Protein AF-0000000083412381 (afdb_homodimer)

Structure (mmCIF, N/CA/C/O backbone):
data_AF-0000000083412381-model_v1
#
loop_
_entity.id
_entity.type
_entity.pdbx_description
1 polymer 'DUF6377 domain-containing protein'
#
loop_
_atom_site.group_PDB
_atom_site.id
_atom_site.type_symbol
_atom_site.label_atom_id
_atom_site.label_alt_id
_atom_site.label_comp_id
_atom_site.label_asym_id
_atom_site.label_entity_id
_atom_site.label_seq_id
_atom_site.pdbx_PDB_ins_code
_atom_site.Cartn_x
_atom_site.Cartn_y
_atom_site.Cartn_z
_atom_site.occupancy
_atom_site.B_iso_or_equiv
_atom_site.auth_seq_id
_atom_site.auth_comp_id
_atom_site.auth_asym_id
_atom_site.auth_atom_id
_atom_site.pdbx_PDB_model_num
ATOM 1 N N . MET A 1 1 ? 49.406 -49.562 9.945 1 28.36 1 MET A N 1
ATOM 2 C CA . MET A 1 1 ? 48.719 -48.625 10.828 1 28.36 1 MET A CA 1
ATOM 3 C C . MET A 1 1 ? 48.75 -47.219 10.273 1 28.36 1 MET A C 1
ATOM 5 O O . MET A 1 1 ? 48.5 -46.25 10.992 1 28.36 1 MET A O 1
ATOM 9 N N . ASN A 1 2 ? 49 -47 9 1 31.75 2 ASN A N 1
ATOM 10 C CA . ASN A 1 2 ? 49.344 -45.75 8.352 1 31.75 2 ASN A CA 1
ATOM 11 C C . ASN A 1 2 ? 48.188 -44.75 8.438 1 31.75 2 ASN A C 1
ATOM 13 O O . ASN A 1 2 ? 47.062 -45.031 7.957 1 31.75 2 ASN A O 1
ATOM 17 N N . ARG A 1 3 ? 48.25 -43.812 9.492 1 34.69 3 ARG A N 1
ATOM 18 C CA . ARG A 1 3 ? 47.438 -42.75 10.078 1 34.69 3 ARG A CA 1
ATOM 19 C C . ARG A 1 3 ? 47.125 -41.688 9.047 1 34.69 3 ARG A C 1
ATOM 21 O O . ARG A 1 3 ? 48 -40.969 8.578 1 34.69 3 ARG A O 1
ATOM 28 N N . ILE A 1 4 ? 46.281 -42 8.07 1 34.78 4 ILE A N 1
ATOM 29 C CA . ILE A 1 4 ? 45.781 -41.094 7.039 1 34.78 4 ILE A CA 1
ATOM 30 C C . ILE A 1 4 ? 45.25 -39.844 7.688 1 34.78 4 ILE A C 1
ATOM 32 O O . ILE A 1 4 ? 44.25 -39.875 8.422 1 34.78 4 ILE A O 1
ATOM 36 N N . VAL A 1 5 ? 46.125 -38.906 8.031 1 31.48 5 VAL A N 1
ATOM 37 C CA . VAL A 1 5 ? 45.938 -37.562 8.523 1 31.48 5 VAL A CA 1
ATOM 38 C C . VAL A 1 5 ? 44.938 -36.812 7.609 1 31.48 5 VAL A C 1
ATOM 40 O O . VAL A 1 5 ? 45.25 -36.594 6.434 1 31.48 5 VAL A O 1
ATOM 43 N N . VAL A 1 6 ? 43.656 -37.094 7.66 1 31.28 6 VAL A N 1
ATOM 44 C CA . VAL A 1 6 ? 42.562 -36.438 6.992 1 31.28 6 VAL A CA 1
ATOM 45 C C . VAL A 1 6 ? 42.625 -34.938 7.273 1 31.28 6 VAL A C 1
ATOM 47 O O . VAL A 1 6 ? 42.469 -34.5 8.422 1 31.28 6 VAL A O 1
ATOM 50 N N . SER A 1 7 ? 43.594 -34.219 6.664 1 30.08 7 SER A N 1
ATOM 51 C CA . SER A 1 7 ? 43.688 -32.781 6.719 1 30.08 7 SER A CA 1
ATOM 52 C C . SER A 1 7 ? 42.344 -32.125 6.445 1 30.08 7 SER A C 1
ATOM 54 O O . SER A 1 7 ? 41.75 -32.312 5.383 1 30.08 7 SER A O 1
ATOM 56 N N . LEU A 1 8 ? 41.562 -31.938 7.488 1 30.59 8 LEU A N 1
ATOM 57 C CA . LEU A 1 8 ? 40.344 -31.156 7.648 1 30.59 8 LEU A CA 1
ATOM 58 C C . LEU A 1 8 ? 40.5 -29.75 7.094 1 30.59 8 LEU A C 1
ATOM 60 O O . LEU A 1 8 ? 41.219 -28.938 7.684 1 30.59 8 LEU A O 1
ATOM 64 N N . LEU A 1 9 ? 40.781 -29.625 5.773 1 29.75 9 LEU A N 1
ATOM 65 C CA . LEU A 1 9 ? 40.781 -28.312 5.145 1 29.75 9 LEU A CA 1
ATOM 66 C C . LEU A 1 9 ? 39.531 -27.531 5.496 1 29.75 9 LEU A C 1
ATOM 68 O O . LEU A 1 9 ? 38.438 -27.891 5.074 1 29.75 9 LEU A O 1
ATOM 72 N N . LEU A 1 10 ? 39.5 -26.984 6.652 1 30.19 10 LEU A N 1
ATOM 73 C CA . LEU A 1 10 ? 38.5 -26 7.098 1 30.19 10 LEU A CA 1
ATOM 74 C C . LEU A 1 10 ? 38.344 -24.875 6.086 1 30.19 10 LEU A C 1
ATOM 76 O O . LEU A 1 10 ? 39.344 -24.203 5.746 1 30.19 10 LEU A O 1
ATOM 80 N N . PRO A 1 11 ? 37.375 -24.922 5.176 1 33.38 11 PRO A N 1
ATOM 81 C CA . PRO A 1 11 ? 37.188 -23.766 4.285 1 33.38 11 PRO A CA 1
ATOM 82 C C . PRO A 1 11 ? 37.219 -22.438 5.031 1 33.38 11 PRO A C 1
ATOM 84 O O . PRO A 1 11 ? 36.562 -22.297 6.082 1 33.38 11 PRO A O 1
ATOM 87 N N . LEU A 1 12 ? 38.375 -21.781 5 1 30.34 12 LEU A N 1
ATOM 88 C CA . LEU A 1 12 ? 38.531 -20.375 5.367 1 30.34 12 LEU A CA 1
ATOM 89 C C . LEU A 1 12 ? 37.344 -19.562 4.879 1 30.34 12 LEU A C 1
ATOM 91 O O . LEU A 1 12 ? 37.094 -19.453 3.672 1 30.34 12 LEU A O 1
ATOM 95 N N . VAL A 1 13 ? 36.312 -19.562 5.613 1 30.08 13 VAL A N 1
ATOM 96 C CA . VAL A 1 13 ? 35.25 -18.594 5.48 1 30.08 13 VAL A CA 1
ATOM 97 C C . VAL A 1 13 ? 35.844 -17.188 5.336 1 30.08 13 VAL A C 1
ATOM 99 O O . VAL A 1 13 ? 36.406 -16.656 6.281 1 30.08 13 VAL A O 1
ATOM 102 N N . PHE A 1 14 ? 36.562 -16.953 4.258 1 29.94 14 PHE A N 1
ATOM 103 C CA . PHE A 1 14 ? 36.844 -15.555 3.928 1 29.94 14 PHE A CA 1
ATOM 104 C C . PHE A 1 14 ? 35.656 -14.672 4.242 1 29.94 14 PHE A C 1
ATOM 106 O O . PHE A 1 14 ? 34.625 -14.719 3.547 1 29.94 14 PHE A O 1
ATOM 113 N N . CYS A 1 15 ? 35.406 -14.523 5.469 1 29.33 15 CYS A N 1
ATOM 114 C CA . CYS A 1 15 ? 34.625 -13.359 5.852 1 29.33 15 CYS A CA 1
ATOM 115 C C . CYS A 1 15 ? 35.094 -12.109 5.125 1 29.33 15 CYS A C 1
ATOM 117 O O . CYS A 1 15 ? 36.188 -11.586 5.43 1 29.33 15 CYS A O 1
ATOM 119 N N . ALA A 1 16 ? 35 -12.062 3.859 1 32 16 ALA A N 1
ATOM 120 C CA . ALA A 1 16 ? 35.188 -10.742 3.25 1 32 16 ALA A CA 1
ATOM 121 C C . ALA A 1 16 ? 34.656 -9.641 4.168 1 32 16 ALA A C 1
ATOM 123 O O . ALA A 1 16 ? 33.469 -9.547 4.41 1 32 16 ALA A O 1
ATOM 124 N N . VAL A 1 17 ? 35.375 -9.352 5.141 1 32.97 17 VAL A N 1
ATOM 125 C CA . VAL A 1 17 ? 35.125 -8.008 5.664 1 32.97 17 VAL A CA 1
ATOM 126 C C . VAL A 1 17 ? 34.906 -7.035 4.508 1 32.97 17 VAL A C 1
ATOM 128 O O . VAL A 1 17 ? 35.844 -6.773 3.727 1 32.97 17 VAL A O 1
ATOM 131 N N . CYS A 1 18 ? 33.812 -7.113 3.848 1 34.34 18 CYS A N 1
ATOM 132 C CA . CYS A 1 18 ? 33.438 -5.98 3.014 1 34.34 18 CYS A CA 1
ATOM 133 C C . CYS A 1 18 ? 34.031 -4.688 3.545 1 34.34 18 CYS A C 1
ATOM 135 O O . CYS A 1 18 ? 33.75 -4.277 4.672 1 34.34 18 CYS A O 1
ATOM 137 N N . ARG A 1 19 ? 35.219 -4.465 3.33 1 36.38 19 ARG A N 1
ATOM 138 C CA . ARG A 1 19 ? 35.719 -3.109 3.572 1 36.38 19 ARG A CA 1
ATOM 139 C C . ARG A 1 19 ? 34.594 -2.09 3.441 1 36.38 19 ARG A C 1
ATOM 141 O O . ARG A 1 19 ? 33.906 -2.027 2.41 1 36.38 19 ARG A O 1
ATOM 148 N N . ALA A 1 20 ? 34.125 -1.639 4.336 1 38.75 20 ALA A N 1
ATOM 149 C CA . ALA A 1 20 ? 33.094 -0.642 4.645 1 38.75 20 ALA A CA 1
ATOM 150 C C . ALA A 1 20 ? 32.969 0.391 3.525 1 38.75 20 ALA A C 1
ATOM 152 O O . ALA A 1 20 ? 31.891 0.678 3.047 1 38.75 20 ALA A O 1
ATOM 153 N N . ASP A 1 21 ? 33.844 1.689 3.469 1 50.38 21 ASP A N 1
ATOM 154 C CA . ASP A 1 21 ? 33.531 3.115 3.484 1 50.38 21 ASP A CA 1
ATOM 155 C C . ASP A 1 21 ? 33.188 3.619 2.084 1 50.38 21 ASP A C 1
ATOM 157 O O . ASP A 1 21 ? 33.125 4.828 1.855 1 50.38 21 ASP A O 1
ATOM 161 N N . ASP A 1 22 ? 33.719 2.916 1.042 1 70.44 22 ASP A N 1
ATOM 162 C CA . ASP A 1 22 ? 33.594 3.709 -0.18 1 70.44 22 ASP A CA 1
ATOM 163 C C . ASP A 1 22 ? 32.156 3.766 -0.672 1 70.44 22 ASP A C 1
ATOM 165 O O . ASP A 1 22 ? 31.438 2.766 -0.62 1 70.44 22 ASP A O 1
ATOM 169 N N . LEU A 1 23 ? 31.812 4.934 -0.818 1 81.19 23 LEU A N 1
ATOM 170 C CA . LEU A 1 23 ? 30.516 5.168 -1.438 1 81.19 23 LEU A CA 1
ATOM 171 C C . LEU A 1 23 ? 30.391 4.391 -2.744 1 81.19 23 LEU A C 1
ATOM 173 O O . LEU A 1 23 ? 31.375 4.242 -3.48 1 81.19 23 LEU A O 1
ATOM 177 N N . PRO A 1 24 ? 29.25 3.723 -2.967 1 86.12 24 PRO A N 1
ATOM 178 C CA . PRO A 1 24 ? 29.047 3.078 -4.266 1 86.12 24 PRO A CA 1
ATOM 179 C C . PRO A 1 24 ? 29.312 4.023 -5.441 1 86.12 24 PRO A C 1
ATOM 181 O O . PRO A 1 24 ? 29 5.215 -5.355 1 86.12 24 PRO A O 1
ATOM 184 N N . ALA A 1 25 ? 29.75 3.471 -6.508 1 84.88 25 ALA A N 1
ATOM 185 C CA . ALA A 1 25 ? 30.172 4.289 -7.637 1 84.88 25 ALA A CA 1
ATOM 186 C C . ALA A 1 25 ? 28.984 4.672 -8.516 1 84.88 25 ALA A C 1
ATOM 188 O O . ALA A 1 25 ? 28.938 5.781 -9.055 1 84.88 25 ALA A O 1
ATOM 189 N N . THR A 1 26 ? 28.094 3.727 -8.625 1 91.75 26 THR A N 1
ATOM 190 C CA . THR A 1 26 ? 26.969 3.961 -9.523 1 91.75 26 THR A CA 1
ATOM 191 C C . THR A 1 26 ? 25.641 3.695 -8.812 1 91.75 26 THR A C 1
ATOM 193 O O . THR A 1 26 ? 25.625 3.145 -7.715 1 91.75 26 THR A O 1
ATOM 196 N N . LEU A 1 27 ? 24.578 4.129 -9.469 1 94.56 27 LEU A N 1
ATOM 197 C CA . LEU A 1 27 ? 23.25 3.893 -8.945 1 94.56 27 LEU A CA 1
ATOM 198 C C . LEU A 1 27 ? 22.969 2.398 -8.812 1 94.56 27 LEU A C 1
ATOM 200 O O . LEU A 1 27 ? 22.406 1.949 -7.809 1 94.56 27 LEU A O 1
ATOM 204 N N . ASP A 1 28 ? 23.391 1.657 -9.797 1 93.25 28 ASP A N 1
ATOM 205 C CA . ASP A 1 28 ? 23.141 0.217 -9.789 1 93.25 28 ASP A CA 1
ATOM 206 C C . ASP A 1 28 ? 23.875 -0.448 -8.617 1 93.25 28 ASP A C 1
ATOM 208 O O . ASP A 1 28 ? 23.328 -1.354 -7.98 1 93.25 28 ASP A O 1
ATOM 212 N N . ASP A 1 29 ? 24.984 0.047 -8.336 1 93.94 29 ASP A N 1
ATOM 213 C CA . ASP A 1 29 ? 25.75 -0.476 -7.203 1 93.94 29 ASP A CA 1
ATOM 214 C C . ASP A 1 29 ? 25.078 -0.114 -5.883 1 93.94 29 ASP A C 1
ATOM 216 O O . ASP A 1 29 ? 25.062 -0.917 -4.945 1 93.94 29 ASP A O 1
ATOM 220 N N . ALA A 1 30 ? 24.641 1.109 -5.863 1 95.62 30 ALA A N 1
ATOM 221 C CA . ALA A 1 30 ? 23.953 1.556 -4.652 1 95.62 30 ALA A CA 1
ATOM 222 C C . ALA A 1 30 ? 22.703 0.728 -4.398 1 95.62 30 ALA A C 1
ATOM 224 O O . ALA A 1 30 ? 22.422 0.357 -3.258 1 95.62 30 ALA A O 1
ATOM 225 N N . ILE A 1 31 ? 22.016 0.409 -5.445 1 95.94 31 ILE A N 1
ATOM 226 C CA . ILE A 1 31 ? 20.781 -0.367 -5.348 1 95.94 31 ILE A CA 1
ATOM 227 C C . ILE A 1 31 ? 21.109 -1.79 -4.898 1 95.94 31 ILE A C 1
ATOM 229 O O . ILE A 1 31 ? 20.406 -2.355 -4.055 1 95.94 31 ILE A O 1
ATOM 233 N N . LYS A 1 32 ? 22.141 -2.365 -5.402 1 94.94 32 LYS A N 1
ATOM 234 C CA . LYS A 1 32 ? 22.562 -3.707 -5.004 1 94.94 32 LYS A CA 1
ATOM 235 C C . LYS A 1 32 ? 22.922 -3.754 -3.523 1 94.94 32 LYS A C 1
ATOM 237 O O . LYS A 1 32 ? 22.547 -4.691 -2.816 1 94.94 32 LYS A O 1
ATOM 242 N N . ARG A 1 33 ? 23.625 -2.777 -3.162 1 94.94 33 ARG A N 1
ATOM 243 C CA . ARG A 1 33 ? 24.016 -2.701 -1.754 1 94.94 33 ARG A CA 1
ATOM 244 C C . ARG A 1 33 ? 22.781 -2.498 -0.869 1 94.94 33 ARG A C 1
ATOM 246 O O . ARG A 1 33 ? 22.703 -3.053 0.228 1 94.94 33 ARG A O 1
ATOM 253 N N . LEU A 1 34 ? 21.875 -1.688 -1.338 1 96 34 LEU A N 1
ATOM 254 C CA . LEU A 1 34 ? 20.656 -1.42 -0.6 1 96 34 LEU A CA 1
ATOM 255 C C . LEU A 1 34 ? 19.812 -2.684 -0.464 1 96 34 LEU A C 1
ATOM 257 O O . LEU A 1 34 ? 19.25 -2.949 0.6 1 96 34 LEU A O 1
ATOM 261 N N . ASP A 1 35 ? 19.781 -3.473 -1.455 1 94.19 35 ASP A N 1
ATOM 262 C CA . ASP A 1 35 ? 19 -4.711 -1.45 1 94.19 35 ASP A CA 1
ATOM 263 C C . ASP A 1 35 ? 19.562 -5.699 -0.422 1 94.19 35 ASP A C 1
ATOM 265 O O . ASP A 1 35 ? 18.797 -6.461 0.182 1 94.19 35 ASP A O 1
ATOM 269 N N . LYS A 1 36 ? 20.797 -5.645 -0.238 1 93.12 36 LYS A N 1
ATOM 270 C CA . LYS A 1 36 ? 21.422 -6.527 0.736 1 93.12 36 LYS A CA 1
ATOM 271 C C . LYS A 1 36 ? 21.25 -6.004 2.156 1 93.12 36 LYS A C 1
ATOM 273 O O . LYS A 1 36 ? 21.109 -6.785 3.102 1 93.12 36 LYS A O 1
ATOM 278 N N . ALA A 1 37 ? 21.219 -4.727 2.24 1 93.94 37 ALA A N 1
ATOM 279 C CA . ALA A 1 37 ? 21.172 -4.094 3.555 1 93.94 37 ALA A CA 1
ATOM 280 C C . ALA A 1 37 ? 19.734 -4.074 4.094 1 93.94 37 ALA A C 1
ATOM 282 O O . ALA A 1 37 ? 19.516 -4.141 5.305 1 93.94 37 ALA A O 1
ATOM 283 N N . LEU A 1 38 ? 18.766 -3.992 3.301 1 94.12 38 LEU A N 1
ATOM 284 C CA . LEU A 1 38 ? 17.375 -3.756 3.652 1 94.12 38 LEU A CA 1
ATOM 285 C C . LEU A 1 38 ? 16.859 -4.84 4.594 1 94.12 38 LEU A C 1
ATOM 287 O O . LEU A 1 38 ? 16.203 -4.539 5.598 1 94.12 38 LEU A O 1
ATOM 291 N N . PRO A 1 39 ? 17.172 -6.078 4.371 1 89.75 39 PRO A N 1
ATOM 292 C CA . PRO A 1 39 ? 16.688 -7.105 5.293 1 89.75 39 PRO A CA 1
ATOM 293 C C . PRO A 1 39 ? 17.344 -7.023 6.668 1 89.75 39 PRO A C 1
ATOM 295 O O . PRO A 1 39 ? 16.781 -7.5 7.656 1 89.75 39 PRO A O 1
ATOM 298 N N . LEU A 1 40 ? 18.469 -6.395 6.789 1 91.06 40 LEU A N 1
ATOM 299 C CA . LEU A 1 40 ? 19.219 -6.324 8.031 1 91.06 40 LEU A CA 1
ATOM 300 C C . LEU A 1 40 ? 18.844 -5.082 8.828 1 91.06 40 LEU A C 1
ATOM 302 O O . LEU A 1 40 ? 19.344 -4.875 9.945 1 91.06 40 LEU A O 1
ATOM 306 N N . ARG A 1 41 ? 17.953 -4.348 8.312 1 91.5 41 ARG A N 1
ATOM 307 C CA . ARG A 1 41 ? 17.641 -3.061 8.914 1 91.5 41 ARG A CA 1
ATOM 308 C C . ARG A 1 41 ? 17.047 -3.248 10.312 1 91.5 41 ARG A C 1
ATOM 310 O O . ARG A 1 41 ? 17.328 -2.465 11.219 1 91.5 41 ARG A O 1
ATOM 317 N N . TYR A 1 42 ? 16.344 -4.348 10.586 1 90.44 42 TYR A N 1
ATOM 318 C CA . TYR A 1 42 ? 15.703 -4.531 11.875 1 90.44 42 TYR A CA 1
ATOM 319 C C . TYR A 1 42 ? 16.719 -4.945 12.945 1 90.44 42 TYR A C 1
ATOM 321 O O . TYR A 1 42 ? 16.531 -4.641 14.125 1 90.44 42 TYR A O 1
ATOM 329 N N . GLU A 1 43 ? 17.719 -5.602 12.492 1 93.25 43 GLU A N 1
ATOM 330 C CA . GLU A 1 43 ? 18.797 -5.922 13.43 1 93.25 43 GLU A CA 1
ATOM 331 C C . GLU A 1 43 ? 19.516 -4.66 13.906 1 93.25 43 GLU A C 1
ATOM 333 O O . GLU A 1 43 ? 19.828 -4.527 15.086 1 93.25 43 GLU A O 1
ATOM 338 N N . LYS A 1 44 ? 19.766 -3.785 12.945 1 92.62 44 LYS A N 1
ATOM 339 C CA . LYS A 1 44 ? 20.422 -2.525 13.297 1 92.62 44 LYS A CA 1
ATOM 340 C C . LYS A 1 44 ? 19.516 -1.663 14.172 1 92.62 44 LYS A C 1
ATOM 342 O O . LYS A 1 44 ? 20 -0.996 15.094 1 92.62 44 LYS A O 1
ATOM 347 N N . VAL A 1 45 ? 18.281 -1.606 13.938 1 94.88 45 VAL A N 1
ATOM 348 C CA . VAL A 1 45 ? 17.297 -0.866 14.727 1 94.88 45 VAL A CA 1
ATOM 349 C C . VAL A 1 45 ? 17.234 -1.438 16.141 1 94.88 45 VAL A C 1
ATOM 351 O O . VAL A 1 45 ? 17.156 -0.688 17.125 1 94.88 45 VAL A O 1
ATOM 354 N N . ALA A 1 46 ? 17.281 -2.742 16.266 1 94.5 46 ALA A N 1
ATOM 355 C CA . ALA A 1 46 ? 17.234 -3.396 17.562 1 94.5 46 ALA A CA 1
ATOM 356 C C . ALA A 1 46 ? 18.453 -3.002 18.406 1 94.5 46 ALA A C 1
ATOM 358 O O . ALA A 1 46 ? 18.328 -2.84 19.625 1 94.5 46 ALA A O 1
ATOM 359 N N . ARG A 1 47 ? 19.531 -2.863 17.75 1 93.88 47 ARG A N 1
ATOM 360 C CA . ARG A 1 47 ? 20.734 -2.436 18.453 1 93.88 47 ARG A CA 1
ATOM 361 C C . ARG A 1 47 ? 20.562 -1.024 19.016 1 93.88 47 ARG A C 1
ATOM 363 O O . ARG A 1 47 ? 21.047 -0.727 20.109 1 93.88 47 ARG A O 1
ATOM 370 N N . ARG A 1 48 ? 19.984 -0.183 18.281 1 93.5 48 ARG A N 1
ATOM 371 C CA . ARG A 1 48 ? 19.75 1.182 18.734 1 93.5 48 ARG A CA 1
ATOM 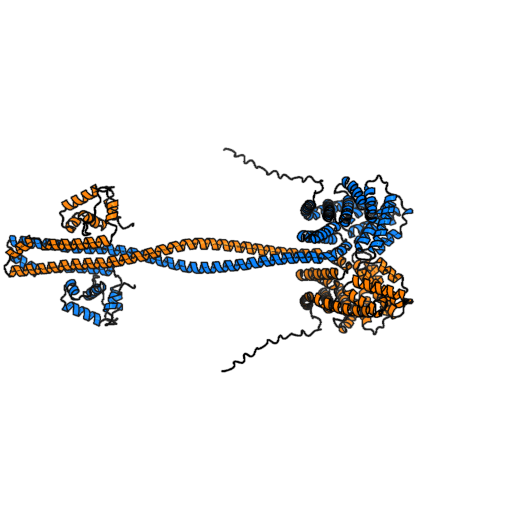372 C C . ARG A 1 48 ? 18.75 1.205 19.906 1 93.5 48 ARG A C 1
ATOM 374 O O . ARG A 1 48 ? 18.922 1.97 20.859 1 93.5 48 ARG A O 1
ATOM 381 N N . PHE A 1 49 ? 17.75 0.373 19.859 1 94.75 49 PHE A N 1
ATOM 382 C CA . PHE A 1 49 ? 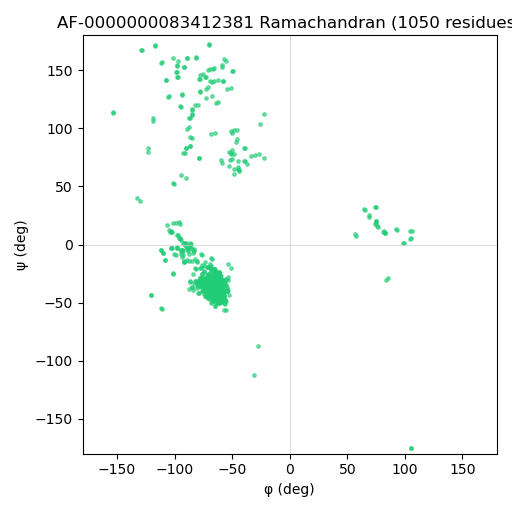16.797 0.292 20.969 1 94.75 49 PHE A CA 1
ATOM 383 C C . PHE A 1 49 ? 17.484 -0.222 22.234 1 94.75 49 PHE A C 1
ATOM 385 O O . PHE A 1 49 ? 17.156 0.219 23.328 1 94.75 49 PHE A O 1
ATOM 392 N N . ALA A 1 50 ? 18.391 -1.148 22.016 1 94.81 50 ALA A N 1
ATOM 393 C CA . ALA A 1 50 ? 19.141 -1.656 23.172 1 94.81 50 ALA A CA 1
ATOM 394 C C . ALA A 1 50 ? 19.953 -0.546 23.828 1 94.81 50 ALA A C 1
ATOM 396 O O . ALA A 1 50 ? 20.062 -0.49 25.047 1 94.81 50 ALA A O 1
ATOM 397 N N . ARG A 1 51 ? 20.516 0.274 23 1 94.31 51 ARG A N 1
ATOM 398 C CA . ARG A 1 51 ? 21.266 1.416 23.516 1 94.31 51 ARG A CA 1
ATOM 399 C C . ARG A 1 51 ? 20.344 2.371 24.281 1 94.31 51 ARG A C 1
ATOM 401 O O . ARG A 1 51 ? 20.703 2.873 25.344 1 94.31 51 ARG A O 1
ATOM 408 N N . ILE A 1 52 ? 19.156 2.654 23.75 1 95.88 52 ILE A N 1
ATOM 409 C CA . ILE A 1 52 ? 18.188 3.533 24.391 1 95.88 52 ILE A CA 1
ATOM 410 C C . ILE A 1 52 ? 17.75 2.932 25.734 1 95.88 52 ILE A C 1
ATOM 412 O O . ILE A 1 52 ? 17.578 3.65 26.719 1 95.88 52 ILE A O 1
ATOM 416 N N . ASP A 1 53 ? 17.625 1.635 25.75 1 94.88 53 ASP A N 1
ATOM 417 C CA . ASP A 1 53 ? 17.234 0.953 26.984 1 94.88 53 ASP A CA 1
ATOM 418 C C . ASP A 1 53 ? 18.297 1.116 28.062 1 94.88 53 ASP A C 1
ATOM 420 O O . ASP A 1 53 ? 17.969 1.329 29.234 1 94.88 53 ASP A O 1
ATOM 424 N N . SER A 1 54 ? 19.484 1 27.594 1 96 54 SER A N 1
ATOM 425 C CA . SER A 1 54 ? 20.578 1.205 28.531 1 96 54 SER A CA 1
ATOM 426 C C . SER A 1 54 ? 20.578 2.629 29.078 1 96 54 SER A C 1
ATOM 428 O O . SER A 1 54 ? 20.844 2.844 30.266 1 96 54 SER A O 1
ATOM 430 N N . MET A 1 55 ? 20.328 3.598 28.234 1 96.31 55 MET A N 1
ATOM 431 C CA . MET A 1 55 ? 20.25 4.992 28.656 1 96.31 55 MET A CA 1
ATOM 432 C C . MET A 1 55 ? 19.094 5.215 29.609 1 96.31 55 MET A C 1
ATOM 434 O O . MET A 1 55 ? 19.219 5.953 30.594 1 96.31 55 MET A O 1
ATOM 438 N N . ARG A 1 56 ? 18 4.617 29.344 1 95.56 56 ARG A N 1
ATOM 439 C CA . ARG A 1 56 ? 16.828 4.738 30.203 1 95.56 56 ARG A CA 1
ATOM 440 C C . ARG A 1 56 ? 17.078 4.137 31.578 1 95.56 56 ARG A C 1
ATOM 442 O O . ARG A 1 56 ? 16.578 4.637 32.594 1 95.56 56 ARG A O 1
ATOM 449 N N . ASP A 1 57 ? 17.875 3.045 31.594 1 94.88 57 ASP A N 1
ATOM 450 C CA . ASP A 1 57 ? 18.25 2.414 32.844 1 94.88 57 ASP A CA 1
ATOM 451 C C . ASP A 1 57 ? 19.016 3.381 33.75 1 94.88 57 ASP A C 1
ATOM 453 O O . ASP A 1 57 ? 18.844 3.377 34.969 1 94.88 57 ASP A O 1
ATOM 457 N N . VAL A 1 58 ? 19.828 4.145 33.125 1 95 58 VAL A N 1
ATOM 458 C CA . VAL A 1 58 ? 20.609 5.133 33.875 1 95 58 VAL A CA 1
ATOM 459 C C . VAL A 1 58 ? 19.656 6.172 34.5 1 95 58 VAL A C 1
ATOM 461 O O . VAL A 1 58 ? 19.844 6.574 35.656 1 95 58 VAL A O 1
ATOM 464 N N . VAL A 1 59 ? 18.672 6.602 33.812 1 95.88 59 VAL A N 1
ATOM 465 C CA . VAL A 1 59 ? 17.719 7.586 34.281 1 95.88 59 VAL A CA 1
ATOM 466 C C . VAL A 1 59 ? 16.891 6.988 35.438 1 95.88 59 VAL A C 1
ATOM 468 O O . VAL A 1 59 ? 16.625 7.66 36.406 1 95.88 59 VAL A O 1
ATOM 471 N N . GLU A 1 60 ? 16.547 5.754 35.312 1 93.56 60 GLU A N 1
ATOM 472 C CA . GLU A 1 60 ? 15.758 5.078 36.312 1 93.56 60 GLU A CA 1
ATOM 473 C C . GLU A 1 60 ? 16.578 4.859 37.594 1 93.56 60 GLU A C 1
ATOM 475 O O . GLU A 1 60 ? 16.031 4.895 38.688 1 93.56 60 GLU A O 1
ATOM 480 N N . SER A 1 61 ? 17.844 4.648 37.406 1 94.25 61 SER A N 1
ATOM 481 C CA . SER A 1 61 ? 18.719 4.391 38.562 1 94.25 61 SER A CA 1
ATOM 482 C C . SER A 1 61 ? 18.828 5.617 39.469 1 94.25 61 SER A C 1
ATOM 484 O O . SER A 1 61 ? 19.078 5.488 40.656 1 94.25 61 SER A O 1
ATOM 486 N N . VAL A 1 62 ? 18.641 6.793 38.906 1 94.56 62 VAL A N 1
ATOM 487 C CA . VAL A 1 62 ? 18.75 8.008 39.688 1 94.56 62 VAL A CA 1
ATOM 488 C C . VAL A 1 62 ? 17.375 8.445 40.188 1 94.56 62 VAL A C 1
ATOM 490 O O . VAL A 1 62 ? 17.219 9.539 40.719 1 94.56 62 VAL A O 1
ATOM 493 N N . GLY A 1 63 ? 16.344 7.691 39.938 1 91.81 63 GLY A N 1
ATOM 494 C CA . GLY A 1 63 ? 15.016 7.98 40.438 1 91.81 63 GLY A CA 1
ATOM 495 C C . GLY A 1 63 ? 14.07 8.539 39.406 1 91.81 63 GLY A C 1
ATOM 496 O O . GLY A 1 63 ? 13.109 9.234 39.719 1 91.81 63 GLY A O 1
ATOM 497 N N . GLY A 1 64 ? 14.469 8.477 38.156 1 92.75 64 GLY A N 1
ATOM 498 C CA . GLY A 1 64 ? 13.57 8.883 37.094 1 92.75 64 GLY A CA 1
ATOM 499 C C . GLY A 1 64 ? 13.93 10.227 36.5 1 92.75 64 GLY A C 1
ATOM 500 O O . GLY A 1 64 ? 14.93 10.836 36.875 1 92.75 64 GLY A O 1
ATOM 501 N N . VAL A 1 65 ? 13.086 10.664 35.625 1 94.25 65 VAL A N 1
ATOM 502 C CA . VAL A 1 65 ? 13.328 11.875 34.812 1 94.25 65 VAL A CA 1
ATOM 503 C C . VAL A 1 65 ? 13.391 13.086 35.75 1 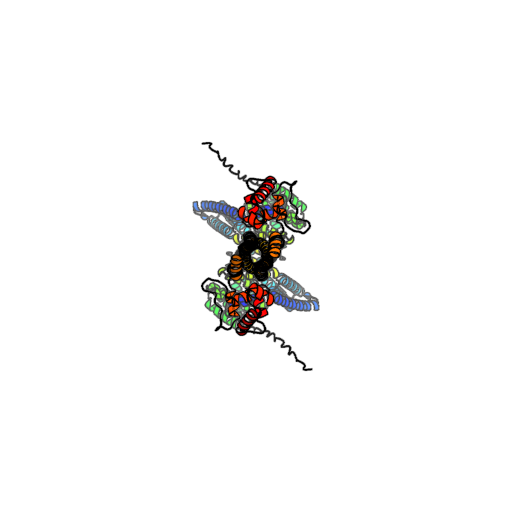94.25 65 VAL A C 1
ATOM 505 O O . VAL A 1 65 ? 14.148 14.031 35.5 1 94.25 65 VAL A O 1
ATOM 508 N N . LYS A 1 66 ? 12.695 13.07 36.812 1 92.62 66 LYS A N 1
ATOM 509 C CA . LYS A 1 66 ? 12.625 14.188 37.75 1 92.62 66 LYS A CA 1
ATOM 510 C C . LYS A 1 66 ? 13.992 14.484 38.344 1 92.62 66 LYS A C 1
ATOM 512 O O . LYS A 1 66 ? 14.32 15.641 38.625 1 92.62 66 LYS A O 1
ATOM 517 N N . ASN A 1 67 ? 14.789 13.445 38.469 1 92.56 67 ASN A N 1
ATOM 518 C CA . ASN A 1 67 ? 16.078 13.602 39.125 1 92.56 67 ASN A CA 1
ATOM 519 C C . ASN A 1 67 ? 17.234 13.484 38.156 1 92.56 67 ASN A C 1
ATOM 521 O O . ASN A 1 67 ? 18.375 13.789 38.5 1 92.56 67 ASN A O 1
ATOM 525 N N . ALA A 1 68 ? 16.906 13.141 37 1 94.06 68 ALA A N 1
ATOM 526 C CA . ALA A 1 68 ? 17.969 12.891 36.031 1 94.06 68 ALA A CA 1
ATOM 527 C C . ALA A 1 68 ? 18.484 14.188 35.406 1 94.06 68 ALA A C 1
ATOM 529 O O . ALA A 1 68 ? 17.844 15.234 35.531 1 94.06 68 ALA A O 1
ATOM 530 N N . ASP A 1 69 ? 19.672 14.039 34.875 1 94.81 69 ASP A N 1
ATOM 531 C CA . ASP A 1 69 ? 20.203 15.141 34.062 1 94.81 69 ASP A CA 1
ATOM 532 C C . ASP A 1 69 ? 19.328 15.383 32.844 1 94.81 69 ASP A C 1
ATOM 534 O O . ASP A 1 69 ? 19.172 14.492 32 1 94.81 69 ASP A O 1
ATOM 538 N N . LEU A 1 70 ? 18.859 16.578 32.75 1 96.25 70 LEU A N 1
ATOM 539 C CA . LEU A 1 70 ? 17.891 16.891 31.703 1 96.25 70 LEU A CA 1
ATOM 540 C C . LEU A 1 70 ? 18.547 16.844 30.328 1 96.25 70 LEU A C 1
ATOM 542 O O . LEU A 1 70 ? 17.891 16.547 29.328 1 96.25 70 LEU A O 1
ATOM 546 N N . SER A 1 71 ? 19.797 17.141 30.266 1 94.62 71 SER A N 1
ATOM 547 C CA . SER A 1 71 ? 20.5 17.016 28.984 1 94.62 71 SER A CA 1
ATOM 548 C C . SER A 1 71 ? 20.547 15.555 28.531 1 94.62 71 SER A C 1
ATOM 550 O O . SER A 1 71 ? 20.484 15.273 27.328 1 94.62 71 SER A O 1
ATOM 552 N N . PHE A 1 72 ? 20.656 14.734 29.516 1 95.44 72 PHE A N 1
ATOM 553 C CA . PHE A 1 72 ? 20.672 13.305 29.219 1 95.44 72 PHE A CA 1
ATOM 554 C C . PHE A 1 72 ? 19.297 12.836 28.734 1 95.44 72 PHE A C 1
ATOM 556 O O . PHE A 1 72 ? 19.203 12.062 27.781 1 95.44 72 PHE A O 1
ATOM 563 N N . VAL A 1 73 ? 18.281 13.297 29.359 1 97.19 73 VAL A N 1
ATOM 564 C CA . VAL A 1 73 ? 16.906 12.977 28.969 1 97.19 73 VAL A CA 1
ATOM 565 C C . VAL A 1 73 ? 16.641 13.5 27.547 1 97.19 73 VAL A C 1
ATOM 567 O O . VAL A 1 73 ? 16 12.82 26.734 1 97.19 73 VAL A O 1
ATOM 570 N N . GLU A 1 74 ? 17.078 14.656 27.25 1 97.06 74 GLU A N 1
ATOM 571 C CA . GLU A 1 74 ? 16.953 15.234 25.922 1 97.06 74 GLU A CA 1
ATOM 572 C C . GLU A 1 74 ? 17.594 14.344 24.859 1 97.06 74 GLU A C 1
ATOM 574 O O . GLU A 1 74 ? 17.016 14.133 23.781 1 97.06 74 GLU A O 1
ATOM 579 N N . ASN A 1 75 ? 18.75 13.781 25.219 1 95.94 75 ASN A N 1
ATOM 580 C CA . ASN A 1 75 ? 19.453 12.914 24.281 1 95.94 75 ASN A CA 1
ATOM 581 C C . ASN A 1 75 ? 18.672 11.633 24 1 95.94 75 ASN A C 1
ATOM 583 O O . ASN A 1 75 ? 18.688 11.117 22.891 1 95.94 75 ASN A O 1
ATOM 587 N N . ILE A 1 76 ? 18.047 11.117 25 1 97.31 76 ILE A N 1
ATOM 588 C CA . ILE A 1 76 ? 17.219 9.938 24.812 1 97.31 76 ILE A CA 1
ATOM 589 C C . ILE A 1 76 ? 16.078 10.25 23.844 1 97.31 76 ILE A C 1
ATOM 591 O O . ILE A 1 76 ? 15.781 9.461 22.938 1 97.31 76 ILE A O 1
ATOM 595 N N . GLY A 1 77 ? 15.461 11.383 24 1 97.5 77 GLY A N 1
ATOM 596 C CA . GLY A 1 77 ? 14.398 11.797 23.094 1 97.5 77 GLY A CA 1
ATOM 597 C C . GLY A 1 77 ? 14.875 11.945 21.656 1 97.5 77 GLY A C 1
ATOM 598 O O . GLY A 1 77 ? 14.164 11.562 20.734 1 97.5 77 GLY A O 1
ATOM 599 N N . VAL A 1 78 ? 16.047 12.453 21.5 1 95.62 78 VAL A N 1
ATOM 600 C CA . VAL A 1 78 ? 16.594 12.656 20.172 1 95.62 78 VAL A CA 1
ATOM 601 C C . VAL A 1 78 ? 16.844 11.305 19.5 1 95.62 78 VAL A C 1
ATOM 603 O O . VAL A 1 78 ? 16.578 11.133 18.312 1 95.62 78 VAL A O 1
ATOM 606 N N . GLU A 1 79 ? 17.281 10.352 20.266 1 94.12 79 GLU A N 1
ATOM 607 C CA . GLU A 1 79 ? 17.484 9.016 19.734 1 94.12 79 GLU A CA 1
ATOM 608 C C . GLU A 1 79 ? 16.172 8.375 19.297 1 94.12 79 GLU A C 1
ATOM 610 O O . GLU A 1 79 ? 16.109 7.723 18.25 1 94.12 79 GLU A O 1
ATOM 615 N N . TYR A 1 80 ? 15.156 8.602 20.047 1 95.69 80 TYR A N 1
ATOM 616 C CA . TYR A 1 80 ? 13.844 8.047 19.734 1 95.69 80 TYR A CA 1
ATOM 617 C C . TYR A 1 80 ? 13.258 8.719 18.5 1 95.69 80 TYR A C 1
ATOM 619 O O . TYR A 1 80 ? 12.469 8.117 17.766 1 95.69 80 TYR A O 1
ATOM 627 N N . SER A 1 81 ? 13.617 9.945 18.203 1 94.44 81 SER A N 1
ATOM 628 C CA . SER A 1 81 ? 13 10.742 17.156 1 94.44 81 SER A CA 1
ATOM 629 C C . SER A 1 81 ? 13.172 10.094 15.781 1 94.44 81 SER A C 1
ATOM 631 O O . SER A 1 81 ? 12.352 10.297 14.883 1 94.44 81 SER A O 1
ATOM 633 N N . SER A 1 82 ? 14.195 9.266 15.625 1 90.25 82 SER A N 1
ATOM 634 C CA . SER A 1 82 ? 14.438 8.609 14.344 1 90.25 82 SER A CA 1
ATOM 635 C C . SER A 1 82 ? 13.867 7.191 14.336 1 90.25 82 SER A C 1
ATOM 637 O O . SER A 1 82 ? 13.906 6.512 13.312 1 90.25 82 SER A O 1
ATOM 639 N N . LEU A 1 83 ? 13.297 6.781 15.516 1 94.44 83 LEU A N 1
ATOM 640 C CA . LEU A 1 83 ? 12.867 5.395 15.648 1 94.44 83 LEU A CA 1
ATOM 641 C C . LEU A 1 83 ? 11.375 5.316 15.945 1 94.44 83 LEU A C 1
ATOM 643 O O . LEU A 1 83 ? 10.672 4.48 15.375 1 94.44 83 LEU A O 1
ATOM 647 N N . ASN A 1 84 ? 10.969 6.141 16.797 1 95.31 84 ASN A N 1
ATOM 648 C CA . ASN A 1 84 ? 9.578 6.168 17.234 1 95.31 84 ASN A CA 1
ATOM 649 C C . ASN A 1 84 ? 9.172 7.555 17.719 1 95.31 84 ASN A C 1
ATOM 651 O O . ASN A 1 84 ? 9.555 7.973 18.812 1 95.31 84 ASN A O 1
ATOM 655 N N . ILE A 1 85 ? 8.32 8.125 17.016 1 95.94 85 ILE A N 1
ATOM 656 C CA . ILE A 1 85 ? 7.961 9.516 17.266 1 95.94 85 ILE A CA 1
ATOM 657 C C . ILE A 1 85 ? 7.141 9.609 18.562 1 95.94 85 ILE A C 1
ATOM 659 O O . ILE A 1 85 ? 7.309 10.555 19.328 1 95.94 85 ILE A O 1
ATOM 663 N N . ASP A 1 86 ? 6.289 8.664 18.844 1 94.81 86 ASP A N 1
ATOM 664 C CA . ASP A 1 86 ? 5.473 8.68 20.047 1 94.81 86 ASP A CA 1
ATOM 665 C C . ASP A 1 86 ? 6.348 8.602 21.297 1 94.81 86 ASP A C 1
ATOM 667 O O . ASP A 1 86 ? 6.137 9.352 22.266 1 94.81 86 ASP A O 1
ATOM 671 N N . SER A 1 87 ? 7.297 7.703 21.266 1 96 87 SER A N 1
ATOM 672 C CA . SER A 1 87 ? 8.211 7.57 22.391 1 96 87 SER A CA 1
ATOM 673 C C . SER A 1 87 ? 9.055 8.828 22.562 1 96 87 SER A C 1
ATOM 675 O O . SER A 1 87 ? 9.297 9.258 23.703 1 96 87 SER A O 1
ATOM 677 N N . ALA A 1 88 ? 9.477 9.383 21.453 1 97.56 88 ALA A N 1
ATOM 678 C CA . ALA A 1 88 ? 10.25 10.625 21.516 1 97.56 88 ALA A CA 1
ATOM 679 C C . ALA A 1 88 ? 9.445 11.734 22.188 1 97.56 88 ALA A C 1
ATOM 681 O O . ALA A 1 88 ? 9.938 12.414 23.094 1 97.56 88 ALA A O 1
ATOM 682 N N . LEU A 1 89 ? 8.203 11.898 21.766 1 97.25 89 LEU A N 1
ATOM 683 C CA . LEU A 1 89 ? 7.348 12.953 22.297 1 97.25 89 LEU A CA 1
ATOM 684 C C . LEU A 1 89 ? 7.055 12.719 23.781 1 97.25 89 LEU A C 1
ATOM 686 O O . LEU A 1 89 ? 6.984 13.672 24.562 1 97.25 89 LEU A O 1
ATOM 690 N N . SER A 1 90 ? 6.902 11.477 24.156 1 96.38 90 SER A N 1
ATOM 691 C CA . SER A 1 90 ? 6.672 11.148 25.562 1 96.38 90 SER A CA 1
ATOM 692 C C . SER A 1 90 ? 7.867 11.539 26.422 1 96.38 90 SER A C 1
ATOM 694 O O . SER A 1 90 ? 7.703 12.109 27.5 1 96.38 90 SER A O 1
ATOM 696 N N . VAL A 1 91 ? 9.07 11.258 25.938 1 97.44 91 VAL A N 1
ATOM 697 C CA . VAL A 1 91 ? 10.289 11.578 26.672 1 97.44 91 VAL A CA 1
ATOM 698 C C . VAL A 1 91 ? 10.453 13.094 26.766 1 97.44 91 VAL A C 1
ATOM 700 O O . VAL A 1 91 ? 10.773 13.625 27.828 1 97.44 91 VAL A O 1
ATOM 703 N N . PHE A 1 92 ? 10.219 13.797 25.656 1 97.81 92 PHE A N 1
ATOM 704 C CA . PHE A 1 92 ? 10.352 15.25 25.656 1 97.81 92 PHE A CA 1
ATOM 705 C C . PHE A 1 92 ? 9.328 15.883 26.594 1 97.81 92 PHE A C 1
ATOM 707 O O . PHE A 1 92 ? 9.648 16.844 27.297 1 97.81 92 PHE A O 1
ATOM 714 N N . ASP A 1 93 ? 8.156 15.383 26.594 1 96.62 93 ASP A N 1
ATOM 715 C CA . ASP A 1 93 ? 7.109 15.906 27.453 1 96.62 93 ASP A CA 1
ATOM 716 C C . ASP A 1 93 ? 7.465 15.711 28.922 1 96.62 93 ASP A C 1
ATOM 718 O O . ASP A 1 93 ? 7.262 16.609 29.75 1 96.62 93 ASP A O 1
ATOM 722 N N . SER A 1 94 ? 7.988 14.523 29.25 1 96.81 94 SER A N 1
ATOM 723 C CA . SER A 1 94 ? 8.422 14.25 30.625 1 96.81 94 SER A CA 1
ATOM 724 C C . SER A 1 94 ? 9.562 15.18 31.031 1 96.81 94 SER A C 1
ATOM 726 O O . SER A 1 94 ? 9.594 15.672 32.156 1 96.81 94 SER A O 1
ATOM 728 N N . GLY A 1 95 ? 10.492 15.336 30.109 1 97.81 95 GLY A N 1
ATOM 729 C CA . GLY A 1 95 ? 11.578 16.266 30.375 1 97.81 95 GLY A CA 1
ATOM 730 C C . GLY A 1 95 ? 11.102 17.703 30.562 1 97.81 95 GLY A C 1
ATOM 731 O O . GLY A 1 95 ? 11.617 18.422 31.422 1 97.81 95 GLY A O 1
ATOM 732 N N . TYR A 1 96 ? 10.164 18.109 29.797 1 97.38 96 TYR A N 1
ATOM 733 C CA . TYR A 1 96 ? 9.586 19.453 29.891 1 97.38 96 TYR A CA 1
ATOM 734 C C . TYR A 1 96 ? 8.945 19.672 31.25 1 97.38 96 TYR A C 1
ATOM 736 O O . TYR A 1 96 ? 9.195 20.688 31.906 1 97.38 96 TYR A O 1
ATOM 744 N N . LYS A 1 97 ? 8.156 18.75 31.672 1 96.88 97 LYS A N 1
ATOM 745 C CA . LYS A 1 97 ? 7.488 18.844 32.969 1 96.88 97 LYS A CA 1
ATOM 746 C C . LYS A 1 97 ? 8.5 18.891 34.125 1 96.88 97 LYS A C 1
ATOM 748 O O . LYS A 1 97 ? 8.352 19.656 35.062 1 96.88 97 LYS A O 1
ATOM 753 N N . ALA A 1 98 ? 9.508 18.062 34.031 1 97.5 98 ALA A N 1
ATOM 754 C CA . ALA A 1 98 ? 10.562 18.047 35.031 1 97.5 98 ALA A CA 1
ATOM 755 C C . ALA A 1 98 ? 11.289 19.391 35.062 1 97.5 98 ALA A C 1
ATOM 757 O O . ALA A 1 98 ? 11.633 19.891 36.156 1 97.5 98 ALA A O 1
ATOM 758 N N . ALA A 1 99 ? 11.547 19.953 33.906 1 97.75 99 ALA A N 1
ATOM 759 C CA . ALA A 1 99 ? 12.219 21.25 33.844 1 97.75 99 ALA A CA 1
ATOM 760 C C . ALA A 1 99 ? 11.375 22.344 34.5 1 97.75 99 ALA A C 1
ATOM 762 O O . ALA A 1 99 ? 11.906 23.188 35.219 1 97.75 99 ALA A O 1
ATOM 763 N N . LEU A 1 100 ? 10.133 22.344 34.281 1 96.69 100 LEU A N 1
ATOM 764 C CA . LEU A 1 100 ? 9.234 23.328 34.875 1 96.69 100 LEU A CA 1
ATOM 765 C C . LEU A 1 100 ? 9.211 23.172 36.406 1 96.69 100 LEU A C 1
ATOM 767 O O . LEU A 1 100 ? 9.234 24.172 37.125 1 96.69 100 LEU A O 1
ATOM 771 N N . GLU A 1 101 ? 9.18 22 36.875 1 95.94 101 GLU A N 1
ATOM 772 C CA . GLU A 1 101 ? 9.148 21.75 38.312 1 95.94 101 GLU A CA 1
ATOM 773 C C . GLU A 1 101 ? 10.43 22.234 38.969 1 95.94 101 GLU A C 1
ATOM 775 O O . GLU A 1 101 ? 10.391 22.688 40.125 1 95.94 101 GLU A O 1
ATOM 780 N N . ARG A 1 102 ? 11.492 22.125 38.219 1 96.06 102 ARG A N 1
ATOM 781 C CA . ARG A 1 102 ? 12.781 22.531 38.781 1 96.06 102 ARG A CA 1
ATOM 782 C C . ARG A 1 102 ? 13.031 24.016 38.531 1 96.06 102 ARG A C 1
ATOM 784 O O . ARG A 1 102 ? 14.023 24.562 39.031 1 96.06 102 ARG A O 1
ATOM 791 N N . GLY A 1 103 ? 12.188 24.641 37.812 1 94.88 103 GLY A N 1
ATOM 792 C CA . GLY A 1 103 ? 12.344 26.047 37.5 1 94.88 103 GLY A CA 1
ATOM 793 C C . GLY A 1 103 ? 13.43 26.312 36.469 1 94.88 103 GLY A C 1
ATOM 794 O O . GLY A 1 103 ? 13.977 27.422 36.406 1 94.88 103 GLY A O 1
ATOM 795 N N . ASP A 1 104 ? 13.844 25.344 35.75 1 94.81 104 ASP A N 1
ATOM 796 C CA . ASP A 1 104 ? 14.844 25.469 34.688 1 94.81 104 ASP A CA 1
ATOM 797 C C . ASP A 1 104 ? 14.203 25.891 33.375 1 94.81 104 ASP A C 1
ATOM 799 O O . ASP A 1 104 ? 13.891 25.047 32.531 1 94.81 104 ASP A O 1
ATOM 803 N N . SER A 1 105 ? 14.125 27.156 33.094 1 93.94 105 SER A N 1
ATOM 804 C CA . SER A 1 105 ? 13.438 27.703 31.953 1 93.94 105 SER A CA 1
ATOM 805 C C . SER A 1 105 ? 14.188 27.406 30.656 1 93.94 105 SER A C 1
ATOM 807 O O . SER A 1 105 ? 13.578 27.234 29.594 1 93.94 105 SER A O 1
ATOM 809 N N . VAL A 1 106 ? 15.492 27.312 30.766 1 94.62 106 VAL A N 1
ATOM 810 C CA . VAL A 1 106 ? 16.312 27.031 29.578 1 94.62 106 VAL A CA 1
ATOM 811 C C . VAL A 1 106 ? 16.031 25.625 29.062 1 94.62 106 VAL A C 1
ATOM 813 O O . VAL A 1 106 ? 15.781 25.422 27.875 1 94.62 106 VAL A O 1
ATOM 816 N N . ALA A 1 107 ? 16 24.703 29.984 1 95.75 107 ALA A N 1
ATOM 817 C CA . ALA A 1 107 ? 15.719 23.328 29.609 1 95.75 107 ALA A CA 1
ATOM 818 C C . ALA A 1 107 ? 14.281 23.188 29.094 1 95.75 107 ALA A C 1
ATOM 820 O O . ALA A 1 107 ? 14.023 22.422 28.156 1 95.75 107 ALA A O 1
ATOM 821 N N . ALA A 1 108 ? 13.383 23.859 29.688 1 96.81 108 ALA A N 1
ATOM 822 C CA . ALA A 1 108 ? 11.977 23.812 29.281 1 96.81 108 ALA A CA 1
ATOM 823 C C . ALA A 1 108 ? 11.812 24.25 27.828 1 96.81 108 ALA A C 1
ATOM 825 O O . ALA A 1 108 ? 11.094 23.625 27.047 1 96.81 108 ALA A O 1
ATOM 826 N N . VAL A 1 109 ? 12.484 25.328 27.516 1 96.69 109 VAL A N 1
ATOM 827 C CA . VAL A 1 109 ? 12.406 25.844 26.156 1 96.69 109 VAL A CA 1
ATOM 828 C C . VAL A 1 109 ? 13.031 24.844 25.188 1 96.69 109 VAL A C 1
ATOM 830 O O . VAL A 1 109 ? 12.523 24.625 24.094 1 96.69 109 VAL A O 1
ATOM 833 N N . ARG A 1 110 ? 14.078 24.188 25.531 1 96.75 110 ARG A N 1
ATOM 834 C CA . ARG A 1 110 ? 14.75 23.219 24.672 1 96.75 110 ARG A CA 1
ATOM 835 C C . ARG A 1 110 ? 13.836 22.031 24.375 1 96.75 110 ARG A C 1
ATOM 837 O O . ARG A 1 110 ? 13.727 21.609 23.219 1 96.75 110 ARG A O 1
ATOM 844 N N . PHE A 1 111 ? 13.195 21.547 25.422 1 97.88 111 PHE A N 1
ATOM 845 C CA . PHE A 1 111 ? 12.281 20.422 25.234 1 97.88 111 PHE A CA 1
ATOM 846 C C . PHE A 1 111 ? 11.117 20.828 24.344 1 97.88 111 PHE A C 1
ATOM 848 O O . PHE A 1 111 ? 10.656 20.031 23.5 1 97.88 111 PHE A O 1
ATOM 855 N N . ARG A 1 112 ? 10.648 21.984 24.453 1 97.19 112 ARG A N 1
ATOM 856 C CA . ARG A 1 112 ? 9.562 22.469 23.609 1 97.19 112 ARG A CA 1
ATOM 857 C C . ARG A 1 112 ? 10 22.547 22.141 1 97.19 112 ARG A C 1
ATOM 859 O O . ARG A 1 112 ? 9.242 22.203 21.25 1 97.19 112 ARG A O 1
ATOM 866 N N . LEU A 1 113 ? 11.188 23.031 21.984 1 97.81 113 LEU A N 1
ATOM 867 C CA . LEU A 1 113 ? 11.719 23.125 20.641 1 97.81 113 LEU A CA 1
ATOM 868 C C . LEU A 1 113 ? 11.922 21.75 20.016 1 97.81 113 LEU A C 1
ATOM 870 O O . LEU A 1 113 ? 11.672 21.547 18.828 1 97.81 113 LEU A O 1
ATOM 874 N N . ARG A 1 114 ? 12.328 20.812 20.844 1 97.88 114 ARG A N 1
ATOM 875 C CA . ARG A 1 114 ? 12.508 19.453 20.375 1 97.88 114 ARG A CA 1
ATOM 876 C C . ARG A 1 114 ? 11.172 18.828 19.969 1 97.88 114 ARG A C 1
ATOM 878 O O . ARG A 1 114 ? 11.094 18.125 18.953 1 97.88 114 ARG A O 1
ATOM 885 N N . MET A 1 115 ? 10.156 19.109 20.703 1 97.75 115 MET A N 1
ATOM 886 C CA . MET A 1 115 ? 8.82 18.641 20.359 1 97.75 115 MET A CA 1
ATOM 887 C C . MET A 1 115 ? 8.32 19.281 19.078 1 97.75 115 MET A C 1
ATOM 889 O O . MET A 1 115 ? 7.836 18.578 18.172 1 97.75 115 MET A O 1
ATOM 893 N N . ALA A 1 116 ? 8.508 20.547 19 1 97.56 116 ALA A N 1
ATOM 894 C CA . ALA A 1 116 ? 8.055 21.281 17.812 1 97.56 116 ALA A CA 1
ATOM 895 C C . ALA A 1 116 ? 8.742 20.781 16.547 1 97.56 116 ALA A C 1
ATOM 897 O O . ALA A 1 116 ? 8.148 20.781 15.469 1 97.56 116 ALA A O 1
ATOM 898 N N . ARG A 1 117 ? 9.945 20.312 16.656 1 97.12 117 ARG A N 1
ATOM 899 C CA . ARG A 1 117 ? 10.734 19.844 15.523 1 97.12 117 ARG A CA 1
ATOM 900 C C . ARG A 1 117 ? 10.094 18.609 14.891 1 97.12 117 ARG A C 1
ATOM 902 O O . ARG A 1 117 ? 10.109 18.453 13.664 1 97.12 117 ARG A O 1
ATOM 909 N N . ILE A 1 118 ? 9.453 17.75 15.719 1 96.25 118 ILE A N 1
ATOM 910 C CA . ILE A 1 118 ? 9 16.469 15.172 1 96.25 118 ILE A CA 1
ATOM 911 C C . ILE A 1 118 ? 7.473 16.453 15.125 1 96.25 118 ILE A C 1
ATOM 913 O O . ILE A 1 118 ? 6.879 15.539 14.531 1 96.25 118 ILE A O 1
ATOM 917 N N . TYR A 1 119 ? 6.754 17.469 15.633 1 96.81 119 TYR A N 1
ATOM 918 C CA . TYR A 1 119 ? 5.301 17.562 15.602 1 96.81 119 TYR A CA 1
ATOM 919 C C . TYR A 1 119 ? 4.777 17.422 14.172 1 96.81 119 TYR A C 1
ATOM 921 O O . TYR A 1 119 ? 3.801 16.719 13.93 1 96.81 119 TYR A O 1
ATOM 929 N N . PRO A 1 120 ? 5.469 18.031 13.203 1 96.06 120 PRO A N 1
ATOM 930 C CA . PRO A 1 120 ? 4.941 17.953 11.844 1 96.06 120 PRO A CA 1
ATOM 931 C C . PRO A 1 120 ? 4.941 16.516 11.305 1 96.06 120 PRO A C 1
ATOM 933 O O . PRO A 1 120 ? 4.133 16.188 10.438 1 96.06 120 PRO A O 1
ATOM 936 N N . LEU A 1 121 ? 5.773 15.664 11.82 1 94.75 121 LEU A N 1
ATOM 937 C CA . LEU A 1 121 ? 5.805 14.281 11.375 1 94.75 121 LEU A CA 1
ATOM 938 C C . LEU A 1 121 ? 4.508 13.562 11.742 1 94.75 121 LEU A C 1
ATOM 940 O O . LEU A 1 121 ? 4.156 12.555 11.133 1 94.75 121 LEU A O 1
ATOM 944 N N . LYS A 1 122 ? 3.793 14.086 12.719 1 93.75 122 LYS A N 1
ATOM 945 C CA . LYS A 1 122 ? 2.475 13.586 13.094 1 93.75 122 LYS A CA 1
ATOM 946 C C . LYS A 1 122 ? 1.369 14.484 12.555 1 93.75 122 LYS A C 1
ATOM 948 O O . LYS A 1 122 ? 0.23 14.43 13.023 1 93.75 122 LYS A O 1
ATOM 953 N N . SER A 1 123 ? 1.738 15.43 11.656 1 93.06 123 SER A N 1
ATOM 954 C CA . SER A 1 123 ? 0.836 16.328 10.945 1 93.06 123 SER A CA 1
ATOM 955 C C . SER A 1 123 ? 0.318 17.438 11.859 1 93.06 123 SER A C 1
ATOM 957 O O . SER A 1 123 ? -0.76 17.984 11.625 1 93.06 123 SER A O 1
ATOM 959 N N . ILE A 1 124 ? 1.035 17.672 12.953 1 95.5 124 ILE A N 1
ATOM 960 C CA . ILE A 1 124 ? 0.662 18.75 13.867 1 95.5 124 ILE A CA 1
ATOM 961 C C . ILE A 1 124 ? 1.246 20.062 13.375 1 95.5 124 ILE A C 1
ATOM 963 O O . ILE A 1 124 ? 2.447 20.312 13.508 1 95.5 124 ILE A O 1
ATOM 967 N N . VAL A 1 125 ? 0.372 20.969 12.945 1 95.88 125 VAL A N 1
ATOM 968 C CA . VAL A 1 125 ? 0.887 22.156 12.281 1 95.88 125 VAL A CA 1
ATOM 969 C C . VAL A 1 125 ? 0.639 23.391 13.156 1 95.88 125 VAL A C 1
ATOM 971 O O . VAL A 1 125 ? 1.582 24.078 13.547 1 95.88 125 VAL A O 1
ATOM 974 N N . LYS A 1 126 ? -0.58 23.609 13.539 1 95.44 126 LYS A N 1
ATOM 975 C CA . LYS A 1 126 ? -0.94 24.812 14.289 1 95.44 126 LYS A CA 1
ATOM 976 C C . LYS A 1 126 ? -0.162 24.906 15.594 1 95.44 126 LYS A C 1
ATOM 978 O O . LYS A 1 126 ? 0.4 25.953 15.922 1 95.44 126 LYS A O 1
ATOM 983 N N . GLU A 1 127 ? -0.098 23.812 16.297 1 95.81 127 GLU A N 1
ATOM 984 C CA . GLU A 1 127 ? 0.593 23.781 17.578 1 95.81 127 GLU A CA 1
ATOM 985 C C . GLU A 1 127 ? 2.094 23.984 17.406 1 95.81 127 GLU A C 1
ATOM 987 O O . GLU A 1 127 ? 2.742 24.609 18.25 1 95.81 127 GLU A O 1
ATOM 992 N N . THR A 1 128 ? 2.65 23.453 16.328 1 97.31 128 THR A N 1
ATOM 993 C CA . THR A 1 128 ? 4.059 23.656 16.016 1 97.31 128 THR A CA 1
ATOM 994 C C . THR A 1 128 ? 4.355 25.141 15.805 1 97.31 128 THR A C 1
ATOM 996 O O . THR A 1 128 ? 5.297 25.688 16.391 1 97.31 128 THR A O 1
ATOM 999 N N . ILE A 1 129 ? 3.547 25.828 15.039 1 96.94 129 ILE A N 1
ATOM 1000 C CA . ILE A 1 129 ? 3.734 27.234 14.727 1 96.94 129 ILE A CA 1
ATOM 1001 C C . ILE A 1 129 ? 3.572 28.062 16 1 96.94 129 ILE A C 1
ATOM 1003 O O . ILE A 1 129 ? 4.34 29 16.234 1 96.94 129 ILE A O 1
ATOM 1007 N N . ASN A 1 130 ? 2.602 27.703 16.812 1 95.94 130 ASN A N 1
ATOM 1008 C CA . ASN A 1 130 ? 2.373 28.406 18.062 1 95.94 130 ASN A CA 1
ATOM 1009 C C . ASN A 1 130 ? 3.607 28.375 18.969 1 95.94 130 ASN A C 1
ATOM 1011 O O . ASN A 1 130 ? 3.906 29.344 19.656 1 95.94 130 ASN A O 1
ATOM 1015 N N . ILE A 1 131 ? 4.266 27.234 18.953 1 96.88 131 ILE A N 1
ATOM 1016 C CA . ILE A 1 131 ? 5.461 27.094 19.781 1 96.88 131 ILE A CA 1
ATOM 1017 C C . ILE A 1 131 ? 6.535 28.062 19.297 1 96.88 131 ILE A C 1
ATOM 1019 O O . ILE A 1 131 ? 7.117 28.812 20.094 1 96.88 131 ILE A O 1
ATOM 1023 N N . TYR A 1 132 ? 6.793 28.141 18.047 1 96.62 132 TYR A N 1
ATOM 1024 C CA . TYR A 1 132 ? 7.832 29.016 17.516 1 96.62 132 TYR A CA 1
ATOM 1025 C C . TYR A 1 132 ? 7.457 30.484 17.703 1 96.62 132 TYR A C 1
ATOM 1027 O O . TYR A 1 132 ? 8.328 31.328 17.953 1 96.62 132 TYR A O 1
ATOM 1035 N N . GLU A 1 133 ? 6.184 30.812 17.609 1 94.88 133 GLU A N 1
ATOM 1036 C CA . GLU A 1 133 ? 5.73 32.188 17.75 1 94.88 133 GLU A CA 1
ATOM 1037 C C . GLU A 1 133 ? 5.738 32.625 19.219 1 94.88 133 GLU A C 1
ATOM 1039 O O . GLU A 1 133 ? 5.84 33.844 19.5 1 94.88 133 GLU A O 1
ATOM 1044 N N . SER A 1 134 ? 5.625 31.719 20.094 1 95.19 134 SER A N 1
ATOM 1045 C CA . SER A 1 134 ? 5.562 32.031 21.516 1 95.19 134 SER A CA 1
ATOM 1046 C C . SER A 1 134 ? 6.953 32.281 22.094 1 95.19 134 SER A C 1
ATOM 1048 O O . SER A 1 134 ? 7.094 32.812 23.203 1 95.19 134 SER A O 1
ATOM 1050 N N . ILE A 1 135 ? 7.953 31.906 21.375 1 95.94 135 ILE A N 1
ATOM 1051 C CA . ILE A 1 135 ? 9.32 32.031 21.875 1 95.94 135 ILE A CA 1
ATOM 1052 C C . ILE A 1 135 ? 10.016 33.188 21.188 1 95.94 135 ILE A C 1
ATOM 1054 O O . ILE A 1 135 ? 10.016 33.281 19.953 1 95.94 135 ILE A O 1
ATOM 1058 N N . ASP A 1 136 ? 10.578 34.094 21.953 1 93.94 136 ASP A N 1
ATOM 1059 C CA . ASP A 1 136 ? 11.398 35.156 21.406 1 93.94 136 ASP A CA 1
ATOM 1060 C C . ASP A 1 136 ? 12.852 34.719 21.25 1 93.94 136 ASP A C 1
ATOM 1062 O O . ASP A 1 136 ? 13.586 34.594 22.234 1 93.94 136 ASP A O 1
ATOM 1066 N N . ALA A 1 137 ? 13.289 34.531 20.078 1 92.88 137 ALA A N 1
ATOM 1067 C CA . ALA A 1 137 ? 14.609 34 19.766 1 92.88 137 ALA A CA 1
ATOM 1068 C C . ALA A 1 137 ? 15.719 34.906 20.297 1 92.88 137 ALA A C 1
ATOM 1070 O O . ALA A 1 137 ? 16.797 34.438 20.656 1 92.88 137 ALA A O 1
ATOM 1071 N N . LEU A 1 138 ? 15.461 36.219 20.422 1 90.38 138 LEU A N 1
ATOM 1072 C CA . LEU A 1 138 ? 16.484 37.156 20.828 1 90.38 138 LEU A CA 1
ATOM 1073 C C . LEU A 1 138 ? 16.75 37.062 22.328 1 90.38 138 LEU A C 1
ATOM 1075 O O . LEU A 1 138 ? 17.812 37.5 22.797 1 90.38 138 LEU A O 1
ATOM 1079 N N . GLU A 1 139 ? 15.852 36.469 23.062 1 92 139 GLU A N 1
ATOM 1080 C CA . GLU A 1 139 ? 16.016 36.312 24.5 1 92 139 GLU A CA 1
ATOM 1081 C C . GLU A 1 139 ? 16.75 35.031 24.844 1 92 139 GLU A C 1
ATOM 1083 O O . GLU A 1 139 ? 17.141 34.812 26 1 92 139 GLU A O 1
ATOM 1088 N N . LEU A 1 140 ? 17.047 34.25 23.844 1 94.19 140 LEU A N 1
ATOM 1089 C CA . LEU A 1 140 ? 17.703 32.938 24.078 1 94.19 140 LEU A CA 1
ATOM 1090 C C . LEU A 1 140 ? 19.219 33.094 24 1 94.19 140 LEU A C 1
ATOM 1092 O O . LEU A 1 140 ? 19.734 34 23.328 1 94.19 140 LEU A O 1
ATOM 1096 N N . ASP A 1 141 ? 19.859 32.188 24.719 1 92.62 141 ASP A N 1
ATOM 1097 C CA . ASP A 1 141 ? 21.312 32.094 24.609 1 92.62 141 ASP A CA 1
ATOM 1098 C C . ASP A 1 141 ? 21.719 31.531 23.25 1 92.62 141 ASP A C 1
ATOM 1100 O O . ASP A 1 141 ? 20.891 30.984 22.516 1 92.62 141 ASP A O 1
ATOM 1104 N N . SER A 1 142 ? 22.969 31.531 22.953 1 91.12 142 SER A N 1
ATOM 1105 C CA . SER A 1 142 ? 23.484 31.188 21.641 1 91.12 142 SER A CA 1
ATOM 1106 C C . SER A 1 142 ? 23.125 29.75 21.281 1 91.12 142 SER A C 1
ATOM 1108 O O . SER A 1 142 ? 22.672 29.469 20.156 1 91.12 142 SER A O 1
ATOM 1110 N N . ALA A 1 143 ? 23.281 28.844 22.219 1 91.19 143 ALA A N 1
ATOM 1111 C CA . ALA A 1 143 ? 23.016 27.438 21.953 1 91.19 143 ALA A CA 1
ATOM 1112 C C . ALA A 1 143 ? 21.531 27.203 21.703 1 91.19 143 ALA A C 1
ATOM 1114 O O . ALA A 1 143 ? 21.172 26.453 20.797 1 91.19 143 ALA A O 1
ATOM 1115 N N . GLU A 1 144 ? 20.719 27.844 22.562 1 95.38 144 GLU A N 1
ATOM 1116 C CA . GLU A 1 144 ? 19.281 27.703 22.422 1 95.38 144 GLU A CA 1
ATOM 1117 C C . GLU A 1 144 ? 18.781 28.422 21.172 1 95.38 144 GLU A C 1
ATOM 1119 O O . GLU A 1 144 ? 17.828 27.969 20.531 1 95.38 144 GLU A O 1
ATOM 1124 N N . ARG A 1 145 ? 19.406 29.5 20.844 1 96.19 145 ARG A N 1
ATOM 1125 C CA . ARG A 1 145 ? 19.047 30.219 19.641 1 96.19 145 ARG A CA 1
ATOM 1126 C C . ARG A 1 145 ? 19.344 29.391 18.391 1 96.19 145 ARG A C 1
ATOM 1128 O O . ARG A 1 145 ? 18.547 29.375 17.453 1 96.19 145 ARG A O 1
ATOM 1135 N N . ARG A 1 146 ? 20.438 28.719 18.391 1 93.81 146 ARG A N 1
ATOM 1136 C CA . ARG A 1 146 ? 20.797 27.812 17.297 1 93.81 146 ARG A CA 1
ATOM 1137 C C . ARG A 1 146 ? 19.766 26.688 17.188 1 93.81 146 ARG A C 1
ATOM 1139 O O . ARG A 1 146 ? 19.344 26.359 16.078 1 93.81 146 ARG A O 1
ATOM 1146 N N . LEU A 1 147 ? 19.422 26.172 18.328 1 95.94 147 LEU A N 1
ATOM 1147 C CA . LEU A 1 147 ? 18.438 25.109 18.344 1 95.94 147 LEU A CA 1
ATOM 1148 C C . LEU A 1 147 ? 17.094 25.609 17.797 1 95.94 147 LEU A C 1
ATOM 1150 O O . LEU A 1 147 ? 16.406 24.891 17.062 1 95.94 147 LEU A O 1
ATOM 1154 N N . TYR A 1 148 ? 16.75 26.844 18.203 1 97.44 148 TYR A N 1
ATOM 1155 C CA . TYR A 1 148 ? 15.5 27.453 17.75 1 97.44 148 TYR A CA 1
ATOM 1156 C C . TYR A 1 148 ? 15.453 27.547 16.234 1 97.44 148 TYR A C 1
ATOM 1158 O O . TYR A 1 148 ? 14.492 27.094 15.609 1 97.44 148 TYR A O 1
ATOM 1166 N N . TYR A 1 149 ? 16.453 28.047 15.641 1 97 149 TYR A N 1
ATOM 1167 C CA . TYR A 1 149 ? 16.469 28.281 14.203 1 97 149 TYR A CA 1
ATOM 1168 C C . TYR A 1 149 ? 16.625 26.953 13.445 1 97 149 TYR A C 1
ATOM 1170 O O . TYR A 1 149 ? 16.016 26.766 12.391 1 97 149 TYR A O 1
ATOM 1178 N N . ASP A 1 150 ? 17.391 26.047 13.922 1 95.06 150 ASP A N 1
ATOM 1179 C CA . ASP A 1 150 ? 17.562 24.75 13.281 1 95.06 150 ASP A CA 1
ATOM 1180 C C . ASP A 1 150 ? 16.266 23.953 13.305 1 95.06 150 ASP A C 1
ATOM 1182 O O . ASP A 1 150 ? 15.875 23.359 12.297 1 95.06 150 ASP A O 1
ATOM 1186 N N . SER A 1 151 ? 15.672 23.906 14.492 1 97.12 151 SER A N 1
ATOM 1187 C CA . SER A 1 151 ? 14.398 23.188 14.625 1 97.12 151 SER A CA 1
ATOM 1188 C C . SER A 1 151 ? 13.312 23.828 13.766 1 97.12 151 SER A C 1
ATOM 1190 O O . SER A 1 151 ? 12.523 23.125 13.133 1 97.12 151 SER A O 1
ATOM 1192 N N . GLY A 1 152 ? 13.328 25.156 13.773 1 97.38 152 GLY A N 1
ATOM 1193 C CA . GLY A 1 152 ? 12.367 25.844 12.938 1 97.38 152 GLY A CA 1
ATOM 1194 C C . GLY A 1 152 ? 12.539 25.578 11.453 1 97.38 152 GLY A C 1
ATOM 1195 O O . GLY A 1 152 ? 11.562 25.328 10.742 1 97.38 152 GLY A O 1
ATOM 1196 N N . ARG A 1 153 ? 13.742 25.609 11.016 1 96 153 ARG A N 1
ATOM 1197 C CA . ARG A 1 153 ? 14.055 25.297 9.625 1 96 153 ARG A CA 1
ATOM 1198 C C . ARG A 1 153 ? 13.523 23.922 9.242 1 96 153 ARG A C 1
ATOM 1200 O O . ARG A 1 153 ? 12.836 23.766 8.227 1 96 153 ARG A O 1
ATOM 1207 N N . PHE A 1 154 ? 13.797 22.984 10.047 1 94.25 154 PHE A N 1
ATOM 1208 C CA . PHE A 1 154 ? 13.422 21.609 9.773 1 94.25 154 PHE A CA 1
ATOM 1209 C C . PHE A 1 154 ? 11.906 21.438 9.781 1 94.25 154 PHE A C 1
ATOM 1211 O O . PHE A 1 154 ? 11.336 20.812 8.891 1 94.25 154 PHE A O 1
ATOM 1218 N N . SER A 1 155 ? 11.258 21.984 10.773 1 97.5 155 SER A N 1
ATOM 1219 C CA . SER A 1 155 ? 9.805 21.875 10.914 1 97.5 155 SER A CA 1
ATOM 1220 C C . SER A 1 155 ? 9.078 22.484 9.719 1 97.5 155 SER A C 1
ATOM 1222 O O . SER A 1 155 ? 8.133 21.906 9.195 1 97.5 155 SER A O 1
ATOM 1224 N N . TYR A 1 156 ? 9.547 23.609 9.312 1 96.81 156 TYR A N 1
ATOM 1225 C CA . TYR A 1 156 ? 8.867 24.297 8.219 1 96.81 156 TYR A CA 1
ATOM 1226 C C . TYR A 1 156 ? 9.125 23.594 6.887 1 96.81 156 TYR A C 1
ATOM 1228 O O . TYR A 1 156 ? 8.273 23.609 5.996 1 96.81 156 TYR A O 1
ATOM 1236 N N . VAL A 1 157 ? 10.281 22.984 6.766 1 93.56 157 VAL A N 1
ATOM 1237 C CA . VAL A 1 157 ? 10.523 22.188 5.574 1 93.56 157 VAL A CA 1
ATOM 1238 C C . VAL A 1 157 ? 9.555 21 5.543 1 93.56 157 VAL A C 1
ATOM 1240 O O . VAL A 1 157 ? 9.008 20.672 4.488 1 93.56 157 VAL A O 1
ATOM 1243 N N . LEU A 1 158 ? 9.375 20.391 6.672 1 94.69 158 LEU A N 1
ATOM 1244 C CA . LEU A 1 158 ? 8.438 19.281 6.762 1 94.69 158 LEU A CA 1
ATOM 1245 C C . LEU A 1 158 ? 7.023 19.734 6.418 1 94.69 158 LEU A C 1
ATOM 1247 O O . LEU A 1 158 ? 6.32 19.047 5.66 1 94.69 158 LEU A O 1
ATOM 1251 N N . MET A 1 159 ? 6.648 20.844 6.957 1 96.06 159 MET A N 1
ATOM 1252 C CA . MET A 1 159 ? 5.305 21.344 6.699 1 96.06 159 MET A CA 1
ATOM 1253 C C . MET A 1 159 ? 5.145 21.75 5.238 1 96.06 159 MET A C 1
ATOM 1255 O O . MET A 1 159 ? 4.09 21.547 4.645 1 96.06 159 MET A O 1
ATOM 1259 N N . ALA A 1 160 ? 6.18 22.297 4.676 1 94.19 160 ALA A N 1
ATOM 1260 C CA . ALA A 1 160 ? 6.148 22.625 3.254 1 94.19 160 ALA A CA 1
ATOM 1261 C C . ALA A 1 160 ? 5.984 21.359 2.404 1 94.19 160 ALA A C 1
ATOM 1263 O O . ALA A 1 160 ? 5.266 21.375 1.402 1 94.19 160 ALA A O 1
ATOM 1264 N N . SER A 1 161 ? 6.66 20.359 2.803 1 91.25 161 SER A N 1
ATOM 1265 C CA . SER A 1 161 ? 6.555 19.078 2.098 1 91.25 161 SER A CA 1
ATOM 1266 C C . SER A 1 161 ? 5.145 18.516 2.205 1 91.25 161 SER A C 1
ATOM 1268 O O . SER A 1 161 ? 4.625 17.953 1.24 1 91.25 161 SER A O 1
ATOM 1270 N N . MET A 1 162 ? 4.598 18.625 3.352 1 92.12 162 MET A N 1
ATOM 1271 C CA . MET A 1 162 ? 3.236 18.156 3.596 1 92.12 162 MET A CA 1
ATOM 1272 C C . MET A 1 162 ? 2.238 18.875 2.705 1 92.12 162 MET A C 1
ATOM 1274 O O . MET A 1 162 ? 1.287 18.281 2.205 1 92.12 162 MET A O 1
ATOM 1278 N N . TYR A 1 163 ? 2.523 20.141 2.469 1 92 163 TYR A N 1
ATOM 1279 C CA . TYR A 1 163 ? 1.621 20.984 1.697 1 92 163 TYR A CA 1
ATOM 1280 C C . TYR A 1 163 ? 2.039 21.047 0.233 1 92 163 TYR A C 1
ATOM 1282 O O . TYR A 1 163 ? 1.605 21.922 -0.513 1 92 163 TYR A O 1
ATOM 1290 N N . SER A 1 164 ? 2.82 20.125 -0.218 1 86.88 164 SER A N 1
ATOM 1291 C CA . SER A 1 164 ? 3.451 20.188 -1.532 1 86.88 164 SER A CA 1
ATOM 1292 C C . SER A 1 164 ? 2.41 20.25 -2.645 1 86.88 164 SER A C 1
ATOM 1294 O O . SER A 1 164 ? 2.648 20.859 -3.691 1 86.88 164 SER A O 1
ATOM 1296 N N . SER A 1 165 ? 1.258 19.75 -2.438 1 83.62 165 SER A N 1
ATOM 1297 C CA . SER A 1 165 ? 0.231 19.719 -3.473 1 83.62 165 SER A CA 1
ATOM 1298 C C . SER A 1 165 ? -0.746 20.875 -3.318 1 83.62 165 SER A C 1
ATOM 1300 O O . SER A 1 165 ? -1.778 20.922 -3.992 1 83.62 165 SER A O 1
ATOM 1302 N N . THR A 1 166 ? -0.437 21.766 -2.439 1 90.12 166 THR A N 1
ATOM 1303 C CA . THR A 1 166 ? -1.335 22.875 -2.168 1 90.12 166 THR A CA 1
ATOM 1304 C C . THR A 1 166 ? -0.667 24.203 -2.52 1 90.12 166 THR A C 1
ATOM 1306 O O . THR A 1 166 ? 0.53 24.25 -2.809 1 90.12 166 THR A O 1
ATOM 1309 N N . GLU A 1 167 ? -1.443 25.266 -2.48 1 89.81 167 GLU A N 1
ATOM 1310 C CA . GLU A 1 167 ? -0.936 26.594 -2.801 1 89.81 167 GLU A CA 1
ATOM 1311 C C . GLU A 1 167 ? -0.119 27.172 -1.645 1 89.81 167 GLU A C 1
ATOM 1313 O O . GLU A 1 167 ? 0.631 28.125 -1.823 1 89.81 167 GLU A O 1
ATOM 1318 N N . PHE A 1 168 ? -0.125 26.516 -0.528 1 93.31 168 PHE A N 1
ATOM 1319 C CA . PHE A 1 168 ? 0.498 27.078 0.666 1 93.31 168 PHE A CA 1
ATOM 1320 C C . PHE A 1 168 ? 1.939 26.609 0.798 1 93.31 168 PHE A C 1
ATOM 1322 O O . PHE A 1 168 ? 2.695 27.109 1.626 1 93.31 168 PHE A O 1
ATOM 1329 N N . ALA A 1 169 ? 2.377 25.656 0.021 1 92.44 169 ALA A N 1
ATOM 1330 C CA . ALA A 1 169 ? 3.711 25.078 0.112 1 92.44 169 ALA A CA 1
ATOM 1331 C C . ALA A 1 169 ? 4.793 26.141 0.027 1 92.44 169 ALA A C 1
ATOM 1333 O O . ALA A 1 169 ? 5.777 26.109 0.767 1 92.44 169 ALA A O 1
ATOM 1334 N N . GLY A 1 170 ? 4.613 27.109 -0.829 1 91 170 GLY A N 1
ATOM 1335 C CA . GLY A 1 170 ? 5.594 28.172 -1.027 1 91 170 GLY A CA 1
ATOM 1336 C C . GLY A 1 170 ? 5.797 29.031 0.203 1 91 170 GLY A C 1
ATOM 1337 O O . GLY A 1 170 ? 6.93 29.375 0.551 1 91 170 GLY A O 1
ATOM 1338 N N . GLU A 1 171 ? 4.73 29.375 0.825 1 94.25 171 GLU A N 1
ATOM 1339 C CA . GLU A 1 171 ? 4.797 30.219 2.02 1 94.25 171 GLU A CA 1
ATOM 1340 C C . GLU A 1 171 ? 5.57 29.516 3.137 1 94.25 171 GLU A C 1
ATOM 1342 O O . GLU A 1 171 ? 6.402 30.141 3.801 1 94.25 171 GLU A O 1
ATOM 1347 N N . TYR A 1 172 ? 5.289 28.312 3.381 1 95.56 172 TYR A N 1
ATOM 1348 C CA . TYR A 1 172 ? 5.957 27.562 4.438 1 95.56 172 TYR A CA 1
ATOM 1349 C C . TYR A 1 172 ? 7.43 27.344 4.105 1 95.56 172 TYR A C 1
ATOM 1351 O O . TYR A 1 172 ? 8.289 27.375 4.992 1 95.56 172 TYR A O 1
ATOM 1359 N N . PHE A 1 173 ? 7.711 27.125 2.875 1 92.5 173 PHE A N 1
ATOM 1360 C CA . PHE A 1 173 ? 9.102 26.969 2.463 1 92.5 173 PHE A CA 1
ATOM 1361 C C . PHE A 1 173 ? 9.867 28.281 2.633 1 92.5 173 PHE A C 1
ATOM 1363 O O . PHE A 1 173 ? 11.039 28.266 3.023 1 92.5 173 PHE A O 1
ATOM 1370 N N . GLU A 1 174 ? 9.234 29.375 2.309 1 93.38 174 GLU A N 1
ATOM 1371 C CA . GLU A 1 174 ? 9.859 30.672 2.514 1 93.38 174 GLU A CA 1
ATOM 1372 C C . GLU A 1 174 ? 10.203 30.906 3.984 1 93.38 174 GLU A C 1
ATOM 1374 O O . GLU A 1 174 ? 11.25 31.453 4.305 1 93.38 174 GLU A O 1
ATOM 1379 N N . ARG A 1 175 ? 9.289 30.469 4.844 1 95.38 175 ARG A N 1
ATOM 1380 C CA . ARG A 1 175 ? 9.57 30.578 6.27 1 95.38 175 ARG A CA 1
ATOM 1381 C C . ARG A 1 175 ? 10.758 29.719 6.668 1 95.38 175 ARG A C 1
ATOM 1383 O O . ARG A 1 175 ? 11.57 30.125 7.504 1 95.38 175 ARG A O 1
ATOM 1390 N N . ALA A 1 176 ? 10.844 28.547 6.09 1 95.56 176 ALA A N 1
ATOM 1391 C CA . ALA A 1 176 ? 12 27.672 6.34 1 95.56 176 ALA A CA 1
ATOM 1392 C C . ALA A 1 176 ? 13.297 28.359 5.922 1 95.56 176 ALA A C 1
ATOM 1394 O O . ALA A 1 176 ? 14.312 28.25 6.617 1 95.56 176 ALA A O 1
ATOM 1395 N N . CYS A 1 177 ? 13.234 29.078 4.828 1 93.75 177 CYS A N 1
ATOM 1396 C CA . CYS A 1 177 ? 14.406 29.781 4.32 1 93.75 177 CYS A CA 1
ATOM 1397 C C . CYS A 1 177 ? 14.805 30.906 5.254 1 93.75 177 CYS A C 1
ATOM 1399 O O . CYS A 1 177 ? 15.992 31.188 5.441 1 93.75 177 CYS A O 1
ATOM 1401 N N . LEU A 1 178 ? 13.828 31.578 5.824 1 95.31 178 LEU A N 1
ATOM 1402 C CA . LEU A 1 178 ? 14.117 32.656 6.777 1 95.31 178 LEU A CA 1
ATOM 1403 C C . LEU A 1 178 ? 14.836 32.094 8.008 1 95.31 178 LEU A C 1
ATOM 1405 O O . LEU A 1 178 ? 15.773 32.719 8.508 1 95.31 178 LEU A O 1
ATOM 1409 N N . PHE A 1 179 ? 14.414 30.969 8.453 1 96.31 179 PHE A N 1
ATOM 1410 C CA . PHE A 1 179 ? 15.086 30.328 9.57 1 96.31 179 PHE A CA 1
ATOM 1411 C C . PHE A 1 179 ? 16.5 29.922 9.188 1 96.31 179 PHE A C 1
ATOM 1413 O O . PHE A 1 179 ? 17.422 30.031 10 1 96.31 179 PHE A O 1
ATOM 1420 N N . ASN A 1 180 ? 16.641 29.406 7.98 1 95.44 180 ASN A N 1
ATOM 1421 C CA . ASN A 1 180 ? 17.969 29.031 7.473 1 95.44 180 ASN A CA 1
ATOM 1422 C C . ASN A 1 180 ? 18.906 30.219 7.438 1 95.44 180 ASN A C 1
ATOM 1424 O O . ASN A 1 180 ? 20.078 30.109 7.82 1 95.44 180 ASN A O 1
ATOM 1428 N N . ASP A 1 181 ? 18.453 31.391 7.016 1 94.12 181 ASP A N 1
ATOM 1429 C CA . ASP A 1 181 ? 19.25 32.625 6.953 1 94.12 181 ASP A CA 1
ATOM 1430 C C . ASP A 1 181 ? 19.703 33.031 8.344 1 94.12 181 ASP A C 1
ATOM 1432 O O . ASP A 1 181 ? 20.875 33.406 8.539 1 94.12 181 ASP A O 1
ATOM 1436 N N . SER A 1 182 ? 18.75 33 9.219 1 94.62 182 SER A N 1
ATOM 1437 C CA . SER A 1 182 ? 19.078 33.375 10.594 1 94.62 182 SER A CA 1
ATOM 1438 C C . SER A 1 182 ? 20.109 32.406 11.18 1 94.62 182 SER A C 1
ATOM 1440 O O . SER A 1 182 ? 21 32.812 11.93 1 94.62 182 SER A O 1
ATOM 1442 N N . LEU A 1 183 ? 19.984 31.156 10.844 1 94.19 183 LEU A N 1
ATOM 1443 C CA . LEU A 1 183 ? 20.922 30.156 11.32 1 94.19 183 LEU A CA 1
ATOM 1444 C C . LEU A 1 183 ? 22.312 30.406 10.758 1 94.19 183 LEU A C 1
ATOM 1446 O O . LEU A 1 183 ? 23.312 30.266 11.477 1 94.19 183 LEU A O 1
ATOM 1450 N N . MET A 1 184 ? 22.422 30.75 9.523 1 93.56 184 MET A N 1
ATOM 1451 C CA . MET A 1 184 ? 23.703 31.016 8.867 1 93.56 184 MET A CA 1
ATOM 1452 C C . MET A 1 184 ? 24.406 32.219 9.508 1 93.56 184 MET A C 1
ATOM 1454 O O . MET A 1 184 ? 25.625 32.25 9.602 1 93.56 184 MET A O 1
ATOM 1458 N N . THR A 1 185 ? 23.672 33.188 10.008 1 91.5 185 THR A N 1
ATOM 1459 C CA . THR A 1 185 ? 24.25 34.344 10.648 1 91.5 185 THR A CA 1
ATOM 1460 C C . THR A 1 185 ? 24.859 34 12 1 91.5 185 THR A C 1
ATOM 1462 O O . THR A 1 185 ? 25.781 34.656 12.469 1 91.5 185 THR A O 1
ATOM 1465 N N . LEU A 1 186 ? 24.359 32.969 12.586 1 92.12 186 LEU A N 1
ATOM 1466 C CA . LEU A 1 186 ? 24.812 32.562 13.906 1 92.12 186 LEU A CA 1
ATOM 1467 C C . LEU A 1 186 ? 26.031 31.641 13.805 1 92.12 186 LEU A C 1
ATOM 1469 O O . LEU A 1 186 ? 26.828 31.531 14.75 1 92.12 186 LEU A O 1
ATOM 1473 N N . ILE A 1 187 ? 26.016 30.906 12.727 1 90.75 187 ILE A N 1
ATOM 1474 C CA . ILE A 1 187 ? 27.078 29.906 12.555 1 90.75 187 ILE A CA 1
ATOM 1475 C C . ILE A 1 187 ? 28.219 30.516 11.742 1 90.75 187 ILE A C 1
ATOM 1477 O O . ILE A 1 187 ? 28 31.172 10.734 1 90.75 187 ILE A O 1
ATOM 1481 N N . GLY A 1 188 ? 29.391 30.422 12.203 1 85.44 188 GLY A N 1
ATOM 1482 C CA . GLY A 1 188 ? 30.547 30.938 11.5 1 85.44 188 GLY A CA 1
ATOM 1483 C C . GLY A 1 188 ? 30.844 30.203 10.203 1 85.44 188 GLY A C 1
ATOM 1484 O O . GLY A 1 188 ? 30.578 29 10.094 1 85.44 188 GLY A O 1
ATOM 1485 N N . GLU A 1 189 ? 31.406 30.797 9.242 1 86.69 189 GLU A N 1
ATOM 1486 C CA . GLU A 1 189 ? 31.688 30.25 7.918 1 86.69 189 GLU A CA 1
ATOM 1487 C C . GLU A 1 189 ? 32.75 29.141 7.992 1 86.69 189 GLU A C 1
ATOM 1489 O O . GLU A 1 189 ? 32.875 28.328 7.074 1 86.69 189 GLU A O 1
ATOM 1494 N N . ASN A 1 190 ? 33.344 29.078 9.062 1 85.31 190 ASN A N 1
ATOM 1495 C CA . ASN A 1 190 ? 34.406 28.109 9.203 1 85.31 190 ASN A CA 1
ATOM 1496 C C . ASN A 1 190 ? 33.875 26.75 9.656 1 85.31 190 ASN A C 1
ATOM 1498 O O . ASN A 1 190 ? 34.594 25.75 9.57 1 85.31 190 ASN A O 1
ATOM 1502 N N . ASP A 1 191 ? 32.688 26.75 10.094 1 87.12 191 ASP A N 1
ATOM 1503 C CA . ASP A 1 191 ? 32.062 25.484 10.5 1 87.12 191 ASP A CA 1
ATOM 1504 C C . ASP A 1 191 ? 31.594 24.688 9.289 1 87.12 191 ASP A C 1
ATOM 1506 O O . ASP A 1 191 ? 30.969 25.234 8.383 1 87.12 191 ASP A O 1
ATOM 1510 N N . SER A 1 192 ? 31.938 23.453 9.266 1 86.56 192 SER A N 1
ATOM 1511 C CA . SER A 1 192 ? 31.609 22.609 8.133 1 86.56 192 SER A CA 1
ATOM 1512 C C . SER A 1 192 ? 30.109 22.562 7.887 1 86.56 192 SER A C 1
ATOM 1514 O O . SER A 1 192 ? 29.656 22.469 6.742 1 86.56 192 SER A O 1
ATOM 1516 N N . ILE A 1 193 ? 29.344 22.703 8.945 1 90.94 193 ILE A N 1
ATOM 1517 C CA . ILE A 1 193 ? 27.891 22.594 8.82 1 90.94 193 ILE A CA 1
ATOM 1518 C C . ILE A 1 193 ? 27.359 23.828 8.102 1 90.94 193 ILE A C 1
ATOM 1520 O O . ILE A 1 193 ? 26.25 23.797 7.562 1 90.94 193 ILE A O 1
ATOM 1524 N N . TYR A 1 194 ? 28.172 24.906 8.094 1 93.38 194 TYR A N 1
ATOM 1525 C CA . TYR A 1 194 ? 27.781 26.125 7.383 1 93.38 194 TYR A CA 1
ATOM 1526 C C . TYR A 1 194 ? 27.516 25.828 5.91 1 93.38 194 TYR A C 1
ATOM 1528 O O . TYR A 1 194 ? 26.625 26.422 5.305 1 93.38 194 TYR A O 1
ATOM 1536 N N . LYS A 1 195 ? 28.25 24.891 5.348 1 94.56 195 LYS A N 1
ATOM 1537 C CA . LYS A 1 195 ? 28.125 24.531 3.939 1 94.56 195 LYS A CA 1
ATOM 1538 C C . LYS A 1 195 ? 26.766 23.906 3.658 1 94.56 195 LYS A C 1
ATOM 1540 O O . LYS A 1 195 ? 26.234 24.031 2.555 1 94.56 195 LYS A O 1
ATOM 1545 N N . LEU A 1 196 ? 26.234 23.25 4.621 1 94.56 196 LEU A N 1
ATOM 1546 C CA . LEU A 1 196 ? 24.906 22.688 4.48 1 94.56 196 LEU A CA 1
ATOM 1547 C C . LEU A 1 196 ? 23.859 23.781 4.297 1 94.56 196 LEU A C 1
ATOM 1549 O O . LEU A 1 196 ? 23.031 23.719 3.389 1 94.56 196 LEU A O 1
ATOM 1553 N N . TYR A 1 197 ? 23.953 24.797 5.133 1 94.69 197 TYR A N 1
ATOM 1554 C CA . TYR A 1 197 ? 22.984 25.891 5.102 1 94.69 197 TYR A CA 1
ATOM 1555 C C . TYR A 1 197 ? 23.188 26.766 3.881 1 94.69 197 TYR A C 1
ATOM 1557 O O . TYR A 1 197 ? 22.234 27.266 3.293 1 94.69 197 TYR A O 1
ATOM 1565 N N . LEU A 1 198 ? 24.438 26.891 3.525 1 94.88 198 LEU A N 1
ATOM 1566 C CA . LEU A 1 198 ? 24.766 27.625 2.312 1 94.88 198 LEU A CA 1
ATOM 1567 C C . LEU A 1 198 ? 24.203 26.938 1.08 1 94.88 198 LEU A C 1
ATOM 1569 O O . LEU A 1 198 ? 23.656 27.578 0.187 1 94.88 198 LEU A O 1
ATOM 1573 N N . GLY A 1 199 ? 24.406 25.641 1.032 1 94.38 199 GLY A N 1
ATOM 1574 C CA . GLY A 1 199 ? 23.828 24.859 -0.054 1 94.38 199 GLY A CA 1
ATOM 1575 C C . GLY A 1 199 ? 22.328 24.984 -0.138 1 94.38 199 GLY A C 1
ATOM 1576 O O . GLY A 1 199 ? 21.766 25.047 -1.233 1 94.38 199 GLY A O 1
ATOM 1577 N N . THR A 1 200 ? 21.672 25.016 1.014 1 92.81 200 THR A N 1
ATOM 1578 C CA . THR A 1 200 ? 20.219 25.188 1.076 1 92.81 200 THR A CA 1
ATOM 1579 C C . THR A 1 200 ? 19.797 26.547 0.537 1 92.81 200 THR A C 1
ATOM 1581 O O . THR A 1 200 ? 18.828 26.656 -0.201 1 92.81 200 THR A O 1
ATOM 1584 N N . ASP A 1 201 ? 20.547 27.531 0.927 1 93.19 201 ASP A N 1
ATOM 1585 C CA . ASP A 1 201 ? 20.281 28.891 0.471 1 93.19 201 ASP A CA 1
ATOM 1586 C C . ASP A 1 201 ? 20.422 29 -1.047 1 93.19 201 ASP A C 1
ATOM 1588 O O . ASP A 1 201 ? 19.562 29.578 -1.711 1 93.19 201 ASP A O 1
ATOM 1592 N N . TYR A 1 202 ? 21.453 28.422 -1.557 1 94.88 202 TYR A N 1
ATOM 1593 C CA . TYR A 1 202 ? 21.672 28.422 -2.998 1 94.88 202 TYR A CA 1
ATOM 1594 C C . TYR A 1 202 ? 20.547 27.688 -3.725 1 94.88 202 TYR A C 1
ATOM 1596 O O . TYR A 1 202 ? 20.094 28.125 -4.781 1 94.88 202 TYR A O 1
ATOM 1604 N N . LEU A 1 203 ? 20.141 26.578 -3.219 1 92 203 LEU A N 1
ATOM 1605 C CA . LEU A 1 203 ? 19.062 25.812 -3.818 1 92 203 LEU A CA 1
ATOM 1606 C C . LEU A 1 203 ? 17.781 26.641 -3.891 1 92 203 LEU A C 1
ATOM 1608 O O . LEU A 1 203 ? 17.094 26.641 -4.914 1 92 203 LEU A O 1
ATOM 1612 N N . ASN A 1 204 ? 17.531 27.344 -2.816 1 89.12 204 ASN A N 1
ATOM 1613 C CA . ASN A 1 204 ? 16.328 28.188 -2.756 1 89.12 204 ASN A CA 1
ATOM 1614 C C . ASN A 1 204 ? 16.391 29.312 -3.789 1 89.12 204 ASN A C 1
ATOM 1616 O O . ASN A 1 204 ? 15.352 29.719 -4.324 1 89.12 204 ASN A O 1
ATOM 1620 N N . LYS A 1 205 ? 17.516 29.781 -4 1 92.75 205 LYS A N 1
ATOM 1621 C CA . LYS A 1 205 ? 17.719 30.859 -4.965 1 92.75 205 LYS A CA 1
ATOM 1622 C C . LYS A 1 205 ? 17.891 30.312 -6.379 1 92.75 205 LYS A C 1
ATOM 1624 O O . LYS A 1 205 ? 18.234 31.047 -7.301 1 92.75 205 LYS A O 1
ATOM 1629 N N . LYS A 1 206 ? 17.828 28.984 -6.57 1 93.56 206 LYS A N 1
ATOM 1630 C CA . LYS A 1 206 ? 17.906 28.266 -7.84 1 93.56 206 LYS A CA 1
ATOM 1631 C C . LYS A 1 206 ? 19.312 28.375 -8.438 1 93.56 206 LYS A C 1
ATOM 1633 O O . LYS A 1 206 ? 19.469 28.469 -9.656 1 93.56 206 LYS A O 1
ATOM 1638 N N . GLN A 1 207 ? 20.203 28.578 -7.574 1 96.19 207 GLN A N 1
ATOM 1639 C CA . GLN A 1 207 ? 21.609 28.516 -7.957 1 96.19 207 GLN A CA 1
ATOM 1640 C C . GLN A 1 207 ? 22.172 27.109 -7.734 1 96.19 207 GLN A C 1
ATOM 1642 O O . GLN A 1 207 ? 23.016 26.922 -6.863 1 96.19 207 GLN A O 1
ATOM 1647 N N . TYR A 1 208 ? 21.906 26.234 -8.578 1 96.31 208 TYR A N 1
ATOM 1648 C CA . TYR A 1 208 ? 22.094 24.797 -8.391 1 96.31 208 TYR A CA 1
ATOM 1649 C C . TYR A 1 208 ? 23.578 24.438 -8.422 1 96.31 208 TYR A C 1
ATOM 1651 O O . TYR A 1 208 ? 24.047 23.625 -7.625 1 96.31 208 TYR A O 1
ATOM 1659 N N . SER A 1 209 ? 24.328 25.047 -9.312 1 96.38 209 SER A N 1
ATOM 1660 C CA . SER A 1 209 ? 25.75 24.719 -9.438 1 96.38 209 SER A CA 1
ATOM 1661 C C . SER A 1 209 ? 26.516 25.078 -8.164 1 96.38 209 SER A C 1
ATOM 1663 O O . SER A 1 209 ? 27.344 24.312 -7.695 1 96.38 209 SER A O 1
ATOM 1665 N N . LEU A 1 210 ? 26.203 26.219 -7.645 1 97 210 LEU A N 1
ATOM 1666 C CA . LEU A 1 210 ? 26.828 26.656 -6.41 1 97 210 LEU A CA 1
ATOM 1667 C C . LEU A 1 210 ? 26.406 25.766 -5.238 1 97 210 LEU A C 1
ATOM 1669 O O . LEU A 1 210 ? 27.234 25.453 -4.371 1 97 210 LEU A O 1
ATOM 1673 N N . SER A 1 211 ? 25.125 25.422 -5.172 1 97.19 211 SER A N 1
ATOM 1674 C CA . SER A 1 211 ? 24.625 24.531 -4.133 1 97.19 211 SER A CA 1
ATOM 1675 C C . SER A 1 211 ? 25.328 23.188 -4.164 1 97.19 211 SER A C 1
ATOM 1677 O O . SER A 1 211 ? 25.797 22.688 -3.131 1 97.19 211 SER A O 1
ATOM 1679 N N . ILE A 1 212 ? 25.422 22.609 -5.395 1 97.38 212 ILE A N 1
ATOM 1680 C CA . ILE A 1 212 ? 26.047 21.312 -5.57 1 97.38 212 ILE A CA 1
ATOM 1681 C C . ILE A 1 212 ? 27.516 21.375 -5.137 1 97.38 212 ILE A C 1
ATOM 1683 O O . ILE A 1 212 ? 28 20.469 -4.457 1 97.38 212 ILE A O 1
ATOM 1687 N N . ALA A 1 213 ? 28.188 22.438 -5.492 1 96.62 213 ALA A N 1
ATOM 1688 C CA . ALA A 1 213 ? 29.594 22.594 -5.137 1 96.62 213 ALA A CA 1
ATOM 1689 C C . ALA A 1 213 ? 29.766 22.656 -3.621 1 96.62 213 ALA A C 1
ATOM 1691 O O . ALA A 1 213 ? 30.641 21.984 -3.062 1 96.62 213 ALA A O 1
ATOM 1692 N N . ALA A 1 214 ? 28.969 23.453 -2.979 1 95.94 214 ALA A N 1
ATOM 1693 C CA . ALA A 1 214 ? 29.062 23.609 -1.528 1 95.94 214 ALA A CA 1
ATOM 1694 C C . ALA A 1 214 ? 28.766 22.297 -0.815 1 95.94 214 ALA A C 1
ATOM 1696 O O . ALA A 1 214 ? 29.453 21.922 0.137 1 95.94 214 ALA A O 1
ATOM 1697 N N . LEU A 1 215 ? 27.766 21.594 -1.244 1 97.25 215 LEU A N 1
ATOM 1698 C CA . LEU A 1 215 ? 27.312 20.344 -0.612 1 97.25 215 LEU A CA 1
ATOM 1699 C C . LEU A 1 215 ? 28.312 19.219 -0.877 1 97.25 215 LEU A C 1
ATOM 1701 O O . LEU A 1 215 ? 28.516 18.359 -0.023 1 97.25 215 LEU A O 1
ATOM 1705 N N . ASN A 1 216 ? 28.891 19.234 -2.096 1 95.81 216 ASN A N 1
ATOM 1706 C CA . ASN A 1 216 ? 29.922 18.234 -2.387 1 95.81 216 ASN A CA 1
ATOM 1707 C C . ASN A 1 216 ? 31.141 18.422 -1.498 1 95.81 216 ASN A C 1
ATOM 1709 O O . ASN A 1 216 ? 31.734 17.438 -1.044 1 95.81 216 ASN A O 1
ATOM 1713 N N . ASP A 1 217 ? 31.484 19.656 -1.323 1 94.5 217 ASP A N 1
ATOM 1714 C CA . ASP A 1 217 ? 32.594 19.953 -0.428 1 94.5 217 ASP A CA 1
ATOM 1715 C C . ASP A 1 217 ? 32.344 19.406 0.976 1 94.5 217 ASP A C 1
ATOM 1717 O O . ASP A 1 217 ? 33.219 18.875 1.62 1 94.5 217 ASP A O 1
ATOM 1721 N N . LEU A 1 218 ? 31.141 19.562 1.406 1 95.5 218 LEU A N 1
ATOM 1722 C CA . LEU A 1 218 ? 30.75 19.078 2.729 1 95.5 218 LEU A CA 1
ATOM 1723 C C . LEU A 1 218 ? 30.719 17.547 2.758 1 95.5 218 LEU A C 1
ATOM 1725 O O . LEU A 1 218 ? 31.219 16.922 3.691 1 95.5 218 LEU A O 1
ATOM 1729 N N . LEU A 1 219 ? 30.141 16.938 1.762 1 94.62 219 LEU A N 1
ATOM 1730 C CA . LEU A 1 219 ? 29.938 15.492 1.714 1 94.62 219 LEU A CA 1
ATOM 1731 C C . LEU A 1 219 ? 31.281 14.75 1.748 1 94.62 219 LEU A C 1
ATOM 1733 O O . LEU A 1 219 ? 31.375 13.664 2.32 1 94.62 219 LEU A O 1
ATOM 1737 N N . GLU A 1 220 ? 32.281 15.312 1.16 1 90.69 220 GLU A N 1
ATOM 1738 C CA . GLU A 1 220 ? 33.594 14.703 1.113 1 90.69 220 GLU A CA 1
ATOM 1739 C C . GLU A 1 220 ? 34.219 14.609 2.508 1 90.69 220 GLU A C 1
ATOM 1741 O O . GLU A 1 220 ? 35.062 13.75 2.76 1 90.69 220 GLU A O 1
ATOM 1746 N N . THR A 1 221 ? 33.719 15.445 3.375 1 91.5 221 THR A N 1
ATOM 1747 C CA . THR A 1 221 ? 34.281 15.461 4.723 1 91.5 221 THR A CA 1
ATOM 1748 C C . THR A 1 221 ? 33.469 14.562 5.656 1 91.5 221 THR A C 1
ATOM 1750 O O . THR A 1 221 ? 33.875 14.352 6.805 1 91.5 221 THR A O 1
ATOM 1753 N N . LEU A 1 222 ? 32.375 14.016 5.172 1 91.75 222 LEU A N 1
ATOM 1754 C CA . LEU A 1 222 ? 31.438 13.281 6.039 1 91.75 222 LEU A CA 1
ATOM 1755 C C . LEU A 1 222 ? 31.531 11.781 5.77 1 91.75 222 LEU A C 1
ATOM 1757 O O . LEU A 1 222 ? 31.703 11.359 4.625 1 91.75 222 LEU A O 1
ATOM 1761 N N . GLU A 1 223 ? 31.438 11.109 6.844 1 89.5 223 GLU A N 1
ATOM 1762 C CA . GLU A 1 223 ? 31.25 9.664 6.73 1 89.5 223 GLU A CA 1
ATOM 1763 C C . GLU A 1 223 ? 29.766 9.312 6.66 1 89.5 223 GLU A C 1
ATOM 1765 O O . GLU A 1 223 ? 28.922 10.102 7.074 1 89.5 223 GLU A O 1
ATOM 1770 N N . MET A 1 224 ? 29.469 8.188 6.195 1 87 224 MET A N 1
ATOM 1771 C CA . MET A 1 224 ? 28.094 7.777 5.961 1 87 224 MET A CA 1
ATOM 1772 C C . MET A 1 224 ? 27.328 7.676 7.277 1 87 224 MET A C 1
ATOM 1774 O O . MET A 1 224 ? 26.109 7.812 7.297 1 87 224 MET A O 1
ATOM 1778 N N . ASP A 1 225 ? 28 7.48 8.336 1 85.81 225 ASP A N 1
ATOM 1779 C CA . ASP A 1 225 ? 27.328 7.312 9.625 1 85.81 225 ASP A CA 1
ATOM 1780 C C . ASP A 1 225 ? 27.172 8.648 10.336 1 85.81 225 ASP A C 1
ATOM 1782 O O . ASP A 1 225 ? 26.594 8.719 11.43 1 85.81 225 ASP A O 1
ATOM 1786 N N . ASN A 1 226 ? 27.641 9.695 9.664 1 88.69 226 ASN A N 1
ATOM 1787 C CA . ASN A 1 226 ? 27.469 11.031 10.227 1 88.69 226 ASN A CA 1
ATOM 1788 C C . ASN A 1 226 ? 26.031 11.508 10.133 1 88.69 226 ASN A C 1
ATOM 1790 O O . ASN A 1 226 ? 25.359 11.273 9.133 1 88.69 226 ASN A O 1
ATOM 1794 N N . ILE A 1 227 ? 25.609 12.211 11.117 1 84.75 227 ILE A N 1
ATOM 1795 C CA . ILE A 1 227 ? 24.219 12.633 11.266 1 84.75 227 ILE A CA 1
ATOM 1796 C C . ILE A 1 227 ? 23.875 13.648 10.18 1 84.75 227 ILE A C 1
ATOM 1798 O O . ILE A 1 227 ? 22.703 13.781 9.797 1 84.75 227 ILE A O 1
ATOM 1802 N N . VAL A 1 228 ? 24.859 14.312 9.625 1 90.81 228 VAL A N 1
ATOM 1803 C CA . VAL A 1 228 ? 24.641 15.383 8.656 1 90.81 228 VAL A CA 1
ATOM 1804 C C . VAL A 1 228 ? 24.656 14.812 7.242 1 90.81 228 VAL A C 1
ATOM 1806 O O . VAL A 1 228 ? 24.172 15.453 6.305 1 90.81 228 VAL A O 1
ATOM 1809 N N . PHE A 1 229 ? 25.141 13.602 7.113 1 93.5 229 PHE A N 1
ATOM 1810 C CA . PHE A 1 229 ? 25.344 12.984 5.809 1 93.5 229 PHE A CA 1
ATOM 1811 C C . PHE A 1 229 ? 24.016 12.852 5.066 1 93.5 229 PHE A C 1
ATOM 1813 O O . PHE A 1 229 ? 23.891 13.281 3.916 1 93.5 229 PHE A O 1
ATOM 1820 N N . PRO A 1 230 ? 22.953 12.352 5.711 1 93.56 230 PRO A N 1
ATOM 1821 C CA . PRO A 1 230 ? 21.703 12.148 4.977 1 93.56 230 PRO A CA 1
ATOM 1822 C C . PRO A 1 230 ? 21.109 13.461 4.457 1 93.56 230 PRO A C 1
ATOM 1824 O O . PRO A 1 230 ? 20.656 13.523 3.314 1 93.56 230 PRO A O 1
ATOM 1827 N N . GLU A 1 231 ? 21.094 14.398 5.281 1 92.12 231 GLU A N 1
ATOM 1828 C CA . GLU A 1 231 ? 20.531 15.68 4.859 1 92.12 231 GLU A CA 1
ATOM 1829 C C . GLU A 1 231 ? 21.328 16.281 3.697 1 92.12 231 GLU A C 1
ATOM 1831 O O . GLU A 1 231 ? 20.75 16.828 2.766 1 92.12 231 GLU A O 1
ATOM 1836 N N . THR A 1 232 ? 22.656 16.203 3.795 1 95.19 232 THR A N 1
ATOM 1837 C CA . THR A 1 232 ? 23.516 16.703 2.723 1 95.19 232 THR A CA 1
ATOM 1838 C C . THR A 1 232 ? 23.234 15.961 1.419 1 95.19 232 THR A C 1
ATOM 1840 O O . THR A 1 232 ? 23.078 16.578 0.368 1 95.19 232 THR A O 1
ATOM 1843 N N . ALA A 1 233 ? 23.188 14.695 1.511 1 95.69 233 ALA A N 1
ATOM 1844 C CA . ALA A 1 233 ? 22.938 13.875 0.331 1 95.69 233 ALA A CA 1
ATOM 1845 C C . ALA A 1 233 ? 21.547 14.133 -0.236 1 95.69 233 ALA A C 1
ATOM 1847 O O . ALA A 1 233 ? 21.344 14.109 -1.453 1 95.69 233 ALA A O 1
ATOM 1848 N N . LEU A 1 234 ? 20.609 14.375 0.601 1 94.31 234 LEU A N 1
ATOM 1849 C CA . LEU A 1 234 ? 19.25 14.656 0.155 1 94.31 234 LEU A CA 1
ATOM 1850 C C . LEU A 1 234 ? 19.172 15.984 -0.592 1 94.31 234 LEU A C 1
ATOM 1852 O O . LEU A 1 234 ? 18.453 16.109 -1.583 1 94.31 234 LEU A O 1
ATOM 1856 N N . LEU A 1 235 ? 19.891 16.922 -0.092 1 94.69 235 LEU A N 1
ATOM 1857 C CA . LEU A 1 235 ? 19.938 18.203 -0.764 1 94.69 235 LEU A CA 1
ATOM 1858 C C . LEU A 1 235 ? 20.609 18.094 -2.125 1 94.69 235 LEU A C 1
ATOM 1860 O O . LEU A 1 235 ? 20.203 18.734 -3.088 1 94.69 235 LEU A O 1
ATOM 1864 N N . LEU A 1 236 ? 21.625 17.281 -2.166 1 96.5 236 LEU A N 1
ATOM 1865 C CA . LEU A 1 236 ? 22.266 17.016 -3.451 1 96.5 236 LEU A CA 1
ATOM 1866 C C . LEU A 1 236 ? 21.281 16.359 -4.418 1 96.5 236 LEU A C 1
ATOM 1868 O O . LEU A 1 236 ? 21.219 16.734 -5.594 1 96.5 236 LEU A O 1
ATOM 1872 N N . SER A 1 237 ? 20.578 15.438 -3.885 1 96.56 237 SER A N 1
ATOM 1873 C CA . SER A 1 237 ? 19.562 14.781 -4.699 1 96.56 237 SER A CA 1
ATOM 1874 C C . SER A 1 237 ? 18.562 15.797 -5.25 1 96.56 237 SER A C 1
ATOM 1876 O O . SER A 1 237 ? 18.219 15.75 -6.43 1 96.56 237 SER A O 1
ATOM 1878 N N . ALA A 1 238 ? 18.125 16.688 -4.449 1 93.69 238 ALA A N 1
ATOM 1879 C CA . ALA A 1 238 ? 17.141 17.703 -4.855 1 93.69 238 ALA A CA 1
ATOM 1880 C C . ALA A 1 238 ? 17.719 18.609 -5.938 1 93.69 238 ALA A C 1
ATOM 1882 O O . ALA A 1 238 ? 17.031 18.969 -6.891 1 93.69 238 ALA A O 1
ATOM 1883 N N . ASN A 1 239 ? 18.984 18.969 -5.754 1 95.69 239 ASN A N 1
ATOM 1884 C CA . ASN A 1 239 ? 19.641 19.812 -6.746 1 95.69 239 ASN A CA 1
ATOM 1885 C C . ASN A 1 239 ? 19.719 19.125 -8.109 1 95.69 239 ASN A C 1
ATOM 1887 O O . ASN A 1 239 ? 19.422 19.734 -9.133 1 95.69 239 ASN A O 1
ATOM 1891 N N . TYR A 1 240 ? 20.078 17.922 -8.109 1 96.06 240 TYR A N 1
ATOM 1892 C CA . TYR A 1 240 ? 20.203 17.172 -9.359 1 96.06 240 TYR A CA 1
ATOM 1893 C C . TYR A 1 240 ? 18.844 16.938 -9.992 1 96.06 240 TYR A C 1
ATOM 1895 O O . TYR A 1 240 ? 18.703 16.938 -11.211 1 96.06 240 TYR A O 1
ATOM 1903 N N . ALA A 1 241 ? 17.922 16.703 -9.211 1 93.69 241 ALA A N 1
ATOM 1904 C CA . ALA A 1 241 ? 16.562 16.531 -9.727 1 93.69 241 ALA A CA 1
ATOM 1905 C C . ALA A 1 241 ? 16.094 17.797 -10.445 1 93.69 241 ALA A C 1
ATOM 1907 O O . ALA A 1 241 ? 15.484 17.719 -11.516 1 93.69 241 ALA A O 1
ATOM 1908 N N . GLU A 1 242 ? 16.344 18.922 -9.836 1 92.31 242 GLU A N 1
ATOM 1909 C CA . GLU A 1 242 ? 15.938 20.203 -10.414 1 92.31 242 GLU A CA 1
ATOM 1910 C C . GLU A 1 242 ? 16.656 20.469 -11.727 1 92.31 242 GLU A C 1
ATOM 1912 O O . GLU A 1 242 ? 16.125 21.125 -12.617 1 92.31 242 GLU A O 1
ATOM 1917 N N . ARG A 1 243 ? 17.781 19.875 -11.852 1 94.69 243 ARG A N 1
ATOM 1918 C CA . ARG A 1 243 ? 18.562 20.031 -13.07 1 94.69 243 ARG A CA 1
ATOM 1919 C C . ARG A 1 243 ? 18.203 18.969 -14.102 1 94.69 243 ARG A C 1
ATOM 1921 O O . ARG A 1 243 ? 18.828 18.891 -15.164 1 94.69 243 ARG A O 1
ATOM 1928 N N . GLY A 1 244 ? 17.344 18.078 -13.828 1 92.38 244 GLY A N 1
ATOM 1929 C CA . GLY A 1 244 ? 16.891 17.031 -14.742 1 92.38 244 GLY A CA 1
ATOM 1930 C C . GLY A 1 244 ? 17.812 15.836 -14.789 1 92.38 244 GLY A C 1
ATOM 1931 O O . GLY A 1 244 ? 17.688 14.984 -15.664 1 92.38 244 GLY A O 1
ATOM 1932 N N . ARG A 1 245 ? 18.734 15.812 -13.906 1 95 245 ARG A N 1
ATOM 1933 C CA . ARG A 1 245 ? 19.641 14.664 -13.828 1 95 245 ARG A CA 1
ATOM 1934 C C . ARG A 1 245 ? 19.094 13.602 -12.883 1 95 245 ARG A C 1
ATOM 1936 O O . ARG A 1 245 ? 19.609 13.43 -11.773 1 95 245 ARG A O 1
ATOM 1943 N N . THR A 1 246 ? 18.281 12.828 -13.312 1 94.62 246 THR A N 1
ATOM 1944 C CA . THR A 1 246 ? 17.484 11.906 -12.508 1 94.62 246 THR A CA 1
ATOM 1945 C C . THR A 1 246 ? 18.344 10.781 -11.953 1 94.62 246 THR A C 1
ATOM 1947 O O . THR A 1 246 ? 18.156 10.344 -10.82 1 94.62 246 THR A O 1
ATOM 1950 N N . GLU A 1 247 ? 19.281 10.336 -12.703 1 94.94 247 GLU A N 1
ATOM 1951 C CA . GLU A 1 247 ? 20.125 9.234 -12.25 1 94.94 247 GLU A CA 1
ATOM 1952 C C . GLU A 1 247 ? 20.969 9.641 -11.047 1 94.94 247 GLU A C 1
ATOM 1954 O O . GLU A 1 247 ? 21.078 8.875 -10.078 1 94.94 247 GLU A O 1
ATOM 1959 N N . GLN A 1 248 ? 21.516 10.773 -11.148 1 95.69 248 GLN A N 1
ATOM 1960 C CA . GLN A 1 248 ? 22.312 11.281 -10.031 1 95.69 248 GLN A CA 1
ATOM 1961 C C . GLN A 1 248 ? 21.438 11.555 -8.812 1 95.69 248 GLN A C 1
ATOM 1963 O O . GLN A 1 248 ? 21.844 11.312 -7.676 1 95.69 248 GLN A O 1
ATOM 1968 N N . ALA A 1 249 ? 20.297 12.07 -9.047 1 96.88 249 ALA A N 1
ATOM 1969 C CA . ALA A 1 249 ? 19.359 12.32 -7.953 1 96.88 249 ALA A CA 1
ATOM 1970 C C . ALA A 1 249 ? 19.016 11.023 -7.223 1 96.88 249 ALA A C 1
ATOM 1972 O O . ALA A 1 249 ? 19.031 10.977 -5.988 1 96.88 249 ALA A O 1
ATOM 1973 N N . LEU A 1 250 ? 18.766 10.016 -8 1 97.44 250 LEU A N 1
ATOM 1974 C CA . LEU A 1 250 ? 18.422 8.719 -7.418 1 97.44 250 LEU A CA 1
ATOM 1975 C C . LEU A 1 250 ? 19.625 8.109 -6.707 1 97.44 250 LEU A C 1
ATOM 1977 O O . LEU A 1 250 ? 19.484 7.422 -5.695 1 97.44 250 LEU A O 1
ATOM 1981 N N . TYR A 1 251 ? 20.766 8.328 -7.297 1 97.12 251 TYR A N 1
ATOM 1982 C CA . TYR A 1 251 ? 22 7.84 -6.676 1 97.12 251 TYR A CA 1
ATOM 1983 C C . TYR A 1 251 ? 22.141 8.391 -5.258 1 97.12 251 TYR A C 1
ATOM 1985 O O . TYR A 1 251 ? 22.344 7.625 -4.312 1 97.12 251 TYR A O 1
ATOM 1993 N N . TYR A 1 252 ? 22.016 9.688 -5.051 1 97 252 TYR A N 1
ATOM 1994 C CA . TYR A 1 252 ? 22.172 10.297 -3.734 1 97 252 TYR A CA 1
ATOM 1995 C C . TYR A 1 252 ? 21.031 9.898 -2.807 1 97 252 TYR A C 1
ATOM 1997 O O . TYR A 1 252 ? 21.234 9.758 -1.598 1 97 252 TYR A O 1
ATOM 2005 N N . THR A 1 253 ? 19.859 9.75 -3.334 1 97.44 253 THR A N 1
ATOM 2006 C CA . THR A 1 253 ? 18.75 9.25 -2.537 1 97.44 253 THR A CA 1
ATOM 2007 C C . THR A 1 253 ? 19.047 7.852 -2.004 1 97.44 253 THR A C 1
ATOM 2009 O O . THR A 1 253 ? 18.75 7.543 -0.849 1 97.44 253 THR A O 1
ATOM 2012 N N . ALA A 1 254 ? 19.609 7.047 -2.889 1 97.38 254 ALA A N 1
ATOM 2013 C CA . ALA A 1 254 ? 20 5.699 -2.471 1 97.38 254 ALA A CA 1
ATOM 2014 C C . ALA A 1 254 ? 21.047 5.742 -1.363 1 97.38 254 ALA A C 1
ATOM 2016 O O . ALA A 1 254 ? 21.016 4.918 -0.447 1 97.38 254 ALA A O 1
ATOM 2017 N N . LEU A 1 255 ? 21.922 6.672 -1.47 1 96.19 255 LEU A N 1
ATOM 2018 C CA . LEU A 1 255 ? 22.953 6.832 -0.437 1 96.19 255 LEU A CA 1
ATOM 2019 C C . LEU A 1 255 ? 22.312 7.191 0.901 1 96.19 255 LEU A C 1
ATOM 2021 O O . LEU A 1 255 ? 22.75 6.723 1.951 1 96.19 255 LEU A O 1
ATOM 2025 N N . VAL A 1 256 ? 21.312 8.07 0.853 1 96.81 256 VAL A N 1
ATOM 2026 C CA . VAL A 1 256 ? 20.609 8.445 2.068 1 96.81 256 VAL A CA 1
ATOM 2027 C C . VAL A 1 256 ? 19.953 7.215 2.689 1 96.81 256 VAL A C 1
ATOM 2029 O O . VAL A 1 256 ? 20.047 6.996 3.9 1 96.81 256 VAL A O 1
ATOM 2032 N N . ALA A 1 257 ? 19.328 6.418 1.84 1 96.5 257 ALA A N 1
ATOM 2033 C CA . ALA A 1 257 ? 18.672 5.207 2.322 1 96.5 257 ALA A CA 1
ATOM 2034 C C . ALA A 1 257 ? 19.672 4.25 2.963 1 96.5 257 ALA A C 1
ATOM 2036 O O . ALA A 1 257 ? 19.391 3.652 4.004 1 96.5 257 ALA A O 1
ATOM 2037 N N . LEU A 1 258 ? 20.781 4.105 2.32 1 95.12 258 LEU A N 1
ATOM 2038 C CA . LEU A 1 258 ? 21.828 3.248 2.848 1 95.12 258 LEU A CA 1
ATOM 2039 C C . LEU A 1 258 ? 22.328 3.764 4.191 1 95.12 258 LEU A C 1
ATOM 2041 O O . LEU A 1 258 ? 22.531 2.984 5.125 1 95.12 258 LEU A O 1
ATOM 2045 N N . SER A 1 259 ? 22.547 5.043 4.227 1 94.5 259 SER A N 1
ATOM 2046 C CA . SER A 1 259 ? 23 5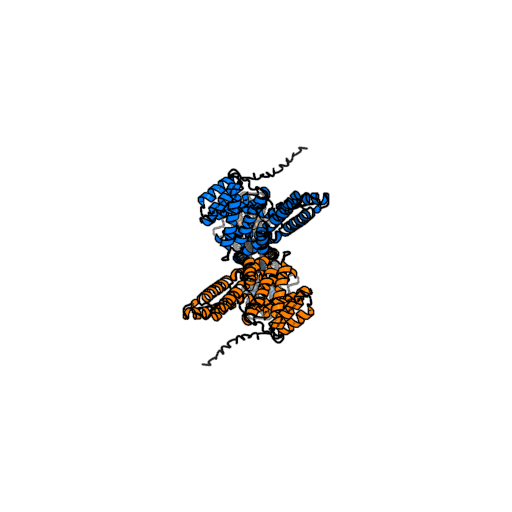.656 5.469 1 94.5 259 SER A CA 1
ATOM 2047 C C . SER A 1 259 ? 22 5.457 6.594 1 94.5 259 SER A C 1
ATOM 2049 O O . SER A 1 259 ? 22.375 5.145 7.723 1 94.5 259 SER A O 1
ATOM 2051 N N . ASP A 1 260 ? 20.719 5.641 6.332 1 94.38 260 ASP A N 1
ATOM 2052 C CA . ASP A 1 260 ? 19.672 5.438 7.32 1 94.38 260 ASP A CA 1
ATOM 2053 C C . ASP A 1 260 ? 19.703 4.016 7.879 1 94.38 260 ASP A C 1
ATOM 2055 O O . ASP A 1 260 ? 19.609 3.814 9.086 1 94.38 260 ASP A O 1
ATOM 2059 N N . ILE A 1 261 ? 19.875 3.1 7.016 1 93.5 261 ILE A N 1
ATOM 2060 C CA . ILE A 1 261 ? 19.859 1.697 7.414 1 93.5 261 ILE A CA 1
ATOM 2061 C C . ILE A 1 261 ? 21.109 1.392 8.242 1 93.5 261 ILE A C 1
ATOM 2063 O O . ILE A 1 261 ? 21.031 0.736 9.289 1 93.5 261 ILE A O 1
ATOM 2067 N N . GLU A 1 262 ? 22.203 1.876 7.785 1 89.75 262 GLU A N 1
ATOM 2068 C CA . GLU A 1 262 ? 23.469 1.62 8.484 1 89.75 262 GLU A CA 1
ATOM 2069 C C . GLU A 1 262 ? 23.453 2.23 9.883 1 89.75 262 GLU A C 1
ATOM 2071 O O . GLU A 1 262 ? 24.047 1.674 10.812 1 89.75 262 GLU A O 1
ATOM 2076 N N . CYS A 1 263 ? 22.812 3.348 9.961 1 91.62 263 CYS A N 1
ATOM 2077 C CA . CYS A 1 263 ? 22.75 4.035 11.25 1 91.62 263 CYS A CA 1
ATOM 2078 C C . CYS A 1 263 ? 21.594 3.523 12.094 1 91.62 263 CYS A C 1
ATOM 2080 O O . CYS A 1 263 ? 21.422 3.943 13.234 1 91.62 263 CYS A O 1
ATOM 2082 N N . GLY A 1 264 ? 20.797 2.645 11.609 1 92.19 264 GLY A N 1
ATOM 2083 C CA . GLY A 1 264 ? 19.672 2.072 12.336 1 92.19 264 GLY A CA 1
ATOM 2084 C C . GLY A 1 264 ? 18.5 3.027 12.461 1 92.19 264 GLY A C 1
ATOM 2085 O O . GLY A 1 264 ? 17.812 3.039 13.484 1 92.19 264 GLY A O 1
ATOM 2086 N N . TYR A 1 265 ? 18.328 3.875 11.453 1 92.06 265 TYR A N 1
ATOM 2087 C CA . TYR A 1 265 ? 17.203 4.797 11.43 1 92.06 265 TYR A CA 1
ATOM 2088 C C . TYR A 1 265 ? 16.062 4.246 10.586 1 92.06 265 TYR A C 1
ATOM 2090 O O . TYR A 1 265 ? 16.297 3.529 9.609 1 92.06 265 TYR A O 1
ATOM 2098 N N . LEU A 1 266 ? 14.828 4.52 11.039 1 92.06 266 LEU A N 1
ATOM 2099 C CA . LEU A 1 266 ? 13.656 4.082 10.297 1 92.06 266 LEU A CA 1
ATOM 2100 C C . LEU A 1 266 ? 13.062 5.234 9.484 1 92.06 266 LEU A C 1
ATOM 2102 O O . LEU A 1 266 ? 11.867 5.516 9.578 1 92.06 266 LEU A O 1
ATOM 2106 N N . SER A 1 267 ? 13.961 5.832 8.727 1 89.44 267 SER A N 1
ATOM 2107 C CA . SER A 1 267 ? 13.461 6.891 7.848 1 89.44 267 SER A CA 1
ATOM 2108 C C . SER A 1 267 ? 12.781 6.309 6.617 1 89.44 267 SER A C 1
ATOM 2110 O O . SER A 1 267 ? 13.203 5.281 6.09 1 89.44 267 SER A O 1
ATOM 2112 N N . SER A 1 268 ? 11.734 6.965 6.223 1 90.31 268 SER A N 1
ATOM 2113 C CA . SER A 1 268 ? 10.938 6.457 5.109 1 90.31 268 SER A CA 1
ATOM 2114 C C . SER A 1 268 ? 11.117 7.316 3.863 1 90.31 268 SER A C 1
ATOM 2116 O O . SER A 1 268 ? 10.789 6.891 2.754 1 90.31 268 SER A O 1
ATOM 2118 N N . GLU A 1 269 ? 11.664 8.438 3.992 1 91.44 269 GLU A N 1
ATOM 2119 C CA . GLU A 1 269 ? 11.672 9.43 2.922 1 91.44 269 GLU A CA 1
ATOM 2120 C C . GLU A 1 269 ? 12.531 8.961 1.745 1 91.44 269 GLU A C 1
ATOM 2122 O O . GLU A 1 269 ? 12.086 9.008 0.595 1 91.44 269 GLU A O 1
ATOM 2127 N N . ALA A 1 270 ? 13.719 8.539 2.051 1 94.81 270 ALA A N 1
ATOM 2128 C CA . ALA A 1 270 ? 14.633 8.133 0.986 1 94.81 270 ALA A CA 1
ATOM 2129 C C . ALA A 1 270 ? 14.094 6.93 0.226 1 94.81 270 ALA A C 1
ATOM 2131 O O . ALA A 1 270 ? 14.148 6.887 -1.006 1 94.81 270 ALA A O 1
ATOM 2132 N N . LEU A 1 271 ? 13.555 5.988 0.934 1 94.88 271 LEU A N 1
ATOM 2133 C CA . LEU A 1 271 ? 12.992 4.793 0.307 1 94.88 271 LEU A CA 1
ATOM 2134 C C . LEU A 1 271 ? 11.789 5.145 -0.553 1 94.88 271 LEU A C 1
ATOM 2136 O O . LEU A 1 271 ? 11.609 4.582 -1.638 1 94.88 271 LEU A O 1
ATOM 2140 N N . ARG A 1 272 ? 11.023 5.996 -0.04 1 92.31 272 ARG A N 1
ATOM 2141 C CA . ARG A 1 272 ? 9.859 6.441 -0.8 1 92.31 272 ARG A CA 1
ATOM 2142 C C . ARG A 1 272 ? 10.281 7.105 -2.107 1 92.31 272 ARG A C 1
ATOM 2144 O O . ARG A 1 272 ? 9.75 6.781 -3.172 1 92.31 272 ARG A O 1
ATOM 2151 N N . ARG A 1 273 ? 11.18 8.023 -2.051 1 93.38 273 ARG A N 1
ATOM 2152 C CA . ARG A 1 273 ? 11.648 8.75 -3.227 1 93.38 273 ARG A CA 1
ATOM 2153 C C . ARG A 1 273 ? 12.305 7.805 -4.227 1 93.38 273 ARG A C 1
ATOM 2155 O O . ARG A 1 273 ? 12.125 7.945 -5.438 1 93.38 273 ARG A O 1
ATOM 2162 N N . LEU A 1 274 ? 13.062 6.914 -3.703 1 95.12 274 LEU A N 1
ATOM 2163 C CA . LEU A 1 274 ? 13.719 5.938 -4.562 1 95.12 274 LEU A CA 1
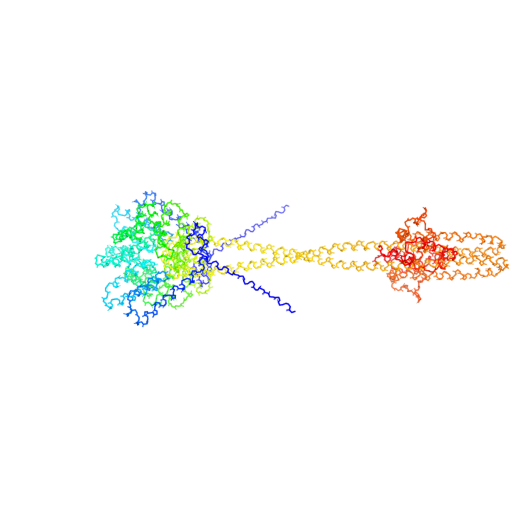ATOM 2164 C C . LEU A 1 274 ? 12.688 5.059 -5.27 1 95.12 274 LEU A C 1
ATOM 2166 O O . LEU A 1 274 ? 12.812 4.789 -6.465 1 95.12 274 LEU A O 1
ATOM 2170 N N . GLY A 1 275 ? 11.719 4.578 -4.5 1 93.31 275 GLY A N 1
ATOM 2171 C CA . GLY A 1 275 ? 10.672 3.768 -5.09 1 93.31 275 GLY A CA 1
ATOM 2172 C C . GLY A 1 275 ? 9.93 4.469 -6.211 1 93.31 275 GLY A C 1
ATOM 2173 O O . GLY A 1 275 ? 9.758 3.91 -7.297 1 93.31 275 GLY A O 1
ATOM 2174 N N . THR A 1 276 ? 9.555 5.68 -5.996 1 91.06 276 THR A N 1
ATOM 2175 C CA . THR A 1 276 ? 8.82 6.445 -6.992 1 91.06 276 THR A CA 1
ATOM 2176 C C . THR A 1 276 ? 9.695 6.734 -8.211 1 91.06 276 THR A C 1
ATOM 2178 O O . THR A 1 276 ? 9.219 6.672 -9.344 1 91.06 276 THR A O 1
ATOM 2181 N N . GLY A 1 277 ? 10.922 7.082 -7.949 1 92.94 277 GLY A N 1
ATOM 2182 C CA . GLY A 1 277 ? 11.844 7.355 -9.047 1 92.94 277 GLY A CA 1
ATOM 2183 C C . GLY A 1 277 ? 12.117 6.145 -9.914 1 92.94 277 GLY A C 1
ATOM 2184 O O . GLY A 1 277 ? 12.172 6.254 -11.141 1 92.94 277 GLY A O 1
ATOM 2185 N N . LEU A 1 278 ? 12.297 5.043 -9.328 1 94.31 278 LEU A N 1
ATOM 2186 C CA . LEU A 1 278 ? 12.57 3.814 -10.07 1 94.31 278 LEU A CA 1
ATOM 2187 C C . LEU A 1 278 ? 11.344 3.365 -10.852 1 94.31 278 LEU A C 1
ATOM 2189 O O . LEU A 1 278 ? 11.469 2.801 -11.938 1 94.31 278 LEU A O 1
ATOM 2193 N N . TYR A 1 279 ? 10.211 3.58 -10.312 1 91.19 279 TYR A N 1
ATOM 2194 C CA . TYR A 1 279 ? 8.977 3.275 -11.031 1 91.19 279 TYR A CA 1
ATOM 2195 C C . TYR A 1 279 ? 8.906 4.055 -12.336 1 91.19 279 TYR A C 1
ATOM 2197 O O . TYR A 1 279 ? 8.531 3.502 -13.375 1 91.19 279 TYR A O 1
ATOM 2205 N N . SER A 1 280 ? 9.227 5.289 -12.234 1 90.19 280 SER A N 1
ATOM 2206 C CA . SER A 1 280 ? 9.203 6.141 -13.422 1 90.19 280 SER A CA 1
ATOM 2207 C C . SER A 1 280 ? 10.188 5.648 -14.477 1 90.19 280 SER A C 1
ATOM 2209 O O . SER A 1 280 ? 10.023 5.938 -15.664 1 90.19 280 SER A O 1
ATOM 2211 N N . ARG A 1 281 ? 11.18 4.934 -14.039 1 91.31 281 ARG A N 1
ATOM 2212 C CA . ARG A 1 281 ? 12.195 4.398 -14.953 1 91.31 281 ARG A CA 1
ATOM 2213 C C . ARG A 1 281 ? 11.828 2.988 -15.406 1 91.31 281 ARG A C 1
ATOM 2215 O O . ARG A 1 281 ? 12.578 2.359 -16.156 1 91.31 281 ARG A O 1
ATOM 2222 N N . GLY A 1 282 ? 10.781 2.432 -14.859 1 89.5 282 GLY A N 1
ATOM 2223 C CA . GLY A 1 282 ? 10.289 1.142 -15.32 1 89.5 282 GLY A CA 1
ATOM 2224 C C . GLY A 1 282 ? 10.734 -0.011 -14.438 1 89.5 282 GLY A C 1
ATOM 2225 O O . GLY A 1 282 ? 10.43 -1.17 -14.719 1 89.5 282 GLY A O 1
ATOM 2226 N N . ASP A 1 283 ? 11.461 0.302 -13.391 1 91 283 ASP A N 1
ATOM 2227 C CA . ASP A 1 283 ? 11.875 -0.742 -12.453 1 91 283 ASP A CA 1
ATOM 2228 C C . ASP A 1 283 ? 10.805 -0.98 -11.391 1 91 283 ASP A C 1
ATOM 2230 O O . ASP A 1 283 ? 10.961 -0.565 -10.242 1 91 283 ASP A O 1
ATOM 2234 N N . ASN A 1 284 ? 9.859 -1.784 -11.688 1 88.94 284 ASN A N 1
ATOM 2235 C CA . ASN A 1 284 ? 8.68 -1.973 -10.859 1 88.94 284 ASN A CA 1
ATOM 2236 C C . ASN A 1 284 ? 8.984 -2.852 -9.648 1 88.94 284 ASN A C 1
ATOM 2238 O O . ASN A 1 284 ? 8.406 -2.658 -8.57 1 88.94 284 ASN A O 1
ATOM 2242 N N . LYS A 1 285 ? 9.82 -3.723 -9.836 1 87.75 285 LYS A N 1
ATOM 2243 C CA . LYS A 1 285 ? 10.133 -4.648 -8.75 1 87.75 285 LYS A CA 1
ATOM 2244 C C . LYS A 1 285 ? 10.773 -3.922 -7.574 1 87.75 285 LYS A C 1
ATOM 2246 O O . LYS A 1 285 ? 10.32 -4.051 -6.438 1 87.75 285 LYS A O 1
ATOM 2251 N N . HIS A 1 286 ? 11.805 -3.195 -7.918 1 92.44 286 HIS A N 1
ATOM 2252 C CA . HIS A 1 286 ? 12.477 -2.447 -6.859 1 92.44 286 HIS A CA 1
ATOM 2253 C C . HIS A 1 286 ? 11.578 -1.338 -6.32 1 92.44 286 HIS A C 1
ATOM 2255 O O . HIS A 1 286 ? 11.586 -1.056 -5.121 1 92.44 286 HIS A O 1
ATOM 2261 N N . ALA A 1 287 ? 10.859 -0.746 -7.223 1 92.69 287 ALA A N 1
ATOM 2262 C CA . ALA A 1 287 ? 9.93 0.298 -6.805 1 92.69 287 ALA A CA 1
ATOM 2263 C C . ALA A 1 287 ? 8.945 -0.228 -5.762 1 92.69 287 ALA A C 1
ATOM 2265 O O . ALA A 1 287 ? 8.742 0.402 -4.723 1 92.69 287 ALA A O 1
ATOM 2266 N N . HIS A 1 288 ? 8.398 -1.363 -6.051 1 88.69 288 HIS A N 1
ATOM 2267 C CA . HIS A 1 288 ? 7.438 -1.998 -5.152 1 88.69 288 HIS A CA 1
ATOM 2268 C C . HIS A 1 288 ? 8.086 -2.357 -3.82 1 88.69 288 HIS A C 1
ATOM 2270 O O . HIS A 1 288 ? 7.52 -2.098 -2.756 1 88.69 288 HIS A O 1
ATOM 2276 N N . ARG A 1 289 ? 9.211 -2.93 -3.855 1 90.06 289 ARG A N 1
ATOM 2277 C CA . ARG A 1 289 ? 9.914 -3.367 -2.658 1 90.06 289 ARG A CA 1
ATOM 2278 C C . ARG A 1 289 ? 10.25 -2.184 -1.757 1 90.06 289 ARG A C 1
ATOM 2280 O O . ARG A 1 289 ? 10.016 -2.232 -0.547 1 90.06 289 ARG A O 1
ATOM 2287 N N . TYR A 1 290 ? 10.805 -1.138 -2.301 1 93.81 290 TYR A N 1
ATOM 2288 C CA . TYR A 1 290 ? 11.234 0.015 -1.518 1 93.81 290 TYR A CA 1
ATOM 2289 C C . TYR A 1 290 ? 10.039 0.793 -0.989 1 93.81 290 TYR A C 1
ATOM 2291 O O . TYR A 1 290 ? 10.07 1.309 0.131 1 93.81 290 TYR A O 1
ATOM 2299 N N . LEU A 1 291 ? 9.062 0.879 -1.752 1 90.44 291 LEU A N 1
ATOM 2300 C CA . LEU A 1 291 ? 7.863 1.58 -1.297 1 90.44 291 LEU A CA 1
ATOM 2301 C C . LEU A 1 291 ? 7.211 0.842 -0.134 1 90.44 291 LEU A C 1
ATOM 2303 O O . LEU A 1 291 ? 6.73 1.469 0.813 1 90.44 291 LEU A O 1
ATOM 2307 N N . LEU A 1 292 ? 7.113 -0.417 -0.186 1 88.5 292 LEU A N 1
ATOM 2308 C CA . LEU A 1 292 ? 6.543 -1.189 0.912 1 88.5 292 LEU A CA 1
ATOM 2309 C C . LEU A 1 292 ? 7.414 -1.087 2.16 1 88.5 292 LEU A C 1
ATOM 2311 O O . LEU A 1 292 ? 6.898 -1.024 3.277 1 88.5 292 LEU A O 1
ATOM 2315 N N . ALA A 1 293 ? 8.734 -1.132 1.919 1 91.44 293 ALA A N 1
ATOM 2316 C CA . ALA A 1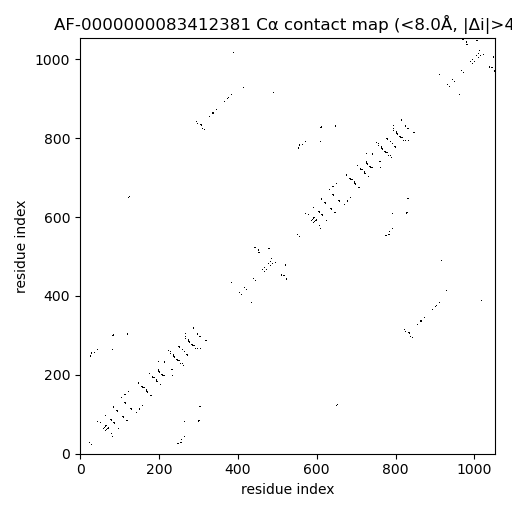 293 ? 9.641 -0.948 3.047 1 91.44 293 ALA A CA 1
ATOM 2317 C C . ALA 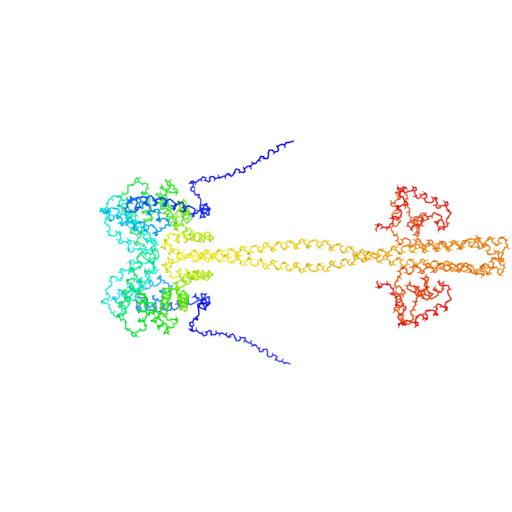A 1 293 ? 9.453 0.424 3.686 1 91.44 293 ALA A C 1
ATOM 2319 O O . ALA A 1 293 ? 9.523 0.56 4.91 1 91.44 293 ALA A O 1
ATOM 2320 N N . SER A 1 294 ? 9.258 1.413 2.834 1 93.06 294 SER A N 1
ATOM 2321 C CA . SER A 1 294 ? 8.977 2.758 3.326 1 93.06 294 SER A CA 1
ATOM 2322 C C . SER A 1 294 ? 7.707 2.789 4.168 1 93.06 294 SER A C 1
ATOM 2324 O O . SER A 1 294 ? 7.684 3.398 5.242 1 93.06 294 SER A O 1
ATOM 2326 N N . GLN A 1 295 ? 6.719 2.162 3.734 1 90.62 295 GLN A N 1
ATOM 2327 C CA . GLN A 1 295 ? 5.453 2.115 4.461 1 90.62 295 GLN A CA 1
ATOM 2328 C C . GLN A 1 295 ? 5.613 1.398 5.797 1 90.62 295 GLN A C 1
ATOM 2330 O O . GLN A 1 295 ? 4.988 1.779 6.793 1 90.62 295 GLN A O 1
ATOM 2335 N N . GLU A 1 296 ? 6.316 0.383 5.812 1 90.88 296 GLU A N 1
ATOM 2336 C CA . GLU A 1 296 ? 6.586 -0.33 7.055 1 90.88 296 GLU A CA 1
ATOM 2337 C C . GLU A 1 296 ? 7.289 0.571 8.062 1 90.88 296 GLU A C 1
ATOM 2339 O O . GLU A 1 296 ? 6.973 0.542 9.258 1 90.88 296 GLU A O 1
ATOM 2344 N N . ASN A 1 297 ? 8.305 1.278 7.531 1 93.88 297 ASN A N 1
ATOM 2345 C CA . ASN A 1 297 ? 8.992 2.223 8.406 1 93.88 297 ASN A CA 1
ATOM 2346 C C . ASN A 1 297 ? 8.031 3.27 8.961 1 93.88 297 ASN A C 1
ATOM 2348 O O . ASN A 1 297 ? 8.133 3.643 10.133 1 93.88 297 ASN A O 1
ATOM 2352 N N . ILE A 1 298 ? 7.191 3.771 8.133 1 93.19 298 ILE A N 1
ATOM 2353 C CA . ILE A 1 298 ? 6.207 4.758 8.562 1 93.19 298 ILE A CA 1
ATOM 2354 C C . ILE A 1 298 ? 5.332 4.168 9.664 1 93.19 298 ILE A C 1
ATOM 2356 O O . ILE A 1 298 ? 5.074 4.82 10.68 1 93.19 298 ILE A O 1
ATOM 2360 N N . ALA A 1 299 ? 4.891 2.986 9.477 1 90.56 299 ALA A N 1
ATOM 2361 C CA . ALA A 1 299 ? 4.035 2.316 10.453 1 90.56 299 ALA A CA 1
ATOM 2362 C C . ALA A 1 299 ? 4.754 2.15 11.789 1 90.56 299 ALA A C 1
ATOM 2364 O O . ALA A 1 299 ? 4.145 2.309 12.852 1 90.56 299 ALA A O 1
ATOM 2365 N N . LYS A 1 300 ? 5.98 1.872 11.781 1 91.12 300 LYS A N 1
ATOM 2366 C CA . LYS A 1 300 ? 6.746 1.616 13 1 91.12 300 LYS A CA 1
ATOM 2367 C C . LYS A 1 300 ? 7.121 2.92 13.695 1 91.12 300 LYS A C 1
ATOM 2369 O O . LYS A 1 300 ? 7.105 3.002 14.93 1 91.12 300 LYS A O 1
ATOM 2374 N N . THR A 1 301 ? 7.52 3.889 12.883 1 93.31 301 THR A N 1
ATOM 2375 C CA . THR A 1 301 ? 7.969 5.148 13.461 1 93.31 301 THR A CA 1
ATOM 2376 C C . THR A 1 301 ? 6.781 6 13.898 1 93.31 301 THR A C 1
ATOM 2378 O O . THR A 1 301 ? 6.895 6.801 14.828 1 93.31 301 THR A O 1
ATOM 2381 N N . GLY A 1 302 ? 5.723 5.941 13.172 1 91.12 302 GLY A N 1
ATOM 2382 C CA . GLY A 1 302 ? 4.551 6.754 13.461 1 91.12 302 GLY A CA 1
ATOM 2383 C C . GLY A 1 302 ? 4.551 8.078 12.719 1 91.12 302 GLY A C 1
ATOM 2384 O O . GLY A 1 302 ? 3.779 8.984 13.055 1 91.12 302 GLY A O 1
ATOM 2385 N N . ALA A 1 303 ? 5.438 8.211 11.727 1 91.94 303 ALA A N 1
ATOM 2386 C CA . ALA A 1 303 ? 5.477 9.422 10.922 1 91.94 303 ALA A CA 1
ATOM 2387 C C . ALA A 1 303 ? 4.371 9.414 9.867 1 91.94 303 ALA A C 1
ATOM 2389 O O . ALA A 1 303 ? 4.648 9.352 8.664 1 91.94 303 ALA A O 1
ATOM 2390 N N . VAL A 1 304 ? 3.188 9.625 10.289 1 89.25 304 VAL A N 1
ATOM 2391 C CA . VAL A 1 304 ? 1.998 9.391 9.469 1 89.25 304 VAL A CA 1
ATOM 2392 C C . VAL A 1 304 ? 1.93 10.422 8.352 1 89.25 304 VAL A C 1
ATOM 2394 O O . VAL A 1 304 ? 1.36 10.156 7.289 1 89.25 304 VAL A O 1
ATOM 2397 N N . MET A 1 305 ? 2.549 11.586 8.562 1 90.94 305 MET A N 1
ATOM 2398 C CA . MET A 1 305 ? 2.549 12.641 7.551 1 90.94 305 MET A CA 1
ATOM 2399 C C . MET A 1 305 ? 3.156 12.141 6.242 1 90.94 305 MET A C 1
ATOM 2401 O O . MET A 1 305 ? 2.727 12.539 5.16 1 90.94 305 MET A O 1
ATOM 2405 N N . ARG A 1 306 ? 4.074 11.273 6.297 1 89.25 306 ARG A N 1
ATOM 2406 C CA . ARG A 1 306 ? 4.812 10.797 5.133 1 89.25 306 ARG A CA 1
ATOM 2407 C C . ARG A 1 306 ? 3.953 9.859 4.289 1 89.25 306 ARG A C 1
ATOM 2409 O O . ARG A 1 306 ? 4.184 9.711 3.086 1 89.25 306 ARG A O 1
ATOM 2416 N N . SER A 1 307 ? 2.988 9.297 4.938 1 88.62 307 SER A N 1
ATOM 2417 C CA . SER A 1 307 ? 2.07 8.445 4.184 1 88.62 307 SER A CA 1
ATOM 2418 C C . SER A 1 307 ? 1.271 9.266 3.174 1 88.62 307 SER A C 1
ATOM 2420 O O . SER A 1 307 ? 0.911 8.766 2.105 1 88.62 307 SER A O 1
ATOM 2422 N N . GLY A 1 308 ? 1.027 10.445 3.533 1 87.69 308 GLY A N 1
ATOM 2423 C CA . GLY A 1 308 ? 0.314 11.32 2.611 1 87.69 308 GLY A CA 1
ATOM 2424 C C . GLY A 1 308 ? 1.105 11.633 1.356 1 87.69 308 GLY A C 1
ATOM 2425 O O . GLY A 1 308 ? 0.526 11.859 0.291 1 87.69 308 GLY A O 1
ATOM 2426 N N . LEU A 1 309 ? 2.34 11.516 1.435 1 86.25 309 LEU A N 1
ATOM 2427 C CA . LEU A 1 309 ? 3.213 11.867 0.32 1 86.25 309 LEU A CA 1
ATOM 2428 C C . LEU A 1 309 ? 3.271 10.742 -0.706 1 86.25 309 LEU A C 1
ATOM 2430 O O . LEU A 1 309 ? 3.588 10.977 -1.874 1 86.25 309 LEU A O 1
ATOM 2434 N N . VAL A 1 310 ? 2.936 9.555 -0.299 1 82.75 310 VAL A N 1
ATOM 2435 C CA . VAL A 1 310 ? 3.006 8.422 -1.218 1 82.75 310 VAL A CA 1
ATOM 2436 C C . VAL A 1 310 ? 1.602 8.055 -1.693 1 82.75 310 VAL A C 1
ATOM 2438 O O . VAL A 1 310 ? 1.438 7.18 -2.547 1 82.75 310 VAL A O 1
ATOM 2441 N N . ALA A 1 311 ? 0.674 8.695 -1.215 1 79.88 311 ALA A N 1
ATOM 2442 C CA . ALA A 1 311 ? -0.726 8.344 -1.442 1 79.88 311 ALA A CA 1
ATOM 2443 C C . ALA A 1 311 ? -1.039 8.281 -2.934 1 79.88 311 ALA A C 1
ATOM 2445 O O . ALA A 1 311 ? -1.783 7.402 -3.381 1 79.88 311 ALA A O 1
ATOM 2446 N N . LYS A 1 312 ? -0.455 9.102 -3.715 1 80.31 312 LYS A N 1
ATOM 2447 C CA . LYS A 1 312 ? -0.783 9.18 -5.137 1 80.31 312 LYS A CA 1
ATOM 2448 C C . LYS A 1 312 ? -0.106 8.055 -5.918 1 80.31 312 LYS A C 1
ATOM 2450 O O . LYS A 1 312 ? -0.674 7.531 -6.879 1 80.31 312 LYS A O 1
ATOM 2455 N N . SER A 1 313 ? 1.013 7.648 -5.488 1 83.25 313 SER A N 1
ATOM 2456 C CA . SER A 1 313 ? 1.806 6.734 -6.301 1 83.25 313 SER A CA 1
ATOM 2457 C C . SER A 1 313 ? 1.68 5.297 -5.805 1 83.25 313 SER A C 1
ATOM 2459 O O . SER A 1 313 ? 1.83 4.352 -6.578 1 83.25 313 SER A O 1
ATOM 2461 N N . LEU A 1 314 ? 1.374 5.121 -4.59 1 84.94 314 LEU A N 1
ATOM 2462 C CA . LEU A 1 314 ? 1.437 3.809 -3.959 1 84.94 314 LEU A CA 1
ATOM 2463 C C . LEU A 1 314 ? 0.489 2.83 -4.648 1 84.94 314 LEU A C 1
ATOM 2465 O O . LEU A 1 314 ? 0.895 1.731 -5.031 1 84.94 314 LEU A O 1
ATOM 2469 N N . PRO A 1 315 ? -0.746 3.213 -4.848 1 80.81 315 PRO A N 1
ATOM 2470 C CA . PRO A 1 315 ? -1.649 2.236 -5.457 1 80.81 315 PRO A CA 1
ATOM 2471 C C . PRO A 1 315 ? -1.252 1.876 -6.887 1 80.81 315 PRO A C 1
ATOM 2473 O O . PRO A 1 315 ? -1.428 0.731 -7.309 1 80.81 315 PRO A O 1
ATOM 2476 N N . MET A 1 316 ? -0.688 2.807 -7.609 1 82.06 316 MET A N 1
ATOM 2477 C CA . MET A 1 316 ? -0.25 2.547 -8.977 1 82.06 316 MET A CA 1
ATOM 2478 C C . MET A 1 316 ? 0.907 1.553 -9 1 82.06 316 MET A C 1
ATOM 2480 O O . MET A 1 316 ? 0.907 0.611 -9.797 1 82.06 316 MET A O 1
ATOM 2484 N N . ILE A 1 317 ? 1.768 1.691 -8.164 1 84.38 317 ILE A N 1
ATOM 2485 C CA . ILE A 1 317 ? 2.959 0.851 -8.125 1 84.38 317 ILE A CA 1
ATOM 2486 C C . ILE A 1 317 ? 2.588 -0.544 -7.625 1 84.38 317 ILE A C 1
ATOM 2488 O O . ILE A 1 317 ? 2.996 -1.549 -8.219 1 84.38 317 ILE A O 1
ATOM 2492 N N . VAL A 1 318 ? 1.787 -0.59 -6.586 1 80.25 318 VAL A N 1
ATOM 2493 C CA . VAL A 1 318 ? 1.354 -1.868 -6.031 1 80.25 318 VAL A CA 1
ATOM 2494 C C . VAL A 1 318 ? 0.47 -2.596 -7.043 1 80.25 318 VAL A C 1
ATOM 2496 O O . VAL A 1 318 ? 0.575 -3.814 -7.203 1 80.25 318 VAL A O 1
ATOM 2499 N N . GLY A 1 319 ? -0.31 -1.844 -7.68 1 79.88 319 GLY A N 1
ATOM 2500 C CA . GLY A 1 319 ? -1.179 -2.428 -8.688 1 79.88 319 GLY A CA 1
ATOM 2501 C C . GLY A 1 319 ? -0.417 -3.025 -9.859 1 79.88 319 GLY A C 1
ATOM 2502 O O . GLY A 1 319 ? -0.739 -4.121 -10.32 1 79.88 319 GLY A O 1
ATOM 2503 N N . THR A 1 320 ? 0.528 -2.312 -10.32 1 78.88 320 THR A N 1
ATOM 2504 C CA . THR A 1 320 ? 1.336 -2.801 -11.438 1 78.88 320 THR A CA 1
ATOM 2505 C C . THR A 1 320 ? 2.09 -4.066 -11.039 1 78.88 320 THR A C 1
ATOM 2507 O O . THR A 1 320 ? 2.189 -5.008 -11.828 1 78.88 320 THR A O 1
ATOM 2510 N N . HIS A 1 321 ? 2.607 -4.051 -9.938 1 78.25 321 HIS A N 1
ATOM 2511 C CA . HIS A 1 321 ? 3.326 -5.227 -9.461 1 78.25 321 HIS A CA 1
ATOM 2512 C C . HIS A 1 321 ? 2.391 -6.426 -9.312 1 78.25 321 HIS A C 1
ATOM 2514 O O . HIS A 1 321 ? 2.75 -7.547 -9.68 1 78.25 321 HIS A O 1
ATOM 2520 N N . ARG A 1 322 ? 1.27 -6.18 -8.75 1 78.12 322 ARG A N 1
ATOM 2521 C CA . ARG A 1 322 ? 0.266 -7.227 -8.586 1 78.12 322 ARG A CA 1
ATOM 2522 C C . ARG A 1 322 ? -0.144 -7.809 -9.938 1 78.12 322 ARG A C 1
ATOM 2524 O O . ARG A 1 322 ? -0.304 -9.023 -10.07 1 78.12 322 ARG A O 1
ATOM 2531 N N . ASP A 1 323 ? -0.263 -7.035 -10.875 1 77.56 323 ASP A N 1
ATOM 2532 C CA . ASP A 1 323 ? -0.631 -7.492 -12.211 1 77.56 323 ASP A CA 1
ATOM 2533 C C . ASP A 1 323 ? 0.458 -8.383 -12.805 1 77.56 323 ASP A C 1
ATOM 2535 O O . ASP A 1 323 ? 0.16 -9.383 -13.461 1 77.56 323 ASP A O 1
ATOM 2539 N N . GLU A 1 324 ? 1.594 -7.984 -12.602 1 78.75 324 GLU A N 1
ATOM 2540 C CA . GLU A 1 324 ? 2.715 -8.797 -13.07 1 78.75 324 GLU A CA 1
ATOM 2541 C C . GLU A 1 324 ? 2.74 -10.156 -12.367 1 78.75 324 GLU A C 1
ATOM 2543 O O . GLU A 1 324 ? 2.992 -11.18 -13 1 78.75 324 GLU A O 1
ATOM 2548 N N . GLU A 1 325 ? 2.494 -10.141 -11.125 1 80.62 325 GLU A N 1
ATOM 2549 C CA . GLU A 1 325 ? 2.467 -11.375 -10.352 1 80.62 325 GLU A CA 1
ATOM 2550 C C . GLU A 1 325 ? 1.309 -12.273 -10.789 1 80.62 325 GLU A C 1
ATOM 2552 O O . GLU A 1 325 ? 1.444 -13.492 -10.836 1 80.62 325 GLU A O 1
ATOM 2557 N N . ARG A 1 326 ? 0.257 -11.695 -11 1 80 326 ARG A N 1
ATOM 2558 C CA . ARG A 1 326 ? -0.905 -12.453 -11.453 1 80 326 ARG A CA 1
ATOM 2559 C C . ARG A 1 326 ? -0.653 -13.078 -12.82 1 80 326 ARG A C 1
ATOM 2561 O O . ARG A 1 326 ? -1.07 -14.203 -13.078 1 80 326 ARG A O 1
ATOM 2568 N N . ARG A 1 327 ? -0.038 -12.414 -13.656 1 80.5 327 ARG A N 1
ATOM 2569 C CA . ARG A 1 327 ? 0.321 -12.961 -14.961 1 80.5 327 ARG A CA 1
ATOM 2570 C C . ARG A 1 327 ? 1.267 -14.148 -14.82 1 80.5 327 ARG A C 1
ATOM 2572 O O . ARG A 1 327 ? 1.109 -15.156 -15.516 1 80.5 327 ARG A O 1
ATOM 2579 N N . PHE A 1 328 ? 2.139 -14.047 -13.945 1 84.38 328 PHE A N 1
ATOM 2580 C CA . PHE A 1 328 ? 3.082 -15.125 -13.68 1 84.38 328 PHE A CA 1
ATOM 2581 C C . PHE A 1 328 ? 2.357 -16.359 -13.148 1 84.38 328 PHE A C 1
ATOM 2583 O O . PHE A 1 328 ? 2.6 -17.469 -13.609 1 84.38 328 PHE A O 1
ATOM 2590 N N . THR A 1 329 ? 1.522 -16.062 -12.25 1 84.62 329 THR A N 1
ATOM 2591 C CA . THR A 1 329 ? 0.764 -17.172 -11.664 1 84.62 329 THR A CA 1
ATOM 2592 C C . THR A 1 329 ? -0.13 -17.828 -12.711 1 84.62 329 THR A C 1
ATOM 2594 O O . THR A 1 329 ? -0.253 -19.047 -12.742 1 84.62 329 THR A O 1
ATOM 2597 N N . ARG A 1 330 ? -0.72 -17.016 -13.484 1 82.81 330 ARG A N 1
ATOM 2598 C CA . ARG A 1 330 ? -1.543 -17.562 -14.562 1 82.81 330 ARG A CA 1
ATOM 2599 C C . ARG A 1 330 ? -0.711 -18.406 -15.516 1 82.81 330 ARG A C 1
ATOM 2601 O O . ARG A 1 330 ? -1.17 -19.453 -15.984 1 82.81 330 ARG A O 1
ATOM 2608 N N . MET A 1 331 ? 0.41 -17.969 -15.805 1 85.44 331 MET A N 1
ATOM 2609 C CA . MET A 1 331 ? 1.322 -18.734 -16.656 1 85.44 331 MET A CA 1
ATOM 2610 C C . MET A 1 331 ? 1.676 -20.062 -16.016 1 85.44 331 MET A C 1
ATOM 2612 O O . MET A 1 331 ? 1.711 -21.094 -16.688 1 85.44 331 MET A O 1
ATOM 2616 N N . LEU A 1 332 ? 1.924 -20.031 -14.742 1 88.44 332 LEU A N 1
ATOM 2617 C CA . LEU A 1 332 ? 2.232 -21.266 -14.023 1 88.44 332 LEU A CA 1
ATOM 2618 C C . LEU A 1 332 ? 1.059 -22.25 -14.086 1 88.44 332 LEU A C 1
ATOM 2620 O O . LEU A 1 332 ? 1.252 -23.438 -14.289 1 88.44 332 LEU A O 1
ATOM 2624 N N . ILE A 1 333 ? -0.066 -21.75 -13.969 1 88.38 333 ILE A N 1
ATOM 2625 C CA . ILE A 1 333 ? -1.264 -22.578 -14.016 1 88.38 333 ILE A CA 1
ATOM 2626 C C . ILE A 1 333 ? -1.415 -23.188 -15.406 1 88.38 333 ILE A C 1
ATOM 2628 O O . ILE A 1 333 ? -1.73 -24.375 -15.547 1 88.38 333 ILE A O 1
ATOM 2632 N N . ILE A 1 334 ? -1.13 -22.422 -16.375 1 85.81 334 ILE A N 1
ATOM 2633 C CA . ILE A 1 334 ? -1.203 -22.906 -17.75 1 85.81 334 ILE A CA 1
ATOM 2634 C C . ILE A 1 334 ? -0.183 -24.016 -17.953 1 85.81 334 ILE A C 1
ATOM 2636 O O . ILE A 1 334 ? -0.493 -25.047 -18.562 1 85.81 334 ILE A O 1
ATOM 2640 N N . ILE A 1 335 ? 0.954 -23.828 -17.406 1 88.31 335 ILE A N 1
ATOM 2641 C CA . ILE A 1 335 ? 2.006 -24.828 -17.516 1 88.31 335 ILE A CA 1
ATOM 2642 C C . ILE A 1 335 ? 1.561 -26.125 -16.828 1 88.31 335 ILE A C 1
ATOM 2644 O O . ILE A 1 335 ? 1.751 -27.219 -17.359 1 88.31 335 ILE A O 1
ATOM 2648 N N . ILE A 1 336 ? 0.939 -26.031 -15.766 1 89 336 ILE A N 1
ATOM 2649 C CA . ILE A 1 336 ? 0.457 -27.188 -15.016 1 89 336 ILE A CA 1
ATOM 2650 C C . ILE A 1 336 ? -0.618 -27.906 -15.82 1 89 336 ILE A C 1
ATOM 2652 O O . ILE A 1 336 ? -0.59 -29.141 -15.938 1 89 336 ILE A O 1
ATOM 2656 N N . VAL A 1 337 ? -1.51 -27.141 -16.391 1 86.12 337 VAL A N 1
ATOM 2657 C CA . VAL A 1 337 ? -2.578 -27.734 -17.203 1 86.12 337 VAL A CA 1
ATOM 2658 C C . VAL A 1 337 ? -1.979 -28.469 -18.391 1 86.12 337 VAL A C 1
ATOM 2660 O O . VAL A 1 337 ? -2.389 -29.594 -18.703 1 86.12 337 VAL A O 1
ATOM 2663 N N . CYS A 1 338 ? -0.966 -27.859 -18.953 1 86.31 338 CYS A N 1
ATOM 2664 C CA . CYS A 1 338 ? -0.289 -28.484 -20.078 1 86.31 338 CYS A CA 1
ATOM 2665 C C . CYS A 1 338 ? 0.4 -29.781 -19.656 1 86.31 338 CYS A C 1
ATOM 2667 O O . CYS A 1 338 ? 0.298 -30.797 -20.359 1 86.31 338 CYS A O 1
ATOM 2669 N N . LEU A 1 339 ? 0.989 -29.781 -18.562 1 89 339 LEU A N 1
ATOM 2670 C CA . LEU A 1 339 ? 1.706 -30.953 -18.062 1 89 339 LEU A CA 1
ATOM 2671 C C . LEU A 1 339 ? 0.736 -32.062 -17.719 1 89 339 LEU A C 1
ATOM 2673 O O . LEU A 1 339 ? 1.016 -33.25 -17.984 1 89 339 LEU A O 1
ATOM 2677 N N . VAL A 1 340 ? -0.387 -31.75 -17.234 1 87.5 340 VAL A N 1
ATOM 2678 C CA . VAL A 1 340 ? -1.402 -32.75 -16.891 1 87.5 340 VAL A CA 1
ATOM 2679 C C . VAL A 1 340 ? -1.963 -33.375 -18.172 1 87.5 340 VAL A C 1
ATOM 2681 O O . VAL A 1 340 ? -2.197 -34.562 -18.219 1 87.5 340 VAL A O 1
ATOM 2684 N N . LEU A 1 341 ? -2.055 -32.531 -19.156 1 85.56 341 LEU A N 1
ATOM 2685 C CA . LEU A 1 341 ? -2.525 -33.062 -20.438 1 85.56 341 LEU A CA 1
ATOM 2686 C C . LEU A 1 341 ? -1.506 -34 -21.047 1 85.56 341 LEU A C 1
ATOM 2688 O O . LEU A 1 341 ? -1.869 -35.062 -21.547 1 85.56 341 LEU A O 1
ATOM 2692 N N . ILE A 1 342 ? -0.291 -33.625 -20.953 1 86.12 342 ILE A N 1
ATOM 2693 C CA . ILE A 1 342 ? 0.784 -34.438 -21.484 1 86.12 342 ILE A CA 1
ATOM 2694 C C . ILE A 1 342 ? 0.843 -35.75 -20.703 1 86.12 342 ILE A C 1
ATOM 2696 O O . ILE A 1 342 ? 0.977 -36.844 -21.281 1 86.12 342 ILE A O 1
ATOM 2700 N N . LEU A 1 343 ? 0.694 -35.75 -19.406 1 85.88 343 LEU A N 1
ATOM 2701 C CA . LEU A 1 343 ? 0.695 -36.938 -18.562 1 85.88 343 LEU A CA 1
ATOM 2702 C C . LEU A 1 343 ? -0.469 -37.875 -18.906 1 85.88 343 LEU A C 1
ATOM 2704 O O . LEU A 1 343 ? -0.306 -39.094 -18.969 1 85.88 343 LEU A O 1
ATOM 2708 N N . SER A 1 344 ? -1.623 -37.281 -19.203 1 83.44 344 SER A N 1
ATOM 2709 C CA . SER A 1 344 ? -2.799 -38.031 -19.578 1 83.44 344 SER A CA 1
ATOM 2710 C C . SER A 1 344 ? -2.584 -38.75 -20.906 1 83.44 344 SER A C 1
ATOM 2712 O O . SER A 1 344 ? -2.977 -39.906 -21.078 1 83.44 344 SER A O 1
ATOM 2714 N N . LEU A 1 345 ? -1.908 -38.094 -21.797 1 82.44 345 LEU A N 1
ATOM 2715 C CA . LEU A 1 345 ? -1.604 -38.656 -23.109 1 82.44 345 LEU A CA 1
ATOM 2716 C C . LEU A 1 345 ? -0.639 -39.812 -22.984 1 82.44 345 LEU A C 1
ATOM 2718 O O . LEU A 1 345 ? -0.85 -40.875 -23.594 1 82.44 345 LEU A O 1
ATOM 2722 N N . ILE A 1 346 ? 0.33 -39.625 -22.156 1 82.62 346 ILE A N 1
ATOM 2723 C CA . ILE A 1 346 ? 1.318 -40.688 -21.938 1 82.62 346 ILE A CA 1
ATOM 2724 C C . ILE A 1 346 ? 0.653 -41.875 -21.266 1 82.62 346 ILE A C 1
ATOM 2726 O O . ILE A 1 346 ? 0.951 -43.031 -21.609 1 82.62 346 ILE A O 1
ATOM 2730 N N . PHE A 1 347 ? -0.289 -41.625 -20.422 1 82.12 347 PHE A N 1
ATOM 2731 C CA . PHE A 1 347 ? -1.023 -42.688 -19.75 1 82.12 347 PHE A CA 1
ATOM 2732 C C . PHE A 1 347 ? -1.837 -43.5 -20.734 1 82.12 347 PHE A C 1
ATOM 2734 O O . PHE A 1 347 ? -1.856 -44.75 -20.656 1 82.12 347 PHE A O 1
ATOM 2741 N N . VAL A 1 348 ? -2.436 -42.906 -21.688 1 80.75 348 VAL A N 1
ATOM 2742 C CA . VAL A 1 348 ? -3.236 -43.594 -22.703 1 80.75 348 VAL A CA 1
ATOM 2743 C C . VAL A 1 348 ? -2.332 -44.438 -23.578 1 80.75 348 VAL A C 1
ATOM 2745 O O . VAL A 1 348 ? -2.662 -45.594 -23.891 1 80.75 348 VAL A O 1
ATOM 2748 N N . ILE A 1 349 ? -1.118 -43.906 -23.891 1 79.19 349 ILE A N 1
ATOM 2749 C CA . ILE A 1 349 ? -0.17 -44.625 -24.734 1 79.19 349 ILE A CA 1
ATOM 2750 C C . ILE A 1 349 ? 0.336 -45.844 -23.984 1 79.19 349 ILE A C 1
ATOM 2752 O O . ILE A 1 349 ? 0.4 -46.938 -24.562 1 79.19 349 ILE A O 1
ATOM 2756 N N . MET A 1 350 ? 0.548 -45.719 -22.719 1 79.62 350 MET A N 1
ATOM 2757 C CA . MET A 1 350 ? 1.052 -46.812 -21.891 1 79.62 350 MET A CA 1
ATOM 2758 C C . MET A 1 350 ? -0.009 -47.906 -21.703 1 79.62 350 MET A C 1
ATOM 2760 O O . MET A 1 350 ? 0.304 -49.094 -21.734 1 79.62 350 MET A O 1
ATOM 2764 N N . TYR A 1 351 ? -1.18 -47.438 -21.562 1 78.19 351 TYR A N 1
ATOM 2765 C CA . TYR A 1 351 ? -2.283 -48.375 -21.422 1 78.19 351 TYR A CA 1
ATOM 2766 C C . TYR A 1 351 ? -2.443 -49.219 -22.672 1 78.19 351 TYR A C 1
ATOM 2768 O O . TYR A 1 351 ? -2.615 -50.438 -22.594 1 78.19 351 TYR A O 1
ATOM 2776 N N . ASN A 1 352 ? -2.238 -48.594 -23.828 1 75.38 352 ASN A N 1
ATOM 2777 C CA . ASN A 1 352 ? -2.328 -49.312 -25.109 1 75.38 352 ASN A CA 1
ATOM 2778 C C . ASN A 1 352 ? -1.145 -50.281 -25.297 1 75.38 352 ASN A C 1
ATOM 2780 O O . ASN A 1 352 ? -1.31 -51.375 -25.812 1 75.38 352 ASN A O 1
ATOM 2784 N N . HIS A 1 353 ? -0.043 -49.781 -24.781 1 73.31 353 HIS A N 1
ATOM 2785 C CA . HIS A 1 353 ? 1.156 -50.594 -24.891 1 73.31 353 HIS A CA 1
ATOM 2786 C C . HIS A 1 353 ? 1.072 -51.844 -23.984 1 73.31 353 HIS A C 1
ATOM 2788 O O . HIS A 1 353 ? 1.5 -52.906 -24.375 1 73.31 353 HIS A O 1
ATOM 2794 N N . TYR A 1 354 ? 0.51 -51.656 -22.875 1 73 354 TYR A N 1
ATOM 2795 C CA . TYR A 1 354 ? 0.33 -52.781 -21.938 1 73 354 TYR A CA 1
ATOM 2796 C C . TYR A 1 354 ? -0.571 -53.844 -22.547 1 73 354 TYR A C 1
ATOM 2798 O O . TYR A 1 354 ? -0.297 -55.062 -22.422 1 73 354 TYR A O 1
ATOM 2806 N N . ARG A 1 355 ? -1.481 -53.594 -23.297 1 70.62 355 ARG A N 1
ATOM 2807 C CA . ARG A 1 355 ? -2.381 -54.531 -23.984 1 70.62 355 ARG A CA 1
ATOM 2808 C C . ARG A 1 355 ? -1.652 -55.281 -25.094 1 70.62 355 ARG A C 1
ATOM 2810 O O . ARG A 1 355 ? -1.881 -56.469 -25.297 1 70.62 355 ARG A O 1
ATOM 2817 N N . SER A 1 356 ? -0.618 -54.656 -25.688 1 69.69 356 SER A N 1
ATOM 2818 C CA . SER A 1 356 ? 0.156 -55.25 -26.766 1 69.69 356 SER A CA 1
ATOM 2819 C C . SER A 1 356 ? 1.156 -56.281 -26.219 1 69.69 356 SER A C 1
ATOM 2821 O O . SER A 1 356 ? 1.393 -57.312 -26.844 1 69.69 356 SER A O 1
ATOM 2823 N N . LEU A 1 357 ? 1.681 -56 -25.031 1 69.38 357 LEU A N 1
ATOM 2824 C CA . LEU A 1 357 ? 2.633 -56.906 -24.406 1 69.38 357 LEU A CA 1
ATOM 2825 C C . LEU A 1 357 ? 1.956 -58.219 -24 1 69.38 357 LEU A C 1
ATOM 2827 O O . LEU A 1 357 ? 2.561 -59.281 -24.094 1 69.38 357 LEU A O 1
ATOM 2831 N N . LYS A 1 358 ? 0.76 -58.188 -23.625 1 68.38 358 LYS A N 1
ATOM 2832 C CA . LYS A 1 358 ? 0.005 -59.406 -23.312 1 68.38 358 LYS A CA 1
ATOM 2833 C C . LYS A 1 358 ? -0.159 -60.281 -24.562 1 68.38 358 LYS A C 1
ATOM 2835 O O . LYS A 1 358 ? -0.037 -61.5 -24.484 1 68.38 358 LYS A O 1
ATOM 2840 N N . ARG A 1 359 ? -0.163 -59.719 -25.719 1 68.06 359 ARG A N 1
ATOM 2841 C CA . ARG A 1 359 ? -0.278 -60.438 -26.984 1 68.06 359 ARG A CA 1
ATOM 2842 C C . ARG A 1 359 ? 1.047 -61.094 -27.375 1 68.06 359 ARG A C 1
ATOM 2844 O O . ARG A 1 359 ? 1.07 -62.219 -27.891 1 68.06 359 ARG A O 1
ATOM 2851 N N . LEU A 1 360 ? 2.117 -60.5 -26.984 1 67.19 360 LEU A N 1
ATOM 2852 C CA . LEU A 1 360 ? 3.455 -61 -27.297 1 67.19 360 LEU A CA 1
ATOM 2853 C C . LEU A 1 360 ? 3.746 -62.281 -26.516 1 67.19 360 LEU A C 1
ATOM 2855 O O . LEU A 1 360 ? 4.348 -63.188 -27.047 1 67.19 360 LEU A O 1
ATOM 2859 N N . ARG A 1 361 ? 3.344 -62.281 -25.328 1 66.25 361 ARG A N 1
ATOM 2860 C CA . ARG A 1 361 ? 3.559 -63.469 -24.5 1 66.25 361 ARG A CA 1
ATOM 2861 C C . ARG A 1 361 ? 2.816 -64.688 -25.078 1 66.25 361 ARG A C 1
ATOM 2863 O O . ARG A 1 361 ? 3.348 -65.75 -25.094 1 66.25 361 ARG A O 1
ATOM 2870 N N . ARG A 1 362 ? 1.728 -64.562 -25.688 1 70.19 362 ARG A N 1
ATOM 2871 C CA . ARG A 1 362 ? 0.94 -65.625 -26.281 1 70.19 362 ARG A CA 1
ATOM 2872 C C . ARG A 1 362 ? 1.604 -66.188 -27.547 1 70.19 362 ARG A C 1
ATOM 2874 O O . ARG A 1 362 ? 1.616 -67.375 -27.797 1 70.19 362 ARG A O 1
ATOM 2881 N N . MET A 1 363 ? 2.316 -65.25 -28.188 1 68.06 363 MET A N 1
ATOM 2882 C CA . MET A 1 363 ? 2.977 -65.688 -29.438 1 68.06 363 MET A CA 1
ATOM 2883 C C . MET A 1 363 ? 4.23 -66.5 -29.141 1 68.06 363 MET A C 1
ATOM 2885 O O . MET A 1 363 ? 4.531 -67.438 -29.875 1 68.06 363 MET A O 1
ATOM 2889 N N . LYS A 1 364 ? 4.91 -66.25 -28.156 1 68.12 364 LYS A N 1
ATOM 2890 C CA . LYS A 1 364 ? 6.098 -67 -27.766 1 68.12 364 LYS A CA 1
ATOM 2891 C C . LYS A 1 364 ? 5.742 -68.438 -27.375 1 68.12 364 LYS A C 1
ATOM 2893 O O . LYS A 1 364 ? 6.453 -69.375 -27.75 1 68.12 364 LYS A O 1
ATOM 2898 N N . ASP A 1 365 ? 4.676 -68.5 -26.672 1 68 365 ASP A N 1
ATOM 2899 C CA . ASP A 1 365 ? 4.199 -69.812 -26.281 1 68 365 ASP A CA 1
ATOM 2900 C C . ASP A 1 365 ? 3.838 -70.625 -27.516 1 68 365 ASP A C 1
ATOM 2902 O O . ASP A 1 365 ? 4.152 -71.812 -27.578 1 68 365 ASP A O 1
ATOM 2906 N N . ASN A 1 366 ? 3.328 -69.938 -28.516 1 66.12 366 ASN A N 1
ATOM 2907 C CA . ASN A 1 366 ? 2.943 -70.625 -29.734 1 66.12 366 ASN A CA 1
ATOM 2908 C C . ASN A 1 366 ? 4.168 -71.062 -30.547 1 66.12 366 ASN A C 1
ATOM 2910 O O . ASN A 1 366 ? 4.172 -72.188 -31.141 1 66.12 366 ASN A O 1
ATOM 2914 N N . LEU A 1 367 ? 5.199 -70.375 -30.484 1 66.69 367 LEU A N 1
ATOM 2915 C CA . LEU A 1 367 ? 6.43 -70.688 -31.203 1 66.69 367 LEU A CA 1
ATOM 2916 C C . LEU A 1 367 ? 7.129 -71.938 -30.578 1 66.69 367 LEU A C 1
ATOM 2918 O O . LEU A 1 367 ? 7.656 -72.75 -31.297 1 66.69 367 LEU A O 1
ATOM 2922 N N . GLU A 1 368 ? 7.141 -71.938 -29.328 1 67.19 368 GLU A N 1
ATOM 2923 C CA . GLU A 1 368 ? 7.742 -73.062 -28.625 1 67.19 368 GLU A CA 1
ATOM 2924 C C . GLU A 1 368 ? 7.008 -74.375 -28.922 1 67.19 368 GLU A C 1
ATOM 2926 O O . GLU A 1 368 ? 7.641 -75.438 -29.109 1 67.19 368 GLU A O 1
ATOM 2931 N N . GLN A 1 369 ? 5.77 -74.312 -29.047 1 63.06 369 GLN A N 1
ATOM 2932 C CA . GLN A 1 369 ? 4.973 -75.5 -29.375 1 63.06 369 GLN A CA 1
ATOM 2933 C C . GLN A 1 369 ? 5.227 -76 -30.812 1 63.06 369 GLN A C 1
ATOM 2935 O O . GLN A 1 369 ? 5.348 -77.188 -31.078 1 63.06 369 GLN A O 1
ATOM 2940 N N . ALA A 1 370 ? 5.414 -75 -31.625 1 62.41 370 ALA A N 1
ATOM 2941 C CA . ALA A 1 370 ? 5.676 -75.312 -33.031 1 62.41 370 ALA A CA 1
ATOM 2942 C C . ALA A 1 370 ? 7.016 -76 -33.188 1 62.41 370 ALA A C 1
ATOM 2944 O O . ALA A 1 370 ? 7.145 -76.938 -34 1 62.41 370 ALA A O 1
ATOM 2945 N N . ASN A 1 371 ? 7.969 -75.688 -32.344 1 61.91 371 ASN A N 1
ATOM 2946 C CA . ASN A 1 371 ? 9.289 -76.25 -32.375 1 61.91 371 ASN A CA 1
ATOM 2947 C C . ASN A 1 371 ? 9.258 -77.688 -31.859 1 61.91 371 ASN A C 1
ATOM 2949 O O . ASN A 1 371 ? 9.961 -78.562 -32.375 1 61.91 371 ASN A O 1
ATOM 2953 N N . GLN A 1 372 ? 8.508 -77.938 -30.938 1 61.56 372 GLN A N 1
ATOM 2954 C CA . GLN A 1 372 ? 8.359 -79.312 -30.406 1 61.56 372 GLN A CA 1
ATOM 2955 C C . GLN A 1 372 ? 7.711 -80.25 -31.438 1 61.56 372 GLN A C 1
ATOM 2957 O O . GLN A 1 372 ? 8.125 -81.375 -31.594 1 61.56 372 GLN A O 1
ATOM 2962 N N . ILE A 1 373 ? 6.797 -79.688 -32.125 1 59.16 373 ILE A N 1
ATOM 2963 C CA . ILE A 1 373 ? 6.102 -80.438 -33.156 1 59.16 373 ILE A CA 1
ATOM 2964 C C . ILE A 1 373 ? 7.078 -80.812 -34.281 1 59.16 373 ILE A C 1
ATOM 2966 O O . ILE A 1 373 ? 7.062 -81.938 -34.781 1 59.16 373 ILE A O 1
ATOM 2970 N N . LYS A 1 374 ? 7.965 -79.938 -34.5 1 60.09 374 LYS A N 1
ATOM 2971 C CA . LYS A 1 374 ? 9 -80.188 -35.5 1 60.09 374 LYS A CA 1
ATOM 2972 C C . LYS A 1 374 ? 9.867 -81.375 -35.125 1 60.09 374 LYS A C 1
ATOM 2974 O O . LYS A 1 374 ? 10.148 -82.25 -35.969 1 60.09 374 LYS A O 1
ATOM 2979 N N . GLU A 1 375 ? 10.281 -81.438 -33.969 1 60.44 375 GLU A N 1
ATOM 2980 C CA . GLU A 1 375 ? 11.164 -82.5 -33.5 1 60.44 375 GLU A CA 1
ATOM 2981 C C . GLU A 1 375 ? 10.469 -83.875 -33.531 1 60.44 375 GLU A C 1
ATOM 2983 O O . GLU A 1 375 ? 11.078 -84.875 -33.938 1 60.44 375 GLU A O 1
ATOM 2988 N N . VAL A 1 376 ? 9.273 -83.812 -33.219 1 59.62 376 VAL A N 1
ATOM 2989 C CA . VAL A 1 376 ? 8.516 -85.062 -33.219 1 59.62 376 VAL A CA 1
ATOM 2990 C C . VAL A 1 376 ? 8.328 -85.562 -34.656 1 59.62 376 VAL A C 1
ATOM 2992 O O . VAL A 1 376 ? 8.469 -86.75 -34.906 1 59.62 376 VAL A O 1
ATOM 2995 N N . TYR A 1 377 ? 8.18 -84.625 -35.531 1 57.09 377 TYR A N 1
ATOM 2996 C CA . TYR A 1 377 ? 7.98 -85 -36.938 1 57.09 377 TYR A CA 1
ATOM 2997 C C . TYR A 1 377 ? 9.25 -85.625 -37.531 1 57.09 377 TYR A C 1
ATOM 2999 O O . TYR A 1 377 ? 9.203 -86.562 -38.25 1 57.09 377 TYR A O 1
ATOM 3007 N N . ILE A 1 378 ? 10.344 -85.062 -37.156 1 59.09 378 ILE A N 1
ATOM 3008 C CA . ILE A 1 378 ? 11.633 -85.5 -37.625 1 59.09 378 ILE A CA 1
ATOM 3009 C C . ILE A 1 378 ? 11.875 -86.938 -37.094 1 59.09 378 ILE A C 1
ATOM 3011 O O . ILE A 1 378 ? 12.328 -87.812 -37.844 1 59.09 378 ILE A O 1
ATOM 3015 N N . GLY A 1 379 ? 11.578 -87.125 -35.906 1 60.19 379 GLY A N 1
ATOM 3016 C CA . GLY A 1 379 ? 11.758 -88.438 -35.312 1 60.19 379 GLY A CA 1
ATOM 3017 C C . GLY A 1 379 ? 10.93 -89.562 -36 1 60.19 379 GLY A C 1
ATOM 3018 O O . GLY A 1 379 ? 11.422 -90.625 -36.25 1 60.19 379 GLY A O 1
ATOM 3019 N N . ARG A 1 380 ? 9.836 -89.312 -36.375 1 56.53 380 ARG A N 1
ATOM 3020 C CA . ARG A 1 380 ? 8.922 -90.312 -36.938 1 56.53 380 ARG A CA 1
ATOM 3021 C C . ARG A 1 380 ? 9.266 -90.562 -38.406 1 56.53 380 ARG A C 1
ATOM 3023 O O . ARG A 1 380 ? 9.141 -91.688 -38.875 1 56.53 380 ARG A O 1
ATOM 3030 N N . PHE A 1 381 ? 9.656 -89.5 -39 1 60.56 381 PHE A N 1
ATOM 3031 C CA . PHE A 1 381 ? 10.203 -89.688 -40.344 1 60.56 381 PHE A CA 1
ATOM 3032 C C . PHE A 1 381 ? 11.32 -90.75 -40.344 1 60.56 381 PHE A C 1
ATOM 3034 O O . PHE A 1 381 ? 11.359 -91.625 -41.188 1 60.56 381 PHE A O 1
ATOM 3041 N N . LEU A 1 382 ? 12.078 -90.625 -39.406 1 59.97 382 LEU A N 1
ATOM 3042 C CA . LEU A 1 382 ? 13.219 -91.562 -39.281 1 59.97 382 LEU A CA 1
ATOM 3043 C C . LEU A 1 382 ? 12.758 -93 -39.062 1 59.97 382 LEU A C 1
ATOM 3045 O O . LEU A 1 382 ? 13.344 -93.938 -39.594 1 59.97 382 LEU A O 1
ATOM 3049 N N . SER A 1 383 ? 11.719 -93 -38.344 1 61.91 383 SER A N 1
ATOM 3050 C CA . SER A 1 383 ? 11.188 -94.312 -38.031 1 61.91 383 SER A CA 1
ATOM 3051 C C . SER A 1 383 ? 10.586 -95 -39.281 1 61.91 383 SER A C 1
ATOM 3053 O O . SER A 1 383 ? 10.758 -96.188 -39.5 1 61.91 383 SER A O 1
ATOM 3055 N N . LEU A 1 384 ? 10.008 -94.188 -40.062 1 61.75 384 LEU A N 1
ATOM 3056 C CA . LEU A 1 384 ? 9.414 -94.688 -41.281 1 61.75 384 LEU A CA 1
ATOM 3057 C C . LEU A 1 384 ? 10.5 -95.125 -42.281 1 61.75 384 LEU A C 1
ATOM 3059 O O . LEU A 1 384 ? 10.359 -96.125 -42.938 1 61.75 384 LEU A O 1
ATOM 3063 N N . CYS A 1 385 ? 11.469 -94.312 -42.344 1 61.16 385 CYS A N 1
ATOM 3064 C CA . CYS A 1 385 ? 12.602 -94.688 -43.188 1 61.16 385 CYS A CA 1
ATOM 3065 C C . CYS A 1 385 ? 13.203 -96 -42.781 1 61.16 385 CYS A C 1
ATOM 3067 O O . CYS A 1 385 ? 13.539 -96.812 -43.656 1 61.16 385 CYS A O 1
ATOM 3069 N N . SER A 1 386 ? 13.18 -96.25 -41.562 1 63 386 SER A N 1
ATOM 3070 C CA . SER A 1 386 ? 13.742 -97.5 -41.031 1 63 386 SER A CA 1
ATOM 3071 C C . SER A 1 386 ? 12.898 -98.688 -41.438 1 63 386 SER A C 1
ATOM 3073 O O . SER A 1 386 ? 13.438 -99.688 -41.844 1 63 386 SER A O 1
ATOM 3075 N N . ILE A 1 387 ? 11.695 -98.5 -41.469 1 62.12 387 ILE A N 1
ATOM 3076 C CA . ILE A 1 387 ? 10.781 -99.625 -41.812 1 62.12 387 ILE A CA 1
ATOM 3077 C C . ILE A 1 387 ? 10.875 -99.938 -43.312 1 62.12 387 ILE A C 1
ATOM 3079 O O . ILE A 1 387 ? 10.898 -101.062 -43.719 1 62.12 387 ILE A O 1
ATOM 3083 N N . CYS A 1 388 ? 10.867 -98.875 -44.031 1 61.5 388 CYS A N 1
ATOM 3084 C CA . CYS A 1 388 ? 11.008 -99.062 -45.469 1 61.5 388 CYS A CA 1
ATOM 3085 C C . CYS A 1 388 ? 12.297 -99.812 -45.812 1 61.5 388 CYS A C 1
ATOM 3087 O O . CYS A 1 388 ? 12.297 -100.688 -46.656 1 61.5 388 CYS A O 1
ATOM 3089 N N . MET A 1 389 ? 13.266 -99.562 -45.062 1 62.69 389 MET A N 1
ATOM 3090 C CA . MET A 1 389 ? 14.555 -100.188 -45.25 1 62.69 389 MET A CA 1
ATOM 3091 C C . MET A 1 389 ? 14.469 -101.688 -44.875 1 62.69 389 MET A C 1
ATOM 3093 O O . MET A 1 389 ? 15.039 -102.5 -45.562 1 62.69 389 MET A O 1
ATOM 3097 N N . ASP A 1 390 ? 13.758 -101.875 -43.906 1 66.75 390 ASP A N 1
ATOM 3098 C CA . ASP A 1 390 ? 13.57 -103.25 -43.5 1 66.75 390 ASP A CA 1
ATOM 3099 C C . ASP A 1 390 ? 12.82 -104.062 -44.531 1 66.75 390 ASP A C 1
ATOM 3101 O O . ASP A 1 390 ? 13.141 -105.188 -44.781 1 66.75 390 ASP A O 1
ATOM 3105 N N . CYS A 1 391 ? 11.953 -103.438 -45.156 1 64.12 391 CYS A N 1
ATOM 3106 C CA . CYS A 1 391 ? 11.18 -104.125 -46.219 1 64.12 391 CYS A CA 1
ATOM 3107 C C . CYS A 1 391 ? 12.07 -104.375 -47.438 1 64.12 391 CYS A C 1
ATOM 3109 O O . CYS A 1 391 ? 11.977 -105.5 -48 1 64.12 391 CYS A O 1
ATOM 3111 N N . MET A 1 392 ? 12.93 -103.562 -47.75 1 65.5 392 MET A N 1
ATOM 3112 C CA . MET A 1 392 ? 13.836 -103.75 -48.875 1 65.5 392 MET A CA 1
ATOM 3113 C C . MET A 1 392 ? 14.82 -104.875 -48.625 1 65.5 392 MET A C 1
ATOM 3115 O O . MET A 1 392 ? 15.109 -105.688 -49.5 1 65.5 392 MET A O 1
ATOM 3119 N N . ASP A 1 393 ? 15.258 -104.875 -47.406 1 69.44 393 ASP A N 1
ATOM 3120 C CA . ASP A 1 393 ? 16.188 -105.938 -47.031 1 69.44 393 ASP A CA 1
ATOM 3121 C C . ASP A 1 393 ? 15.539 -107.312 -47.125 1 69.44 393 ASP A C 1
ATOM 3123 O O . ASP A 1 393 ? 16.172 -108.25 -47.562 1 69.44 393 ASP A O 1
ATOM 3127 N N . LYS A 1 394 ? 14.461 -107.312 -46.812 1 70.38 394 LYS A N 1
ATOM 3128 C CA . LYS A 1 394 ? 13.766 -108.625 -46.812 1 70.38 394 LYS A CA 1
ATOM 3129 C C . LYS A 1 394 ? 13.43 -109.062 -48.25 1 70.38 394 LYS A C 1
ATOM 3131 O O . LYS A 1 394 ? 13.438 -110.25 -48.562 1 70.38 394 LYS A O 1
ATOM 3136 N N . LEU A 1 395 ? 13.188 -108.062 -49.031 1 69.19 395 LEU A N 1
ATOM 3137 C CA . LEU A 1 395 ? 13.016 -108.375 -50.469 1 69.19 395 LEU A CA 1
ATOM 3138 C C . LEU A 1 395 ? 14.289 -109 -51.031 1 69.19 395 LEU A C 1
ATOM 3140 O O . LEU A 1 395 ? 14.234 -109.938 -51.781 1 69.19 395 LEU A O 1
ATOM 3144 N N . ASP A 1 396 ? 15.328 -108.438 -50.625 1 70.88 396 ASP A N 1
ATOM 3145 C CA . ASP A 1 396 ? 16.625 -108.938 -51.062 1 70.88 396 ASP A CA 1
ATOM 3146 C C . ASP A 1 396 ? 16.875 -110.312 -50.531 1 70.88 396 ASP A C 1
ATOM 3148 O O . ASP A 1 396 ? 17.375 -111.188 -51.25 1 70.88 396 ASP A O 1
ATOM 3152 N N . ASP A 1 397 ? 16.422 -110.438 -49.312 1 74.31 397 ASP A N 1
ATOM 3153 C CA . ASP A 1 397 ? 16.562 -111.75 -48.719 1 74.31 397 ASP A CA 1
ATOM 3154 C C . ASP A 1 397 ? 15.695 -112.75 -49.406 1 74.31 397 ASP A C 1
ATOM 3156 O O . ASP A 1 397 ? 16.125 -113.938 -49.625 1 74.31 397 ASP A O 1
ATOM 3160 N N . PHE A 1 398 ? 14.594 -112.375 -49.719 1 74.44 398 PHE A N 1
ATOM 3161 C CA . PHE A 1 398 ? 13.672 -113.25 -50.438 1 74.44 398 PHE A CA 1
ATOM 3162 C C . PHE A 1 398 ? 14.242 -113.625 -51.781 1 74.44 398 PHE A C 1
ATOM 3164 O O . PHE A 1 398 ? 14.164 -114.75 -52.188 1 74.44 398 PHE A O 1
ATOM 3171 N N . ASN A 1 399 ? 14.75 -112.688 -52.406 1 73.62 399 ASN A N 1
ATOM 3172 C CA . ASN A 1 399 ? 15.406 -112.938 -53.688 1 73.62 399 ASN A CA 1
ATOM 3173 C C . ASN A 1 399 ? 16.531 -113.938 -53.562 1 73.62 399 ASN A C 1
ATOM 3175 O O . ASN A 1 399 ? 16.672 -114.812 -54.375 1 73.62 399 ASN A O 1
ATOM 3179 N N . ARG A 1 400 ? 17.141 -113.938 -52.531 1 79.12 400 ARG A N 1
ATOM 3180 C CA . ARG A 1 400 ? 18.25 -114.875 -52.281 1 79.12 400 ARG A CA 1
ATOM 3181 C C . ARG A 1 400 ? 17.75 -116.25 -51.969 1 79.12 400 ARG A C 1
ATOM 3183 O O . ARG A 1 400 ? 18.297 -117.25 -52.438 1 79.12 400 ARG A O 1
ATOM 3190 N N . ILE A 1 401 ? 16.766 -116.188 -51.25 1 79.12 401 ILE A N 1
ATOM 3191 C CA . ILE A 1 401 ? 16.188 -117.5 -50.844 1 79.12 401 ILE A CA 1
ATOM 3192 C C . ILE A 1 401 ? 15.586 -118.188 -52.062 1 79.12 401 ILE A C 1
ATOM 3194 O O . ILE A 1 401 ? 15.773 -119.375 -52.25 1 79.12 401 ILE A O 1
ATOM 3198 N N . VAL A 1 402 ? 14.961 -117.438 -52.875 1 80.62 402 VAL A N 1
ATOM 3199 C CA . VAL A 1 402 ? 14.367 -118 -54.094 1 80.62 402 VAL A CA 1
ATOM 3200 C C . VAL A 1 402 ? 15.453 -118.562 -55 1 80.62 402 VAL A C 1
ATOM 3202 O O . VAL A 1 402 ? 15.336 -119.688 -55.5 1 80.62 402 VAL A O 1
ATOM 3205 N N . GLY A 1 403 ? 16.484 -117.812 -55.094 1 79.5 403 GLY A N 1
ATOM 3206 C CA . GLY A 1 403 ? 17.594 -118.25 -55.906 1 79.5 403 GLY A CA 1
ATOM 3207 C C . GLY A 1 403 ? 18.266 -119.5 -55.375 1 79.5 403 GLY A C 1
ATOM 3208 O O . GLY A 1 403 ? 18.531 -120.438 -56.125 1 79.5 403 GLY A O 1
ATOM 3209 N N . ARG A 1 404 ? 18.406 -119.5 -54.125 1 81.81 404 ARG A N 1
ATOM 3210 C CA . ARG A 1 404 ? 19.078 -120.625 -53.469 1 81.81 404 ARG A CA 1
ATOM 3211 C C . ARG A 1 404 ? 18.219 -121.875 -53.562 1 81.81 404 ARG A C 1
ATOM 3213 O O . ARG A 1 404 ? 18.734 -123 -53.812 1 81.81 404 ARG A O 1
ATOM 3220 N N . LYS A 1 405 ? 17.016 -121.75 -53.406 1 83.31 405 LYS A N 1
ATOM 3221 C CA . LYS A 1 405 ? 16.125 -122.938 -53.406 1 83.31 405 LYS A CA 1
ATOM 3222 C C . LYS A 1 405 ? 15.922 -123.5 -54.812 1 83.31 405 LYS A C 1
ATOM 3224 O O . LYS A 1 405 ? 15.82 -124.688 -54.969 1 83.31 405 LYS A O 1
ATOM 3229 N N . ILE A 1 406 ? 15.992 -122.688 -55.719 1 82.75 406 ILE A N 1
ATOM 3230 C CA . ILE A 1 406 ? 15.891 -123.188 -57.125 1 82.75 406 ILE A CA 1
ATOM 3231 C C . ILE A 1 406 ? 17.141 -124 -57.5 1 82.75 406 ILE A C 1
ATOM 3233 O O . ILE A 1 406 ? 17.031 -125.062 -58.062 1 82.75 406 ILE A O 1
ATOM 3237 N N . VAL A 1 407 ? 18.203 -123.438 -57.062 1 82.5 407 VAL A N 1
ATOM 3238 C CA . VAL A 1 407 ? 19.484 -124.062 -57.375 1 82.5 407 VAL A CA 1
ATOM 3239 C C . VAL A 1 407 ? 19.578 -125.438 -56.625 1 82.5 407 VAL A C 1
ATOM 3241 O O . VAL A 1 407 ? 20.109 -126.375 -57.156 1 82.5 407 VAL A O 1
ATOM 3244 N N . ALA A 1 408 ? 18.984 -125.438 -55.469 1 84.5 408 ALA A N 1
ATOM 3245 C CA . ALA A 1 408 ? 19.031 -126.625 -54.625 1 84.5 408 ALA A CA 1
ATOM 3246 C C . ALA A 1 408 ? 17.953 -127.625 -55.031 1 84.5 408 ALA A C 1
ATOM 3248 O O . ALA A 1 408 ? 17.891 -128.75 -54.5 1 84.5 408 ALA A O 1
ATOM 3249 N N . GLY A 1 409 ? 17.094 -127.312 -55.938 1 81 409 GLY A N 1
ATOM 3250 C CA . GLY A 1 409 ? 16.047 -128.125 -56.438 1 81 409 GLY A CA 1
ATOM 3251 C C . GLY A 1 409 ? 14.844 -128.25 -55.531 1 81 409 GLY A C 1
ATOM 3252 O O . GLY A 1 409 ? 14.078 -129.25 -55.594 1 81 409 GLY A O 1
ATOM 3253 N N . GLN A 1 410 ? 14.68 -127.5 -54.625 1 85.38 410 GLN A N 1
ATOM 3254 C CA . GLN A 1 410 ? 13.586 -127.562 -53.656 1 85.38 410 GLN A CA 1
ATOM 3255 C C . GLN A 1 410 ? 12.438 -126.625 -54.125 1 85.38 410 GLN A C 1
ATOM 3257 O O . GLN A 1 410 ? 12.031 -125.75 -53.406 1 85.38 410 GLN A O 1
ATOM 3262 N N . VAL A 1 411 ? 11.898 -126.75 -55.125 1 81.81 411 VAL A N 1
ATOM 3263 C CA . VAL A 1 411 ? 10.891 -125.875 -55.781 1 81.81 411 VAL A CA 1
ATOM 3264 C C . VAL A 1 411 ? 9.547 -126.062 -55.094 1 81.81 411 VAL A C 1
ATOM 3266 O O . VAL A 1 411 ? 8.766 -125.125 -54.969 1 81.81 411 VAL A O 1
ATOM 3269 N N . ASP A 1 412 ? 9.328 -127.25 -54.531 1 80.19 412 ASP A N 1
ATOM 3270 C CA . ASP A 1 412 ? 8.055 -127.562 -53.875 1 80.19 412 ASP A CA 1
ATOM 3271 C C . ASP A 1 412 ? 7.949 -126.75 -52.562 1 80.19 412 ASP A C 1
ATOM 3273 O O . ASP A 1 412 ? 6.887 -126.25 -52.219 1 80.19 412 ASP A O 1
ATOM 3277 N N . GLU A 1 413 ? 8.961 -126.688 -51.875 1 81.69 413 GLU A N 1
ATOM 3278 C CA . GLU A 1 413 ? 8.984 -125.938 -50.625 1 81.69 413 GLU A CA 1
ATOM 3279 C C . GLU A 1 413 ? 8.844 -124.438 -50.875 1 81.69 413 GLU A C 1
ATOM 3281 O O . GLU A 1 413 ? 8.195 -123.688 -50.125 1 81.69 413 GLU A O 1
ATOM 3286 N N . LEU A 1 414 ? 9.438 -124.062 -51.906 1 81.56 414 LEU A N 1
ATOM 3287 C CA . LEU A 1 414 ? 9.328 -122.625 -52.312 1 81.56 414 LEU A CA 1
ATOM 3288 C C . LEU A 1 414 ? 7.887 -122.312 -52.688 1 81.56 414 LEU A C 1
ATOM 3290 O O . LEU A 1 414 ? 7.391 -121.25 -52.312 1 81.56 414 LEU A O 1
ATOM 3294 N N . LEU A 1 415 ? 7.32 -123.188 -53.344 1 80.5 415 LEU A N 1
ATOM 3295 C CA . LEU A 1 415 ? 5.93 -122.938 -53.719 1 80.5 415 LEU A CA 1
ATOM 3296 C C . LEU A 1 415 ? 5.031 -122.938 -52.5 1 80.5 415 LEU A C 1
ATOM 3298 O O . LEU A 1 415 ? 4.113 -122.062 -52.406 1 80.5 415 LEU A O 1
ATOM 3302 N N . SER A 1 416 ? 5.262 -123.688 -51.531 1 81.44 416 SER A N 1
ATOM 3303 C CA . SER A 1 416 ? 4.484 -123.688 -50.281 1 81.44 416 SER A CA 1
ATOM 3304 C C . SER A 1 416 ? 4.711 -122.375 -49.5 1 81.44 416 SER A C 1
ATOM 3306 O O . SER A 1 416 ? 3.775 -121.812 -48.906 1 81.44 416 SER A O 1
ATOM 3308 N N . MET A 1 417 ? 5.84 -121.812 -49.594 1 77.25 417 MET A N 1
ATOM 3309 C CA . MET A 1 417 ? 6.191 -120.562 -48.906 1 77.25 417 MET A CA 1
ATOM 3310 C C . MET A 1 417 ? 5.508 -119.375 -49.562 1 77.25 417 MET A C 1
ATOM 3312 O O . MET A 1 417 ? 5.047 -118.5 -48.875 1 77.25 417 MET A O 1
ATOM 3316 N N . VAL A 1 418 ? 5.559 -119.375 -50.812 1 75.88 418 VAL A N 1
ATOM 3317 C CA . VAL A 1 418 ? 4.98 -118.312 -51.594 1 75.88 418 VAL A CA 1
ATOM 3318 C C . VAL A 1 418 ? 3.457 -118.312 -51.469 1 75.88 418 VAL A C 1
ATOM 3320 O O . VAL A 1 418 ? 2.811 -117.312 -51.375 1 75.88 418 VAL A O 1
ATOM 3323 N N . LYS A 1 419 ? 3.02 -119.562 -51.438 1 73.75 419 LYS A N 1
ATOM 3324 C CA . LYS A 1 419 ? 1.57 -119.75 -51.375 1 73.75 419 LYS A CA 1
ATOM 3325 C C . LYS A 1 419 ? 1.06 -119.375 -49.969 1 73.75 419 LYS A C 1
ATOM 3327 O O . LYS A 1 419 ? -0.087 -118.938 -49.812 1 73.75 419 LYS A O 1
ATOM 3332 N N . SER A 1 420 ? 1.854 -119.562 -48.906 1 71.94 420 SER A N 1
ATOM 3333 C CA . SER A 1 420 ? 1.412 -119.25 -47.562 1 71.94 420 SER A CA 1
ATOM 3334 C C . SER A 1 420 ? 1.258 -117.75 -47.344 1 71.94 420 SER A C 1
ATOM 3336 O O . SER A 1 420 ? 0.507 -117.312 -46.469 1 71.94 420 SER A O 1
ATOM 3338 N N . GLY A 1 421 ? 1.793 -116.938 -48.156 1 64.5 421 GLY A N 1
ATOM 3339 C CA . GLY A 1 421 ? 1.635 -115.5 -48.062 1 64.5 421 GLY A CA 1
ATOM 3340 C C . GLY A 1 421 ? 2.076 -114.875 -46.75 1 64.5 421 GLY A C 1
ATOM 3341 O O . GLY A 1 421 ? 1.833 -113.688 -46.469 1 64.5 421 GLY A O 1
ATOM 3342 N N . LYS A 1 422 ? 2.676 -115.625 -45.906 1 65.94 422 LYS A N 1
ATOM 3343 C CA . LYS A 1 422 ? 3.012 -115.188 -44.531 1 65.94 422 LYS A CA 1
ATOM 3344 C C . LYS A 1 422 ? 4.027 -114.062 -44.5 1 65.94 422 LYS A C 1
ATOM 3346 O O . LYS A 1 422 ? 3.961 -113.188 -43.656 1 65.94 422 LYS A O 1
ATOM 3351 N N . MET A 1 423 ? 4.84 -114.125 -45.438 1 62.78 423 MET A N 1
ATOM 3352 C CA . MET A 1 423 ? 5.895 -113.062 -45.469 1 62.78 423 MET A CA 1
ATOM 3353 C C . MET A 1 423 ? 5.328 -111.75 -45.812 1 62.78 423 MET A C 1
ATOM 3355 O O . MET A 1 423 ? 5.715 -110.688 -45.219 1 62.78 423 MET A O 1
ATOM 3359 N N . SER A 1 424 ? 4.395 -111.688 -46.656 1 66.94 424 SER A N 1
ATOM 3360 C CA . SER A 1 424 ? 3.768 -110.438 -47.062 1 66.94 424 SER A CA 1
ATOM 3361 C C . SER A 1 424 ? 2.861 -109.938 -45.969 1 66.94 424 SER A C 1
ATOM 3363 O O . SER A 1 424 ? 2.832 -108.688 -45.719 1 66.94 424 SER A O 1
ATOM 3365 N N . ASP A 1 425 ? 2.281 -110.75 -45.281 1 70 425 ASP A N 1
ATOM 3366 C CA . ASP A 1 425 ? 1.344 -110.375 -44.25 1 70 425 ASP A CA 1
ATOM 3367 C C . ASP A 1 425 ? 2.08 -109.812 -43.031 1 70 425 ASP A C 1
ATOM 3369 O O . ASP A 1 425 ? 1.617 -108.875 -42.406 1 70 425 ASP A O 1
ATOM 3373 N N . GLU A 1 426 ? 3.162 -110.312 -42.75 1 69.69 426 GLU A N 1
ATOM 3374 C CA . GLU A 1 426 ? 3.928 -109.875 -41.594 1 69.69 426 GLU A CA 1
ATOM 3375 C C . GLU A 1 426 ? 4.461 -108.438 -41.812 1 69.69 426 GLU A C 1
ATOM 3377 O O . GLU A 1 426 ? 4.438 -107.625 -40.906 1 69.69 426 GLU A O 1
ATOM 3382 N N . TYR A 1 427 ? 4.672 -108.188 -42.938 1 65.88 427 TYR A N 1
ATOM 3383 C CA . TYR A 1 427 ? 5.242 -106.875 -43.25 1 65.88 427 TYR A CA 1
ATOM 3384 C C . TYR A 1 427 ? 4.148 -105.812 -43.344 1 65.88 427 TYR A C 1
ATOM 3386 O O . TYR A 1 427 ? 4.332 -104.688 -42.906 1 65.88 427 TYR A O 1
ATOM 3394 N N . SER A 1 428 ? 3.186 -106.312 -43.906 1 71.5 428 SER A N 1
ATOM 3395 C CA . SER A 1 428 ? 2.062 -105.375 -43.969 1 71.5 428 SER A CA 1
ATOM 3396 C C . SER A 1 428 ? 1.61 -105 -42.562 1 71.5 428 SER A C 1
ATOM 3398 O O . SER A 1 428 ? 1.314 -103.812 -42.344 1 71.5 428 SER A O 1
ATOM 3400 N N . HIS A 1 429 ? 1.745 -105.938 -41.75 1 74.94 429 HIS A N 1
ATOM 3401 C CA . HIS A 1 429 ? 1.325 -105.688 -40.375 1 74.94 429 HIS A CA 1
ATOM 3402 C C . HIS A 1 429 ? 2.299 -104.75 -39.688 1 74.94 429 HIS A C 1
ATOM 3404 O O . HIS A 1 429 ? 1.881 -103.812 -39 1 74.94 429 HIS A O 1
ATOM 3410 N N . GLN A 1 430 ? 3.498 -104.938 -39.906 1 71 430 GLN A N 1
ATOM 3411 C CA . GLN A 1 430 ? 4.504 -104.062 -39.312 1 71 430 GLN A CA 1
ATOM 3412 C C . GLN A 1 430 ? 4.426 -102.625 -39.875 1 71 430 GLN A C 1
ATOM 3414 O O . GLN A 1 430 ? 4.578 -101.625 -39.156 1 71 430 GLN A O 1
ATOM 3419 N N . PHE A 1 431 ? 4.148 -102.5 -41.094 1 71.94 431 PHE A N 1
ATOM 3420 C CA . PHE A 1 431 ? 3.996 -101.25 -41.75 1 71.94 431 PHE A CA 1
ATOM 3421 C C . PHE A 1 431 ? 2.814 -100.438 -41.188 1 71.94 431 PHE A C 1
ATOM 3423 O O . PHE A 1 431 ? 2.932 -99.25 -40.875 1 71.94 431 PHE A O 1
ATOM 3430 N N . TYR A 1 432 ? 1.754 -101.188 -41.031 1 75.62 432 TYR A N 1
ATOM 3431 C CA . TYR A 1 432 ? 0.55 -100.562 -40.531 1 75.62 432 TYR A CA 1
ATOM 3432 C C . TYR A 1 432 ? 0.724 -100.062 -39.094 1 75.62 432 TYR A C 1
ATOM 3434 O O . TYR A 1 432 ? 0.23 -99 -38.719 1 75.62 432 TYR A O 1
ATOM 3442 N N . GLU A 1 433 ? 1.451 -100.812 -38.375 1 74.94 433 GLU A N 1
ATOM 3443 C CA . GLU A 1 433 ? 1.698 -100.438 -37 1 74.94 433 GLU A CA 1
ATOM 3444 C C . GLU A 1 433 ? 2.521 -99.125 -36.938 1 74.94 433 GLU A C 1
ATOM 3446 O O . GLU A 1 433 ? 2.211 -98.25 -36.156 1 74.94 433 GLU A O 1
ATOM 3451 N N . VAL A 1 434 ? 3.441 -99.062 -37.719 1 69.44 434 VAL A N 1
ATOM 3452 C CA . VAL A 1 434 ? 4.309 -97.875 -37.75 1 69.44 434 VAL A CA 1
ATOM 3453 C C . VAL A 1 434 ? 3.539 -96.688 -38.281 1 69.44 434 VAL A C 1
ATOM 3455 O O . VAL A 1 434 ? 3.676 -95.562 -37.781 1 69.44 434 VAL A O 1
ATOM 3458 N N . PHE A 1 435 ? 2.76 -96.938 -39.25 1 73.44 435 PHE A N 1
ATOM 3459 C CA . PHE A 1 435 ? 1.938 -95.875 -39.844 1 73.44 435 PHE A CA 1
ATOM 3460 C C . PHE A 1 435 ? 0.965 -95.312 -38.812 1 73.44 435 PHE A C 1
ATOM 3462 O O . PHE A 1 435 ? 0.859 -94.125 -38.656 1 73.44 435 PHE A O 1
ATOM 3469 N N . ASP A 1 436 ? 0.309 -96.312 -38.188 1 75.75 436 ASP A N 1
ATOM 3470 C CA . ASP A 1 436 ? -0.681 -95.875 -37.188 1 75.75 436 ASP A CA 1
ATOM 3471 C C . ASP A 1 436 ? -0.034 -95.062 -36.062 1 75.75 436 ASP A C 1
ATOM 3473 O O . ASP A 1 436 ? -0.545 -94 -35.688 1 75.75 436 ASP A O 1
ATOM 3477 N N . ASP A 1 437 ? 1.063 -95.5 -35.656 1 72.31 437 ASP A N 1
ATOM 3478 C CA . ASP A 1 437 ? 1.759 -94.812 -34.562 1 72.31 437 ASP A CA 1
ATOM 3479 C C . ASP A 1 437 ? 2.256 -93.438 -34.969 1 72.31 437 ASP A C 1
ATOM 3481 O O . ASP A 1 437 ? 2.131 -92.5 -34.25 1 72.31 437 ASP A O 1
ATOM 3485 N N . ALA A 1 438 ? 2.764 -93.375 -36.125 1 68.5 438 ALA A N 1
ATOM 3486 C CA . ALA A 1 438 ? 3.262 -92.062 -36.656 1 68.5 438 ALA A CA 1
ATOM 3487 C C . ALA A 1 438 ? 2.125 -91.062 -36.844 1 68.5 438 ALA A C 1
ATOM 3489 O O . ALA A 1 438 ? 2.258 -89.938 -36.5 1 68.5 438 ALA A O 1
ATOM 3490 N N . PHE A 1 439 ? 1.043 -91.625 -37.312 1 74 439 PHE A N 1
ATOM 3491 C CA . PHE A 1 439 ? -0.081 -90.75 -37.625 1 74 439 PHE A CA 1
ATOM 3492 C C . PHE A 1 439 ? -0.721 -90.188 -36.344 1 74 439 PHE A C 1
ATOM 3494 O O . PHE A 1 439 ? -1.009 -89 -36.25 1 74 439 PHE A O 1
ATOM 3501 N N . VAL A 1 440 ? -0.926 -91.062 -35.469 1 77.44 440 VAL A N 1
ATOM 3502 C CA . VAL A 1 440 ? -1.572 -90.688 -34.219 1 77.44 440 VAL A CA 1
ATOM 3503 C C . VAL A 1 440 ? -0.677 -89.688 -33.438 1 77.44 440 VAL A C 1
ATOM 3505 O O . VAL A 1 440 ? -1.17 -88.812 -32.781 1 77.44 440 VAL A O 1
ATOM 3508 N N . ASN A 1 441 ? 0.513 -89.75 -33.656 1 70 441 ASN A N 1
ATOM 3509 C CA . ASN A 1 441 ? 1.445 -88.875 -32.969 1 70 441 ASN A CA 1
ATOM 3510 C C . ASN A 1 441 ? 1.504 -87.5 -33.688 1 70 441 ASN A C 1
ATOM 3512 O O . ASN A 1 441 ? 1.661 -86.5 -33 1 70 441 ASN A O 1
ATOM 3516 N N . ILE A 1 442 ? 1.351 -87.5 -34.969 1 67.75 442 ILE A N 1
ATOM 3517 C CA . ILE A 1 442 ? 1.34 -86.25 -35.75 1 67.75 442 ILE A CA 1
ATOM 3518 C C . ILE A 1 442 ? 0.021 -85.562 -35.531 1 67.75 442 ILE A C 1
ATOM 3520 O O . ILE A 1 442 ? -0.001 -84.312 -35.438 1 67.75 442 ILE A O 1
ATOM 3524 N N . TYR A 1 443 ? -1.026 -86.375 -35.469 1 71.81 443 TYR A N 1
ATOM 3525 C CA . TYR A 1 443 ? -2.361 -85.812 -35.25 1 71.81 443 TYR A CA 1
ATOM 3526 C C . TYR A 1 443 ? -3.008 -86.438 -34 1 71.81 443 TYR A C 1
ATOM 3528 O O . TYR A 1 443 ? -3.846 -87.312 -34.094 1 71.81 443 TYR A O 1
ATOM 3536 N N . PRO A 1 444 ? -2.635 -85.875 -32.844 1 74.44 444 PRO A N 1
ATOM 3537 C CA . PRO A 1 444 ? -3.121 -86.5 -31.609 1 74.44 444 PRO A CA 1
ATOM 3538 C C . PRO A 1 444 ? -4.633 -86.375 -31.438 1 74.44 444 PRO A C 1
ATOM 3540 O O . PRO A 1 444 ? -5.258 -87.188 -30.766 1 74.44 444 PRO A O 1
ATOM 3543 N N . THR A 1 445 ? -5.211 -85.375 -31.984 1 79.06 445 THR A N 1
ATOM 3544 C CA . THR A 1 445 ? -6.648 -85.188 -31.828 1 79.06 445 THR A CA 1
ATOM 3545 C C . THR A 1 445 ? -7.406 -85.688 -33.031 1 79.06 445 THR A C 1
ATOM 3547 O O . THR A 1 445 ? -8.57 -85.375 -33.25 1 79.06 445 THR A O 1
ATOM 3550 N N . PHE A 1 446 ? -6.75 -86.5 -33.781 1 80.94 446 PHE A N 1
ATOM 3551 C CA . PHE A 1 446 ? -7.34 -86.938 -35.031 1 80.94 446 PHE A CA 1
ATOM 3552 C C . PHE A 1 446 ? -8.617 -87.75 -34.781 1 80.94 446 PHE A C 1
ATOM 3554 O O . PHE A 1 446 ? -9.656 -87.438 -35.406 1 80.94 446 PHE A O 1
ATOM 3561 N N . VAL A 1 447 ? -8.539 -88.688 -33.938 1 85.25 447 VAL A N 1
ATOM 3562 C CA . VAL A 1 447 ? -9.672 -89.562 -33.688 1 85.25 447 VAL A CA 1
ATOM 3563 C C . VAL A 1 447 ? -10.836 -88.75 -33.125 1 85.25 447 VAL A C 1
ATOM 3565 O O . VAL A 1 447 ? -11.984 -88.938 -33.562 1 85.25 447 VAL A O 1
ATOM 3568 N N . ASP A 1 448 ? -10.508 -87.875 -32.281 1 85.56 448 ASP A N 1
ATOM 3569 C CA . ASP A 1 448 ? -11.531 -87 -31.688 1 85.56 448 ASP A CA 1
ATOM 3570 C C . ASP A 1 448 ? -12.141 -86.062 -32.75 1 85.56 448 ASP A C 1
ATOM 3572 O O . ASP A 1 448 ? -13.352 -85.875 -32.75 1 85.56 448 ASP A O 1
ATOM 3576 N N . ASP A 1 449 ? -11.383 -85.562 -33.656 1 85.81 449 ASP A N 1
ATOM 3577 C CA . ASP A 1 449 ? -11.844 -84.625 -34.688 1 85.81 449 ASP A CA 1
ATOM 3578 C C . ASP A 1 449 ? -12.734 -85.375 -35.688 1 85.81 449 ASP A C 1
ATOM 3580 O O . ASP A 1 449 ? -13.719 -84.812 -36.188 1 85.81 449 ASP A O 1
ATOM 3584 N N . VAL A 1 450 ? -12.344 -86.5 -35.938 1 87.31 450 VAL A N 1
ATOM 3585 C CA . VAL A 1 450 ? -13.148 -87.312 -36.844 1 87.31 450 VAL A CA 1
ATOM 3586 C C . VAL A 1 450 ? -14.508 -87.625 -36.219 1 87.31 450 VAL A C 1
ATOM 3588 O O . VAL A 1 450 ? -15.539 -87.5 -36.875 1 87.31 450 VAL A O 1
ATOM 3591 N N . ASN A 1 451 ? -14.453 -88 -34.969 1 87.81 451 ASN A N 1
ATOM 3592 C CA . ASN A 1 451 ? -15.688 -88.312 -34.281 1 87.81 451 ASN A CA 1
ATOM 3593 C C . ASN A 1 451 ? -16.609 -87.125 -34.156 1 87.81 451 ASN A C 1
ATOM 3595 O O . ASN A 1 451 ? -17.828 -87.25 -34.062 1 87.81 451 ASN A O 1
ATOM 3599 N N . LYS A 1 452 ? -16.031 -85.938 -34.219 1 86.75 452 LYS A N 1
ATOM 3600 C CA . LYS A 1 452 ? -16.859 -84.75 -34.219 1 86.75 452 LYS A CA 1
ATOM 3601 C C . LYS A 1 452 ? -17.609 -84.625 -35.531 1 86.75 452 LYS A C 1
ATOM 3603 O O . LYS A 1 452 ? -18.672 -83.938 -35.594 1 86.75 452 LYS A O 1
ATOM 3608 N N . LEU A 1 453 ? -17.094 -85.125 -36.562 1 88.31 453 LEU A N 1
ATOM 3609 C CA . LEU A 1 453 ? -17.719 -85.062 -37.875 1 88.31 453 LEU A CA 1
ATOM 3610 C C . LEU A 1 453 ? -18.734 -86.125 -38.062 1 88.31 453 LEU A C 1
ATOM 3612 O O . LEU A 1 453 ? -19.531 -86.125 -39 1 88.31 453 LEU A O 1
ATOM 3616 N N . LEU A 1 454 ? -18.719 -87.062 -37.156 1 88.5 454 LEU A N 1
ATOM 3617 C CA . LEU A 1 454 ? -19.609 -88.25 -37.25 1 88.5 454 LEU A CA 1
ATOM 3618 C C . LEU A 1 454 ? -20.797 -88.062 -36.312 1 88.5 454 LEU A C 1
ATOM 3620 O O . LEU A 1 454 ? -20.781 -87.25 -35.406 1 88.5 454 LEU A O 1
ATOM 3624 N N . GLU A 1 455 ? -21.859 -88.875 -36.625 1 87 455 GLU A N 1
ATOM 3625 C CA . GLU A 1 455 ? -23.031 -88.875 -35.75 1 87 455 GLU A CA 1
ATOM 3626 C C . GLU A 1 455 ? -22.672 -89.438 -34.375 1 87 455 GLU A C 1
ATOM 3628 O O . GLU A 1 455 ? -21.859 -90.312 -34.25 1 87 455 GLU A O 1
ATOM 3633 N N . PRO A 1 456 ? -23.188 -88.875 -33.25 1 80.94 456 PRO A N 1
ATOM 3634 C CA . PRO A 1 456 ? -22.828 -89.25 -31.875 1 80.94 456 PRO A CA 1
ATOM 3635 C C . PRO A 1 456 ? -22.969 -90.688 -31.578 1 80.94 456 PRO A C 1
ATOM 3637 O O . PRO A 1 456 ? -22.219 -91.25 -30.781 1 80.94 456 PRO A O 1
ATOM 3640 N N . ASP A 1 457 ? -23.828 -91.375 -32.156 1 78 457 ASP A N 1
ATOM 3641 C CA . ASP A 1 457 ? -24.078 -92.812 -31.859 1 78 457 ASP A CA 1
ATOM 3642 C C . ASP A 1 457 ? -23.156 -93.75 -32.656 1 78 457 ASP A C 1
ATOM 3644 O O . ASP A 1 457 ? -23.109 -94.938 -32.406 1 78 457 ASP A O 1
ATOM 3648 N N . LYS A 1 458 ? -22.281 -93.188 -33.5 1 80 458 LYS A N 1
ATOM 3649 C CA . LYS A 1 458 ? -21.469 -94 -34.375 1 80 458 LYS A CA 1
ATOM 3650 C C . LYS A 1 458 ? -20 -93.625 -34.312 1 80 458 LYS A C 1
ATOM 3652 O O . LYS A 1 458 ? -19.312 -93.625 -35.344 1 80 458 LYS A O 1
ATOM 3657 N N . ALA A 1 459 ? -19.547 -93.312 -33.219 1 82.69 459 ALA A N 1
ATOM 3658 C CA . ALA A 1 459 ? -18.156 -92.938 -33.062 1 82.69 459 ALA A CA 1
ATOM 3659 C C . ALA A 1 459 ? -17.219 -94.125 -33.25 1 82.69 459 ALA A C 1
ATOM 3661 O O . ALA A 1 459 ? -17.562 -95.25 -32.969 1 82.69 459 ALA A O 1
ATOM 3662 N N . ILE A 1 460 ? -16.078 -93.875 -33.906 1 81.62 460 ILE A N 1
ATOM 3663 C CA . ILE A 1 460 ? -15.07 -94.875 -34.125 1 81.62 460 ILE A CA 1
ATOM 3664 C C . ILE A 1 460 ? -13.992 -94.812 -33.031 1 81.62 460 ILE A C 1
ATOM 3666 O O . ILE A 1 460 ? -13.523 -93.688 -32.719 1 81.62 460 ILE A O 1
ATOM 3670 N N . SER A 1 461 ? -13.82 -95.812 -32.281 1 78.62 461 SER A N 1
ATOM 3671 C CA . SER A 1 461 ? -12.812 -95.812 -31.219 1 78.62 461 SER A CA 1
ATOM 3672 C C . SER A 1 461 ? -11.539 -96.5 -31.672 1 78.62 461 SER A C 1
ATOM 3674 O O . SER A 1 461 ? -11.555 -97.312 -32.625 1 78.62 461 SER A O 1
ATOM 3676 N N . LEU A 1 462 ? -10.336 -96.125 -31.219 1 74.12 462 LEU A N 1
ATOM 3677 C CA . LEU A 1 462 ? -9.055 -96.75 -31.453 1 74.12 462 LEU A CA 1
ATOM 3678 C C . LEU A 1 462 ? -9.086 -98.188 -30.969 1 74.12 462 LEU A C 1
ATOM 3680 O O . LEU A 1 462 ? -9.812 -98.562 -30.031 1 74.12 462 LEU A O 1
ATOM 3684 N N . SER A 1 463 ? -8.469 -99.062 -31.703 1 72.5 463 SER A N 1
ATOM 3685 C CA . SER A 1 463 ? -8.352 -100.438 -31.219 1 72.5 463 SER A CA 1
ATOM 3686 C C . SER A 1 463 ? -7.625 -100.5 -29.875 1 72.5 463 SER A C 1
ATOM 3688 O O . SER A 1 463 ? -6.961 -99.5 -29.484 1 72.5 463 SER A O 1
ATOM 3690 N N . GLU A 1 464 ? -7.852 -101.5 -29.062 1 66.12 464 GLU A N 1
ATOM 3691 C CA . GLU A 1 464 ? -7.293 -101.625 -27.719 1 66.12 464 GLU A CA 1
ATOM 3692 C C . GLU A 1 464 ? -5.777 -101.5 -27.734 1 66.12 464 GLU A C 1
ATOM 3694 O O . GLU A 1 464 ? -5.195 -101 -26.734 1 66.12 464 GLU A O 1
ATOM 3699 N N . ASP A 1 465 ? -5.086 -101.625 -28.859 1 66.56 465 ASP A N 1
ATOM 3700 C CA . ASP A 1 465 ? -3.629 -101.625 -28.938 1 66.56 465 ASP A CA 1
ATOM 3701 C C . ASP A 1 465 ? -3.154 -100.25 -29.484 1 66.56 465 ASP A C 1
ATOM 3703 O O . ASP A 1 465 ? -1.969 -100.062 -29.766 1 66.56 465 ASP A O 1
ATOM 3707 N N . GLY A 1 466 ? -4.066 -99.312 -29.562 1 70.06 466 GLY A N 1
ATOM 3708 C CA . GLY A 1 466 ? -3.73 -98 -29.969 1 70.06 466 GLY A CA 1
ATOM 3709 C C . GLY A 1 466 ? -3.604 -97.812 -31.469 1 70.06 466 GLY A C 1
ATOM 3710 O O . GLY A 1 466 ? -3.23 -96.75 -31.969 1 70.06 466 GLY A O 1
ATOM 3711 N N . HIS A 1 467 ? -4.051 -98.875 -32.219 1 79.56 467 HIS A N 1
ATOM 3712 C CA . HIS A 1 467 ? -3.9 -98.875 -33.656 1 79.56 467 HIS A CA 1
ATOM 3713 C C . HIS A 1 467 ? -5.188 -98.438 -34.344 1 79.56 467 HIS A C 1
ATOM 3715 O O . HIS A 1 467 ? -6.277 -98.562 -33.781 1 79.56 467 HIS A O 1
ATOM 3721 N N . LEU A 1 468 ? -5.035 -97.875 -35.594 1 85.75 468 LEU A N 1
ATOM 3722 C CA . LEU A 1 468 ? -6.18 -97.375 -36.344 1 85.75 468 LEU A CA 1
ATOM 3723 C C . LEU A 1 468 ? -6.887 -98.5 -37.062 1 85.75 468 LEU A C 1
ATOM 3725 O O . LEU A 1 468 ? -6.242 -99.375 -37.719 1 85.75 468 LEU A O 1
ATOM 3729 N N . PRO A 1 469 ? -8.18 -98.688 -36.719 1 84.94 469 PRO A N 1
ATOM 3730 C CA . PRO A 1 469 ? -8.938 -99.625 -37.531 1 84.94 469 PRO A CA 1
ATOM 3731 C C . PRO A 1 469 ? -8.906 -99.25 -39.031 1 84.94 469 PRO A C 1
ATOM 3733 O O . PRO A 1 469 ? -8.609 -98.125 -39.375 1 84.94 469 PRO A O 1
ATOM 3736 N N . PRO A 1 470 ? -9.148 -100.188 -39.875 1 81.69 470 PRO A N 1
ATOM 3737 C CA . PRO A 1 470 ? -9.039 -99.938 -41.312 1 81.69 470 PRO A CA 1
ATOM 3738 C C . PRO A 1 470 ? -9.867 -98.75 -41.75 1 81.69 470 PRO A C 1
ATOM 3740 O O . PRO A 1 470 ? -9.438 -97.938 -42.625 1 81.69 470 PRO A O 1
ATOM 3743 N N . GLU A 1 471 ? -10.953 -98.375 -41.125 1 86.56 471 GLU A N 1
ATOM 3744 C CA . GLU A 1 471 ? -11.789 -97.25 -41.469 1 86.56 471 GLU A CA 1
ATOM 3745 C C . GLU A 1 471 ? -11.078 -95.938 -41.156 1 86.56 471 GLU A C 1
ATOM 3747 O O . GLU A 1 471 ? -11.094 -95 -41.969 1 86.56 471 GLU A O 1
ATOM 3752 N N . LEU A 1 472 ? -10.5 -95.938 -40.031 1 87.88 472 LEU A N 1
ATOM 3753 C CA . LEU A 1 472 ? -9.773 -94.75 -39.625 1 87.88 472 LEU A CA 1
ATOM 3754 C C . LEU A 1 472 ? -8.508 -94.562 -40.469 1 87.88 472 LEU A C 1
ATOM 3756 O O . LEU A 1 472 ? -8.094 -93.438 -40.75 1 87.88 472 LEU A O 1
ATOM 3760 N N . ARG A 1 473 ? -7.988 -95.688 -40.906 1 82.75 473 ARG A N 1
ATOM 3761 C CA . ARG A 1 473 ? -6.805 -95.625 -41.75 1 82.75 473 ARG A CA 1
ATOM 3762 C C . ARG A 1 473 ? -7.137 -95 -43.125 1 82.75 473 ARG A C 1
ATOM 3764 O O . ARG A 1 473 ? -6.348 -94.25 -43.656 1 82.75 473 ARG A O 1
ATOM 3771 N N . ILE A 1 474 ? -8.219 -95.375 -43.594 1 84.5 474 ILE A N 1
ATOM 3772 C CA . ILE A 1 474 ? -8.664 -94.812 -44.844 1 84.5 474 ILE A CA 1
ATOM 3773 C C . ILE A 1 474 ? -8.844 -93.312 -44.719 1 84.5 474 ILE A C 1
ATOM 3775 O O . ILE A 1 474 ? -8.398 -92.5 -45.594 1 84.5 474 ILE A O 1
ATOM 3779 N N . ILE A 1 475 ? -9.391 -92.875 -43.625 1 86 475 ILE A N 1
ATOM 3780 C CA . ILE A 1 475 ? -9.609 -91.438 -43.375 1 86 475 ILE A CA 1
ATOM 3781 C C . ILE A 1 475 ? -8.258 -90.75 -43.188 1 86 475 ILE A C 1
ATOM 3783 O O . ILE A 1 475 ? -8.078 -89.625 -43.656 1 86 475 ILE A O 1
ATOM 3787 N N . ALA A 1 476 ? -7.422 -91.438 -42.531 1 82.25 476 ALA A N 1
ATOM 3788 C CA . ALA A 1 476 ? -6.082 -90.875 -42.312 1 82.25 476 ALA A CA 1
ATOM 3789 C C . ALA A 1 476 ? -5.371 -90.625 -43.656 1 82.25 476 ALA A C 1
ATOM 3791 O O . ALA A 1 476 ? -4.711 -89.625 -43.844 1 82.25 476 ALA A O 1
ATOM 3792 N N . LEU A 1 477 ? -5.617 -91.562 -44.562 1 77.31 477 LEU A N 1
ATOM 3793 C CA . LEU A 1 477 ? -5.008 -91.438 -45.875 1 77.31 477 LEU A CA 1
ATOM 3794 C C . LEU A 1 477 ? -5.652 -90.312 -46.688 1 77.31 477 LEU A C 1
ATOM 3796 O O . LEU A 1 477 ? -4.965 -89.625 -47.406 1 77.31 477 LEU A O 1
ATOM 3800 N N . MET A 1 478 ? -6.855 -90.125 -46.5 1 79 478 MET A N 1
ATOM 3801 C CA . MET A 1 478 ? -7.562 -89 -47.125 1 79 478 MET A CA 1
ATOM 3802 C C . MET A 1 478 ? -7.066 -87.688 -46.594 1 79 478 MET A C 1
ATOM 3804 O O . MET A 1 478 ? -6.891 -86.75 -47.375 1 79 478 MET A O 1
ATOM 3808 N N . ARG A 1 479 ? -6.879 -87.625 -45.312 1 78 479 ARG A N 1
ATOM 3809 C CA . ARG A 1 479 ? -6.379 -86.438 -44.688 1 78 479 ARG A CA 1
ATOM 3810 C C . ARG A 1 479 ? -5 -86.062 -45.219 1 78 479 ARG A C 1
ATOM 3812 O O . ARG A 1 479 ? -4.672 -84.875 -45.312 1 78 479 ARG A O 1
ATOM 3819 N N . LEU A 1 480 ? -4.367 -87 -45.562 1 70.19 480 LEU A N 1
ATOM 3820 C CA . LEU A 1 480 ? -3.006 -86.812 -46.031 1 70.19 480 LEU A CA 1
ATOM 3821 C C . LEU A 1 480 ? -3.006 -86.438 -47.531 1 70.19 480 LEU A C 1
ATOM 3823 O O . LEU A 1 480 ? -1.951 -86.188 -48.094 1 70.19 480 LEU A O 1
ATOM 3827 N N . GLY A 1 481 ? -4.121 -86.438 -48.125 1 68.75 481 GLY A N 1
ATOM 3828 C CA . GLY A 1 481 ? -4.246 -85.938 -49.5 1 68.75 481 GLY A CA 1
ATOM 3829 C C . GLY A 1 481 ? -4.402 -87.062 -50.5 1 68.75 481 GLY A C 1
ATOM 3830 O O . GLY A 1 481 ? -4.379 -86.812 -51.719 1 68.75 481 GLY A O 1
ATOM 3831 N N . LEU A 1 482 ? -4.52 -88.25 -49.969 1 69.31 482 LEU A N 1
ATOM 3832 C CA . LEU A 1 482 ? -4.711 -89.312 -50.875 1 69.31 482 LEU A CA 1
ATOM 3833 C C . LEU A 1 482 ? -6.191 -89.562 -51.188 1 69.31 482 LEU A C 1
ATOM 3835 O O . LEU A 1 482 ? -6.945 -90 -50.344 1 69.31 482 LEU A O 1
ATOM 3839 N N . ASP A 1 483 ? -6.605 -89.062 -52.281 1 68.38 483 ASP A N 1
ATOM 3840 C CA . ASP A 1 483 ? -8.023 -89.125 -52.594 1 68.38 483 ASP A CA 1
ATOM 3841 C C . ASP A 1 483 ? -8.305 -90.312 -53.562 1 68.38 483 ASP A C 1
ATOM 3843 O O . ASP A 1 483 ? -9.461 -90.625 -53.781 1 68.38 483 ASP A O 1
ATOM 3847 N N . ASP A 1 484 ? -7.348 -90.875 -54.031 1 73.5 484 ASP A N 1
ATOM 3848 C CA . ASP A 1 484 ? -7.562 -91.938 -55 1 73.5 484 ASP A CA 1
ATOM 3849 C C . ASP A 1 484 ? -7.816 -93.312 -54.312 1 73.5 484 ASP A C 1
ATOM 3851 O O . ASP A 1 484 ? -6.941 -93.812 -53.625 1 73.5 484 ASP A O 1
ATOM 3855 N N . SER A 1 485 ? -9 -93.875 -54.5 1 77.38 485 SER A N 1
ATOM 3856 C CA . SER A 1 485 ? -9.422 -95.125 -53.844 1 77.38 485 SER A CA 1
ATOM 3857 C C . SER A 1 485 ? -8.555 -96.312 -54.281 1 77.38 485 SER A C 1
ATOM 3859 O O . SER A 1 485 ? -8.297 -97.25 -53.5 1 77.38 485 SER A O 1
ATOM 3861 N N . ALA A 1 486 ? -8.156 -96.25 -55.438 1 74.69 486 ALA A N 1
ATOM 3862 C CA . ALA A 1 486 ? -7.305 -97.312 -55.938 1 74.69 486 ALA A CA 1
ATOM 3863 C C . ALA A 1 486 ? -5.965 -97.375 -55.219 1 74.69 486 ALA A C 1
ATOM 3865 O O . ALA A 1 486 ? -5.461 -98.438 -54.844 1 74.69 486 ALA A O 1
ATOM 3866 N N . GLN A 1 487 ? -5.562 -96.188 -54.906 1 72.5 487 GLN A N 1
ATOM 3867 C CA . GLN A 1 487 ? -4.301 -96.062 -54.188 1 72.5 487 GLN A CA 1
ATOM 3868 C C . GLN A 1 487 ? -4.461 -96.5 -52.75 1 72.5 487 GLN A C 1
ATOM 3870 O O . GLN A 1 487 ? -3.588 -97.188 -52.188 1 72.5 487 GLN A O 1
ATOM 3875 N N . MET A 1 488 ? -5.512 -96.125 -52.219 1 78.19 488 MET A N 1
ATOM 3876 C CA . MET A 1 488 ? -5.793 -96.562 -50.844 1 78.19 488 MET A CA 1
ATOM 3877 C C . MET A 1 488 ? -5.91 -98.062 -50.688 1 78.19 488 MET A C 1
ATOM 3879 O O . MET A 1 488 ? -5.414 -98.625 -49.719 1 78.19 488 MET A O 1
ATOM 3883 N N . ALA A 1 489 ? -6.523 -98.562 -51.688 1 79.44 489 ALA A N 1
ATOM 3884 C CA . ALA A 1 489 ? -6.695 -100 -51.688 1 79.44 489 ALA A CA 1
ATOM 3885 C C . ALA A 1 489 ? -5.348 -100.688 -51.719 1 79.44 489 ALA A C 1
ATOM 3887 O O . ALA A 1 489 ? -5.125 -101.688 -51 1 79.44 489 ALA A O 1
ATOM 3888 N N . ARG A 1 490 ? -4.621 -100.188 -52.438 1 69.62 490 ARG A N 1
ATOM 3889 C CA . ARG A 1 490 ? -3.275 -100.75 -52.562 1 69.62 490 ARG A CA 1
ATOM 3890 C C . ARG A 1 490 ? -2.498 -100.562 -51.25 1 69.62 490 ARG A C 1
ATOM 3892 O O . ARG A 1 490 ? -1.803 -101.5 -50.812 1 69.62 490 ARG A O 1
ATOM 3899 N N . PHE A 1 491 ? -2.832 -99.438 -50.688 1 70.44 491 PHE A N 1
ATOM 3900 C CA . PHE A 1 491 ? -2.143 -99.062 -49.469 1 70.44 491 PHE A CA 1
ATOM 3901 C C . PHE A 1 491 ? -2.555 -99.938 -48.312 1 70.44 491 PHE A C 1
ATOM 3903 O O . PHE A 1 491 ? -1.723 -100.375 -47.5 1 70.44 491 PHE A O 1
ATOM 3910 N N . LEU A 1 492 ? -3.662 -100.312 -48.281 1 75.44 492 LEU A N 1
ATOM 3911 C CA . LEU A 1 492 ? -4.219 -101 -47.156 1 75.44 492 LEU A CA 1
ATOM 3912 C C . LEU A 1 492 ? -4.293 -102.5 -47.438 1 75.44 492 LEU A C 1
ATOM 3914 O O . LEU A 1 492 ? -4.668 -103.312 -46.562 1 75.44 492 LEU A O 1
ATOM 3918 N N . GLY A 1 493 ? -3.906 -102.875 -48.625 1 71.94 493 GLY A N 1
ATOM 3919 C CA . GLY A 1 493 ? -3.998 -104.25 -49 1 71.94 493 GLY A CA 1
ATOM 3920 C C . GLY A 1 493 ? -5.426 -104.75 -49.062 1 71.94 493 GLY A C 1
ATOM 3921 O O . GLY A 1 493 ? -5.703 -105.875 -48.688 1 71.94 493 GLY A O 1
ATOM 3922 N N . LEU A 1 494 ? -6.207 -103.875 -49.375 1 75.69 494 LEU A N 1
ATOM 3923 C CA . LEU A 1 494 ? -7.621 -104.188 -49.469 1 75.69 494 LEU A CA 1
ATOM 3924 C C . LEU A 1 494 ? -8.094 -104.125 -50.938 1 75.69 494 LEU A C 1
ATOM 3926 O O . LEU A 1 494 ? -7.402 -103.562 -51.781 1 75.69 494 LEU A O 1
ATOM 3930 N N . SER A 1 495 ? -9.141 -104.812 -51.188 1 78.62 495 SER A N 1
ATOM 3931 C CA . SER A 1 495 ? -9.742 -104.75 -52.531 1 78.62 495 SER A CA 1
ATOM 3932 C C . SER A 1 495 ? -10.406 -103.375 -52.719 1 78.62 495 SER A C 1
ATOM 3934 O O . SER A 1 495 ? -10.781 -102.688 -51.75 1 78.62 495 SER A O 1
ATOM 3936 N N . LEU A 1 496 ? -10.438 -102.938 -53.938 1 82.5 496 LEU A N 1
ATOM 3937 C CA . LEU A 1 496 ? -11.055 -101.625 -54.281 1 82.5 496 LEU A CA 1
ATOM 3938 C C . LEU A 1 496 ? -12.492 -101.562 -53.75 1 82.5 496 LEU A C 1
ATOM 3940 O O . LEU A 1 496 ? -12.93 -100.562 -53.25 1 82.5 496 LEU A O 1
ATOM 3944 N N . ASN A 1 497 ? -13.117 -102.688 -53.875 1 82.38 497 ASN A N 1
ATOM 3945 C CA . ASN A 1 497 ? -14.508 -102.75 -53.438 1 82.38 497 ASN A CA 1
ATOM 3946 C C . ASN A 1 497 ? -14.609 -102.625 -51.906 1 82.38 497 ASN A C 1
ATOM 3948 O O . ASN A 1 497 ? -15.531 -101.938 -51.406 1 82.38 497 ASN A O 1
ATOM 3952 N N . THR A 1 498 ? -13.648 -103.062 -51.188 1 84.5 498 THR A N 1
ATOM 3953 C CA . THR A 1 498 ? -13.648 -103 -49.719 1 84.5 498 THR A CA 1
ATOM 3954 C C . THR A 1 498 ? -13.414 -101.562 -49.281 1 84.5 498 THR A C 1
ATOM 3956 O O . THR A 1 498 ? -14.047 -101.062 -48.344 1 84.5 498 THR A O 1
ATOM 3959 N N . VAL A 1 499 ? -12.578 -100.875 -49.969 1 86.12 499 VAL A N 1
ATOM 3960 C CA . VAL A 1 499 ? -12.289 -99.5 -49.656 1 86.12 499 VAL A CA 1
ATOM 3961 C C . VAL A 1 499 ? -13.531 -98.625 -49.906 1 86.12 499 VAL A C 1
ATOM 3963 O O . VAL A 1 499 ? -13.875 -97.812 -49.094 1 86.12 499 VAL A O 1
ATOM 3966 N N . TYR A 1 500 ? -14.195 -99 -51.062 1 85.31 500 TYR A N 1
ATOM 3967 C CA . TYR A 1 500 ? -15.422 -98.25 -51.344 1 85.31 500 TYR A CA 1
ATOM 3968 C C . TYR A 1 500 ? -16.5 -98.5 -50.312 1 85.31 500 TYR A C 1
ATOM 3970 O O . TYR A 1 500 ? -17.219 -97.562 -49.906 1 85.31 500 TYR A O 1
ATOM 3978 N N . THR A 1 501 ? -16.516 -99.625 -49.906 1 85.88 501 THR A N 1
ATOM 3979 C CA . THR A 1 501 ? -17.516 -100 -48.906 1 85.88 501 THR A CA 1
ATOM 3980 C C . THR A 1 501 ? -17.25 -99.312 -47.594 1 85.88 501 THR A C 1
ATOM 3982 O O . THR A 1 501 ? -18.172 -98.75 -46.969 1 85.88 501 THR A O 1
ATOM 3985 N N . TYR A 1 502 ? -15.992 -99.312 -47.25 1 86.5 502 TYR A N 1
ATOM 3986 C CA . TYR A 1 502 ? -15.633 -98.688 -46 1 86.5 502 TYR A CA 1
ATOM 3987 C C . TYR A 1 502 ? -15.859 -97.188 -46.094 1 86.5 502 TYR A C 1
ATOM 3989 O O . TYR A 1 502 ? -16.344 -96.562 -45.156 1 86.5 502 TYR A O 1
ATOM 3997 N N . ARG A 1 503 ? -15.484 -96.562 -47.188 1 86.25 503 ARG A N 1
ATOM 3998 C CA . ARG A 1 503 ? -15.672 -95.125 -47.406 1 86.25 503 ARG A CA 1
ATOM 3999 C C . ARG A 1 503 ? -17.141 -94.75 -47.344 1 86.25 503 ARG A C 1
ATOM 4001 O O . ARG A 1 503 ? -17.516 -93.75 -46.75 1 86.25 503 ARG A O 1
ATOM 4008 N N . ASN A 1 504 ? -17.891 -95.625 -48 1 85.12 504 ASN A N 1
ATOM 4009 C CA . ASN A 1 504 ? -19.328 -95.375 -48 1 85.12 504 ASN A CA 1
ATOM 4010 C C . ASN A 1 504 ? -19.938 -95.562 -46.594 1 85.12 504 ASN A C 1
ATOM 4012 O O . ASN A 1 504 ? -20.828 -94.812 -46.188 1 85.12 504 ASN A O 1
ATOM 4016 N N . ARG A 1 505 ? -19.406 -96.438 -45.969 1 86.19 505 ARG A N 1
ATOM 4017 C CA . ARG A 1 505 ? -19.891 -96.75 -44.625 1 86.19 505 ARG A CA 1
ATOM 4018 C C . ARG A 1 505 ? -19.609 -95.562 -43.688 1 86.19 505 ARG A C 1
ATOM 4020 O O . ARG A 1 505 ? -20.453 -95.188 -42.875 1 86.19 505 ARG A O 1
ATOM 4027 N N . ILE A 1 506 ? -18.469 -95 -43.812 1 86.75 506 ILE A N 1
ATOM 4028 C CA . ILE A 1 506 ? -18.078 -93.875 -42.969 1 86.75 506 ILE A CA 1
ATOM 4029 C C . ILE A 1 506 ? -18.875 -92.625 -43.344 1 86.75 506 ILE A C 1
ATOM 4031 O O . ILE A 1 506 ? -19.312 -91.875 -42.5 1 86.75 506 ILE A O 1
ATOM 4035 N N . LYS A 1 507 ? -18.984 -92.438 -44.594 1 86.62 507 LYS A N 1
ATOM 4036 C CA . LYS A 1 507 ? -19.734 -91.312 -45.062 1 86.62 507 LYS A CA 1
ATOM 4037 C C . LYS A 1 507 ? -21.188 -91.375 -44.625 1 86.62 507 LYS A C 1
ATOM 4039 O O . LYS A 1 507 ? -21.812 -90.375 -44.344 1 86.62 507 LYS A O 1
ATOM 4044 N N . SER A 1 508 ? -21.641 -92.562 -44.594 1 86.75 508 SER A N 1
ATOM 4045 C CA . SER A 1 508 ? -23.016 -92.75 -44.156 1 86.75 508 SER A CA 1
ATOM 4046 C C . SER A 1 508 ? -23.172 -92.438 -42.656 1 86.75 508 SER A C 1
ATOM 4048 O O . SER A 1 508 ? -24.266 -92.125 -42.188 1 86.75 508 SER A O 1
ATOM 4050 N N . ARG A 1 509 ? -22.094 -92.438 -41.969 1 87.19 509 ARG A N 1
ATOM 4051 C CA . ARG A 1 509 ? -22.109 -92.188 -40.531 1 87.19 509 ARG A CA 1
ATOM 4052 C C . ARG A 1 509 ? -21.844 -90.688 -40.281 1 87.19 509 ARG A C 1
ATOM 4054 O O . ARG A 1 509 ? -21.906 -90.188 -39.156 1 87.19 509 ARG A O 1
ATOM 4061 N N . ALA A 1 510 ? -21.531 -90 -41.219 1 88.69 510 ALA A N 1
ATOM 4062 C CA . ALA A 1 510 ? -21.125 -88.562 -41.094 1 88.69 510 ALA A CA 1
ATOM 4063 C C . ALA A 1 510 ? -22.328 -87.688 -40.844 1 88.69 510 ALA A C 1
ATOM 4065 O O . ALA A 1 510 ? -23.438 -88 -41.312 1 88.69 510 ALA A O 1
ATOM 4066 N N . ARG A 1 511 ? -22.125 -86.688 -40.125 1 88.25 511 ARG A N 1
ATOM 4067 C CA . ARG A 1 511 ? -23.156 -85.688 -39.875 1 88.25 511 ARG A CA 1
ATOM 4068 C C . ARG A 1 511 ? -23.547 -84.938 -41.156 1 88.25 511 ARG A C 1
ATOM 4070 O O . ARG A 1 511 ? -24.734 -84.75 -41.438 1 88.25 511 ARG A O 1
ATOM 4077 N N . ASN A 1 512 ? -22.609 -84.5 -41.938 1 87.19 512 ASN A N 1
ATOM 4078 C CA . ASN A 1 512 ? -22.812 -83.875 -43.25 1 87.19 512 ASN A CA 1
ATOM 4079 C C . ASN A 1 512 ? -22.141 -84.688 -44.344 1 87.19 512 ASN A C 1
ATOM 4081 O O . ASN A 1 512 ? -20.922 -84.625 -44.531 1 87.19 512 ASN A O 1
ATOM 4085 N N . ARG A 1 513 ? -22.875 -85.375 -45.125 1 84.19 513 ARG A N 1
ATOM 4086 C CA . ARG A 1 513 ? -22.359 -86.312 -46.125 1 84.19 513 ARG A CA 1
ATOM 4087 C C . ARG A 1 513 ? -21.734 -85.562 -47.312 1 84.19 513 ARG A C 1
ATOM 4089 O O . ARG A 1 513 ? -20.75 -86 -47.875 1 84.19 513 ARG A O 1
ATOM 4096 N N . ASP A 1 514 ? -22.172 -84.375 -47.688 1 81.12 514 ASP A N 1
ATOM 4097 C CA . ASP A 1 514 ? -21.75 -83.688 -48.875 1 81.12 514 ASP A CA 1
ATOM 4098 C C . ASP A 1 514 ? -20.391 -83.062 -48.656 1 81.12 514 ASP A C 1
ATOM 4100 O O . ASP A 1 514 ? -19.562 -83 -49.594 1 81.12 514 ASP A O 1
ATOM 4104 N N . THR A 1 515 ? -20.188 -82.625 -47.438 1 82.69 515 THR A N 1
ATOM 4105 C CA . THR A 1 515 ? -18.938 -81.875 -47.188 1 82.69 515 THR A CA 1
ATOM 4106 C C . THR A 1 515 ? -17.938 -82.75 -46.438 1 82.69 515 THR A C 1
ATOM 4108 O O . THR A 1 515 ? -16.891 -82.312 -46 1 82.69 515 THR A O 1
ATOM 4111 N N . PHE A 1 516 ? -18.188 -83.938 -46.375 1 86.56 516 PHE A N 1
ATOM 4112 C CA . PHE A 1 516 ? -17.406 -84.812 -45.5 1 86.56 516 PHE A CA 1
ATOM 4113 C C . PHE A 1 516 ? -15.977 -84.938 -46 1 86.56 516 PHE A C 1
ATOM 4115 O O . PHE A 1 516 ? -15.031 -84.812 -45.219 1 86.56 516 PHE A O 1
ATOM 4122 N N . ASP A 1 517 ? -15.789 -85.125 -47.219 1 79.69 517 ASP A N 1
ATOM 4123 C CA . ASP A 1 517 ? -14.453 -85.25 -47.812 1 79.69 517 ASP A CA 1
ATOM 4124 C C . ASP A 1 517 ? -13.633 -84 -47.625 1 79.69 517 ASP A C 1
ATOM 4126 O O . ASP A 1 517 ? -12.445 -84.062 -47.281 1 79.69 517 ASP A O 1
ATOM 4130 N N . SER A 1 518 ? -14.266 -82.938 -47.781 1 79.44 518 SER A N 1
ATOM 4131 C CA . SER A 1 518 ? -13.57 -81.688 -47.594 1 79.44 518 SER A CA 1
ATOM 4132 C C . SER A 1 518 ? -13.297 -81.375 -46.125 1 79.44 518 SER A C 1
ATOM 4134 O O . SER A 1 518 ? -12.25 -80.875 -45.781 1 79.44 518 SER A O 1
ATOM 4136 N N . ASP A 1 519 ? -14.219 -81.812 -45.281 1 82.62 519 ASP A N 1
ATOM 4137 C CA . ASP A 1 519 ? -14.07 -81.562 -43.875 1 82.62 519 ASP A CA 1
ATOM 4138 C C . ASP A 1 519 ? -12.914 -82.375 -43.312 1 82.62 519 ASP A C 1
ATOM 4140 O O . ASP A 1 519 ? -12.203 -81.938 -42.406 1 82.62 519 ASP A O 1
ATOM 4144 N N . ILE A 1 520 ? -12.695 -83.562 -43.844 1 79.69 520 ILE A N 1
ATOM 4145 C CA . ILE A 1 520 ? -11.617 -84.438 -43.406 1 79.69 520 ILE A CA 1
ATOM 4146 C C . ILE A 1 520 ? -10.266 -83.75 -43.719 1 79.69 520 ILE A C 1
ATOM 4148 O O . ILE A 1 520 ? -9.336 -83.812 -42.938 1 79.69 520 ILE A O 1
ATOM 4152 N N . MET A 1 521 ? -10.195 -83.188 -44.844 1 72.19 521 MET A N 1
ATOM 4153 C CA . MET A 1 521 ? -8.953 -82.562 -45.281 1 72.19 521 MET A CA 1
ATOM 4154 C C . MET A 1 521 ? -8.602 -81.375 -44.375 1 72.19 521 MET A C 1
ATOM 4156 O O . MET A 1 521 ? -7.43 -81 -44.25 1 72.19 521 MET A O 1
ATOM 4160 N N . ASN A 1 522 ? -9.609 -80.938 -43.75 1 70.69 522 ASN A N 1
ATOM 4161 C CA . ASN A 1 522 ? -9.398 -79.75 -42.906 1 70.69 522 ASN A CA 1
ATOM 4162 C C . ASN A 1 522 ? -9.141 -80.125 -41.438 1 70.69 522 ASN A C 1
ATOM 4164 O O . ASN A 1 522 ? -9.008 -79.25 -40.594 1 70.69 522 ASN A O 1
ATOM 4168 N N . ILE A 1 523 ? -9.047 -81.438 -41.219 1 67.69 523 ILE A N 1
ATOM 4169 C CA . ILE A 1 523 ? -8.781 -81.875 -39.844 1 67.69 523 ILE A CA 1
ATOM 4170 C C . ILE A 1 523 ? -7.344 -81.562 -39.469 1 67.69 523 ILE A C 1
ATOM 4172 O O . ILE A 1 523 ? -6.418 -81.75 -40.25 1 67.69 523 ILE A O 1
ATOM 4176 N N . GLY A 1 524 ? -7.059 -81 -38.312 1 58.31 524 GLY A N 1
ATOM 4177 C CA . GLY A 1 524 ? -5.738 -80.688 -37.781 1 58.31 524 GLY A CA 1
ATOM 4178 C C . GLY A 1 524 ? -5.215 -79.312 -38.281 1 58.31 524 GLY A C 1
ATOM 4179 O O . GLY A 1 524 ? -4.18 -78.875 -37.781 1 58.31 524 GLY A O 1
ATOM 4180 N N . ILE A 1 525 ? -5.562 -78.75 -39.469 1 48.62 525 ILE A N 1
ATOM 4181 C CA . ILE A 1 525 ? -5.109 -77.438 -39.875 1 48.62 525 ILE A CA 1
ATOM 4182 C C . ILE A 1 525 ? -5.523 -76.438 -38.844 1 48.62 525 ILE A C 1
ATOM 4184 O O . ILE A 1 525 ? -4.75 -75.5 -38.531 1 48.62 525 ILE A O 1
ATOM 4188 N N . LEU A 1 526 ? -6.816 -76.312 -38.5 1 40.72 526 LEU A N 1
ATOM 4189 C CA . LEU A 1 526 ? -7.371 -75.25 -37.688 1 40.72 526 LEU A CA 1
ATOM 4190 C C . LEU A 1 526 ? -7.082 -75.5 -36.219 1 40.72 526 LEU A C 1
ATOM 4192 O O . LEU A 1 526 ? -7.293 -74.625 -35.375 1 40.72 526 LEU A O 1
ATOM 4196 N N . SER A 1 527 ? -6.793 -76.688 -35.812 1 36.44 527 SER A N 1
ATOM 4197 C CA . SER A 1 527 ? -6.824 -76.625 -34.375 1 36.44 527 SER A CA 1
ATOM 4198 C C . SER A 1 527 ? -5.598 -75.875 -33.812 1 36.44 527 SER A C 1
ATOM 4200 O O . SER A 1 527 ? -4.504 -76 -34.375 1 36.44 527 SER A O 1
ATOM 4202 N N . MET B 1 1 ? -42.312 -29.328 -49.125 1 28.06 1 MET B N 1
ATOM 4203 C CA . MET B 1 1 ? -41.719 -28 -48.875 1 28.06 1 MET B CA 1
ATOM 4204 C C . MET B 1 1 ? -41.938 -27.578 -47.438 1 28.06 1 MET B C 1
ATOM 4206 O O . MET B 1 1 ? -41.844 -26.391 -47.094 1 28.06 1 MET B O 1
ATOM 4210 N N . ASN B 1 2 ? -42.062 -28.469 -46.5 1 32.22 2 ASN B N 1
ATOM 4211 C CA . ASN B 1 2 ? -42.531 -28.266 -45.125 1 32.22 2 ASN B CA 1
ATOM 4212 C C . ASN B 1 2 ? -41.531 -27.438 -44.312 1 32.22 2 ASN B C 1
ATOM 4214 O O . ASN B 1 2 ? -40.375 -27.828 -44.156 1 32.22 2 ASN B O 1
ATOM 4218 N N . ARG B 1 3 ? -41.781 -26.047 -44.25 1 35.12 3 ARG B N 1
ATOM 4219 C CA . ARG B 1 3 ? -41.094 -24.875 -43.719 1 35.12 3 ARG B CA 1
ATOM 4220 C C . ARG B 1 3 ? -40.875 -25 -42.219 1 35.12 3 ARG B C 1
ATOM 4222 O O . ARG B 1 3 ? -41.844 -25.031 -41.438 1 35.12 3 ARG B O 1
ATOM 4229 N N . ILE B 1 4 ? -39.969 -25.844 -41.781 1 35.31 4 ILE B N 1
ATOM 4230 C CA . ILE B 1 4 ? -39.562 -26.031 -40.406 1 35.31 4 ILE B CA 1
ATOM 4231 C C . ILE B 1 4 ? -39.219 -24.672 -39.781 1 35.31 4 ILE B C 1
ATOM 4233 O O . ILE B 1 4 ? -38.25 -24.031 -40.188 1 35.31 4 ILE B O 1
ATOM 4237 N N . VAL B 1 5 ? -40.25 -23.922 -39.406 1 32.22 5 VAL B N 1
ATOM 4238 C CA . VAL B 1 5 ? -40.188 -22.656 -38.688 1 32.22 5 VAL B CA 1
ATOM 4239 C C . VAL B 1 5 ? -39.344 -22.812 -37.438 1 32.22 5 VAL B C 1
ATOM 4241 O O . VAL B 1 5 ? -39.688 -23.578 -36.531 1 32.22 5 VAL B O 1
ATOM 4244 N N . VAL B 1 6 ? -38.031 -22.797 -37.531 1 31.98 6 VAL B N 1
ATOM 4245 C CA . VAL B 1 6 ? -37 -22.781 -36.469 1 31.98 6 VAL B CA 1
ATOM 4246 C C . VAL B 1 6 ? -37.281 -21.641 -35.5 1 31.98 6 VAL B C 1
ATOM 4248 O O . VAL B 1 6 ? -37.219 -20.469 -35.875 1 31.98 6 VAL B O 1
ATOM 4251 N N . SER B 1 7 ? -38.375 -21.719 -34.719 1 29.86 7 SER B N 1
ATOM 4252 C CA . SER B 1 7 ? -38.656 -20.75 -33.656 1 29.86 7 SER B CA 1
ATOM 4253 C C . SER B 1 7 ? -37.406 -20.469 -32.812 1 29.86 7 SER B C 1
ATOM 4255 O O . SER B 1 7 ? -36.812 -21.391 -32.25 1 29.86 7 SER B O 1
ATOM 4257 N N . LEU B 1 8 ? -36.656 -19.469 -33.219 1 30.48 8 LEU B N 1
ATOM 4258 C CA . LEU B 1 8 ? -35.562 -18.781 -32.562 1 30.48 8 LEU B CA 1
ATOM 4259 C C . LEU B 1 8 ? -35.906 -18.391 -31.141 1 30.48 8 LEU B C 1
ATOM 4261 O O . LEU B 1 8 ? -36.719 -17.5 -30.938 1 30.48 8 LEU B O 1
ATOM 4265 N N . LEU B 1 9 ? -36.125 -19.391 -30.266 1 28.97 9 LEU B N 1
ATOM 4266 C CA . LEU B 1 9 ? -36.312 -19.109 -28.844 1 28.97 9 LEU B CA 1
ATOM 4267 C C . LEU B 1 9 ? -35.188 -18.219 -28.328 1 28.97 9 LEU B C 1
ATOM 4269 O O . LEU B 1 9 ? -34.031 -18.641 -28.281 1 28.97 9 LEU B O 1
ATOM 4273 N N . LEU B 1 10 ? -35.25 -16.953 -28.578 1 30.06 10 LEU B N 1
ATOM 4274 C CA . LEU B 1 10 ? -34.406 -15.914 -27.984 1 30.06 10 LEU B CA 1
ATOM 4275 C C . LEU B 1 10 ? -34.406 -16.031 -26.469 1 30.06 10 LEU B C 1
ATOM 4277 O O . LEU B 1 10 ? -35.469 -16 -25.828 1 30.06 10 LEU B O 1
ATOM 4281 N N . PRO B 1 11 ? -33.375 -16.672 -25.859 1 32.66 11 PRO B N 1
ATOM 4282 C CA . PRO B 1 11 ? -33.375 -16.656 -24.391 1 32.66 11 PRO B CA 1
ATOM 4283 C C . PRO B 1 11 ? -33.594 -15.273 -23.812 1 32.66 11 PRO B C 1
ATOM 4285 O O . PRO B 1 11 ? -33 -14.297 -24.281 1 32.66 11 PRO B O 1
ATOM 4288 N N . LEU B 1 12 ? -34.844 -15 -23.422 1 30.2 12 LEU B N 1
ATOM 4289 C CA . LEU B 1 12 ? -35.188 -13.867 -22.562 1 30.2 12 LEU B CA 1
ATOM 4290 C C . LEU B 1 12 ? -34.156 -13.68 -21.469 1 30.2 12 LEU B C 1
ATOM 4292 O O . LEU B 1 12 ? -33.969 -14.555 -20.625 1 30.2 12 LEU B O 1
ATOM 4296 N N . VAL B 1 13 ? -33.125 -13.031 -21.797 1 30.86 13 VAL B N 1
ATOM 4297 C CA . VAL B 1 13 ? -32.219 -12.453 -20.797 1 30.86 13 VAL B CA 1
ATOM 4298 C C . VAL B 1 13 ? -33.031 -11.766 -19.703 1 30.86 13 VAL B C 1
ATOM 4300 O O . VAL B 1 13 ? -33.656 -10.734 -19.938 1 30.86 13 VAL B O 1
ATOM 4303 N N . PHE B 1 14 ? -33.781 -12.555 -18.922 1 29.61 14 PHE B N 1
ATOM 4304 C CA . PHE B 1 14 ? -34.25 -11.992 -17.672 1 29.61 14 PHE B CA 1
ATOM 4305 C C . PHE B 1 14 ? -33.188 -11.117 -17.016 1 29.61 14 PHE B C 1
ATOM 4307 O O . PHE B 1 14 ? -32.188 -11.625 -16.516 1 29.61 14 PHE B O 1
ATOM 4314 N N . CYS B 1 15 ? -33 -10.031 -17.609 1 28.59 15 CYS B N 1
ATOM 4315 C CA . CYS B 1 15 ? -32.375 -8.992 -16.797 1 28.59 15 CYS B CA 1
ATOM 4316 C C . CYS B 1 15 ? -33 -8.93 -15.406 1 28.59 15 CYS B C 1
ATOM 4318 O O . CYS B 1 15 ? -34.156 -8.484 -15.25 1 28.59 15 CYS B O 1
ATOM 4320 N N . ALA B 1 16 ? -32.844 -9.961 -14.672 1 32.44 16 ALA B N 1
ATOM 4321 C CA . ALA B 1 16 ? -33.188 -9.766 -13.266 1 32.44 16 ALA B CA 1
ATOM 4322 C C . ALA B 1 16 ? -32.938 -8.32 -12.844 1 32.44 16 ALA B C 1
ATOM 4324 O O . ALA B 1 16 ? -31.781 -7.871 -12.789 1 32.44 16 ALA B O 1
ATOM 4325 N N . VAL B 1 17 ? -33.781 -7.523 -13.211 1 32.94 17 VAL B N 1
ATOM 4326 C CA . VAL B 1 17 ? -33.812 -6.254 -12.5 1 32.94 17 VAL B CA 1
ATOM 4327 C C . VAL B 1 17 ? -33.719 -6.504 -10.992 1 32.94 17 VAL B C 1
ATOM 4329 O O . VAL B 1 17 ? -34.625 -7.109 -10.398 1 32.94 17 VAL B O 1
ATOM 4332 N N . CYS B 1 18 ? -32.562 -6.898 -10.508 1 34.16 18 CYS B N 1
ATOM 4333 C CA . CYS B 1 18 ? -32.344 -6.73 -9.078 1 34.16 18 CYS B CA 1
ATOM 4334 C C . CYS B 1 18 ? -33.25 -5.648 -8.508 1 34.16 18 CYS B C 1
ATOM 4336 O O . CYS B 1 18 ? -33.156 -4.48 -8.891 1 34.16 18 CYS B O 1
ATOM 4338 N N . ARG B 1 19 ? -34.406 -5.863 -8.344 1 35.12 19 ARG B N 1
ATOM 4339 C CA . ARG B 1 19 ? -35.125 -4.957 -7.465 1 35.12 19 ARG B CA 1
ATOM 4340 C C . ARG B 1 19 ? -34.188 -4.238 -6.512 1 35.12 19 ARG B C 1
ATOM 4342 O O . ARG B 1 19 ? -33.406 -4.875 -5.816 1 35.12 19 ARG B O 1
ATOM 4349 N N . ALA B 1 20 ? -34 -3.164 -6.559 1 38.72 20 ALA B N 1
ATOM 4350 C CA . ALA B 1 20 ? -33.219 -2.145 -5.887 1 38.72 20 ALA B CA 1
ATOM 4351 C C . ALA B 1 20 ? -33.031 -2.482 -4.41 1 38.72 20 ALA B C 1
ATOM 4353 O O . ALA B 1 20 ? -31.891 -2.568 -3.928 1 38.72 20 ALA B O 1
ATOM 4354 N N . ASP B 1 21 ? -33.719 -1.595 -3.211 1 48.91 21 ASP B N 1
ATOM 4355 C CA . ASP B 1 21 ? -33.312 -0.662 -2.174 1 48.91 21 ASP B CA 1
ATOM 4356 C C . ASP B 1 21 ? -33.031 -1.389 -0.859 1 48.91 21 ASP B C 1
ATOM 4358 O O . ASP B 1 21 ? -33.031 -0.773 0.209 1 48.91 21 ASP B O 1
ATOM 4362 N N . ASP B 1 22 ? -33.469 -2.582 -0.827 1 70.31 22 ASP B N 1
ATOM 4363 C CA . ASP B 1 22 ? -33.406 -3.039 0.558 1 70.31 22 ASP B CA 1
ATOM 4364 C C . ASP B 1 22 ? -31.969 -3.182 1.018 1 70.31 22 ASP B C 1
ATOM 4366 O O . ASP B 1 22 ? -31.109 -3.617 0.25 1 70.31 22 ASP B O 1
ATOM 4370 N N . LEU B 1 23 ? -31.859 -2.564 2.053 1 81.44 23 LEU B N 1
ATOM 4371 C CA . LEU B 1 23 ? -30.562 -2.705 2.717 1 81.44 23 LEU B CA 1
ATOM 4372 C C . LEU B 1 23 ? -30.219 -4.176 2.943 1 81.44 23 LEU B C 1
ATOM 4374 O O . LEU B 1 23 ? -31.109 -4.984 3.217 1 81.44 23 LEU B O 1
ATOM 4378 N N . PRO B 1 24 ? -28.984 -4.602 2.635 1 86.31 24 PRO B N 1
ATOM 4379 C CA . PRO B 1 24 ? -28.594 -5.973 2.967 1 86.31 24 PRO B CA 1
ATOM 4380 C C . PRO B 1 24 ? -28.906 -6.344 4.414 1 86.31 24 PRO B C 1
ATOM 4382 O O . PRO B 1 24 ? -28.812 -5.5 5.309 1 86.31 24 PRO B O 1
ATOM 4385 N N . ALA B 1 25 ? -29.172 -7.574 4.621 1 85.19 25 ALA B N 1
ATOM 4386 C CA . ALA B 1 25 ? -29.641 -8.016 5.934 1 85.19 25 ALA B CA 1
ATOM 4387 C C . ALA B 1 25 ? -28.469 -8.281 6.871 1 85.19 25 ALA B C 1
ATOM 4389 O O . ALA B 1 25 ? -28.547 -8.016 8.07 1 85.19 25 ALA B O 1
ATOM 4390 N N . THR B 1 26 ? -27.422 -8.805 6.27 1 91.94 26 THR B N 1
ATOM 4391 C CA . THR B 1 26 ? -26.297 -9.188 7.102 1 91.94 26 THR B CA 1
ATOM 4392 C C . THR B 1 26 ? -25 -8.594 6.555 1 91.94 26 THR B C 1
ATOM 4394 O O . THR B 1 26 ? -24.969 -8.07 5.441 1 91.94 26 THR B O 1
ATOM 4397 N N . LEU B 1 27 ? -23.969 -8.672 7.375 1 94.56 27 LEU B N 1
ATOM 4398 C CA . LEU B 1 27 ? -22.656 -8.195 6.961 1 94.56 27 LEU B CA 1
ATOM 4399 C C . LEU B 1 27 ? -22.156 -8.961 5.742 1 94.56 27 LEU B C 1
ATOM 4401 O O . LEU B 1 27 ? -21.625 -8.367 4.805 1 94.56 27 LEU B O 1
ATOM 4405 N N . ASP B 1 28 ? -22.375 -10.242 5.75 1 93.31 28 ASP B N 1
ATOM 4406 C CA . ASP B 1 28 ? -21.922 -11.078 4.645 1 93.31 28 ASP B CA 1
ATOM 4407 C C . ASP B 1 28 ? -22.625 -10.688 3.34 1 93.31 28 ASP B C 1
ATOM 4409 O O . ASP B 1 28 ? -21.984 -10.664 2.279 1 93.31 28 ASP B O 1
ATOM 4413 N N . ASP B 1 29 ? -23.812 -10.344 3.463 1 94 29 ASP B N 1
ATOM 4414 C CA . ASP B 1 29 ? -24.562 -9.898 2.289 1 94 29 ASP B CA 1
ATOM 4415 C C . ASP B 1 29 ? -24.062 -8.547 1.79 1 94 29 ASP B C 1
ATOM 4417 O O . ASP B 1 29 ? -24 -8.312 0.582 1 94 29 ASP B O 1
ATOM 4421 N N . ALA B 1 30 ? -23.844 -7.719 2.76 1 95.62 30 ALA B N 1
ATOM 4422 C CA . ALA B 1 30 ? -23.328 -6.402 2.4 1 95.62 30 ALA B CA 1
ATOM 4423 C C . ALA B 1 30 ? -21.984 -6.516 1.693 1 95.62 30 ALA B C 1
ATOM 4425 O O . ALA B 1 30 ? -21.719 -5.816 0.71 1 95.62 30 ALA B O 1
ATOM 4426 N N . ILE B 1 31 ? -21.172 -7.418 2.152 1 96 31 ILE B N 1
ATOM 4427 C CA . ILE B 1 31 ? -19.844 -7.625 1.582 1 96 31 ILE B CA 1
ATOM 4428 C C . ILE B 1 31 ? -19.969 -8.195 0.172 1 96 31 ILE B C 1
ATOM 4430 O O . ILE B 1 31 ? -19.25 -7.777 -0.741 1 96 31 ILE B O 1
ATOM 4434 N N . LYS B 1 32 ? -20.875 -9.117 -0.028 1 94.81 32 LYS B N 1
ATOM 4435 C CA . LYS B 1 32 ? -21.094 -9.695 -1.35 1 94.81 32 LYS B CA 1
ATOM 4436 C C . LYS B 1 32 ? -21.562 -8.633 -2.342 1 94.81 32 LYS B C 1
ATOM 4438 O O . LYS B 1 32 ? -21.094 -8.594 -3.484 1 94.81 32 LYS B O 1
ATOM 4443 N N . ARG B 1 33 ? -22.438 -7.855 -1.866 1 94.88 33 ARG B N 1
ATOM 4444 C CA . ARG B 1 33 ? -22.922 -6.773 -2.717 1 94.88 33 ARG B CA 1
ATOM 4445 C C . ARG B 1 33 ? -21.812 -5.773 -3.023 1 94.88 33 ARG B C 1
ATOM 4447 O O . ARG B 1 33 ? -21.734 -5.25 -4.137 1 94.88 33 ARG B O 1
ATOM 4454 N N . LEU B 1 34 ? -21.016 -5.496 -2.041 1 96.06 34 LEU B N 1
ATOM 4455 C CA . LEU B 1 34 ? -19.906 -4.566 -2.205 1 96.06 34 LEU B CA 1
ATOM 4456 C C . LEU B 1 34 ? -18.891 -5.105 -3.209 1 96.06 34 LEU B C 1
ATOM 4458 O O . LEU B 1 34 ? -18.375 -4.359 -4.043 1 96.06 34 LEU B O 1
ATOM 4462 N N . ASP B 1 35 ? -18.656 -6.348 -3.193 1 94.19 35 ASP B N 1
ATOM 4463 C CA . ASP B 1 35 ? -17.703 -6.984 -4.102 1 94.19 35 ASP B CA 1
ATOM 4464 C C . ASP B 1 35 ? -18.172 -6.879 -5.551 1 94.19 35 ASP B C 1
ATOM 4466 O O . ASP B 1 35 ? -17.344 -6.754 -6.465 1 94.19 35 ASP B O 1
ATOM 4470 N N . LYS B 1 36 ? -19.422 -6.902 -5.703 1 93.06 36 LYS B N 1
ATOM 4471 C CA . LYS B 1 36 ? -19.984 -6.789 -7.047 1 93.06 36 LYS B CA 1
ATOM 4472 C C . LYS B 1 36 ? -19.984 -5.336 -7.52 1 93.06 36 LYS B C 1
ATOM 4474 O O . LYS B 1 36 ? -19.797 -5.062 -8.711 1 93.06 36 LYS B O 1
ATOM 4479 N N . ALA B 1 37 ? -20.172 -4.48 -6.582 1 93.88 37 ALA B N 1
ATOM 4480 C CA . ALA B 1 37 ? -20.312 -3.066 -6.918 1 93.88 37 ALA B CA 1
ATOM 4481 C C . ALA B 1 37 ? -18.953 -2.414 -7.133 1 93.88 37 ALA B C 1
ATOM 4483 O O . ALA B 1 37 ? -18.812 -1.482 -7.93 1 93.88 37 ALA B O 1
ATOM 4484 N N . LEU B 1 38 ? -17.953 -2.824 -6.5 1 94.19 38 LEU B N 1
ATOM 4485 C CA . LEU B 1 38 ? -16.641 -2.189 -6.434 1 94.19 38 LEU B CA 1
ATOM 4486 C C . LEU B 1 38 ? -16.031 -2.039 -7.828 1 94.19 38 LEU B C 1
ATOM 4488 O O . LEU B 1 38 ? -15.516 -0.974 -8.172 1 94.19 38 LEU B O 1
ATOM 4492 N N . PRO B 1 39 ? -16.125 -3.021 -8.68 1 89.75 39 PRO B N 1
ATOM 4493 C CA . PRO B 1 39 ? -15.555 -2.857 -10.023 1 89.75 39 PRO B CA 1
ATOM 4494 C C . PRO B 1 39 ? -16.328 -1.844 -10.867 1 89.75 39 PRO B C 1
ATOM 4496 O O . PRO B 1 39 ? -15.773 -1.282 -11.812 1 89.75 39 PRO B O 1
ATOM 4499 N N . LEU B 1 40 ? -17.531 -1.547 -10.531 1 91 40 LEU B N 1
ATOM 4500 C CA . LEU B 1 40 ? -18.391 -0.658 -11.305 1 91 40 LEU B CA 1
ATOM 4501 C C . LEU B 1 40 ? -18.266 0.78 -10.812 1 91 40 LEU B C 1
ATOM 4503 O O . LEU B 1 40 ? -18.875 1.69 -11.391 1 91 40 LEU B O 1
ATOM 4507 N N . ARG B 1 41 ? -17.469 0.968 -9.867 1 91.44 41 ARG B N 1
ATOM 4508 C CA . ARG B 1 41 ? -17.391 2.279 -9.227 1 91.44 41 ARG B CA 1
ATOM 4509 C C . ARG B 1 41 ? -16.891 3.334 -10.203 1 91.44 41 ARG B C 1
ATOM 4511 O O . ARG B 1 41 ? -17.359 4.473 -10.195 1 91.44 41 ARG B O 1
ATOM 4518 N N . TYR B 1 42 ? -16.047 2.971 -11.18 1 90.31 42 TYR B N 1
ATOM 4519 C CA . TYR B 1 42 ? -15.477 3.959 -12.086 1 90.31 42 TYR B CA 1
ATOM 4520 C C . TYR B 1 42 ? -16.484 4.371 -13.148 1 90.31 42 TYR B C 1
ATOM 4522 O O . TYR B 1 42 ? -16.453 5.5 -13.641 1 90.31 42 TYR B O 1
ATOM 4530 N N . GLU B 1 43 ? -17.344 3.465 -13.445 1 93.19 43 GLU B N 1
ATOM 4531 C CA . GLU B 1 43 ? -18.422 3.832 -14.359 1 93.19 43 GLU B CA 1
ATOM 4532 C C . GLU B 1 43 ? -19.359 4.859 -13.734 1 93.19 43 GLU B C 1
ATOM 4534 O O . GLU B 1 43 ? -19.781 5.809 -14.391 1 93.19 43 GLU B O 1
ATOM 4539 N N . LYS B 1 44 ? -19.688 4.613 -12.477 1 92.62 44 LYS B N 1
ATOM 4540 C CA . LYS B 1 44 ? -20.547 5.551 -11.766 1 92.62 44 LYS B CA 1
ATOM 4541 C C . LYS B 1 44 ? -19.859 6.898 -11.586 1 92.62 44 LYS B C 1
ATOM 4543 O O . LYS B 1 44 ? -20.5 7.949 -11.68 1 92.62 44 LYS B O 1
ATOM 4548 N N . VAL B 1 45 ? -18.625 6.949 -11.305 1 94.81 45 VAL B N 1
ATOM 4549 C CA . VAL B 1 45 ? -17.828 8.164 -11.148 1 94.81 45 VAL B CA 1
ATOM 4550 C C . VAL B 1 45 ? -17.781 8.922 -12.477 1 94.81 45 VAL B C 1
ATOM 4552 O O . VAL B 1 45 ? -17.906 10.148 -12.5 1 94.81 45 VAL B O 1
ATOM 4555 N N . ALA B 1 46 ? -17.641 8.211 -13.57 1 94.44 46 ALA B N 1
ATOM 4556 C CA . ALA B 1 46 ? -17.609 8.828 -14.891 1 94.44 46 ALA B CA 1
ATOM 4557 C C . ALA B 1 46 ? -18.922 9.539 -15.211 1 94.44 46 ALA B C 1
ATOM 4559 O O . ALA B 1 46 ? -18.922 10.602 -15.836 1 94.44 46 ALA B O 1
ATOM 4560 N N . ARG B 1 47 ? -19.969 8.93 -14.758 1 93.75 47 ARG B N 1
ATOM 4561 C CA . ARG B 1 47 ? -21.266 9.555 -14.961 1 93.75 47 ARG B CA 1
ATOM 4562 C C . ARG B 1 47 ? -21.375 10.875 -14.203 1 93.75 47 ARG B C 1
ATOM 4564 O O . ARG B 1 47 ? -21.969 11.836 -14.695 1 93.75 47 ARG B O 1
ATOM 4571 N N . ARG B 1 48 ? -20.875 10.914 -13.055 1 93.38 48 ARG B N 1
ATOM 4572 C CA . ARG B 1 48 ? -20.891 12.148 -12.266 1 93.38 48 ARG B CA 1
ATOM 4573 C C . ARG B 1 48 ? -20 13.211 -12.906 1 93.38 48 ARG B C 1
ATOM 4575 O O . ARG B 1 48 ? -20.359 14.391 -12.922 1 93.38 48 ARG B O 1
ATOM 4582 N N . PHE B 1 49 ? -18.859 12.828 -13.445 1 94.62 49 PHE B N 1
ATOM 4583 C CA . PHE B 1 49 ? -18 13.781 -14.133 1 94.62 49 PHE B CA 1
ATOM 4584 C C . PHE B 1 49 ? -18.688 14.336 -15.375 1 94.62 49 PHE B C 1
ATOM 4586 O O . PHE B 1 49 ? -18.516 15.516 -15.703 1 94.62 49 PHE B O 1
ATOM 4593 N N . ALA B 1 50 ? -19.438 13.477 -16.031 1 94.75 50 ALA B N 1
ATOM 4594 C CA . ALA B 1 50 ? -20.188 13.93 -17.203 1 94.75 50 ALA B CA 1
ATOM 4595 C C . ALA B 1 50 ? -21.203 15 -16.812 1 94.75 50 ALA B C 1
ATOM 4597 O O . ALA B 1 50 ? -21.406 15.969 -17.547 1 94.75 50 ALA B O 1
ATOM 4598 N N . ARG B 1 51 ? -21.828 14.773 -15.703 1 94.31 51 ARG B N 1
ATOM 4599 C CA . ARG B 1 51 ? -22.766 15.758 -15.195 1 94.31 51 ARG B CA 1
ATOM 4600 C C . ARG B 1 51 ? -22.062 17.062 -14.859 1 94.31 51 ARG B C 1
ATOM 4602 O O . ARG B 1 51 ? -22.578 18.156 -15.164 1 94.31 51 ARG B O 1
ATOM 4609 N N . ILE B 1 52 ? -20.906 17.016 -14.227 1 95.88 52 ILE B N 1
ATOM 4610 C CA . ILE B 1 52 ? -20.125 18.203 -13.883 1 95.88 52 ILE B CA 1
ATOM 4611 C C . ILE B 1 52 ? -19.703 18.938 -15.148 1 95.88 52 ILE B C 1
ATOM 4613 O O . ILE B 1 52 ? -19.734 20.172 -15.203 1 95.88 52 ILE B O 1
ATOM 4617 N N . ASP B 1 53 ? -19.375 18.188 -16.156 1 94.81 53 ASP B N 1
ATOM 4618 C CA . ASP B 1 53 ? -18.984 18.781 -17.438 1 94.81 53 ASP B CA 1
ATOM 4619 C C . ASP B 1 53 ? -20.141 19.547 -18.062 1 94.81 53 ASP B C 1
ATOM 4621 O O . ASP B 1 53 ? -19.938 20.641 -18.609 1 94.81 53 ASP B O 1
ATOM 4625 N N . SER B 1 54 ? -21.266 18.938 -17.938 1 96 54 SER B N 1
ATOM 4626 C CA . SER B 1 54 ? -22.438 19.609 -18.453 1 96 54 SER B CA 1
ATOM 4627 C C . SER B 1 54 ? -22.703 20.906 -17.688 1 96 54 SER B C 1
ATOM 4629 O O . SER B 1 54 ? -23.094 21.922 -18.281 1 96 54 SER B O 1
ATOM 4631 N N . MET B 1 55 ? -22.547 20.875 -16.375 1 96.31 55 MET B N 1
ATOM 4632 C CA . MET B 1 55 ? -22.719 22.062 -15.555 1 96.31 55 MET B CA 1
ATOM 4633 C C . MET B 1 55 ? -21.688 23.125 -15.906 1 96.31 55 MET B C 1
ATOM 4635 O O . MET B 1 55 ? -22 24.312 -15.953 1 96.31 55 MET B O 1
ATOM 4639 N N . ARG B 1 56 ? -20.484 22.719 -16.125 1 95.62 56 ARG B N 1
ATOM 4640 C CA . ARG B 1 56 ? -19.406 23.641 -16.469 1 95.62 56 ARG B CA 1
ATOM 4641 C C . ARG B 1 56 ? -19.672 24.297 -17.828 1 95.62 56 ARG B C 1
ATOM 4643 O O . ARG B 1 56 ? -19.328 25.469 -18.031 1 95.62 56 ARG B O 1
ATOM 4650 N N . ASP B 1 57 ? -20.312 23.531 -18.75 1 94.88 57 ASP B N 1
ATOM 4651 C CA . ASP B 1 57 ? -20.656 24.062 -20.047 1 94.88 57 ASP B CA 1
ATOM 4652 C C . ASP B 1 57 ? -21.641 25.234 -19.922 1 94.88 57 ASP B C 1
ATOM 4654 O O . ASP B 1 57 ? -21.578 26.203 -20.688 1 94.88 57 ASP B O 1
ATOM 4658 N N . VAL B 1 58 ? -22.516 25.094 -19.016 1 95 58 VAL B N 1
ATOM 4659 C CA . VAL B 1 58 ? -23.484 26.156 -18.766 1 95 58 VAL B CA 1
ATOM 4660 C C . VAL B 1 58 ? -22.766 27.406 -18.281 1 95 58 VAL B C 1
ATOM 4662 O O . VAL B 1 58 ? -23.094 28.531 -18.703 1 95 58 VAL B O 1
ATOM 4665 N N . VAL B 1 59 ? -21.812 27.297 -17.438 1 95.88 59 VAL B N 1
ATOM 4666 C CA . VAL B 1 59 ? -21.062 28.422 -16.906 1 95.88 59 VAL B CA 1
ATOM 4667 C C . VAL B 1 59 ? -20.25 29.062 -18.016 1 95.88 59 VAL B C 1
ATOM 4669 O O . VAL B 1 59 ? -20.156 30.297 -18.109 1 95.88 59 VAL B O 1
ATOM 4672 N N . GLU B 1 60 ? -19.688 28.266 -18.875 1 93.62 60 GLU B N 1
ATOM 4673 C CA . GLU B 1 60 ? -18.891 28.766 -19.984 1 93.62 60 GLU B CA 1
ATOM 4674 C C . GLU B 1 60 ? -19.75 29.484 -21.016 1 93.62 60 GLU B C 1
ATOM 4676 O O . GLU B 1 60 ? -19.312 30.453 -21.641 1 93.62 60 GLU B O 1
ATOM 4681 N N . SER B 1 61 ? -20.969 29.016 -21.156 1 94.38 61 SER B N 1
ATOM 4682 C CA . SER B 1 61 ? -21.875 29.609 -22.141 1 94.38 61 SER B CA 1
ATOM 4683 C C . SER B 1 61 ? -22.234 31.031 -21.766 1 94.38 61 SER B C 1
ATOM 4685 O O . SER B 1 61 ? -22.547 31.844 -22.641 1 94.38 61 SER B O 1
ATOM 4687 N N . VAL B 1 62 ? -22.203 31.359 -20.5 1 94.56 62 VAL B N 1
ATOM 4688 C CA . VAL B 1 62 ? -22.562 32.719 -20.078 1 94.56 62 VAL B CA 1
ATOM 4689 C C . VAL B 1 62 ? -21.297 33.562 -19.938 1 94.56 62 VAL B C 1
ATOM 4691 O O . VAL B 1 62 ? -21.359 34.688 -19.438 1 94.56 62 VAL B O 1
ATOM 4694 N N . GLY B 1 63 ? -20.141 33.062 -20.266 1 91.81 63 GLY B N 1
ATOM 4695 C CA . GLY B 1 63 ? -18.922 33.844 -20.266 1 91.81 63 GLY B CA 1
ATOM 4696 C C . GLY B 1 63 ? -18 33.531 -19.109 1 91.81 63 GLY B C 1
ATOM 4697 O O . GLY B 1 63 ? -17.188 34.344 -18.688 1 91.81 63 GLY B O 1
ATOM 4698 N N . GLY B 1 64 ? -18.281 32.469 -18.406 1 92.81 64 GLY B N 1
ATOM 4699 C CA . GLY B 1 64 ? -17.375 32.031 -17.359 1 92.81 64 GLY B CA 1
ATOM 4700 C C . GLY B 1 64 ? -17.906 32.344 -15.961 1 92.81 64 GLY B C 1
ATOM 4701 O O . GLY B 1 64 ? -19.016 32.844 -15.805 1 92.81 64 GLY B O 1
ATOM 4702 N N . VAL B 1 65 ? -17.078 32.062 -15.008 1 94.19 65 VAL B N 1
ATOM 4703 C CA . VAL B 1 65 ? -17.453 32.156 -13.594 1 94.19 65 VAL B CA 1
ATOM 4704 C C . VAL B 1 65 ? -17.766 33.594 -13.242 1 94.19 65 VAL B C 1
ATOM 4706 O O . VAL B 1 65 ? -18.641 33.875 -12.414 1 94.19 65 VAL B O 1
ATOM 4709 N N . LYS B 1 66 ? -17.172 34.531 -13.867 1 92.69 66 LYS B N 1
ATOM 4710 C CA . LYS B 1 66 ? -17.344 35.938 -13.594 1 92.69 66 LYS B CA 1
ATOM 4711 C C . LYS B 1 66 ? -18.781 36.375 -13.844 1 92.69 66 LYS B C 1
ATOM 4713 O O . LYS B 1 66 ? -19.312 37.25 -13.148 1 92.69 66 LYS B O 1
ATOM 4718 N N . ASN B 1 67 ? -19.406 35.719 -14.781 1 92.5 67 ASN B N 1
ATOM 4719 C CA . ASN B 1 67 ? -20.734 36.125 -15.18 1 92.5 67 ASN B CA 1
ATOM 4720 C C . ASN B 1 67 ? -21.797 35.094 -14.734 1 92.5 67 ASN B C 1
ATOM 4722 O O . ASN B 1 67 ? -23 35.375 -14.797 1 92.5 67 ASN B O 1
ATOM 4726 N N . ALA B 1 68 ? -21.344 34.031 -14.25 1 94.12 68 ALA B N 1
ATOM 4727 C CA . ALA B 1 68 ? -22.266 32.969 -13.914 1 94.12 68 ALA B CA 1
ATOM 4728 C C . ALA B 1 68 ? -22.922 33.219 -12.562 1 94.12 68 ALA B C 1
ATOM 4730 O O . ALA B 1 68 ? -22.469 34.062 -11.781 1 94.12 68 ALA B O 1
ATOM 4731 N N . ASP B 1 69 ? -24.031 32.5 -12.414 1 94.88 69 ASP B N 1
ATOM 4732 C CA . ASP B 1 69 ? -24.656 32.469 -11.102 1 94.88 69 ASP B CA 1
ATOM 4733 C C . ASP B 1 69 ? -23.75 31.812 -10.07 1 94.88 69 ASP B C 1
ATOM 4735 O O . ASP B 1 69 ? -23.375 30.641 -10.227 1 94.88 69 ASP B O 1
ATOM 4739 N N . LEU B 1 70 ? -23.453 32.562 -9.062 1 96.25 70 LEU B N 1
ATOM 4740 C CA . LEU B 1 70 ? -22.484 32.094 -8.086 1 96.25 70 LEU B CA 1
ATOM 4741 C C . LEU B 1 70 ? -23.016 30.891 -7.316 1 96.25 70 LEU B C 1
ATOM 4743 O O . LEU B 1 70 ? -22.234 30.031 -6.867 1 96.25 70 LEU B O 1
ATOM 4747 N N . SER B 1 71 ? -24.281 30.828 -7.137 1 94.62 71 SER B N 1
ATOM 4748 C CA . SER B 1 71 ? -24.859 29.656 -6.488 1 94.62 71 SER B CA 1
ATOM 4749 C C . SER B 1 71 ? -24.641 28.406 -7.324 1 94.62 71 SER B C 1
ATOM 4751 O O . SER B 1 71 ? -24.438 27.312 -6.781 1 94.62 71 SER B O 1
ATOM 4753 N N . PHE B 1 72 ? -24.688 28.656 -8.602 1 95.5 72 PHE B N 1
ATOM 4754 C CA . PHE B 1 72 ? -24.469 27.531 -9.508 1 95.5 72 PHE B CA 1
ATOM 4755 C C . PHE B 1 72 ? -23 27.094 -9.477 1 95.5 72 PHE B C 1
ATOM 4757 O O . PHE B 1 72 ? -22.719 25.891 -9.461 1 95.5 72 PHE B O 1
ATOM 4764 N N . VAL B 1 73 ? -22.125 28 -9.43 1 97.19 73 VAL B N 1
ATOM 4765 C CA . VAL B 1 73 ? -20.688 27.719 -9.32 1 97.19 73 VAL B CA 1
ATOM 4766 C C . VAL B 1 73 ? -20.406 26.984 -8.016 1 97.19 73 VAL B C 1
ATOM 4768 O O . VAL B 1 73 ? -19.609 26.047 -7.98 1 97.19 73 VAL B O 1
ATOM 4771 N N . GLU B 1 74 ? -21 27.391 -6.969 1 97.06 74 GLU B N 1
ATOM 4772 C CA . GLU B 1 74 ? -20.859 26.734 -5.672 1 97.06 74 GLU B CA 1
ATOM 4773 C C . GLU B 1 74 ? -21.281 25.266 -5.75 1 97.06 74 GLU B C 1
ATOM 4775 O O . GLU B 1 74 ? -20.609 24.391 -5.191 1 97.06 74 GLU B O 1
ATOM 4780 N N . ASN B 1 75 ? -22.344 25.016 -6.484 1 95.94 75 ASN B N 1
ATOM 4781 C CA . ASN B 1 75 ? -22.828 23.656 -6.621 1 95.94 75 ASN B CA 1
ATOM 4782 C C . ASN B 1 75 ? -21.844 22.781 -7.379 1 95.94 75 ASN B C 1
ATOM 4784 O O . ASN B 1 75 ? -21.703 21.594 -7.078 1 95.94 75 ASN B O 1
ATOM 4788 N N . ILE B 1 76 ? -21.219 23.328 -8.352 1 97.31 76 ILE B N 1
ATOM 4789 C CA . ILE B 1 76 ? -20.203 22.594 -9.094 1 97.31 76 ILE B CA 1
ATOM 4790 C C . ILE B 1 76 ? -19.062 22.219 -8.148 1 97.31 76 ILE B C 1
ATOM 4792 O O . ILE B 1 76 ? -18.578 21.078 -8.18 1 97.31 76 ILE B O 1
ATOM 4796 N N . GLY B 1 77 ? -18.641 23.141 -7.336 1 97.44 77 GLY B N 1
ATOM 4797 C CA . GLY B 1 77 ? -17.594 22.844 -6.367 1 97.44 77 GLY B CA 1
ATOM 4798 C C . GLY B 1 77 ? -17.969 21.75 -5.387 1 97.44 77 GLY B C 1
ATOM 4799 O O . GLY B 1 77 ? -17.141 20.906 -5.043 1 97.44 77 GLY B O 1
ATOM 4800 N N . VAL B 1 78 ? -19.188 21.766 -4.984 1 95.56 78 VAL B N 1
ATOM 4801 C CA . VAL B 1 78 ? -19.672 20.766 -4.035 1 95.56 78 VAL B CA 1
ATOM 4802 C C . VAL B 1 78 ? -19.656 19.391 -4.684 1 95.56 78 VAL B C 1
ATOM 4804 O O . VAL B 1 78 ? -19.266 18.406 -4.043 1 95.56 78 VAL B O 1
ATOM 4807 N N . GLU B 1 79 ? -19.984 19.328 -5.93 1 94.06 79 GLU B N 1
ATOM 4808 C CA . GLU B 1 79 ? -19.953 18.047 -6.645 1 94.06 79 GLU B CA 1
ATOM 4809 C C . GLU B 1 79 ? -18.516 17.531 -6.777 1 94.06 79 GLU B C 1
ATOM 4811 O O . GLU B 1 79 ? -18.266 16.344 -6.625 1 94.06 79 GLU B O 1
ATOM 4816 N N . TYR B 1 80 ? -17.609 18.422 -6.996 1 95.69 80 TYR B N 1
ATOM 4817 C CA . TYR B 1 80 ? -16.203 18.031 -7.125 1 95.69 80 TYR B CA 1
ATOM 4818 C C . TYR B 1 80 ? -15.633 17.578 -5.785 1 95.69 80 TYR B C 1
ATOM 4820 O O . TYR B 1 80 ? -14.703 16.766 -5.742 1 95.69 80 TYR B O 1
ATOM 4828 N N . SER B 1 81 ? -16.156 18.047 -4.68 1 94.44 81 SER B N 1
ATOM 4829 C CA . SER B 1 81 ? -15.594 17.812 -3.354 1 94.44 81 SER B CA 1
ATOM 4830 C C . SER B 1 81 ? -15.562 16.328 -3.01 1 94.44 81 SER B C 1
ATOM 4832 O O . SER B 1 81 ? -14.719 15.883 -2.234 1 94.44 81 SER B O 1
ATOM 4834 N N . SER B 1 82 ? -16.422 15.555 -3.631 1 90.38 82 SER B N 1
ATOM 4835 C CA . SER B 1 82 ? -16.469 14.117 -3.355 1 90.38 82 SER B CA 1
ATOM 4836 C C . SER B 1 82 ? -15.688 13.328 -4.402 1 90.38 82 SER B C 1
ATOM 4838 O O . SER B 1 82 ? -15.547 12.109 -4.289 1 90.38 82 SER B O 1
ATOM 4840 N N . LEU B 1 83 ? -15.148 14.078 -5.418 1 94.38 83 LEU B N 1
ATOM 4841 C CA . LEU B 1 83 ? -14.516 13.398 -6.547 1 94.38 83 LEU B CA 1
ATOM 4842 C C . LEU B 1 83 ? -13.055 13.812 -6.684 1 94.38 83 LEU B C 1
ATOM 4844 O O . LEU B 1 83 ? -12.188 12.969 -6.918 1 94.38 83 LEU B O 1
ATOM 4848 N N . ASN B 1 84 ? -12.859 15.047 -6.551 1 95.25 84 ASN B N 1
ATOM 4849 C CA . ASN B 1 84 ? -11.523 15.625 -6.703 1 95.25 84 ASN B CA 1
ATOM 4850 C C . ASN B 1 84 ? -11.375 16.922 -5.898 1 95.25 84 ASN B C 1
ATOM 4852 O O . ASN B 1 84 ? -11.914 17.953 -6.285 1 95.25 84 ASN B O 1
ATOM 4856 N N . ILE B 1 85 ? -10.57 16.844 -4.949 1 95.94 85 ILE B N 1
ATOM 4857 C CA . ILE B 1 85 ? -10.453 17.953 -4.004 1 95.94 85 ILE B CA 1
ATOM 4858 C C . ILE B 1 85 ? -9.758 19.141 -4.676 1 95.94 85 ILE B C 1
ATOM 4860 O O . ILE B 1 85 ? -10.125 20.297 -4.449 1 95.94 85 ILE B O 1
ATOM 4864 N N . ASP B 1 86 ? -8.789 18.906 -5.531 1 94.88 86 ASP B N 1
ATOM 4865 C CA . ASP B 1 86 ? -8.078 19.984 -6.215 1 94.88 86 ASP B CA 1
ATOM 4866 C C . ASP B 1 86 ? -9.023 20.766 -7.125 1 94.88 86 ASP B C 1
ATOM 4868 O O . ASP B 1 86 ? -9 22 -7.133 1 94.88 86 ASP B O 1
ATOM 4872 N N . SER B 1 87 ? -9.812 20.047 -7.871 1 96 87 SER B N 1
ATOM 4873 C CA . SER B 1 87 ? -10.773 20.703 -8.75 1 96 87 SER B CA 1
ATOM 4874 C C . SER B 1 87 ? -11.812 21.469 -7.953 1 96 87 SER B C 1
ATOM 4876 O O . SER B 1 87 ? -12.211 22.578 -8.344 1 96 87 SER B O 1
ATOM 4878 N N . ALA B 1 88 ? -12.25 20.875 -6.855 1 97.56 88 ALA B N 1
ATOM 4879 C CA . ALA B 1 88 ? -13.203 21.578 -5.996 1 97.56 88 ALA B CA 1
ATOM 4880 C C . ALA B 1 88 ? -12.633 22.891 -5.488 1 97.56 88 ALA B C 1
ATOM 4882 O O . ALA B 1 88 ? -13.297 23.938 -5.57 1 97.56 88 ALA B O 1
ATOM 4883 N N . LEU B 1 89 ? -11.398 22.859 -5.004 1 97.25 89 LEU B N 1
ATOM 4884 C CA . LEU B 1 89 ? -10.766 24.047 -4.457 1 97.25 89 LEU B CA 1
ATOM 4885 C C . LEU B 1 89 ? -10.547 25.094 -5.543 1 97.25 89 LEU B C 1
ATOM 4887 O O . LEU B 1 89 ? -10.688 26.297 -5.289 1 97.25 89 LEU B O 1
ATOM 4891 N N . SER B 1 90 ? -10.234 24.656 -6.73 1 96.38 90 SER B N 1
ATOM 4892 C CA . SER B 1 90 ? -10.062 25.578 -7.848 1 96.38 90 SER B CA 1
ATOM 4893 C C . SER B 1 90 ? -11.367 26.297 -8.18 1 96.38 90 SER B C 1
ATOM 4895 O O . SER B 1 90 ? -11.383 27.516 -8.406 1 96.38 90 SER B O 1
ATOM 4897 N N . VAL B 1 91 ? -12.477 25.562 -8.18 1 97.38 91 VAL B N 1
ATOM 4898 C CA . VAL B 1 91 ? -13.781 26.141 -8.484 1 97.38 91 VAL B CA 1
ATOM 4899 C C . VAL B 1 91 ? -14.188 27.109 -7.379 1 97.38 91 VAL B C 1
ATOM 4901 O O . VAL B 1 91 ? -14.664 28.203 -7.656 1 97.38 91 VAL B O 1
ATOM 4904 N N . PHE B 1 92 ? -13.992 26.719 -6.129 1 97.88 92 PHE B N 1
ATOM 4905 C CA . PHE B 1 92 ? -14.344 27.594 -5.008 1 97.88 92 PHE B CA 1
ATOM 4906 C C . PHE B 1 92 ? -13.516 28.859 -5.023 1 97.88 92 PHE B C 1
ATOM 4908 O O . PHE B 1 92 ? -14.023 29.953 -4.746 1 97.88 92 PHE B O 1
ATOM 4915 N N . ASP B 1 93 ? -12.266 28.734 -5.328 1 96.56 93 ASP B N 1
ATOM 4916 C CA . ASP B 1 93 ? -11.383 29.891 -5.387 1 96.56 93 ASP B CA 1
ATOM 4917 C C . ASP B 1 93 ? -11.812 30.859 -6.492 1 96.56 93 ASP B C 1
ATOM 4919 O O . ASP B 1 93 ? -11.82 32.062 -6.297 1 96.56 93 ASP B O 1
ATOM 4923 N N . SER B 1 94 ? -12.172 30.312 -7.648 1 96.81 94 SER B N 1
ATOM 4924 C CA . SER B 1 94 ? -12.664 31.125 -8.75 1 96.81 94 SER B CA 1
ATOM 4925 C C . SER B 1 94 ? -13.961 31.828 -8.375 1 96.81 94 SER B C 1
ATOM 4927 O O . SER B 1 94 ? -14.156 33 -8.703 1 96.81 94 SER B O 1
ATOM 4929 N N . GLY B 1 95 ? -14.828 31.078 -7.75 1 97.81 95 GLY B N 1
ATOM 4930 C CA . GLY B 1 95 ? -16.062 31.688 -7.277 1 97.81 95 GLY B CA 1
ATOM 4931 C C . GLY B 1 95 ? -15.836 32.781 -6.246 1 97.81 95 GLY B C 1
ATOM 4932 O O . GLY B 1 95 ? -16.516 33.812 -6.262 1 97.81 95 GLY B O 1
ATOM 4933 N N . TYR B 1 96 ? -14.922 32.594 -5.379 1 97.38 96 TYR B N 1
ATOM 4934 C CA . TYR B 1 96 ? -14.57 33.562 -4.359 1 97.38 96 TYR B CA 1
ATOM 4935 C C . TYR B 1 96 ? -14.078 34.844 -4.992 1 97.38 96 TYR B C 1
ATOM 4937 O O . TYR B 1 96 ? -14.531 35.938 -4.637 1 97.38 96 TYR B O 1
ATOM 4945 N N . LYS B 1 97 ? -13.18 34.75 -5.906 1 96.88 97 LYS B N 1
ATOM 4946 C CA . LYS B 1 97 ? -12.633 35.906 -6.598 1 96.88 97 LYS B CA 1
ATOM 4947 C C . LYS B 1 97 ? -13.719 36.656 -7.363 1 96.88 97 LYS B C 1
ATOM 4949 O O . LYS B 1 97 ? -13.758 37.875 -7.348 1 96.88 97 LYS B O 1
ATOM 4954 N N . ALA B 1 98 ? -14.586 35.906 -8.023 1 97.56 98 ALA B N 1
ATOM 4955 C CA . ALA B 1 98 ? -15.695 36.531 -8.742 1 97.56 98 ALA B CA 1
ATOM 4956 C C . ALA B 1 98 ? -16.625 37.281 -7.789 1 97.56 98 ALA B C 1
ATOM 4958 O O . ALA B 1 98 ? -17.109 38.375 -8.109 1 97.56 98 ALA B O 1
ATOM 4959 N N . ALA B 1 99 ? -16.891 36.688 -6.641 1 97.69 99 ALA B N 1
ATOM 4960 C CA . ALA B 1 99 ? -17.75 37.312 -5.637 1 97.69 99 ALA B CA 1
ATOM 4961 C C . ALA B 1 99 ? -17.141 38.625 -5.145 1 97.69 99 ALA B C 1
ATOM 4963 O O . ALA B 1 99 ? -17.859 39.625 -4.973 1 97.69 99 ALA B O 1
ATOM 4964 N N . LEU B 1 100 ? -15.898 38.656 -4.914 1 96.69 100 LEU B N 1
ATOM 4965 C CA . LEU B 1 100 ? -15.211 39.875 -4.465 1 96.69 100 LEU B CA 1
ATOM 4966 C C . LEU B 1 100 ? -15.273 40.969 -5.527 1 96.69 100 LEU B C 1
ATOM 4968 O O . LEU B 1 100 ? -15.508 42.125 -5.207 1 96.69 100 LEU B O 1
ATOM 4972 N N . GLU B 1 101 ? -15.102 40.594 -6.723 1 95.94 101 GLU B N 1
ATOM 4973 C CA . GLU B 1 101 ? -15.141 41.562 -7.824 1 95.94 101 GLU B CA 1
ATOM 4974 C C . GLU B 1 101 ? -16.531 42.188 -7.973 1 95.94 101 GLU B C 1
ATOM 4976 O O . GLU B 1 101 ? -16.656 43.344 -8.328 1 95.94 101 GLU B O 1
ATOM 4981 N N . ARG B 1 102 ? -17.5 41.375 -7.664 1 96 102 ARG B N 1
ATOM 4982 C CA . ARG B 1 102 ? -18.875 41.844 -7.789 1 96 102 ARG B CA 1
ATOM 4983 C C . ARG B 1 102 ? -19.328 42.531 -6.516 1 96 102 ARG B C 1
ATOM 4985 O O . ARG B 1 102 ? -20.422 43.094 -6.465 1 96 102 ARG B O 1
ATOM 4992 N N . GLY B 1 103 ? -18.547 42.469 -5.5 1 94.81 103 GLY B N 1
ATOM 4993 C CA . GLY B 1 103 ? -18.906 43.062 -4.223 1 94.81 103 GLY B CA 1
ATOM 4994 C C . GLY B 1 103 ? -19.938 42.281 -3.451 1 94.81 103 GLY B C 1
ATOM 4995 O O . GLY B 1 103 ? -20.641 42.812 -2.594 1 94.81 103 GLY B O 1
ATOM 4996 N N . ASP B 1 104 ? -20.125 41.031 -3.779 1 94.75 104 ASP B N 1
ATOM 4997 C CA . ASP B 1 104 ? -21.047 40.156 -3.096 1 94.75 104 ASP B CA 1
ATOM 4998 C C . ASP B 1 104 ? -20.391 39.5 -1.886 1 94.75 104 ASP B C 1
ATOM 5000 O O . ASP B 1 104 ? -19.891 38.375 -1.981 1 94.75 104 ASP B O 1
ATOM 5004 N N . SER B 1 105 ? -20.5 40.062 -0.741 1 93.88 105 SER B N 1
ATOM 5005 C CA . SER B 1 105 ? -19.812 39.625 0.466 1 93.88 105 SER B CA 1
ATOM 5006 C C . SER B 1 105 ? -20.406 38.312 0.984 1 93.88 105 SER B C 1
ATOM 5008 O O . SER B 1 105 ? -19.703 37.469 1.554 1 93.88 105 SER B O 1
ATOM 5010 N N . VAL B 1 106 ? -21.688 38.125 0.759 1 94.56 106 VAL B N 1
ATOM 5011 C CA . VAL B 1 106 ? -22.359 36.938 1.229 1 94.56 106 VAL B CA 1
ATOM 5012 C C . VAL B 1 106 ? -21.828 35.719 0.476 1 94.56 106 VAL B C 1
ATOM 5014 O O . VAL B 1 106 ? -21.453 34.719 1.09 1 94.56 106 VAL B O 1
ATOM 5017 N N . ALA B 1 107 ? -21.719 35.844 -0.81 1 95.75 107 ALA B N 1
ATOM 5018 C CA . ALA B 1 107 ? -21.188 34.75 -1.621 1 95.75 107 ALA B CA 1
ATOM 5019 C C . ALA B 1 107 ? -19.719 34.5 -1.303 1 95.75 107 ALA B C 1
ATOM 5021 O O . ALA B 1 107 ? -19.266 33.344 -1.295 1 95.75 107 ALA B O 1
ATOM 5022 N N . ALA B 1 108 ? -18.984 35.5 -1.087 1 96.81 108 ALA B N 1
ATOM 5023 C CA . ALA B 1 108 ? -17.562 35.375 -0.767 1 96.81 108 ALA B CA 1
ATOM 5024 C C . ALA B 1 108 ? -17.359 34.562 0.502 1 96.81 108 ALA B C 1
ATOM 5026 O O . ALA B 1 108 ? -16.484 33.688 0.55 1 96.81 108 ALA B O 1
ATOM 5027 N N . VAL B 1 109 ? -18.156 34.875 1.479 1 96.69 109 VAL B N 1
ATOM 5028 C CA . VAL B 1 109 ? -18.062 34.125 2.74 1 96.69 109 VAL B CA 1
ATOM 5029 C C . VAL B 1 109 ? -18.438 32.688 2.525 1 96.69 109 VAL B C 1
ATOM 5031 O O . VAL B 1 109 ? -17.828 31.781 3.088 1 96.69 109 VAL B O 1
ATOM 5034 N N . ARG B 1 110 ? -19.391 32.375 1.734 1 96.75 110 ARG B N 1
ATOM 5035 C CA . ARG B 1 110 ? -19.828 31.016 1.463 1 96.75 110 ARG B CA 1
ATOM 5036 C C . ARG B 1 110 ? -18.719 30.203 0.804 1 96.75 110 ARG B C 1
ATOM 5038 O O . ARG B 1 110 ? -18.453 29.062 1.202 1 96.75 110 ARG B O 1
ATOM 5045 N N . PHE B 1 111 ? -18.109 30.812 -0.19 1 97.88 111 PHE B N 1
ATOM 5046 C CA . PHE B 1 111 ? -17.016 30.125 -0.872 1 97.88 111 PHE B CA 1
ATOM 5047 C C . PHE B 1 111 ? -15.859 29.859 0.083 1 97.88 111 PHE B C 1
ATOM 5049 O O . PHE B 1 111 ? -15.227 28.797 0.023 1 97.88 111 PHE B O 1
ATOM 5056 N N . ARG B 1 112 ? -15.586 30.734 0.948 1 97.12 112 ARG B N 1
ATOM 5057 C CA . ARG B 1 112 ? -14.531 30.547 1.938 1 97.12 112 ARG B CA 1
ATOM 5058 C C . ARG B 1 112 ? -14.867 29.391 2.883 1 97.12 112 ARG B C 1
ATOM 5060 O O . ARG B 1 112 ? -13.992 28.594 3.234 1 97.12 112 ARG B O 1
ATOM 5067 N N . LEU B 1 113 ? -16.094 29.375 3.258 1 97.81 113 LEU B N 1
ATOM 5068 C CA . LEU B 1 113 ? -16.531 28.312 4.148 1 97.81 113 LEU B CA 1
ATOM 5069 C C . LEU B 1 113 ? -16.469 26.953 3.449 1 97.81 113 LEU B C 1
ATOM 5071 O O . LEU B 1 113 ? -16.109 25.953 4.066 1 97.81 113 LEU B O 1
ATOM 5075 N N . ARG B 1 114 ? -16.781 26.953 2.18 1 97.88 114 ARG B N 1
ATOM 5076 C CA . ARG B 1 114 ? -16.719 25.719 1.404 1 97.88 114 ARG B CA 1
ATOM 5077 C C . ARG B 1 114 ? -15.273 25.234 1.282 1 97.88 114 ARG B C 1
ATOM 5079 O O . ARG B 1 114 ? -15.008 24.047 1.38 1 97.88 114 ARG B O 1
ATOM 5086 N N . MET B 1 115 ? -14.375 26.141 1.114 1 97.75 115 MET B N 1
ATOM 5087 C CA . MET B 1 115 ? -12.953 25.797 1.054 1 97.75 115 MET B CA 1
ATOM 5088 C C . MET B 1 115 ? -12.469 25.266 2.396 1 97.75 115 MET B C 1
ATOM 5090 O O . MET B 1 115 ? -11.812 24.234 2.455 1 97.75 115 MET B O 1
ATOM 5094 N N . ALA B 1 116 ? -12.852 25.953 3.426 1 97.62 116 ALA B N 1
ATOM 5095 C CA . ALA B 1 116 ? -12.43 25.562 4.77 1 97.62 116 ALA B CA 1
ATOM 5096 C C . ALA B 1 116 ? -12.938 24.172 5.121 1 97.62 116 ALA B C 1
ATOM 5098 O O . ALA B 1 116 ? -12.273 23.422 5.844 1 97.62 116 ALA B O 1
ATOM 5099 N N . ARG B 1 117 ? -14.047 23.781 4.605 1 97.06 117 ARG B N 1
ATOM 5100 C CA . ARG B 1 117 ? -14.656 22.484 4.887 1 97.06 117 ARG B CA 1
ATOM 5101 C C . ARG B 1 117 ? -13.789 21.344 4.379 1 97.06 117 ARG B C 1
ATOM 5103 O O . ARG B 1 117 ? -13.688 20.297 5.023 1 97.06 117 ARG B O 1
ATOM 5110 N N . ILE B 1 118 ? -13.086 21.562 3.238 1 96.25 118 ILE B N 1
ATOM 5111 C CA . ILE B 1 118 ? -12.398 20.422 2.621 1 96.25 118 ILE B CA 1
ATOM 5112 C C . ILE B 1 118 ? -10.891 20.609 2.75 1 96.25 118 ILE B C 1
ATOM 5114 O O . ILE B 1 118 ? -10.125 19.688 2.463 1 96.25 118 ILE B O 1
ATOM 5118 N N . TYR B 1 119 ? -10.375 21.75 3.277 1 96.81 119 TYR B N 1
ATOM 5119 C CA . TYR B 1 119 ? -8.953 22 3.48 1 96.81 119 TYR B CA 1
ATOM 5120 C C . TYR B 1 119 ? -8.312 20.891 4.312 1 96.81 119 TYR B C 1
ATOM 5122 O O . TYR B 1 119 ? -7.223 20.422 3.992 1 96.81 119 TYR B O 1
ATOM 5130 N N . PRO B 1 120 ? -9.023 20.422 5.34 1 96.06 120 PRO B N 1
ATOM 5131 C CA . PRO B 1 120 ? -8.391 19.391 6.164 1 96.06 120 PRO B CA 1
ATOM 5132 C C . PRO B 1 120 ? -8.125 18.094 5.398 1 96.06 120 PRO B C 1
ATOM 5134 O O . PRO B 1 120 ? -7.207 17.344 5.742 1 96.06 120 PRO B O 1
ATOM 5137 N N . LEU B 1 121 ? -8.859 17.844 4.352 1 94.75 121 LEU B N 1
ATOM 5138 C CA . LEU B 1 121 ? -8.641 16.641 3.553 1 94.75 121 LEU B CA 1
ATOM 5139 C C . LEU B 1 121 ? -7.277 16.688 2.867 1 94.75 121 LEU B C 1
ATOM 5141 O O . LEU B 1 121 ? -6.723 15.648 2.502 1 94.75 121 LEU B O 1
ATOM 5145 N N . LYS B 1 122 ? -6.719 17.875 2.711 1 93.75 122 LYS B N 1
ATOM 5146 C CA . LYS B 1 122 ? -5.371 18.062 2.184 1 93.75 122 LYS B CA 1
ATOM 5147 C C . LYS B 1 122 ? -4.379 18.375 3.305 1 93.75 122 LYS B C 1
ATOM 5149 O O . LYS B 1 122 ? -3.283 18.875 3.053 1 93.75 122 LYS B O 1
ATOM 5154 N N . SER B 1 123 ? -4.824 18.203 4.566 1 93.06 123 SER B N 1
ATOM 5155 C CA . SER B 1 123 ? -4.02 18.344 5.777 1 93.06 123 SER B CA 1
ATOM 5156 C C . SER B 1 123 ? -3.75 19.812 6.098 1 93.06 123 SER B C 1
ATOM 5158 O O . SER B 1 123 ? -2.758 20.125 6.754 1 93.06 123 SER B O 1
ATOM 5160 N N . ILE B 1 124 ? -4.574 20.688 5.543 1 95.56 124 ILE B N 1
ATOM 5161 C CA . ILE B 1 124 ? -4.441 22.109 5.824 1 95.56 124 ILE B CA 1
ATOM 5162 C C . ILE B 1 124 ? -5.188 22.453 7.113 1 95.56 124 ILE B C 1
ATOM 5164 O O . ILE B 1 124 ? -6.418 22.516 7.129 1 95.56 124 ILE B O 1
ATOM 5168 N N . VAL B 1 125 ? -4.43 22.797 8.148 1 95.88 125 VAL B N 1
ATOM 5169 C CA . VAL B 1 125 ? -5.074 22.938 9.453 1 95.88 125 VAL B CA 1
ATOM 5170 C C . VAL B 1 125 ? -5.086 24.406 9.867 1 95.88 125 VAL B C 1
ATOM 5172 O O . VAL B 1 125 ? -6.152 24.984 10.094 1 95.88 125 VAL B O 1
ATOM 5175 N N . LYS B 1 126 ? -3.949 25.031 9.906 1 95.5 126 LYS B N 1
ATOM 5176 C CA . LYS B 1 126 ? -3.838 26.406 10.398 1 95.5 126 LYS B CA 1
ATOM 5177 C C . LYS B 1 126 ? -4.715 27.344 9.578 1 95.5 126 LYS B C 1
ATOM 5179 O O . LYS B 1 126 ? -5.457 28.156 10.141 1 95.5 126 LYS B O 1
ATOM 5184 N N . GLU B 1 127 ? -4.664 27.219 8.289 1 95.81 127 GLU B N 1
ATOM 5185 C CA . GLU B 1 127 ? -5.434 28.078 7.398 1 95.81 127 GLU B CA 1
ATOM 5186 C C . GLU B 1 127 ? -6.93 27.828 7.559 1 95.81 127 GLU B C 1
ATOM 5188 O O . GLU B 1 127 ? -7.73 28.766 7.457 1 95.81 127 GLU B O 1
ATOM 5193 N N . THR B 1 128 ? -7.316 26.594 7.773 1 97.31 128 THR B N 1
ATOM 5194 C CA . THR B 1 128 ? -8.711 26.25 8.031 1 97.31 128 THR B CA 1
ATOM 5195 C C . THR B 1 128 ? -9.219 26.953 9.281 1 97.31 128 THR B C 1
ATOM 5197 O O . THR B 1 128 ? -10.273 27.594 9.258 1 97.31 128 THR B O 1
ATOM 5200 N N . ILE B 1 129 ? -8.477 26.906 10.352 1 97 129 ILE B N 1
ATOM 5201 C CA . ILE B 1 129 ? -8.859 27.5 11.633 1 97 129 ILE B CA 1
ATOM 5202 C C . ILE B 1 129 ? -8.922 29.016 11.484 1 97 129 ILE B C 1
ATOM 5204 O O . ILE B 1 129 ? -9.844 29.656 12.008 1 97 129 ILE B O 1
ATOM 5208 N N . ASN B 1 130 ? -7.973 29.578 10.773 1 96 130 ASN B N 1
ATOM 5209 C CA . ASN B 1 130 ? -7.953 31.016 10.555 1 96 130 ASN B CA 1
ATOM 5210 C C . ASN B 1 130 ? -9.227 31.5 9.859 1 96 130 ASN B C 1
ATOM 5212 O O . ASN B 1 130 ? -9.727 32.594 10.156 1 96 130 ASN B O 1
ATOM 5216 N N . ILE B 1 131 ? -9.703 30.688 8.93 1 96.88 131 ILE B N 1
ATOM 5217 C CA . ILE B 1 131 ? -10.914 31.062 8.211 1 96.88 131 ILE B CA 1
ATOM 5218 C C . ILE B 1 131 ? -12.094 31.125 9.188 1 96.88 131 ILE B C 1
ATOM 5220 O O . ILE B 1 131 ? -12.836 32.094 9.219 1 96.88 131 ILE B O 1
ATOM 5224 N N . TYR B 1 132 ? -12.266 30.156 10.008 1 96.62 132 TYR B N 1
ATOM 5225 C CA . TYR B 1 132 ? -13.383 30.109 10.945 1 96.62 132 TYR B CA 1
ATOM 5226 C C . TYR B 1 132 ? -13.266 31.219 11.992 1 96.62 132 TYR B C 1
ATOM 5228 O O . TYR B 1 132 ? -14.266 31.797 12.406 1 96.62 132 TYR B O 1
ATOM 5236 N N . GLU B 1 133 ? -12.055 31.547 12.406 1 94.81 133 GLU B N 1
ATOM 5237 C CA . GLU B 1 133 ? -11.836 32.562 13.43 1 94.81 133 GLU B CA 1
ATOM 5238 C C . GLU B 1 133 ? -12.023 33.969 12.852 1 94.81 133 GLU B C 1
ATOM 5240 O O . GLU B 1 133 ? -12.328 34.906 13.578 1 94.81 133 GLU B O 1
ATOM 5245 N N . SER B 1 134 ? -11.828 34.125 11.586 1 95.19 134 SER B N 1
ATOM 5246 C CA . SER B 1 134 ? -11.922 35.406 10.945 1 95.19 134 SER B CA 1
ATOM 5247 C C . SER B 1 134 ? -13.375 35.781 10.656 1 95.19 134 SER B C 1
ATOM 5249 O O . SER B 1 134 ? -13.688 36.938 10.375 1 95.19 134 SER B O 1
ATOM 5251 N N . ILE B 1 135 ? -14.25 34.844 10.75 1 95.94 135 ILE B N 1
ATOM 5252 C CA . ILE B 1 135 ? -15.656 35.094 10.422 1 95.94 135 ILE B CA 1
ATOM 5253 C C . ILE B 1 135 ? -16.469 35.188 11.711 1 95.94 135 ILE B C 1
ATOM 5255 O O . ILE B 1 135 ? -16.391 34.281 12.555 1 95.94 135 ILE B O 1
ATOM 5259 N N . ASP B 1 136 ? -17.219 36.219 11.875 1 93.94 136 ASP B N 1
ATOM 5260 C CA . ASP B 1 136 ? -18.156 36.344 12.984 1 93.94 136 ASP B CA 1
ATOM 5261 C C . ASP B 1 136 ? -19.516 35.719 12.625 1 93.94 136 ASP B C 1
ATOM 5263 O O . ASP B 1 136 ? -20.281 36.281 11.867 1 93.94 136 ASP B O 1
ATOM 5267 N N . ALA B 1 137 ? -19.828 34.625 13.203 1 92.88 137 ALA B N 1
ATOM 5268 C CA . ALA B 1 137 ? -21.031 33.844 12.883 1 92.88 137 ALA B CA 1
ATOM 5269 C C . ALA B 1 137 ? -22.297 34.656 13.164 1 92.88 137 ALA B C 1
ATOM 5271 O O . ALA B 1 137 ? -23.312 34.469 12.492 1 92.88 137 ALA B O 1
ATOM 5272 N N . LEU B 1 138 ? -22.25 35.562 14.109 1 90.31 138 LEU B N 1
ATOM 5273 C CA . LEU B 1 138 ? -23.422 36.312 14.523 1 90.31 138 LEU B CA 1
ATOM 5274 C C . LEU B 1 138 ? -23.797 37.375 13.484 1 90.31 138 LEU B C 1
ATOM 5276 O O . LEU B 1 138 ? -24.922 37.844 13.453 1 90.31 138 LEU B O 1
ATOM 5280 N N . GLU B 1 139 ? -22.859 37.719 12.617 1 91.94 139 GLU B N 1
ATOM 5281 C CA . GLU B 1 139 ? -23.109 38.719 11.586 1 91.94 139 GLU B CA 1
ATOM 5282 C C . GLU B 1 139 ? -23.656 38.094 10.32 1 91.94 139 GLU B C 1
ATOM 5284 O O . GLU B 1 139 ? -24.094 38.781 9.406 1 91.94 139 GLU B O 1
ATOM 5289 N N . LEU B 1 140 ? -23.75 36.781 10.32 1 94.19 140 LEU B N 1
ATOM 5290 C CA . LEU B 1 140 ? -24.219 36.062 9.133 1 94.19 140 LEU B CA 1
ATOM 5291 C C . LEU B 1 140 ? -25.719 35.844 9.18 1 94.19 140 LEU B C 1
ATOM 5293 O O . LEU B 1 140 ? -26.312 35.812 10.258 1 94.19 140 LEU B O 1
ATOM 5297 N N . ASP B 1 141 ? -26.281 35.75 7.965 1 92.62 141 ASP B N 1
ATOM 5298 C CA . ASP B 1 141 ? -27.688 35.375 7.867 1 92.62 141 ASP B CA 1
ATOM 5299 C C . ASP B 1 141 ? -27.891 33.906 8.25 1 92.62 141 ASP B C 1
ATOM 5301 O O . ASP B 1 141 ? -26.938 33.125 8.352 1 92.62 141 ASP B O 1
ATOM 5305 N N . SER B 1 142 ? -29.094 33.5 8.359 1 91 142 SER B N 1
ATOM 5306 C CA . SER B 1 142 ? -29.453 32.188 8.883 1 91 142 SER B CA 1
ATOM 5307 C C . SER B 1 142 ? -28.844 31.078 8.016 1 91 142 SER B C 1
ATOM 5309 O O . SER B 1 142 ? -28.281 30.109 8.539 1 91 142 SER B O 1
ATOM 5311 N N . ALA B 1 143 ? -28.938 31.219 6.719 1 91.12 143 ALA B N 1
ATOM 5312 C CA . ALA B 1 143 ? -28.438 30.188 5.812 1 91.12 143 ALA B CA 1
ATOM 5313 C C . ALA B 1 143 ? -26.922 30.078 5.898 1 91.12 143 ALA B C 1
ATOM 5315 O O . ALA B 1 143 ? -26.375 28.969 5.914 1 91.12 143 ALA B O 1
ATOM 5316 N N . GLU B 1 144 ? -26.297 31.281 5.918 1 95.44 144 GLU B N 1
ATOM 5317 C CA . GLU B 1 144 ? -24.828 31.312 6 1 95.44 144 GLU B CA 1
ATOM 5318 C C . GLU B 1 144 ? -24.344 30.859 7.375 1 95.44 144 GLU B C 1
ATOM 5320 O O . GLU B 1 144 ? -23.297 30.234 7.496 1 95.44 144 GLU B O 1
ATOM 5325 N N . ARG B 1 145 ? -25.125 31.172 8.359 1 96.19 145 ARG B N 1
ATOM 5326 C CA . ARG B 1 145 ? -24.797 30.719 9.711 1 96.19 145 ARG B CA 1
ATOM 5327 C C . ARG B 1 145 ? -24.859 29.203 9.82 1 96.19 145 ARG B C 1
ATOM 5329 O O . ARG B 1 145 ? -24.016 28.594 10.469 1 96.19 145 ARG B O 1
ATOM 5336 N N . ARG B 1 146 ? -25.844 28.641 9.234 1 93.94 146 ARG B N 1
ATOM 5337 C CA . ARG B 1 146 ? -25.953 27.172 9.195 1 93.94 146 ARG B CA 1
ATOM 5338 C C . ARG B 1 146 ? -24.766 26.547 8.477 1 93.94 146 ARG B C 1
ATOM 5340 O O . ARG B 1 146 ? -24.203 25.562 8.938 1 93.94 146 ARG B O 1
ATOM 5347 N N . LEU B 1 147 ? -24.422 27.172 7.383 1 96 147 LEU B N 1
ATOM 5348 C CA . LEU B 1 147 ? -23.281 26.688 6.617 1 96 147 LEU B CA 1
ATOM 5349 C C . LEU B 1 147 ? -22 26.797 7.438 1 96 147 LEU B C 1
ATOM 5351 O O . LEU B 1 147 ? -21.172 25.891 7.402 1 96 147 LEU B O 1
ATOM 5355 N N . TYR B 1 148 ? -21.891 27.906 8.172 1 97.44 148 TYR B N 1
ATOM 5356 C CA . TYR B 1 148 ? -20.719 28.125 9.016 1 97.44 148 TYR B CA 1
ATOM 5357 C C . TYR B 1 148 ? -20.578 27.016 10.055 1 97.44 148 TYR B C 1
ATOM 5359 O O . TYR B 1 148 ? -19.516 26.406 10.164 1 97.44 148 TYR B O 1
ATOM 5367 N N . TYR B 1 149 ? -21.594 26.719 10.742 1 97.06 149 TYR B N 1
ATOM 5368 C CA . TYR B 1 149 ? -21.531 25.734 11.82 1 97.06 149 TYR B CA 1
ATOM 5369 C C . TYR B 1 149 ? -21.422 24.312 11.258 1 97.06 149 TYR B C 1
ATOM 5371 O O . TYR B 1 149 ? -20.719 23.469 11.82 1 97.06 149 TYR B O 1
ATOM 5379 N N . ASP B 1 150 ? -22.062 24.016 10.203 1 95.06 150 ASP B N 1
ATOM 5380 C CA . ASP B 1 150 ? -21.984 22.688 9.594 1 95.06 150 ASP B CA 1
ATOM 5381 C C . ASP B 1 150 ? -20.594 22.422 9.047 1 95.06 150 ASP B C 1
ATOM 5383 O O . ASP B 1 150 ? -20.031 21.328 9.266 1 95.06 150 ASP B O 1
ATOM 5387 N N . SER B 1 151 ? -20.078 23.406 8.305 1 97.12 151 SER B N 1
ATOM 5388 C CA . SER B 1 151 ? -18.719 23.281 7.773 1 97.12 151 SER B CA 1
ATOM 5389 C C . SER B 1 151 ? -17.688 23.172 8.891 1 97.12 151 SER B C 1
ATOM 5391 O O . SER B 1 151 ? -16.75 22.375 8.805 1 97.12 151 SER B O 1
ATOM 5393 N N . GLY B 1 152 ? -17.906 23.969 9.906 1 97.44 152 GLY B N 1
ATOM 5394 C CA . GLY B 1 152 ? -17 23.906 11.047 1 97.44 152 GLY B CA 1
ATOM 5395 C C . GLY B 1 152 ? -17.031 22.562 11.75 1 97.44 152 GLY B C 1
ATOM 5396 O O . GLY B 1 152 ? -15.977 22 12.078 1 97.44 152 GLY B O 1
ATOM 5397 N N . ARG B 1 153 ? -18.188 22.047 11.953 1 96 153 ARG B N 1
ATOM 5398 C CA . ARG B 1 153 ? -18.344 20.734 12.57 1 96 153 ARG B CA 1
ATOM 5399 C C . ARG B 1 153 ? -17.578 19.672 11.781 1 96 153 ARG B C 1
ATOM 5401 O O . ARG B 1 153 ? -16.812 18.891 12.352 1 96 153 ARG B O 1
ATOM 5408 N N . PHE B 1 154 ? -17.75 19.688 10.531 1 94.25 154 PHE B N 1
ATOM 5409 C CA . PHE B 1 154 ? -17.141 18.688 9.664 1 94.25 154 PHE B CA 1
ATOM 5410 C C . PHE B 1 154 ? -15.625 18.844 9.641 1 94.25 154 PHE B C 1
ATOM 5412 O O . PHE B 1 154 ? -14.898 17.844 9.758 1 94.25 154 PHE B O 1
ATOM 5419 N N . SER B 1 155 ? -15.156 20.047 9.492 1 97.5 155 SER B N 1
ATOM 5420 C CA . SER B 1 155 ? -13.719 20.312 9.422 1 97.5 155 SER B CA 1
ATOM 5421 C C . SER B 1 155 ? -13.008 19.875 10.703 1 97.5 155 SER B C 1
ATOM 5423 O O . SER B 1 155 ? -11.945 19.266 10.648 1 97.5 155 SER B O 1
ATOM 5425 N N . TYR B 1 156 ? -13.609 20.172 11.797 1 96.75 156 TYR B N 1
ATOM 5426 C CA . TYR B 1 156 ? -12.961 19.859 13.07 1 96.75 156 TYR B CA 1
ATOM 5427 C C . TYR B 1 156 ? -13.016 18.359 13.352 1 96.75 156 TYR B C 1
ATOM 5429 O O . TYR B 1 156 ? -12.109 17.812 13.984 1 96.75 156 TYR B O 1
ATOM 5437 N N . VAL B 1 157 ? -14.047 17.703 12.859 1 93.62 157 VAL B N 1
ATOM 5438 C CA . VAL B 1 157 ? -14.062 16.25 12.969 1 93.62 157 VAL B CA 1
ATOM 5439 C C . VAL B 1 157 ? -12.922 15.656 12.148 1 93.62 157 VAL B C 1
ATOM 5441 O O . VAL B 1 157 ? -12.258 14.711 12.594 1 93.62 157 VAL B O 1
ATOM 5444 N N . LEU B 1 158 ? -12.734 16.188 10.977 1 94.69 158 LEU B N 1
ATOM 5445 C CA . LEU B 1 158 ? -11.648 15.719 10.125 1 94.69 158 LEU B CA 1
ATOM 5446 C C . LEU B 1 158 ? -10.297 15.945 10.797 1 94.69 158 LEU B C 1
ATOM 5448 O O . LEU B 1 158 ? -9.438 15.055 10.805 1 94.69 158 LEU B O 1
ATOM 5452 N N . MET B 1 159 ? -10.133 17.109 11.352 1 96.06 159 MET B N 1
ATOM 5453 C CA . MET B 1 159 ? -8.875 17.438 12.016 1 96.06 159 MET B CA 1
ATOM 5454 C C . MET B 1 159 ? -8.672 16.578 13.258 1 96.06 159 MET B C 1
ATOM 5456 O O . MET B 1 159 ? -7.551 16.156 13.547 1 96.06 159 MET B O 1
ATOM 5460 N N . ALA B 1 160 ? -9.734 16.312 13.945 1 94.25 160 ALA B N 1
ATOM 5461 C CA . ALA B 1 160 ? -9.648 15.406 15.094 1 94.25 160 ALA B CA 1
ATOM 5462 C C . ALA B 1 160 ? -9.227 14.008 14.672 1 94.25 160 ALA B C 1
ATOM 5464 O O . ALA B 1 160 ? -8.445 13.344 15.359 1 94.25 160 ALA B O 1
ATOM 5465 N N . SER B 1 161 ? -9.766 13.594 13.594 1 91.31 161 SER B N 1
ATOM 5466 C CA . SER B 1 161 ? -9.406 12.281 13.055 1 91.31 161 SER B CA 1
ATOM 5467 C C . SER B 1 161 ? -7.941 12.234 12.648 1 91.31 161 SER B C 1
ATOM 5469 O O . SER B 1 161 ? -7.262 11.227 12.875 1 91.31 161 SER B O 1
ATOM 5471 N N . MET B 1 162 ? -7.504 13.273 12.047 1 92.06 162 MET B N 1
ATOM 5472 C CA . MET B 1 162 ? -6.109 13.383 11.633 1 92.06 162 MET B CA 1
ATOM 5473 C C . MET B 1 162 ? -5.176 13.305 12.828 1 92.06 162 MET B C 1
ATOM 5475 O O . MET B 1 162 ? -4.102 12.703 12.75 1 92.06 162 MET B O 1
ATOM 5479 N N . TYR B 1 163 ? -5.625 13.852 13.938 1 92.12 163 TYR B N 1
ATOM 5480 C CA . TYR B 1 163 ? -4.812 13.922 15.148 1 92.12 163 TYR B CA 1
ATOM 5481 C C . TYR B 1 163 ? -5.121 12.758 16.078 1 92.12 163 TYR B C 1
ATOM 5483 O O . TYR B 1 163 ? -4.77 12.789 17.266 1 92.12 163 TYR B O 1
ATOM 5491 N N . SER B 1 164 ? -5.723 11.719 15.602 1 87 164 SER B N 1
ATOM 5492 C CA . SER B 1 164 ? -6.254 10.641 16.422 1 87 164 SER B CA 1
ATOM 5493 C C . SER B 1 164 ? -5.152 9.984 17.25 1 87 164 SER B C 1
ATOM 5495 O O . SER B 1 164 ? -5.398 9.5 18.359 1 87 164 SER B O 1
ATOM 5497 N N . SER B 1 165 ? -3.955 10.016 16.812 1 83.75 165 SER B N 1
ATOM 5498 C CA . SER B 1 165 ? -2.859 9.352 17.516 1 83.75 165 SER B CA 1
ATOM 5499 C C . SER B 1 165 ? -2.088 10.336 18.391 1 83.75 165 SER B C 1
ATOM 5501 O O . SER B 1 165 ? -1.025 10 18.922 1 83.75 165 SER B O 1
ATOM 5503 N N . THR B 1 166 ? -2.598 11.508 18.5 1 90.19 166 THR B N 1
ATOM 5504 C CA . THR B 1 166 ? -1.909 12.547 19.266 1 90.19 166 THR B CA 1
ATOM 5505 C C . THR B 1 166 ? -2.748 12.984 20.453 1 90.19 166 THR B C 1
ATOM 5507 O O . THR B 1 166 ? -3.91 12.594 20.578 1 90.19 166 THR B O 1
ATOM 5510 N N . GLU B 1 167 ? -2.154 13.781 21.312 1 90 167 GLU B N 1
ATOM 5511 C CA . GLU B 1 167 ? -2.84 14.273 22.5 1 90 167 GLU B CA 1
ATOM 5512 C C . GLU B 1 167 ? -3.818 15.391 22.156 1 90 167 GLU B C 1
ATOM 5514 O O . GLU B 1 167 ? -4.695 15.727 22.969 1 90 167 GLU B O 1
ATOM 5519 N N . PHE B 1 168 ? -3.795 15.867 20.953 1 93.44 168 PHE B N 1
ATOM 5520 C CA . PHE B 1 168 ? -4.582 17.031 20.594 1 93.44 168 PHE B CA 1
ATOM 5521 C C . PHE B 1 168 ? -5.938 16.625 20.031 1 93.44 168 PHE B C 1
ATOM 5523 O O . PHE B 1 168 ? -6.824 17.469 19.859 1 93.44 168 PHE B O 1
ATOM 5530 N N . ALA B 1 169 ? -6.16 15.375 19.766 1 92.44 169 ALA B N 1
ATOM 5531 C CA . ALA B 1 169 ? -7.387 14.875 19.141 1 92.44 169 ALA B CA 1
ATOM 5532 C C . ALA B 1 169 ? -8.617 15.297 19.953 1 92.44 169 ALA B C 1
ATOM 5534 O O . ALA B 1 169 ? -9.633 15.695 19.375 1 92.44 169 ALA B O 1
ATOM 5535 N N . GLY B 1 170 ? -8.531 15.258 21.25 1 91.06 170 GLY B N 1
ATOM 5536 C CA . GLY B 1 170 ? -9.648 15.594 22.125 1 91.06 170 GLY B CA 1
ATOM 5537 C C . GLY B 1 170 ? -10.078 17.047 22 1 91.06 170 GLY B C 1
ATOM 5538 O O . GLY B 1 170 ? -11.273 17.344 21.953 1 91.06 170 GLY B O 1
ATOM 5539 N N . GLU B 1 171 ? -9.125 17.906 21.953 1 94.31 171 GLU B N 1
ATOM 5540 C CA . GLU B 1 171 ? -9.414 19.328 21.844 1 94.31 171 GLU B CA 1
ATOM 5541 C C . GLU B 1 171 ? -10.156 19.656 20.547 1 94.31 171 GLU B C 1
ATOM 5543 O O . GLU B 1 171 ? -11.117 20.422 20.547 1 94.31 171 GLU B O 1
ATOM 5548 N N . TYR B 1 172 ? -9.695 19.141 19.484 1 95.62 172 TYR B N 1
ATOM 5549 C CA . TYR B 1 172 ? -10.32 19.391 18.188 1 95.62 172 TYR B CA 1
ATOM 5550 C C . TYR B 1 172 ? -11.703 18.766 18.125 1 95.62 172 TYR B C 1
ATOM 5552 O O . TYR B 1 172 ? -12.625 19.344 17.531 1 95.62 172 TYR B O 1
ATOM 5560 N N . PHE B 1 173 ? -11.867 17.641 18.703 1 92.69 173 PHE B N 1
ATOM 5561 C CA . PHE B 1 173 ? -13.172 17 18.734 1 92.69 173 PHE B CA 1
ATOM 5562 C C . PHE B 1 173 ? -14.148 17.812 19.578 1 92.69 173 PHE B C 1
ATOM 5564 O O . PHE B 1 173 ? -15.328 17.922 19.234 1 92.69 173 PHE B O 1
ATOM 5571 N N . GLU B 1 174 ? -13.68 18.344 20.688 1 93.56 174 GLU B N 1
ATOM 5572 C CA . GLU B 1 174 ? -14.508 19.203 21.516 1 93.56 174 GLU B CA 1
ATOM 5573 C C . GLU B 1 174 ? -14.992 20.422 20.734 1 93.56 174 GLU B C 1
ATOM 5575 O O . GLU B 1 174 ? -16.141 20.844 20.891 1 93.56 174 GLU B O 1
ATOM 5580 N N . ARG B 1 175 ? -14.094 20.969 19.938 1 95.5 175 ARG B N 1
ATOM 5581 C CA . ARG B 1 175 ? -14.492 22.094 19.109 1 95.5 175 ARG B CA 1
ATOM 5582 C C . ARG B 1 175 ? -15.562 21.688 18.094 1 95.5 175 ARG B C 1
ATOM 5584 O O . ARG B 1 175 ? -16.484 22.453 17.828 1 95.5 175 ARG B O 1
ATOM 5591 N N . ALA B 1 176 ? -15.422 20.5 17.547 1 95.62 176 ALA B N 1
ATOM 5592 C CA . ALA B 1 176 ? -16.438 19.984 16.625 1 95.62 176 ALA B CA 1
ATOM 5593 C C . ALA B 1 176 ? -17.797 19.875 17.328 1 95.62 176 ALA B C 1
ATOM 5595 O O . ALA B 1 176 ? -18.828 20.188 16.734 1 95.62 176 ALA B O 1
ATOM 5596 N N . CYS B 1 177 ? -17.75 19.469 18.562 1 93.94 177 CYS B N 1
ATOM 5597 C CA . CYS B 1 177 ? -18.984 19.328 19.344 1 93.94 177 CYS B CA 1
ATOM 5598 C C . CYS B 1 177 ? -19.625 20.688 19.594 1 93.94 177 CYS B C 1
ATOM 5600 O O . CYS B 1 177 ? -20.844 20.812 19.594 1 93.94 177 CYS B O 1
ATOM 5602 N N . LEU B 1 178 ? -18.797 21.703 19.844 1 95.44 178 LEU B N 1
ATOM 5603 C CA . LEU B 1 178 ? -19.328 23.047 20.047 1 95.44 178 LEU B CA 1
ATOM 5604 C C . LEU B 1 178 ? -20.031 23.547 18.781 1 95.44 178 LEU B C 1
ATOM 5606 O O . LEU B 1 178 ? -21.094 24.172 18.875 1 95.44 178 LEU B O 1
ATOM 5610 N N . PHE B 1 179 ? -19.484 23.266 17.672 1 96.31 179 PHE B N 1
ATOM 5611 C CA . PHE B 1 179 ? -20.125 23.625 16.406 1 96.31 179 PHE B CA 1
ATOM 5612 C C . PHE B 1 179 ? -21.438 22.859 16.234 1 96.31 179 PHE B C 1
ATOM 5614 O O . PHE B 1 179 ? -22.422 23.422 15.742 1 96.31 179 PHE B O 1
ATOM 5621 N N . ASN B 1 180 ? -21.406 21.594 16.578 1 95.5 180 ASN B N 1
ATOM 5622 C CA . ASN B 1 180 ? -22.609 20.766 16.5 1 95.5 180 ASN B CA 1
ATOM 5623 C C . ASN B 1 180 ? -23.719 21.328 17.391 1 95.5 180 ASN B C 1
ATOM 5625 O O . ASN B 1 180 ? -24.891 21.375 16.969 1 95.5 180 ASN B O 1
ATOM 5629 N N . ASP B 1 181 ? -23.422 21.781 18.594 1 94.25 181 ASP B N 1
ATOM 5630 C CA . ASP B 1 181 ? -24.391 22.359 19.516 1 94.25 181 ASP B CA 1
ATOM 5631 C C . ASP B 1 181 ? -25.016 23.625 18.938 1 94.25 181 ASP B C 1
ATOM 5633 O O . ASP B 1 181 ? -26.234 23.812 19 1 94.25 181 ASP B O 1
ATOM 5637 N N . SER B 1 182 ? -24.141 24.422 18.422 1 94.56 182 SER B N 1
ATOM 5638 C CA . SER B 1 182 ? -24.625 25.656 17.828 1 94.56 182 SER B CA 1
ATOM 5639 C C . SER B 1 182 ? -25.531 25.375 16.625 1 94.56 182 SER B C 1
ATOM 5641 O O . SER B 1 182 ? -26.531 26.062 16.422 1 94.56 182 SER B O 1
ATOM 5643 N N . LEU B 1 183 ? -25.188 24.359 15.883 1 94.25 183 LEU B N 1
ATOM 5644 C CA . LEU B 1 183 ? -25.984 23.953 14.734 1 94.25 183 LEU B CA 1
ATOM 5645 C C . LEU B 1 183 ? -27.359 23.453 15.18 1 94.25 183 LEU B C 1
ATOM 5647 O O . LEU B 1 183 ? -28.375 23.781 14.547 1 94.25 183 LEU B O 1
ATOM 5651 N N . MET B 1 184 ? -27.422 22.703 16.219 1 93.62 184 MET B N 1
ATOM 5652 C CA . MET B 1 184 ? -28.672 22.156 16.75 1 93.62 184 MET B CA 1
ATOM 5653 C C . MET B 1 184 ? -29.594 23.281 17.219 1 93.62 184 MET B C 1
ATOM 5655 O O . MET B 1 184 ? -30.812 23.172 17.094 1 93.62 184 MET B O 1
ATOM 5659 N N . THR B 1 185 ? -29.062 24.375 17.703 1 91.56 185 THR B N 1
ATOM 5660 C CA . THR B 1 185 ? -29.859 25.5 18.172 1 91.56 185 THR B CA 1
ATOM 5661 C C . THR B 1 185 ? -30.5 26.219 16.984 1 91.56 185 THR B C 1
ATOM 5663 O O . THR B 1 185 ? -31.562 26.844 17.141 1 91.56 185 THR B O 1
ATOM 5666 N N . LEU B 1 186 ? -29.906 26.125 15.859 1 92.12 186 LEU B N 1
ATOM 5667 C CA . LEU B 1 186 ? -30.391 26.828 14.68 1 92.12 186 LEU B CA 1
ATOM 5668 C C . LEU B 1 186 ? -31.453 26 13.953 1 92.12 186 LEU B C 1
ATOM 5670 O O . LEU B 1 186 ? -32.281 26.547 13.234 1 92.12 186 LEU B O 1
ATOM 5674 N N . ILE B 1 187 ? -31.234 24.703 14.07 1 90.62 187 ILE B N 1
ATOM 5675 C CA . ILE B 1 187 ? -32.125 23.797 13.328 1 90.62 187 ILE B CA 1
ATOM 5676 C C . ILE B 1 187 ? -33.281 23.359 14.211 1 90.62 187 ILE B C 1
ATOM 5678 O O . ILE B 1 187 ? -33.062 23.031 15.383 1 90.62 187 ILE B O 1
ATOM 5682 N N . GLY B 1 188 ? -34.438 23.469 13.766 1 85.31 188 GLY B N 1
ATOM 5683 C CA . GLY B 1 188 ? -35.594 23.047 14.516 1 85.31 188 GLY B CA 1
ATOM 5684 C C . GLY B 1 188 ? -35.656 21.547 14.734 1 85.31 188 GLY B C 1
ATOM 5685 O O . GLY B 1 188 ? -35.219 20.781 13.898 1 85.31 188 GLY B O 1
ATOM 5686 N N . GLU B 1 189 ? -36.25 21.094 15.766 1 86.75 189 GLU B N 1
ATOM 5687 C CA . GLU B 1 189 ? -36.344 19.688 16.156 1 86.75 189 GLU B CA 1
ATOM 5688 C C . GLU B 1 189 ? -37.219 18.906 15.172 1 86.75 189 GLU B C 1
ATOM 5690 O O . GLU B 1 189 ? -37.125 17.672 15.109 1 86.75 189 GLU B O 1
ATOM 5695 N N . ASN B 1 190 ? -37.844 19.594 14.406 1 85.19 190 ASN B N 1
ATOM 5696 C CA . ASN B 1 190 ? -38.781 18.938 13.484 1 85.19 190 ASN B CA 1
ATOM 5697 C C . ASN B 1 190 ? -38.094 18.547 12.188 1 85.19 190 ASN B C 1
ATOM 5699 O O . ASN B 1 190 ? -38.625 17.75 11.414 1 85.19 190 ASN B O 1
ATOM 5703 N N . ASP B 1 191 ? -36.938 19.078 12 1 87.06 191 ASP B N 1
ATOM 5704 C CA . ASP B 1 191 ? -36.156 18.719 10.812 1 87.06 191 ASP B CA 1
ATOM 5705 C C . ASP B 1 191 ? -35.5 17.359 11 1 87.06 191 ASP B C 1
ATOM 5707 O O . ASP B 1 191 ? -34.875 17.094 12.039 1 87.06 191 ASP B O 1
ATOM 5711 N N . SER B 1 192 ? -35.625 16.531 10.031 1 86.69 192 SER B N 1
ATOM 5712 C CA . SER B 1 192 ? -35.094 15.188 10.109 1 86.69 192 SER B CA 1
ATOM 5713 C C . SER B 1 192 ? -33.562 15.211 10.344 1 86.69 192 SER B C 1
ATOM 5715 O O . SER B 1 192 ? -33.031 14.336 11.023 1 86.69 192 SER B O 1
ATOM 5717 N N . ILE B 1 193 ? -32.938 16.234 9.836 1 90.88 193 ILE B N 1
ATOM 5718 C CA . ILE B 1 193 ? -31.484 16.297 9.938 1 90.88 193 ILE B CA 1
ATOM 5719 C C . ILE B 1 193 ? -31.078 16.578 11.391 1 90.88 193 ILE B C 1
ATOM 5721 O O . ILE B 1 193 ? -29.938 16.312 11.789 1 90.88 193 ILE B O 1
ATOM 5725 N N . TYR B 1 194 ? -32.062 17.109 12.164 1 93.38 194 TYR B N 1
ATOM 5726 C CA . TYR B 1 194 ? -31.812 17.359 13.586 1 93.38 194 TYR B CA 1
ATOM 5727 C C . TYR B 1 194 ? -31.391 16.078 14.297 1 93.38 194 TYR B C 1
ATOM 5729 O O . TYR B 1 194 ? -30.562 16.125 15.203 1 93.38 194 TYR B O 1
ATOM 5737 N N . LYS B 1 195 ? -31.922 14.961 13.883 1 94.5 195 LYS B N 1
ATOM 5738 C CA . LYS B 1 195 ? -31.625 13.672 14.5 1 94.5 195 LYS B CA 1
ATOM 5739 C C . LYS B 1 195 ? -30.172 13.273 14.281 1 94.5 195 LYS B C 1
ATOM 5741 O O . LYS B 1 195 ? -29.578 12.578 15.117 1 94.5 195 LYS B O 1
ATOM 5746 N N . LEU B 1 196 ? -29.625 13.703 13.211 1 94.56 196 LEU B N 1
ATOM 5747 C CA . LEU B 1 196 ? -28.219 13.453 12.969 1 94.56 196 LEU B CA 1
ATOM 5748 C C . LEU B 1 196 ? -27.344 14.156 14.008 1 94.56 196 LEU B C 1
ATOM 5750 O O . LEU B 1 196 ? -26.453 13.539 14.586 1 94.56 196 LEU B O 1
ATOM 5754 N N . TYR B 1 197 ? -27.641 15.406 14.258 1 94.69 197 TYR B N 1
ATOM 5755 C CA . TYR B 1 197 ? -26.859 16.203 15.195 1 94.69 197 TYR B CA 1
ATOM 5756 C C . TYR B 1 197 ? -27.125 15.766 16.625 1 94.69 197 TYR B C 1
ATOM 5758 O O . TYR B 1 197 ? -26.219 15.773 17.453 1 94.69 197 TYR B O 1
ATOM 5766 N N . LEU B 1 198 ? -28.344 15.367 16.844 1 94.94 198 LEU B N 1
ATOM 5767 C CA . LEU B 1 198 ? -28.688 14.828 18.156 1 94.94 198 LEU B CA 1
ATOM 5768 C C . LEU B 1 198 ? -27.938 13.531 18.438 1 94.94 198 LEU B C 1
ATOM 5770 O O . LEU B 1 198 ? -27.422 13.328 19.547 1 94.94 198 LEU B O 1
ATOM 5774 N N . GLY B 1 199 ? -27.938 12.68 17.453 1 94.44 199 GLY B N 1
ATOM 5775 C CA . GLY B 1 199 ? -27.172 11.445 17.578 1 94.44 199 GLY B CA 1
ATOM 5776 C C . GLY B 1 199 ? -25.688 11.688 17.844 1 94.44 199 GLY B C 1
ATOM 5777 O O . GLY B 1 199 ? -25.062 10.961 18.625 1 94.44 199 GLY B O 1
ATOM 5778 N N . THR B 1 200 ? -25.141 12.711 17.188 1 92.94 200 THR B N 1
ATOM 5779 C CA . THR B 1 200 ? -23.734 13.078 17.391 1 92.94 200 THR B CA 1
ATOM 5780 C C . THR B 1 200 ? -23.5 13.57 18.812 1 92.94 200 THR B C 1
ATOM 5782 O O . THR B 1 200 ? -22.5 13.219 19.438 1 92.94 200 THR B O 1
ATOM 5785 N N . ASP B 1 201 ? -24.422 14.352 19.266 1 93.31 201 ASP B N 1
ATOM 5786 C CA . ASP B 1 201 ? -24.328 14.883 20.625 1 93.31 201 ASP B CA 1
ATOM 5787 C C . ASP B 1 201 ? -24.375 13.75 21.656 1 93.31 201 ASP B C 1
ATOM 5789 O O . ASP B 1 201 ? -23.562 13.727 22.594 1 93.31 201 ASP B O 1
ATOM 5793 N N . TYR B 1 202 ? -25.266 12.828 21.453 1 95 202 TYR B N 1
ATOM 5794 C CA . TYR B 1 202 ? -25.375 11.68 22.344 1 95 202 TYR B CA 1
ATOM 5795 C C . TYR B 1 202 ? -24.094 10.844 22.312 1 95 202 TYR B C 1
ATOM 5797 O O . TYR B 1 202 ? -23.641 10.367 23.359 1 95 202 TYR B O 1
ATOM 5805 N N . LEU B 1 203 ? -23.562 10.625 21.188 1 92.12 203 LEU B N 1
ATOM 5806 C CA . LEU B 1 203 ? -22.328 9.859 21.047 1 92.12 203 LEU B CA 1
ATOM 5807 C C . LEU B 1 203 ? -21.188 10.516 21.828 1 92.12 203 LEU B C 1
ATOM 5809 O O . LEU B 1 203 ? -20.438 9.828 22.531 1 92.12 203 LEU B O 1
ATOM 5813 N N . ASN B 1 204 ? -21.141 11.82 21.719 1 89.38 204 ASN B N 1
ATOM 5814 C CA . ASN B 1 204 ? -20.094 12.57 22.406 1 89.38 204 ASN B CA 1
ATOM 5815 C C . ASN B 1 204 ? -20.25 12.453 23.922 1 89.38 204 ASN B C 1
ATOM 5817 O O . ASN B 1 204 ? -19.25 12.445 24.656 1 89.38 204 ASN B O 1
ATOM 5821 N N . LYS B 1 205 ? -21.422 12.383 24.344 1 92.75 205 LYS B N 1
ATOM 5822 C CA . LYS B 1 205 ? -21.703 12.266 25.766 1 92.75 205 LYS B CA 1
ATOM 5823 C C . LYS B 1 205 ? -21.688 10.812 26.219 1 92.75 205 LYS B C 1
ATOM 5825 O O . LYS B 1 205 ? -22.078 10.5 27.344 1 92.75 205 LYS B O 1
ATOM 5830 N N . LYS B 1 206 ? -21.406 9.859 25.312 1 93.5 206 LYS B N 1
ATOM 5831 C CA . LYS B 1 206 ? -21.281 8.422 25.547 1 93.5 206 LYS B CA 1
ATOM 5832 C C . LYS B 1 206 ? -22.625 7.801 25.891 1 93.5 206 LYS B C 1
ATOM 5834 O O . LYS B 1 206 ? -22.703 6.887 26.719 1 93.5 206 LYS B O 1
ATOM 5839 N N . GLN B 1 207 ? -23.609 8.477 25.453 1 96.25 207 GLN B N 1
ATOM 5840 C CA . GLN B 1 207 ? -24.953 7.918 25.531 1 96.25 207 GLN B CA 1
ATOM 5841 C C . GLN B 1 207 ? -25.297 7.141 24.266 1 96.25 207 GLN B C 1
ATOM 5843 O O . GLN B 1 207 ? -26.172 7.562 23.5 1 96.25 207 GLN B O 1
ATOM 5848 N N . TYR B 1 208 ? -24.828 5.984 24.141 1 96.25 208 TYR B N 1
ATOM 5849 C CA . TYR B 1 208 ? -24.812 5.223 22.891 1 96.25 208 TYR B CA 1
ATOM 5850 C C . TYR B 1 208 ? -26.219 4.746 22.531 1 96.25 208 TYR B C 1
ATOM 5852 O O . TYR B 1 208 ? -26.609 4.789 21.359 1 96.25 208 TYR B O 1
ATOM 5860 N N . SER B 1 209 ? -26.984 4.312 23.484 1 96.31 209 SER B N 1
ATOM 5861 C CA . SER B 1 209 ? -28.312 3.799 23.219 1 96.31 209 SER B CA 1
ATOM 5862 C C . SER B 1 209 ? -29.219 4.883 22.641 1 96.31 209 SER B C 1
ATOM 5864 O O . SER B 1 209 ? -29.953 4.641 21.688 1 96.31 209 SER B O 1
ATOM 5866 N N . LEU B 1 210 ? -29.125 6.023 23.203 1 96.94 210 LEU B N 1
ATOM 5867 C CA . LEU B 1 210 ? -29.922 7.148 22.719 1 96.94 210 LEU B CA 1
ATOM 5868 C C . LEU B 1 210 ? -29.453 7.582 21.328 1 96.94 210 LEU B C 1
ATOM 5870 O O . LEU B 1 210 ? -30.266 7.93 20.484 1 96.94 210 LEU B O 1
ATOM 5874 N N . SER B 1 211 ? -28.125 7.617 21.141 1 97.12 211 SER B N 1
ATOM 5875 C CA . SER B 1 211 ? -27.562 7.957 19.828 1 97.12 211 SER B CA 1
ATOM 5876 C C . SER B 1 211 ? -28.047 6.996 18.75 1 97.12 211 SER B C 1
ATOM 5878 O O . SER B 1 211 ? -28.516 7.43 17.688 1 97.12 211 SER B O 1
ATOM 5880 N N . ILE B 1 212 ? -27.969 5.688 19.078 1 97.31 212 ILE B N 1
ATOM 5881 C CA . ILE B 1 212 ? -28.375 4.652 18.125 1 97.31 212 ILE B CA 1
ATOM 5882 C C . ILE B 1 212 ? -29.859 4.805 17.797 1 97.31 212 ILE B C 1
ATOM 5884 O O . ILE B 1 212 ? -30.25 4.699 16.625 1 97.31 212 ILE B O 1
ATOM 5888 N N . ALA B 1 213 ? -30.656 5.062 18.781 1 96.62 213 ALA B N 1
ATOM 5889 C CA . ALA B 1 213 ? -32.094 5.219 18.578 1 96.62 213 ALA B CA 1
ATOM 5890 C C . ALA B 1 213 ? -32.375 6.402 17.656 1 96.62 213 ALA B C 1
ATOM 5892 O O . ALA B 1 213 ? -33.188 6.289 16.719 1 96.62 213 ALA B O 1
ATOM 5893 N N . ALA B 1 214 ? -31.781 7.512 17.938 1 95.88 214 ALA B N 1
ATOM 5894 C CA . ALA B 1 214 ? -32 8.719 17.141 1 95.88 214 ALA B CA 1
ATOM 5895 C C . ALA B 1 214 ? -31.562 8.508 15.695 1 95.88 214 ALA B C 1
ATOM 5897 O O . ALA B 1 214 ? -32.25 8.914 14.758 1 95.88 214 ALA B O 1
ATOM 5898 N N . LEU B 1 215 ? -30.422 7.91 15.5 1 97.25 215 LEU B N 1
ATOM 5899 C CA . LEU B 1 215 ? -29.844 7.711 14.18 1 97.25 215 LEU B CA 1
ATOM 5900 C C . LEU B 1 215 ? -30.625 6.66 13.391 1 97.25 215 LEU B C 1
ATOM 5902 O O . LEU B 1 215 ? -30.75 6.762 12.172 1 97.25 215 LEU B O 1
ATOM 5906 N N . ASN B 1 216 ? -31.094 5.629 14.125 1 95.75 216 ASN B N 1
ATOM 5907 C CA . ASN B 1 216 ? -31.922 4.633 13.453 1 95.75 216 ASN B CA 1
ATOM 5908 C C . ASN B 1 216 ? -33.219 5.242 12.945 1 95.75 216 ASN B C 1
ATOM 5910 O O . ASN B 1 216 ? -33.688 4.898 11.859 1 95.75 216 ASN B O 1
ATOM 5914 N N . ASP B 1 217 ? -33.781 6.074 13.758 1 94.38 217 ASP B N 1
ATOM 5915 C CA . ASP B 1 217 ? -34.969 6.773 13.344 1 94.38 217 ASP B CA 1
ATOM 5916 C C . ASP B 1 217 ? -34.75 7.574 12.062 1 94.38 217 ASP B C 1
ATOM 5918 O O . ASP B 1 217 ? -35.594 7.602 11.172 1 94.38 217 ASP B O 1
ATOM 5922 N N . LEU B 1 218 ? -33.625 8.18 12.008 1 95.44 218 LEU B N 1
ATOM 5923 C CA . LEU B 1 218 ? -33.281 8.969 10.828 1 95.44 218 LEU B CA 1
ATOM 5924 C C . LEU B 1 218 ? -33 8.07 9.633 1 95.44 218 LEU B C 1
ATOM 5926 O O . LEU B 1 218 ? -33.469 8.336 8.531 1 95.44 218 LEU B O 1
ATOM 5930 N N . LEU B 1 219 ? -32.281 7.008 9.82 1 94.56 219 LEU B N 1
ATOM 5931 C CA . LEU B 1 219 ? -31.844 6.117 8.75 1 94.56 219 LEU B CA 1
ATOM 5932 C C . LEU B 1 219 ? -33.062 5.484 8.055 1 94.56 219 LEU B C 1
ATOM 5934 O O . LEU B 1 219 ? -33.031 5.246 6.844 1 94.56 219 LEU B O 1
ATOM 5938 N N . GLU B 1 220 ? -34.062 5.219 8.781 1 90.56 220 GLU B N 1
ATOM 5939 C CA . GLU B 1 220 ? -35.281 4.602 8.242 1 90.56 220 GLU B CA 1
ATOM 5940 C C . GLU B 1 220 ? -35.969 5.527 7.25 1 90.56 220 GLU B C 1
ATOM 5942 O O . GLU B 1 220 ? -36.688 5.066 6.371 1 90.56 220 GLU B O 1
ATOM 5947 N N . THR B 1 221 ? -35.688 6.789 7.395 1 91.5 221 THR B N 1
ATOM 5948 C CA . THR B 1 221 ? -36.344 7.754 6.52 1 91.5 221 THR B CA 1
ATOM 5949 C C . THR B 1 221 ? -35.469 8.055 5.301 1 91.5 221 THR B C 1
ATOM 5951 O O . THR B 1 221 ? -35.906 8.75 4.379 1 91.5 221 THR B O 1
ATOM 5954 N N . LEU B 1 222 ? -34.281 7.523 5.266 1 91.75 222 LEU B N 1
ATOM 5955 C CA . LEU B 1 222 ? -33.312 7.887 4.219 1 91.75 222 LEU B CA 1
ATOM 5956 C C . LEU B 1 222 ? -33.156 6.746 3.217 1 91.75 222 LEU B C 1
ATOM 5958 O O . LEU B 1 222 ? -33.156 5.574 3.598 1 91.75 222 LEU B O 1
ATOM 5962 N N . GLU B 1 223 ? -33.031 7.188 2.031 1 89.44 223 GLU B N 1
ATOM 5963 C CA . GLU B 1 223 ? -32.594 6.246 0.997 1 89.44 223 GLU B CA 1
ATOM 5964 C C . GLU B 1 223 ? -31.078 6.207 0.876 1 89.44 223 GLU B C 1
ATOM 5966 O O . GLU B 1 223 ? -30.391 7.141 1.292 1 89.44 223 GLU B O 1
ATOM 5971 N N . MET B 1 224 ? -30.578 5.211 0.328 1 86.94 224 MET B N 1
ATOM 5972 C CA . MET B 1 224 ? -29.141 4.992 0.26 1 86.94 224 MET B CA 1
ATOM 5973 C C . MET B 1 224 ? -28.469 6.07 -0.589 1 86.94 224 MET B C 1
ATOM 5975 O O . MET B 1 224 ? -27.281 6.363 -0.405 1 86.94 224 MET B O 1
ATOM 5979 N N . ASP B 1 225 ? -29.172 6.66 -1.466 1 85.62 225 ASP B N 1
ATOM 5980 C CA . ASP B 1 225 ? -28.594 7.66 -2.355 1 85.62 225 ASP B CA 1
ATOM 5981 C C . ASP B 1 225 ? -28.703 9.055 -1.754 1 85.62 225 ASP B C 1
ATOM 5983 O O . ASP B 1 225 ? -28.219 10.031 -2.348 1 85.62 225 ASP B O 1
ATOM 5987 N N . ASN B 1 226 ? -29.266 9.102 -0.551 1 88.62 226 ASN B N 1
ATOM 5988 C CA . ASN B 1 226 ? -29.359 10.375 0.143 1 88.62 226 ASN B CA 1
ATOM 5989 C C . ASN B 1 226 ? -28 10.82 0.681 1 88.62 226 ASN B C 1
ATOM 5991 O O . ASN B 1 226 ? -27.234 10 1.176 1 88.62 226 ASN B O 1
ATOM 5995 N N . ILE B 1 227 ? -27.781 12.078 0.638 1 84.56 227 ILE B N 1
ATOM 5996 C CA . ILE B 1 227 ? -26.484 12.656 0.975 1 84.56 227 ILE B CA 1
ATOM 5997 C C . ILE B 1 227 ? -26.219 12.492 2.471 1 84.56 227 ILE B C 1
ATOM 5999 O O . ILE B 1 227 ? -25.062 12.461 2.902 1 84.56 227 ILE B O 1
ATOM 6003 N N . VAL B 1 228 ? -27.25 12.32 3.258 1 90.81 228 VAL B N 1
ATOM 6004 C CA . VAL B 1 228 ? -27.125 12.266 4.711 1 90.81 228 VAL B CA 1
ATOM 6005 C C . VAL B 1 228 ? -26.938 10.812 5.16 1 90.81 228 VAL B C 1
ATOM 6007 O O . VAL B 1 228 ? -26.5 10.555 6.281 1 90.81 228 VAL B O 1
ATOM 6010 N N . PHE B 1 229 ? -27.234 9.898 4.266 1 93.5 229 PHE B N 1
ATOM 6011 C CA . PHE B 1 229 ? -27.234 8.477 4.594 1 93.5 229 PHE B CA 1
ATOM 6012 C C . PHE B 1 229 ? -25.844 8.023 5.059 1 93.5 229 PHE B C 1
ATOM 6014 O O . PHE B 1 229 ? -25.719 7.41 6.117 1 93.5 229 PHE B O 1
ATOM 6021 N N . PRO B 1 230 ? -24.781 8.391 4.34 1 93.5 230 PRO B N 1
ATOM 6022 C CA . PRO B 1 230 ? -23.453 7.891 4.738 1 93.5 230 PRO B CA 1
ATOM 6023 C C . PRO B 1 230 ? -23.031 8.391 6.121 1 93.5 230 PRO B C 1
ATOM 6025 O O . PRO B 1 230 ? -22.516 7.613 6.926 1 93.5 230 PRO B O 1
ATOM 6028 N N . GLU B 1 231 ? -23.234 9.602 6.336 1 92.12 231 GLU B N 1
ATOM 6029 C CA . GLU B 1 231 ? -22.844 10.148 7.633 1 92.12 231 GLU B CA 1
ATOM 6030 C C . GLU B 1 231 ? -23.625 9.492 8.766 1 92.12 231 GLU B C 1
ATOM 6032 O O . GLU B 1 231 ? -23.062 9.203 9.828 1 92.12 231 GLU B O 1
ATOM 6037 N N . THR B 1 232 ? -24.938 9.312 8.547 1 95.19 232 THR B N 1
ATOM 6038 C CA . THR B 1 232 ? -25.766 8.656 9.539 1 95.19 232 THR B CA 1
ATOM 6039 C C . THR B 1 232 ? -25.281 7.23 9.805 1 95.19 232 THR B C 1
ATOM 6041 O O . THR B 1 232 ? -25.141 6.824 10.961 1 95.19 232 THR B O 1
ATOM 6044 N N . ALA B 1 233 ? -25.047 6.535 8.773 1 95.69 233 ALA B N 1
ATOM 6045 C CA . ALA B 1 233 ? -24.594 5.156 8.898 1 95.69 233 ALA B CA 1
ATOM 6046 C C . ALA B 1 233 ? -23.219 5.094 9.562 1 95.69 233 ALA B C 1
ATOM 6048 O O . ALA B 1 233 ? -22.922 4.168 10.32 1 95.69 233 ALA B O 1
ATOM 6049 N N . LEU B 1 234 ? -22.391 6.039 9.297 1 94.31 234 LEU B N 1
ATOM 6050 C CA . LEU B 1 234 ? -21.062 6.074 9.891 1 94.31 234 LEU B CA 1
ATOM 6051 C C . LEU B 1 234 ? -21.141 6.32 11.398 1 94.31 234 LEU B C 1
ATOM 6053 O O . LEU B 1 234 ? -20.375 5.742 12.172 1 94.31 234 LEU B O 1
ATOM 6057 N N . LEU B 1 235 ? -22.016 7.168 11.75 1 94.75 235 LEU B N 1
ATOM 6058 C CA . LEU B 1 235 ? -22.219 7.434 13.172 1 94.75 235 LEU B CA 1
ATOM 6059 C C . LEU B 1 235 ? -22.766 6.199 13.883 1 94.75 235 LEU B C 1
ATOM 6061 O O . LEU B 1 235 ? -22.391 5.914 15.023 1 94.75 235 LEU B O 1
ATOM 6065 N N . LEU B 1 236 ? -23.641 5.512 13.203 1 96.56 236 LEU B N 1
ATOM 6066 C CA . LEU B 1 236 ? -24.141 4.254 13.758 1 96.56 236 LEU B CA 1
ATOM 6067 C C . LEU B 1 236 ? -23 3.256 13.93 1 96.56 236 LEU B C 1
ATOM 6069 O O . LEU B 1 236 ? -22.906 2.582 14.961 1 96.56 236 LEU B O 1
ATOM 6073 N N . SER B 1 237 ? -22.203 3.215 12.93 1 96.56 237 SER B N 1
ATOM 6074 C CA . SER B 1 237 ? -21.031 2.344 13.016 1 96.56 237 SER B CA 1
ATOM 6075 C C . SER B 1 237 ? -20.156 2.691 14.219 1 96.56 237 SER B C 1
ATOM 6077 O O . SER B 1 237 ? -19.719 1.802 14.953 1 96.56 237 SER B O 1
ATOM 6079 N N . ALA B 1 238 ? -19.922 3.928 14.438 1 93.62 238 ALA B N 1
ATOM 6080 C CA . ALA B 1 238 ? -19.094 4.387 15.547 1 93.62 238 ALA B CA 1
ATOM 6081 C C . ALA B 1 238 ? -19.719 4.012 16.891 1 93.62 238 ALA B C 1
ATOM 6083 O O . ALA B 1 238 ? -19.016 3.6 17.812 1 93.62 238 ALA B O 1
ATOM 6084 N N . ASN B 1 239 ? -21.031 4.176 16.953 1 95.69 239 ASN B N 1
ATOM 6085 C CA . ASN B 1 239 ? -21.75 3.822 18.188 1 95.69 239 ASN B CA 1
ATOM 6086 C C . ASN B 1 239 ? -21.609 2.336 18.5 1 95.69 239 ASN B C 1
ATOM 6088 O O . ASN B 1 239 ? -21.344 1.962 19.641 1 95.69 239 ASN B O 1
ATOM 6092 N N . TYR B 1 240 ? -21.781 1.538 17.547 1 96.12 240 TYR B N 1
ATOM 6093 C CA . TYR B 1 240 ? -21.688 0.095 17.734 1 96.12 240 TYR B CA 1
ATOM 6094 C C . TYR B 1 240 ? -20.266 -0.326 18.062 1 96.12 240 TYR B C 1
ATOM 6096 O O . TYR B 1 240 ? -20.031 -1.251 18.844 1 96.12 240 TYR B O 1
ATOM 6104 N N . ALA B 1 241 ? -19.375 0.284 17.453 1 93.69 241 ALA B N 1
ATOM 6105 C CA . ALA B 1 241 ? -17.969 -0.014 17.75 1 93.69 241 ALA B CA 1
ATOM 6106 C C . ALA B 1 241 ? -17.641 0.278 19.203 1 93.69 241 ALA B C 1
ATOM 6108 O O . ALA B 1 241 ? -16.953 -0.507 19.875 1 93.69 241 ALA B O 1
ATOM 6109 N N . GLU B 1 242 ? -18.125 1.401 19.688 1 92.25 242 GLU B N 1
ATOM 6110 C CA . GLU B 1 242 ? -17.875 1.798 21.062 1 92.25 242 GLU B CA 1
ATOM 6111 C C . GLU B 1 242 ? -18.531 0.827 22.047 1 92.25 242 GLU B C 1
ATOM 6113 O O . GLU B 1 242 ? -18.047 0.632 23.156 1 92.25 242 GLU B O 1
ATOM 6118 N N . ARG B 1 243 ? -19.531 0.183 21.562 1 94.62 243 ARG B N 1
ATOM 6119 C CA . ARG B 1 243 ? -20.234 -0.782 22.406 1 94.62 243 ARG B CA 1
ATOM 6120 C C . ARG B 1 243 ? -19.641 -2.178 22.25 1 94.62 243 ARG B C 1
ATOM 6122 O O . ARG B 1 243 ? -20.172 -3.146 22.797 1 94.62 243 ARG B O 1
ATOM 6129 N N . GLY B 1 244 ? -18.672 -2.373 21.453 1 92.38 244 GLY B N 1
ATOM 6130 C CA . GLY B 1 244 ? -18 -3.643 21.25 1 92.38 244 GLY B CA 1
ATOM 6131 C C . GLY B 1 244 ? -18.719 -4.559 20.281 1 92.38 244 GLY B C 1
ATOM 6132 O O . GLY B 1 244 ? -18.391 -5.746 20.188 1 92.38 244 GLY B O 1
ATOM 6133 N N . ARG B 1 245 ? -19.688 -4.035 19.641 1 95 245 ARG B N 1
ATOM 6134 C CA . ARG B 1 245 ? -20.391 -4.816 18.641 1 95 245 ARG B CA 1
ATOM 6135 C C . ARG B 1 245 ? -19.766 -4.648 17.266 1 95 245 ARG B C 1
ATOM 6137 O O . ARG B 1 245 ? -20.328 -3.977 16.391 1 95 245 ARG B O 1
ATOM 6144 N N . THR B 1 246 ? -18.812 -5.332 17 1 94.62 246 THR B N 1
ATOM 6145 C CA . THR B 1 246 ? -17.938 -5.152 15.836 1 94.62 246 THR B CA 1
ATOM 6146 C C . THR B 1 246 ? -18.672 -5.543 14.555 1 94.62 246 THR B C 1
ATOM 6148 O O . THR B 1 246 ? -18.484 -4.902 13.516 1 94.62 246 THR B O 1
ATOM 6151 N N . GLU B 1 247 ? -19.453 -6.539 14.609 1 94.94 247 GLU B N 1
ATOM 6152 C CA . GLU B 1 247 ? -20.141 -6.996 13.406 1 94.94 247 GLU B CA 1
ATOM 6153 C C . GLU B 1 247 ? -21.125 -5.945 12.898 1 94.94 247 GLU B C 1
ATOM 6155 O O . GLU B 1 247 ? -21.188 -5.68 11.695 1 94.94 247 GLU B O 1
ATOM 6160 N N . GLN B 1 248 ? -21.844 -5.41 13.797 1 95.62 248 GLN B N 1
ATOM 6161 C CA . GLN B 1 248 ? -22.781 -4.359 13.43 1 95.62 248 GLN B CA 1
ATOM 6162 C C . GLN B 1 248 ? -22.062 -3.111 12.938 1 95.62 248 GLN B C 1
ATOM 6164 O O . GLN B 1 248 ? -22.516 -2.443 12.008 1 95.62 248 GLN B O 1
ATOM 6169 N N . ALA B 1 249 ? -21 -2.799 13.578 1 96.88 249 ALA B N 1
ATOM 6170 C CA . ALA B 1 249 ? -20.203 -1.657 13.156 1 96.88 249 ALA B CA 1
ATOM 6171 C C . ALA B 1 249 ? -19.719 -1.83 11.719 1 96.88 249 ALA B C 1
ATOM 6173 O O . ALA B 1 249 ? -19.812 -0.905 10.906 1 96.88 249 ALA B O 1
ATOM 6174 N N . LEU B 1 250 ? -19.266 -3.016 11.445 1 97.38 250 LEU B N 1
ATOM 6175 C CA . LEU B 1 250 ? -18.766 -3.303 10.102 1 97.38 250 LEU B CA 1
ATOM 6176 C C . LEU B 1 250 ? -19.906 -3.316 9.094 1 97.38 250 LEU B C 1
ATOM 6178 O O . LEU B 1 250 ? -19.719 -2.928 7.934 1 97.38 250 LEU B O 1
ATOM 6182 N N . TYR B 1 251 ? -21.031 -3.809 9.547 1 97.12 251 TYR B N 1
ATOM 6183 C CA . TYR B 1 251 ? -22.203 -3.816 8.688 1 97.12 251 TYR B CA 1
ATOM 6184 C C . TYR B 1 251 ? -22.547 -2.408 8.211 1 97.12 251 TYR B C 1
ATOM 6186 O O . TYR B 1 251 ? -22.688 -2.172 7.012 1 97.12 251 TYR B O 1
ATOM 6194 N N . TYR B 1 252 ? -22.641 -1.434 9.102 1 97 252 TYR B N 1
ATOM 6195 C CA . TYR B 1 252 ? -22.984 -0.064 8.742 1 97 252 TYR B CA 1
ATOM 6196 C C . TYR B 1 252 ? -21.875 0.584 7.93 1 97 252 TYR B C 1
ATOM 6198 O O . TYR B 1 252 ? -22.125 1.405 7.047 1 97 252 TYR B O 1
ATOM 6206 N N . THR B 1 253 ? -20.656 0.27 8.227 1 97.44 253 THR B N 1
ATOM 6207 C CA . THR B 1 253 ? -19.531 0.755 7.422 1 97.44 253 THR B CA 1
ATOM 6208 C C . THR B 1 253 ? -19.656 0.267 5.984 1 97.44 253 THR B C 1
ATOM 6210 O O . THR B 1 253 ? -19.391 1.021 5.043 1 97.44 253 THR B O 1
ATOM 6213 N N . ALA B 1 254 ? -20.016 -0.997 5.875 1 97.38 254 ALA B N 1
ATOM 6214 C CA . ALA B 1 254 ? -20.219 -1.558 4.539 1 97.38 254 ALA B CA 1
ATOM 6215 C C . ALA B 1 254 ? -21.344 -0.836 3.801 1 97.38 254 ALA B C 1
ATOM 6217 O O . ALA B 1 254 ? -21.266 -0.627 2.588 1 97.38 254 ALA B O 1
ATOM 6218 N N . LEU B 1 255 ? -22.359 -0.491 4.527 1 96.19 255 LEU B N 1
ATOM 6219 C CA . LEU B 1 255 ? -23.453 0.248 3.926 1 96.19 255 LEU B CA 1
ATOM 6220 C C . LEU B 1 255 ? -22.984 1.605 3.412 1 96.19 255 LEU B C 1
ATOM 6222 O O . LEU B 1 255 ? -23.438 2.062 2.357 1 96.19 255 LEU B O 1
ATOM 6226 N N . VAL B 1 256 ? -22.141 2.268 4.191 1 96.75 256 VAL B N 1
ATOM 6227 C CA . VAL B 1 256 ? -21.594 3.551 3.773 1 96.75 256 VAL B CA 1
ATOM 6228 C C . VAL B 1 256 ? -20.797 3.379 2.477 1 96.75 256 VAL B C 1
ATOM 6230 O O . VAL B 1 256 ? -20.953 4.168 1.542 1 96.75 256 VAL B O 1
ATOM 6233 N N . ALA B 1 257 ? -20 2.322 2.436 1 96.5 257 ALA B N 1
ATOM 6234 C CA . ALA B 1 257 ? -19.188 2.057 1.243 1 96.5 257 ALA B CA 1
ATOM 6235 C C . ALA B 1 257 ? -20.078 1.812 0.028 1 96.5 257 ALA B C 1
ATOM 6237 O O . ALA B 1 257 ? -19.797 2.295 -1.069 1 96.5 257 ALA B O 1
ATOM 6238 N N . LEU B 1 258 ? -21.094 1.056 0.237 1 95.06 258 LEU B N 1
ATOM 6239 C CA . LEU B 1 258 ? -22.047 0.774 -0.835 1 95.06 258 LEU B CA 1
ATOM 6240 C C . LEU B 1 258 ? -22.719 2.055 -1.315 1 95.06 258 LEU B C 1
ATOM 6242 O O . LEU B 1 258 ? -22.875 2.268 -2.521 1 95.06 258 LEU B O 1
ATOM 6246 N N . SER B 1 259 ? -23.141 2.826 -0.368 1 94.44 259 SER B N 1
ATOM 6247 C CA . SER B 1 259 ? -23.781 4.094 -0.704 1 94.44 259 SER B CA 1
ATOM 6248 C C . SER B 1 259 ? -22.828 5 -1.486 1 94.44 259 SER B C 1
ATOM 6250 O O . SER B 1 259 ? -23.234 5.629 -2.465 1 94.44 259 SER B O 1
ATOM 6252 N N . ASP B 1 260 ? -21.594 5.113 -1.089 1 94.31 260 ASP B N 1
ATOM 6253 C CA . ASP B 1 260 ? -20.594 5.918 -1.788 1 94.31 260 ASP B CA 1
ATOM 6254 C C . ASP B 1 260 ? -20.453 5.473 -3.242 1 94.31 260 ASP B C 1
ATOM 6256 O O . ASP B 1 260 ? -20.406 6.305 -4.148 1 94.31 260 ASP B O 1
ATOM 6260 N N . ILE B 1 261 ? -20.406 4.223 -3.426 1 93.31 261 ILE B N 1
ATOM 6261 C CA . ILE B 1 261 ? -20.219 3.672 -4.766 1 93.31 261 ILE B CA 1
ATOM 6262 C C . ILE B 1 261 ? -21.453 3.934 -5.613 1 93.31 261 ILE B C 1
ATOM 6264 O O . ILE B 1 261 ? -21.344 4.352 -6.766 1 93.31 261 ILE B O 1
ATOM 6268 N N . GLU B 1 262 ? -22.578 3.701 -5.027 1 89.56 262 GLU B N 1
ATOM 6269 C CA . GLU B 1 262 ? -23.844 3.887 -5.758 1 89.56 262 GLU B CA 1
ATOM 6270 C C . GLU B 1 262 ? -24.031 5.348 -6.16 1 89.56 262 GLU B C 1
ATOM 6272 O O . GLU B 1 262 ? -24.594 5.633 -7.219 1 89.56 262 GLU B O 1
ATOM 6277 N N . CYS B 1 263 ? -23.562 6.188 -5.305 1 91.5 263 CYS B N 1
ATOM 6278 C CA . CYS B 1 263 ? -23.719 7.613 -5.574 1 91.5 263 CYS B CA 1
ATOM 6279 C C . CYS B 1 263 ? -22.547 8.133 -6.418 1 91.5 263 CYS B C 1
ATOM 6281 O O . CYS B 1 263 ? -22.531 9.305 -6.801 1 91.5 263 CYS B O 1
ATOM 6283 N N . GLY B 1 264 ? -21.609 7.355 -6.734 1 92.06 264 GLY B N 1
ATOM 6284 C CA . GLY B 1 264 ? -20.469 7.738 -7.547 1 92.06 264 GLY B CA 1
ATOM 6285 C C . GLY B 1 264 ? -19.469 8.609 -6.805 1 92.06 264 GLY B C 1
ATOM 6286 O O . GLY B 1 264 ? -18.875 9.516 -7.383 1 92.06 264 GLY B O 1
ATOM 6287 N N . TYR B 1 265 ? -19.344 8.375 -5.5 1 92 265 TYR B N 1
ATOM 6288 C CA . TYR B 1 265 ? -18.375 9.102 -4.688 1 92 265 TYR B CA 1
ATOM 6289 C C . TYR B 1 265 ? -17.109 8.281 -4.5 1 92 265 TYR B C 1
ATOM 6291 O O . TYR B 1 265 ? -17.141 7.051 -4.473 1 92 265 TYR B O 1
ATOM 6299 N N . LEU B 1 266 ? -15.969 9 -4.473 1 91.94 266 LEU B N 1
ATOM 6300 C CA . LEU B 1 266 ? -14.688 8.336 -4.258 1 91.94 266 LEU B CA 1
ATOM 6301 C C . LEU B 1 266 ? -14.227 8.508 -2.814 1 91.94 266 LEU B C 1
ATOM 6303 O O . LEU B 1 266 ? -13.102 8.938 -2.564 1 91.94 266 LEU B O 1
ATOM 6307 N N . SER B 1 267 ? -15.141 8.133 -1.933 1 89.5 267 SER B N 1
ATOM 6308 C CA . SER B 1 267 ? -14.75 8.172 -0.527 1 89.5 267 SER B CA 1
ATOM 6309 C C . SER B 1 267 ? -13.891 6.969 -0.154 1 89.5 267 SER B C 1
ATOM 6311 O O . SER B 1 267 ? -14.117 5.863 -0.654 1 89.5 267 SER B O 1
ATOM 6313 N N . SER B 1 268 ? -12.93 7.23 0.678 1 90.25 268 SER B N 1
ATOM 6314 C CA . SER B 1 268 ? -11.984 6.18 1.041 1 90.25 268 SER B CA 1
ATOM 6315 C C . SER B 1 268 ? -12.203 5.711 2.477 1 90.25 268 SER B C 1
ATOM 6317 O O . SER B 1 268 ? -11.734 4.641 2.865 1 90.25 268 SER B O 1
ATOM 6319 N N . GLU B 1 269 ? -12.938 6.41 3.227 1 91.38 269 GLU B N 1
ATOM 6320 C CA . GLU B 1 269 ? -13.016 6.188 4.668 1 91.38 269 GLU B CA 1
ATOM 6321 C C . GLU B 1 269 ? -13.695 4.855 4.98 1 91.38 269 GLU B C 1
ATOM 6323 O O . GLU B 1 269 ? -13.172 4.059 5.766 1 91.38 269 GLU B O 1
ATOM 6328 N N . ALA B 1 270 ? -14.82 4.656 4.375 1 94.75 270 ALA B N 1
ATOM 6329 C CA . ALA B 1 270 ? -15.57 3.439 4.664 1 94.75 270 ALA B CA 1
ATOM 6330 C C . ALA B 1 270 ? -14.789 2.197 4.246 1 94.75 270 ALA B C 1
ATOM 6332 O O . ALA B 1 270 ? -14.75 1.207 4.98 1 94.75 270 ALA B O 1
ATOM 6333 N N . LEU B 1 271 ? -14.164 2.246 3.107 1 94.81 271 LEU B N 1
ATOM 6334 C CA . LEU B 1 271 ? -13.391 1.117 2.613 1 94.81 271 LEU B CA 1
ATOM 6335 C C . LEU B 1 271 ? -12.188 0.851 3.514 1 94.81 271 LEU B C 1
ATOM 6337 O O . LEU B 1 271 ? -11.844 -0.305 3.771 1 94.81 271 LEU B O 1
ATOM 6341 N N . ARG B 1 272 ? -11.617 1.903 3.91 1 92.19 272 ARG B N 1
ATOM 6342 C CA . ARG B 1 272 ? -10.477 1.767 4.816 1 92.19 272 ARG B CA 1
ATOM 6343 C C . ARG B 1 272 ? -10.898 1.093 6.121 1 92.19 272 ARG B C 1
ATOM 6345 O O . ARG B 1 272 ? -10.242 0.152 6.578 1 92.19 272 ARG B O 1
ATOM 6352 N N . ARG B 1 273 ? -11.93 1.554 6.734 1 93.38 273 ARG B N 1
ATOM 6353 C CA . ARG B 1 273 ? -12.414 1.013 8 1 93.38 273 ARG B CA 1
ATOM 6354 C C . ARG B 1 273 ? -12.844 -0.442 7.844 1 93.38 273 ARG B C 1
ATOM 6356 O O . ARG B 1 273 ? -12.594 -1.266 8.727 1 93.38 273 ARG B O 1
ATOM 6363 N N . LEU B 1 274 ? -13.484 -0.695 6.773 1 95.06 274 LEU B N 1
ATOM 6364 C CA . LEU B 1 274 ? -13.914 -2.062 6.504 1 95.06 274 LEU B CA 1
ATOM 6365 C C . LEU B 1 274 ? -12.711 -2.988 6.34 1 95.06 274 LEU B C 1
ATOM 6367 O O . LEU B 1 274 ? -12.703 -4.102 6.871 1 95.06 274 LEU B O 1
ATOM 6371 N N . GLY B 1 275 ? -11.742 -2.537 5.566 1 93.31 275 GLY B N 1
ATOM 6372 C CA . GLY B 1 275 ? -10.539 -3.326 5.383 1 93.31 275 GLY B CA 1
ATOM 6373 C C . GLY B 1 275 ? -9.836 -3.65 6.688 1 93.31 275 GLY B C 1
ATOM 6374 O O . GLY B 1 275 ? -9.5 -4.809 6.945 1 93.31 275 GLY B O 1
ATOM 6375 N N . THR B 1 276 ? -9.672 -2.68 7.52 1 91.06 276 THR B N 1
ATOM 6376 C CA . THR B 1 276 ? -8.984 -2.871 8.789 1 91.06 276 THR B CA 1
ATOM 6377 C C . THR B 1 276 ? -9.805 -3.775 9.711 1 91.06 276 THR B C 1
ATOM 6379 O O . THR B 1 276 ? -9.242 -4.621 10.414 1 91.06 276 THR B O 1
ATOM 6382 N N . GLY B 1 277 ? -11.094 -3.557 9.719 1 93 277 GLY B N 1
ATOM 6383 C CA . GLY B 1 277 ? -11.961 -4.379 10.547 1 93 277 GLY B CA 1
ATOM 6384 C C . GLY B 1 277 ? -11.977 -5.836 10.133 1 93 277 GLY B C 1
ATOM 6385 O O . GLY B 1 277 ? -11.953 -6.73 10.984 1 93 277 GLY B O 1
ATOM 6386 N N . LEU B 1 278 ? -12.016 -6.078 8.898 1 94.25 278 LEU B N 1
ATOM 6387 C CA . LEU B 1 278 ? -12.047 -7.445 8.391 1 94.25 278 LEU B CA 1
ATOM 6388 C C . LEU B 1 278 ? -10.703 -8.141 8.625 1 94.25 278 LEU B C 1
ATOM 6390 O O . LEU B 1 278 ? -10.656 -9.352 8.852 1 94.25 278 LEU B O 1
ATOM 6394 N N . TYR B 1 279 ? -9.672 -7.414 8.539 1 91.12 279 TYR B N 1
ATOM 6395 C CA . TYR B 1 279 ? -8.352 -7.969 8.852 1 91.12 279 TYR B CA 1
ATOM 6396 C C . TYR B 1 279 ? -8.305 -8.492 10.273 1 91.12 279 TYR B C 1
ATOM 6398 O O . TYR B 1 279 ? -7.77 -9.578 10.523 1 91.12 279 TYR B O 1
ATOM 6406 N N . SER B 1 280 ? -8.82 -7.711 11.141 1 90.19 280 SER B N 1
ATOM 6407 C CA . SER B 1 280 ? -8.844 -8.102 12.547 1 90.19 280 SER B CA 1
ATOM 6408 C C . SER B 1 280 ? -9.656 -9.375 12.758 1 90.19 280 SER B C 1
ATOM 6410 O O . SER B 1 280 ? -9.453 -10.094 13.734 1 90.19 280 SER B O 1
ATOM 6412 N N . ARG B 1 281 ? -10.555 -9.633 11.844 1 91.25 281 ARG B N 1
ATOM 6413 C CA . ARG B 1 281 ? -11.398 -10.82 11.93 1 91.25 281 ARG B CA 1
ATOM 6414 C C . ARG B 1 281 ? -10.789 -11.984 11.148 1 91.25 281 ARG B C 1
ATOM 6416 O O . ARG B 1 281 ? -11.375 -13.062 11.086 1 91.25 281 ARG B O 1
ATOM 6423 N N . GLY B 1 282 ? -9.711 -11.734 10.469 1 89.5 282 GLY B N 1
ATOM 6424 C CA . GLY B 1 282 ? -8.992 -12.805 9.789 1 89.5 282 GLY B CA 1
ATOM 6425 C C . GLY B 1 282 ? -9.32 -12.891 8.312 1 89.5 282 GLY B C 1
ATOM 6426 O O . GLY B 1 282 ? -8.82 -13.781 7.613 1 89.5 282 GLY B O 1
ATOM 6427 N N . ASP B 1 283 ? -10.164 -12.008 7.836 1 90.94 283 ASP B N 1
ATOM 6428 C CA . ASP B 1 283 ? -10.477 -11.984 6.41 1 90.94 283 ASP B CA 1
ATOM 6429 C C . ASP B 1 283 ? -9.469 -11.141 5.637 1 90.94 283 ASP B C 1
ATOM 6431 O O . ASP B 1 283 ? -9.773 -10.023 5.219 1 90.94 283 ASP B O 1
ATOM 6435 N N . ASN B 1 284 ? -8.391 -11.719 5.277 1 88.94 284 ASN B N 1
ATOM 6436 C CA . ASN B 1 284 ? -7.258 -11.008 4.695 1 88.94 284 ASN B CA 1
ATOM 6437 C C . ASN B 1 284 ? -7.512 -10.648 3.234 1 88.94 284 ASN B C 1
ATOM 6439 O O . ASN B 1 284 ? -7.055 -9.609 2.758 1 88.94 284 ASN B O 1
ATOM 6443 N N . LYS B 1 285 ? -8.188 -11.461 2.615 1 87.62 285 LYS B N 1
ATOM 6444 C CA . LYS B 1 285 ? -8.43 -11.227 1.193 1 87.62 285 LYS B CA 1
ATOM 6445 C C . LYS B 1 285 ? -9.266 -9.969 0.973 1 87.62 285 LYS B C 1
ATOM 6447 O O . LYS B 1 285 ? -8.883 -9.094 0.194 1 87.62 285 LYS B O 1
ATOM 6452 N N . HIS B 1 286 ? -10.367 -9.969 1.675 1 92.44 286 HIS B N 1
ATOM 6453 C CA . HIS B 1 286 ? -11.227 -8.789 1.542 1 92.44 286 HIS B CA 1
ATOM 6454 C C . HIS B 1 286 ? -10.555 -7.555 2.129 1 92.44 286 HIS B C 1
ATOM 6456 O O . HIS B 1 286 ? -10.695 -6.449 1.596 1 92.44 286 HIS B O 1
ATOM 6462 N N . ALA B 1 287 ? -9.867 -7.773 3.211 1 92.75 287 ALA B N 1
ATOM 6463 C CA . ALA B 1 287 ? -9.141 -6.668 3.828 1 92.75 287 ALA B CA 1
ATOM 6464 C C . ALA B 1 287 ? -8.172 -6.027 2.84 1 92.75 287 ALA B C 1
ATOM 6466 O O . ALA B 1 287 ? -8.141 -4.805 2.695 1 92.75 287 ALA B O 1
ATOM 6467 N N . HIS B 1 288 ? -7.438 -6.855 2.182 1 88.44 288 HIS B N 1
ATOM 6468 C CA . HIS B 1 288 ? -6.465 -6.398 1.197 1 88.44 288 HIS B CA 1
ATOM 6469 C C . HIS B 1 288 ? -7.148 -5.688 0.036 1 88.44 288 HIS B C 1
ATOM 6471 O O . HIS B 1 288 ? -6.711 -4.609 -0.382 1 88.44 288 HIS B O 1
ATOM 6477 N N . ARG B 1 289 ? -8.156 -6.238 -0.463 1 90.38 289 ARG B N 1
ATOM 6478 C CA . ARG B 1 289 ? -8.875 -5.691 -1.606 1 90.38 289 ARG B CA 1
ATOM 6479 C C . ARG B 1 289 ? -9.461 -4.32 -1.278 1 90.38 289 ARG B C 1
ATOM 6481 O O . ARG B 1 289 ? -9.312 -3.375 -2.059 1 90.38 289 ARG B O 1
ATOM 6488 N N . TYR B 1 290 ? -10.125 -4.191 -0.177 1 93.81 290 TYR B N 1
ATOM 6489 C CA . TYR B 1 290 ? -10.781 -2.945 0.193 1 93.81 290 TYR B CA 1
ATOM 6490 C C . TYR B 1 290 ? -9.766 -1.872 0.553 1 93.81 290 TYR B C 1
ATOM 6492 O O . TYR B 1 290 ? -9.961 -0.693 0.248 1 93.81 290 TYR B O 1
ATOM 6500 N N . LEU B 1 291 ? -8.758 -2.252 1.17 1 90.5 291 LEU B N 1
ATOM 6501 C CA . LEU B 1 291 ? -7.723 -1.283 1.517 1 90.5 291 LEU B CA 1
ATOM 6502 C C . LEU B 1 291 ? -7.051 -0.733 0.263 1 90.5 291 LEU B C 1
ATOM 6504 O O . LEU B 1 291 ? -6.75 0.461 0.188 1 90.5 291 LEU B O 1
ATOM 6508 N N . LEU B 1 292 ? -6.754 -1.525 -0.676 1 88.5 292 LEU B N 1
ATOM 6509 C CA . LEU B 1 292 ? -6.156 -1.061 -1.923 1 88.5 292 LEU B CA 1
ATOM 6510 C C . LEU B 1 292 ? -7.125 -0.164 -2.688 1 88.5 292 LEU B C 1
ATOM 6512 O O . LEU B 1 292 ? -6.711 0.821 -3.305 1 88.5 292 LEU B O 1
ATOM 6516 N N . ALA B 1 293 ? -8.391 -0.581 -2.67 1 91.38 293 ALA B N 1
ATOM 6517 C CA . ALA B 1 293 ? -9.406 0.264 -3.301 1 91.38 293 ALA B CA 1
ATOM 6518 C C . ALA B 1 293 ? -9.477 1.63 -2.623 1 91.38 293 ALA B C 1
ATOM 6520 O O . ALA B 1 293 ? -9.656 2.65 -3.289 1 91.38 293 ALA B O 1
ATOM 6521 N N . SER B 1 294 ? -9.383 1.6 -1.311 1 93.06 294 SER B N 1
ATOM 6522 C CA . SER B 1 294 ? -9.359 2.848 -0.555 1 93.06 294 SER B CA 1
ATOM 6523 C C . SER B 1 294 ? -8.172 3.719 -0.966 1 93.06 294 SER B C 1
ATOM 6525 O O . SER B 1 294 ? -8.328 4.926 -1.161 1 93.06 294 SER B O 1
ATOM 6527 N N . GLN B 1 295 ? -7.055 3.15 -1.109 1 90.69 295 GLN B N 1
ATOM 6528 C CA . GLN B 1 295 ? -5.855 3.881 -1.508 1 90.69 295 GLN B CA 1
ATOM 6529 C C . GLN B 1 295 ? -6.004 4.453 -2.914 1 90.69 295 GLN B C 1
ATOM 6531 O O . GLN B 1 295 ? -5.523 5.555 -3.195 1 90.69 295 GLN B O 1
ATOM 6536 N N . GLU B 1 296 ? -6.543 3.738 -3.76 1 90.94 296 GLU B N 1
ATOM 6537 C CA . GLU B 1 296 ? -6.793 4.223 -5.113 1 90.94 296 GLU B CA 1
ATOM 6538 C C . GLU B 1 296 ? -7.703 5.445 -5.105 1 90.94 296 GLU B C 1
ATOM 6540 O O . GLU B 1 296 ? -7.48 6.398 -5.852 1 90.94 296 GLU B O 1
ATOM 6545 N N . ASN B 1 297 ? -8.773 5.301 -4.293 1 93.75 297 ASN B N 1
ATOM 6546 C CA . ASN B 1 297 ? -9.664 6.449 -4.16 1 93.75 297 ASN B CA 1
ATOM 6547 C C . ASN B 1 297 ? -8.922 7.672 -3.629 1 93.75 297 ASN B C 1
ATOM 6549 O O . ASN B 1 297 ? -9.164 8.797 -4.082 1 93.75 297 ASN B O 1
ATOM 6553 N N . ILE B 1 298 ? -8.109 7.469 -2.65 1 93.25 298 ILE B N 1
ATOM 6554 C CA . ILE B 1 298 ? -7.332 8.562 -2.082 1 93.25 298 ILE B CA 1
ATOM 6555 C C . ILE B 1 298 ? -6.457 9.195 -3.164 1 93.25 298 ILE B C 1
ATOM 6557 O O . ILE B 1 298 ? -6.379 10.414 -3.275 1 93.25 298 ILE B O 1
ATOM 6561 N N . ALA B 1 299 ? -5.828 8.391 -3.936 1 90.69 299 ALA B N 1
ATOM 6562 C CA . ALA B 1 299 ? -4.953 8.867 -5.004 1 90.69 299 ALA B CA 1
ATOM 6563 C C . ALA B 1 299 ? -5.734 9.688 -6.027 1 90.69 299 ALA B C 1
ATOM 6565 O O . ALA B 1 299 ? -5.242 10.703 -6.527 1 90.69 299 ALA B O 1
ATOM 6566 N N . LYS B 1 300 ? -6.895 9.328 -6.332 1 91.06 300 LYS B N 1
ATOM 6567 C CA . LYS B 1 300 ? -7.699 9.992 -7.352 1 91.06 300 LYS B CA 1
ATOM 6568 C C . LYS B 1 300 ? -8.328 11.273 -6.809 1 91.06 300 LYS B C 1
ATOM 6570 O O . LYS B 1 300 ? -8.414 12.273 -7.516 1 91.06 300 LYS B O 1
ATOM 6575 N N . THR B 1 301 ? -8.82 11.172 -5.578 1 93.31 301 THR B N 1
ATOM 6576 C CA . THR B 1 301 ? -9.5 12.328 -4.996 1 93.31 301 THR B CA 1
ATOM 6577 C C . THR B 1 301 ? -8.492 13.375 -4.535 1 93.31 301 THR B C 1
ATOM 6579 O O . THR B 1 301 ? -8.797 14.57 -4.516 1 93.31 301 THR B O 1
ATOM 6582 N N . GLY B 1 302 ? -7.387 12.938 -4.035 1 91.25 302 GLY B N 1
ATOM 6583 C CA . GLY B 1 302 ? -6.379 13.844 -3.502 1 91.25 302 GL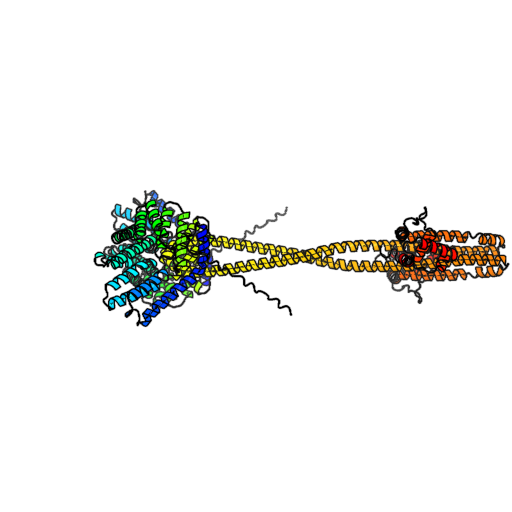Y B CA 1
ATOM 6584 C C . GLY B 1 302 ? -6.523 14.078 -2.01 1 91.25 302 GLY B C 1
ATOM 6585 O O . GLY B 1 302 ? -5.926 15.008 -1.465 1 91.25 302 GLY B O 1
ATOM 6586 N N . ALA B 1 303 ? -7.348 13.25 -1.349 1 92 303 ALA B N 1
ATOM 6587 C CA . ALA B 1 303 ? -7.508 13.359 0.099 1 92 303 ALA B CA 1
ATOM 6588 C C . ALA B 1 303 ? -6.34 12.711 0.832 1 92 303 ALA B C 1
ATOM 6590 O O . ALA B 1 303 ? -6.512 11.703 1.522 1 92 303 ALA B O 1
ATOM 6591 N N . VAL B 1 304 ? -5.234 13.352 0.823 1 89.25 304 VAL B N 1
ATOM 6592 C CA . VAL B 1 304 ? -3.967 12.766 1.241 1 89.25 304 VAL B CA 1
ATOM 6593 C C . VAL B 1 304 ? -3.975 12.539 2.752 1 89.25 304 VAL B C 1
ATOM 6595 O O . VAL B 1 304 ? -3.289 11.648 3.258 1 89.25 304 VAL B O 1
ATOM 6598 N N . MET B 1 305 ? -4.793 13.32 3.479 1 90.94 305 MET B N 1
ATOM 6599 C CA . MET B 1 305 ? -4.883 13.188 4.93 1 90.94 305 MET B CA 1
ATOM 6600 C C . MET B 1 305 ? -5.301 11.773 5.316 1 90.94 305 MET B C 1
ATOM 6602 O O . MET B 1 305 ? -4.852 11.242 6.336 1 90.94 305 MET B O 1
ATOM 6606 N N . ARG B 1 306 ? -6.062 11.156 4.547 1 89.12 306 ARG B N 1
ATOM 6607 C CA . ARG B 1 306 ? -6.625 9.844 4.859 1 89.12 306 ARG B CA 1
ATOM 6608 C C . ARG B 1 306 ? -5.574 8.75 4.723 1 89.12 306 ARG B C 1
ATOM 6610 O O . ARG B 1 306 ? -5.688 7.691 5.344 1 89.12 306 ARG B O 1
ATOM 6617 N N . SER B 1 307 ? -4.586 9.047 3.945 1 88.69 307 SER B N 1
ATOM 6618 C CA . SER B 1 307 ? -3.496 8.086 3.83 1 88.69 307 SER B CA 1
ATOM 6619 C C . SER B 1 307 ? -2.756 7.926 5.156 1 88.69 307 SER B C 1
ATOM 6621 O O . SER B 1 307 ? -2.244 6.848 5.461 1 88.69 307 SER B O 1
ATOM 6623 N N . GLY B 1 308 ? -2.723 8.977 5.867 1 87.75 308 GLY B N 1
ATOM 6624 C CA . GLY B 1 308 ? -2.086 8.906 7.172 1 87.75 308 GLY B CA 1
ATOM 6625 C C . GLY B 1 308 ? -2.818 8 8.148 1 87.75 308 GLY B C 1
ATOM 6626 O O . GLY B 1 308 ? -2.203 7.402 9.031 1 87.75 308 GLY B O 1
ATOM 6627 N N . LEU B 1 309 ? -4.02 7.789 7.906 1 86.44 309 LEU B N 1
ATOM 6628 C CA . LEU B 1 309 ? -4.852 7.008 8.82 1 86.44 309 LEU B CA 1
ATOM 6629 C C . LEU B 1 309 ? -4.656 5.516 8.578 1 86.44 309 LEU B C 1
ATOM 6631 O O . LEU B 1 309 ? -4.922 4.699 9.469 1 86.44 309 LEU B O 1
ATOM 6635 N N . VAL B 1 310 ? -4.172 5.16 7.434 1 82.88 310 VAL B N 1
ATOM 6636 C CA . VAL B 1 310 ? -3.994 3.744 7.121 1 82.88 310 VAL B CA 1
ATOM 6637 C C . VAL B 1 310 ? -2.521 3.367 7.242 1 82.88 310 VAL B C 1
ATOM 6639 O O . VAL B 1 310 ? -2.16 2.195 7.113 1 82.88 310 VAL B O 1
ATOM 6642 N N . ALA B 1 311 ? -1.749 4.277 7.508 1 79.94 311 ALA B N 1
ATOM 6643 C CA . ALA B 1 311 ? -0.298 4.105 7.488 1 79.94 311 ALA B CA 1
ATOM 6644 C C . ALA B 1 311 ? 0.129 2.955 8.398 1 79.94 311 ALA B C 1
ATOM 6646 O O . ALA B 1 311 ? 1.034 2.191 8.055 1 79.94 311 ALA B O 1
ATOM 6647 N N . LYS B 1 312 ? -0.516 2.756 9.477 1 80.38 312 LYS B N 1
ATOM 6648 C CA . LYS B 1 312 ? -0.102 1.752 10.453 1 80.38 312 LYS B CA 1
ATOM 6649 C C . LYS B 1 312 ? -0.536 0.354 10.023 1 80.38 312 LYS B C 1
ATOM 6651 O O . LYS B 1 312 ? 0.177 -0.624 10.258 1 80.38 312 LYS B O 1
ATOM 6656 N N . SER B 1 313 ? -1.609 0.26 9.359 1 83.44 313 SER B N 1
ATOM 6657 C CA . SER B 1 313 ? -2.189 -1.054 9.102 1 83.44 313 SER B CA 1
ATOM 6658 C C . SER B 1 313 ? -1.879 -1.527 7.684 1 83.44 313 SER B C 1
ATOM 6660 O O . SER B 1 313 ? -1.821 -2.732 7.426 1 83.44 313 SER B O 1
ATOM 6662 N N . LEU B 1 314 ? -1.643 -0.644 6.809 1 84.88 314 LEU B N 1
ATOM 6663 C CA . LEU B 1 314 ? -1.545 -0.972 5.391 1 84.88 314 LEU B CA 1
ATOM 6664 C C . LEU B 1 314 ? -0.408 -1.957 5.137 1 84.88 314 LEU B C 1
ATOM 6666 O O . LEU B 1 314 ? -0.609 -2.99 4.496 1 84.88 314 LEU B O 1
ATOM 6670 N N . PRO B 1 315 ? 0.764 -1.686 5.652 1 80.88 315 PRO B N 1
ATOM 6671 C CA . PRO B 1 315 ? 1.851 -2.619 5.348 1 80.88 315 PRO B CA 1
ATOM 6672 C C . PRO B 1 315 ? 1.617 -4.008 5.941 1 80.88 315 PRO B C 1
ATOM 6674 O O . PRO B 1 315 ? 1.998 -5.012 5.332 1 80.88 315 PRO B O 1
ATOM 6677 N N . MET B 1 316 ? 0.978 -4.086 7.07 1 82.31 316 MET B N 1
ATOM 6678 C CA . MET B 1 316 ? 0.685 -5.371 7.695 1 82.31 316 MET B CA 1
ATOM 6679 C C . MET B 1 316 ? -0.299 -6.176 6.852 1 82.31 316 MET B C 1
ATOM 6681 O O . MET B 1 316 ? -0.094 -7.367 6.621 1 82.31 316 MET B O 1
ATOM 6685 N N . ILE B 1 317 ? -1.229 -5.578 6.367 1 84.44 317 ILE B N 1
ATOM 6686 C CA . ILE B 1 317 ? -2.273 -6.242 5.594 1 84.44 317 ILE B CA 1
ATOM 6687 C C . ILE B 1 317 ? -1.725 -6.656 4.23 1 84.44 317 ILE B C 1
ATOM 6689 O O . ILE B 1 317 ? -1.927 -7.793 3.793 1 84.44 317 ILE B O 1
ATOM 6693 N N . VAL B 1 318 ? -1.005 -5.758 3.602 1 80.38 318 VAL B N 1
ATOM 6694 C CA . VAL B 1 318 ? -0.419 -6.043 2.297 1 80.38 318 VAL B CA 1
ATOM 6695 C C . VAL B 1 318 ? 0.639 -7.137 2.434 1 80.38 318 VAL B C 1
ATOM 6697 O O . VAL B 1 318 ? 0.736 -8.023 1.586 1 80.38 318 VAL B O 1
ATOM 6700 N N . GLY B 1 319 ? 1.341 -7.051 3.473 1 79.88 319 GLY B N 1
ATOM 6701 C CA . GLY B 1 319 ? 2.359 -8.055 3.721 1 79.88 319 GLY B CA 1
ATOM 6702 C C . GLY B 1 319 ? 1.787 -9.445 3.932 1 79.88 319 GLY B C 1
ATOM 6703 O O . GLY B 1 319 ? 2.311 -10.43 3.4 1 79.88 319 GLY B O 1
ATOM 6704 N N . THR B 1 320 ? 0.778 -9.523 4.703 1 79 320 THR B N 1
ATOM 6705 C CA . THR B 1 320 ? 0.14 -10.805 4.961 1 79 320 THR B CA 1
ATOM 6706 C C . THR B 1 320 ? -0.437 -11.391 3.676 1 79 320 THR B C 1
ATOM 6708 O O . THR B 1 320 ? -0.329 -12.602 3.432 1 79 320 THR B O 1
ATOM 6711 N N . HIS B 1 321 ? -1.023 -10.609 2.953 1 78.31 321 HIS B N 1
ATOM 6712 C CA . HIS B 1 321 ? -1.583 -11.07 1.688 1 78.31 321 HIS B CA 1
ATOM 6713 C C . HIS B 1 321 ? -0.487 -11.547 0.74 1 78.31 321 HIS B C 1
ATOM 6715 O O . HIS B 1 321 ? -0.638 -12.57 0.072 1 78.31 321 HIS B O 1
ATOM 6721 N N . ARG B 1 322 ? 0.524 -10.781 0.657 1 78.38 322 ARG B N 1
ATOM 6722 C CA . ARG B 1 322 ? 1.663 -11.133 -0.184 1 78.38 322 ARG B CA 1
ATOM 6723 C C . ARG B 1 322 ? 2.258 -12.477 0.237 1 78.38 322 ARG B C 1
ATOM 6725 O O . ARG B 1 322 ? 2.615 -13.297 -0.611 1 78.38 322 ARG B O 1
ATOM 6732 N N . ASP B 1 323 ? 2.322 -12.711 1.441 1 77.81 323 ASP B N 1
ATOM 6733 C CA . ASP B 1 323 ? 2.854 -13.977 1.947 1 77.81 323 ASP B CA 1
ATOM 6734 C C . ASP B 1 323 ? 1.965 -15.148 1.541 1 77.81 323 ASP B C 1
ATOM 6736 O O . ASP B 1 323 ? 2.465 -16.219 1.195 1 77.81 323 ASP B O 1
ATOM 6740 N N . GLU B 1 324 ? 0.774 -14.93 1.644 1 78.56 324 GLU B N 1
ATOM 6741 C CA . GLU B 1 324 ? -0.169 -15.953 1.217 1 78.56 324 GLU B CA 1
ATOM 6742 C C . GLU B 1 324 ? -0.037 -16.234 -0.277 1 78.56 324 GLU B C 1
ATOM 6744 O O . GLU B 1 324 ? -0.08 -17.391 -0.701 1 78.56 324 GLU B O 1
ATOM 6749 N N . GLU B 1 325 ? 0.117 -15.227 -1.018 1 80.56 325 GLU B N 1
ATOM 6750 C CA . GLU B 1 325 ? 0.277 -15.375 -2.461 1 80.56 325 GLU B CA 1
ATOM 6751 C C . GLU B 1 325 ? 1.586 -16.078 -2.799 1 80.56 325 GLU B C 1
ATOM 6753 O O . GLU B 1 325 ? 1.643 -16.891 -3.734 1 80.56 325 GLU B O 1
ATOM 6758 N N . ARG B 1 326 ? 2.545 -15.734 -2.139 1 80.19 326 ARG B N 1
ATOM 6759 C CA . ARG B 1 326 ? 3.838 -16.375 -2.357 1 80.19 326 ARG B CA 1
ATOM 6760 C C . ARG B 1 326 ? 3.781 -17.859 -2.008 1 80.19 326 ARG B C 1
ATOM 6762 O O . ARG B 1 326 ? 4.379 -18.688 -2.697 1 80.19 326 ARG B O 1
ATOM 6769 N N . ARG B 1 327 ? 3.131 -18.172 -1.007 1 79.94 327 ARG B N 1
ATOM 6770 C CA . ARG B 1 327 ? 2.951 -19.578 -0.638 1 79.94 327 ARG B CA 1
ATOM 6771 C C . ARG B 1 327 ? 2.189 -20.344 -1.721 1 79.94 327 ARG B C 1
ATOM 6773 O O . ARG B 1 327 ? 2.543 -21.469 -2.061 1 79.94 327 ARG B O 1
ATOM 6780 N N . PHE B 1 328 ? 1.259 -19.734 -2.27 1 84.44 328 PHE B N 1
ATOM 6781 C CA . PHE B 1 328 ? 0.473 -20.328 -3.344 1 84.44 328 PHE B CA 1
ATOM 6782 C C . PHE B 1 328 ? 1.334 -20.562 -4.582 1 84.44 328 PHE B C 1
ATOM 6784 O O . PHE B 1 328 ? 1.299 -21.641 -5.18 1 84.44 328 PHE B O 1
ATOM 6791 N N . THR B 1 329 ? 2.055 -19.578 -4.852 1 84.69 329 THR B N 1
ATOM 6792 C CA . THR B 1 329 ? 2.926 -19.672 -6.016 1 84.69 329 THR B CA 1
ATOM 6793 C C . THR B 1 329 ? 3.982 -20.75 -5.812 1 84.69 329 THR B C 1
ATOM 6795 O O . THR B 1 329 ? 4.289 -21.516 -6.738 1 84.69 329 THR B O 1
ATOM 6798 N N . ARG B 1 330 ? 4.5 -20.766 -4.656 1 82.88 330 ARG B N 1
ATOM 6799 C CA . ARG B 1 330 ? 5.469 -21.812 -4.344 1 82.88 330 ARG B CA 1
ATOM 6800 C C . ARG B 1 330 ? 4.844 -23.203 -4.477 1 82.88 330 ARG B C 1
ATOM 6802 O O . ARG B 1 330 ? 5.488 -24.125 -4.961 1 82.88 330 ARG B O 1
ATOM 6809 N N . MET B 1 331 ? 3.701 -23.312 -4.035 1 85.38 331 MET B N 1
ATOM 6810 C CA . MET B 1 331 ? 2.979 -24.578 -4.16 1 85.38 331 MET B CA 1
ATOM 6811 C C . MET B 1 331 ? 2.783 -24.953 -5.629 1 85.38 331 MET B C 1
ATOM 6813 O O . MET B 1 331 ? 2.953 -26.109 -6.008 1 85.38 331 MET B O 1
ATOM 6817 N N . LEU B 1 332 ? 2.439 -23.984 -6.418 1 88.38 332 LEU B N 1
ATOM 6818 C CA . LEU B 1 332 ? 2.268 -24.219 -7.848 1 88.38 332 LEU B CA 1
ATOM 6819 C C . LEU B 1 332 ? 3.574 -24.688 -8.484 1 88.38 332 LEU B C 1
ATOM 6821 O O . LEU B 1 332 ? 3.578 -25.609 -9.305 1 88.38 332 LEU B O 1
ATOM 6825 N N . ILE B 1 333 ? 4.605 -24.141 -8.094 1 88.56 333 ILE B N 1
ATOM 6826 C CA . ILE B 1 333 ? 5.914 -24.5 -8.625 1 88.56 333 ILE B CA 1
ATOM 6827 C C . ILE B 1 333 ? 6.258 -25.938 -8.219 1 88.56 333 ILE B C 1
ATOM 6829 O O . ILE B 1 333 ? 6.754 -26.719 -9.031 1 88.56 333 ILE B O 1
ATOM 6833 N N . ILE B 1 334 ? 5.93 -26.25 -7.035 1 85.88 334 ILE B N 1
ATOM 6834 C CA . ILE B 1 334 ? 6.176 -27.594 -6.551 1 85.88 334 ILE B CA 1
ATOM 6835 C C . ILE B 1 334 ? 5.348 -28.594 -7.359 1 85.88 334 ILE B C 1
ATOM 6837 O O . ILE B 1 334 ? 5.852 -29.641 -7.762 1 85.88 334 ILE B O 1
ATOM 6841 N N . ILE B 1 335 ? 4.18 -28.234 -7.633 1 88.06 335 ILE B N 1
ATOM 6842 C CA . ILE B 1 335 ? 3.299 -29.078 -8.422 1 88.06 335 ILE B CA 1
ATOM 6843 C C . ILE B 1 335 ? 3.877 -29.266 -9.828 1 88.06 335 ILE B C 1
ATOM 6845 O O . ILE B 1 335 ? 3.891 -30.375 -10.359 1 88.06 335 ILE B O 1
ATOM 6849 N N . ILE B 1 336 ? 4.387 -28.297 -10.367 1 89.06 336 ILE B N 1
ATOM 6850 C CA . ILE B 1 336 ? 4.98 -28.344 -11.703 1 89.06 336 ILE B CA 1
ATOM 6851 C C . ILE B 1 336 ? 6.207 -29.25 -11.688 1 89.06 336 ILE B C 1
ATOM 6853 O O . ILE B 1 336 ? 6.371 -30.094 -12.57 1 89.06 336 ILE B O 1
ATOM 6857 N N . VAL B 1 337 ? 7.02 -29.109 -10.68 1 86.5 337 VAL B N 1
ATOM 6858 C CA . VAL B 1 337 ? 8.219 -29.922 -10.562 1 86.5 337 VAL B CA 1
ATOM 6859 C C . VAL B 1 337 ? 7.828 -31.391 -10.43 1 86.5 337 VAL B C 1
ATOM 6861 O O . VAL B 1 337 ? 8.414 -32.25 -11.086 1 86.5 337 VAL B O 1
ATOM 6864 N N . CYS B 1 338 ? 6.777 -31.609 -9.688 1 86.25 338 CYS B N 1
ATOM 6865 C CA . CYS B 1 338 ? 6.281 -32.969 -9.508 1 86.25 338 CYS B CA 1
ATOM 6866 C C . CYS B 1 338 ? 5.766 -33.531 -10.828 1 86.25 338 CYS B C 1
ATOM 6868 O O . CYS B 1 338 ? 6.07 -34.688 -11.172 1 86.25 338 CYS B O 1
ATOM 6870 N N . LEU B 1 339 ? 5.098 -32.781 -11.539 1 88.88 339 LEU B N 1
ATOM 6871 C CA . LEU B 1 339 ? 4.527 -33.219 -12.812 1 88.88 339 LEU B CA 1
ATOM 6872 C C . LEU B 1 339 ? 5.625 -33.469 -13.836 1 88.88 339 LEU B C 1
ATOM 6874 O O . LEU B 1 339 ? 5.547 -34.438 -14.594 1 88.88 339 LEU B O 1
ATOM 6878 N N . VAL B 1 340 ? 6.648 -32.75 -13.82 1 87.5 340 VAL B N 1
ATOM 6879 C CA . VAL B 1 340 ? 7.77 -32.938 -14.734 1 87.5 340 VAL B CA 1
ATOM 6880 C C . VAL B 1 340 ? 8.508 -34.219 -14.383 1 87.5 340 VAL B C 1
ATOM 6882 O O . VAL B 1 340 ? 8.922 -34.969 -15.273 1 87.5 340 VAL B O 1
ATOM 6885 N N . LEU B 1 341 ? 8.562 -34.469 -13.125 1 85.5 341 LEU B N 1
ATOM 6886 C CA . LEU B 1 341 ? 9.195 -35.719 -12.672 1 85.5 341 LEU B CA 1
ATOM 6887 C C . LEU B 1 341 ? 8.383 -36.906 -13.102 1 85.5 341 LEU B C 1
ATOM 6889 O O . LEU B 1 341 ? 8.93 -37.906 -13.602 1 85.5 341 LEU B O 1
ATOM 6893 N N . ILE B 1 342 ? 7.121 -36.781 -12.945 1 85.88 342 ILE B N 1
ATOM 6894 C CA . ILE B 1 342 ? 6.227 -37.844 -13.344 1 85.88 342 ILE B CA 1
ATOM 6895 C C . ILE B 1 342 ? 6.305 -38.062 -14.852 1 85.88 342 ILE B C 1
ATOM 6897 O O . ILE B 1 342 ? 6.379 -39.188 -15.328 1 85.88 342 ILE B O 1
ATOM 6901 N N . LEU B 1 343 ? 6.352 -37.062 -15.648 1 85.94 343 LEU B N 1
ATOM 6902 C CA . LEU B 1 343 ? 6.465 -37.125 -17.094 1 85.94 343 LEU B CA 1
ATOM 6903 C C . LEU B 1 343 ? 7.773 -37.781 -17.516 1 85.94 343 LEU B C 1
ATOM 6905 O O . LEU B 1 343 ? 7.801 -38.594 -18.438 1 85.94 343 LEU B O 1
ATOM 6909 N N . SER B 1 344 ? 8.844 -37.469 -16.797 1 83.56 344 SER B N 1
ATOM 6910 C CA . SER B 1 344 ? 10.148 -38.062 -17.078 1 83.56 344 SER B CA 1
ATOM 6911 C C . SER B 1 344 ? 10.141 -39.562 -16.812 1 83.56 344 SER B C 1
ATOM 6913 O O . SER B 1 344 ? 10.711 -40.344 -17.578 1 83.56 344 SER B O 1
ATOM 6915 N N . LEU B 1 345 ? 9.438 -39.938 -15.781 1 82.44 345 LEU B N 1
ATOM 6916 C CA . LEU B 1 345 ? 9.32 -41.344 -15.422 1 82.44 345 LEU B CA 1
ATOM 6917 C C . LEU B 1 345 ? 8.531 -42.125 -16.484 1 82.44 345 LEU B C 1
ATOM 6919 O O . LEU B 1 345 ? 8.938 -43.219 -16.906 1 82.44 345 LEU B O 1
ATOM 6923 N N . ILE B 1 346 ? 7.496 -41.5 -16.922 1 82.44 346 ILE B N 1
ATOM 6924 C CA . ILE B 1 346 ? 6.664 -42.125 -17.938 1 82.44 346 ILE B CA 1
ATOM 6925 C C . ILE B 1 346 ? 7.453 -42.25 -19.25 1 82.44 346 ILE B C 1
ATOM 6927 O O . ILE B 1 346 ? 7.355 -43.25 -19.953 1 82.44 346 ILE B O 1
ATOM 6931 N N . PHE B 1 347 ? 8.273 -41.312 -19.516 1 82.19 347 PHE B N 1
ATOM 6932 C CA . PHE B 1 347 ? 9.109 -41.312 -20.719 1 82.19 347 PHE B CA 1
ATOM 6933 C C . PHE B 1 347 ? 10.109 -42.469 -20.672 1 82.19 347 PHE B C 1
ATOM 6935 O O . PHE B 1 347 ? 10.305 -43.156 -21.672 1 82.19 347 PHE B O 1
ATOM 6942 N N . VAL B 1 348 ? 10.688 -42.719 -19.562 1 80.88 348 VAL B N 1
ATOM 6943 C CA . VAL B 1 348 ? 11.648 -43.812 -19.391 1 80.88 348 VAL B CA 1
ATOM 6944 C C . VAL B 1 348 ? 10.953 -45.156 -19.562 1 80.88 348 VAL B C 1
ATOM 6946 O O . VAL B 1 348 ? 11.477 -46.062 -20.234 1 80.88 348 VAL B O 1
ATOM 6949 N N . ILE B 1 349 ? 9.688 -45.25 -19.031 1 78.94 349 ILE B N 1
ATOM 6950 C CA . ILE B 1 349 ? 8.922 -46.469 -19.141 1 78.94 349 ILE B CA 1
ATOM 6951 C C . ILE B 1 349 ? 8.555 -46.719 -20.594 1 78.94 349 ILE B C 1
ATOM 6953 O O . ILE B 1 349 ? 8.703 -47.844 -21.094 1 78.94 349 ILE B O 1
ATOM 6957 N N . MET B 1 350 ? 8.242 -45.688 -21.312 1 79.75 350 MET B N 1
ATOM 6958 C CA . MET B 1 350 ? 7.848 -45.812 -22.719 1 79.75 350 MET B CA 1
ATOM 6959 C C . MET B 1 350 ? 9.039 -46.156 -23.594 1 79.75 350 MET B C 1
ATOM 6961 O O . MET B 1 350 ? 8.914 -46.969 -24.516 1 79.75 350 MET B O 1
ATOM 6965 N N . TYR B 1 351 ? 10.117 -45.594 -23.219 1 78.44 351 TYR B N 1
ATOM 6966 C CA . TYR B 1 351 ? 11.336 -45.875 -23.969 1 78.44 351 TYR B CA 1
ATOM 6967 C C . TYR B 1 351 ? 11.711 -47.344 -23.828 1 78.44 351 TYR B C 1
ATOM 6969 O O . TYR B 1 351 ? 12.055 -48 -24.812 1 78.44 351 TYR B O 1
ATOM 6977 N N . ASN B 1 352 ? 11.492 -47.906 -22.656 1 75.62 352 ASN B N 1
ATOM 6978 C CA . ASN B 1 352 ? 11.781 -49.312 -22.406 1 75.62 352 ASN B CA 1
ATOM 6979 C C . ASN B 1 352 ? 10.766 -50.25 -23.094 1 75.62 352 ASN B C 1
ATOM 6981 O O . ASN B 1 352 ? 11.133 -51.281 -23.625 1 75.62 352 ASN B O 1
ATOM 6985 N N . HIS B 1 353 ? 9.578 -49.688 -23.125 1 73.06 353 HIS B N 1
ATOM 6986 C CA . HIS B 1 353 ? 8.531 -50.469 -23.781 1 73.06 353 HIS B CA 1
ATOM 6987 C C . HIS B 1 353 ? 8.727 -50.5 -25.281 1 73.06 353 HIS B C 1
ATOM 6989 O O . HIS B 1 353 ? 8.492 -51.531 -25.922 1 73.06 353 HIS B O 1
ATOM 6995 N N . TYR B 1 354 ? 9.164 -49.438 -25.828 1 73.06 354 TYR B N 1
ATOM 6996 C CA . TYR B 1 354 ? 9.43 -49.375 -27.266 1 73.06 354 TYR B CA 1
ATOM 6997 C C . TYR B 1 354 ? 10.523 -50.375 -27.656 1 73.06 354 TYR B C 1
ATOM 6999 O O . TYR B 1 354 ? 10.422 -51.062 -28.688 1 73.06 354 TYR B O 1
ATOM 7007 N N . ARG B 1 355 ? 11.445 -50.688 -26.906 1 71 355 ARG B N 1
ATOM 7008 C CA . ARG B 1 355 ? 12.523 -51.656 -27.141 1 71 355 ARG B CA 1
ATOM 7009 C C . ARG B 1 355 ? 12 -53.062 -27.078 1 71 355 ARG B C 1
ATOM 7011 O O . ARG B 1 355 ? 12.414 -53.938 -27.859 1 71 355 ARG B O 1
ATOM 7018 N N . SER B 1 356 ? 10.922 -53.312 -26.281 1 69.88 356 SER B N 1
ATOM 7019 C CA . SER B 1 356 ? 10.328 -54.625 -26.125 1 69.88 356 SER B CA 1
ATOM 7020 C C . SER B 1 356 ? 9.461 -54.969 -27.328 1 69.88 356 SER B C 1
ATOM 7022 O O . SER B 1 356 ? 9.43 -56.125 -27.766 1 69.88 356 SER B O 1
ATOM 7024 N N . LEU B 1 357 ? 8.797 -53.969 -27.906 1 69.62 357 LEU B N 1
ATOM 7025 C CA . LEU B 1 357 ? 7.949 -54.188 -29.062 1 69.62 357 LEU B CA 1
ATOM 7026 C C . LEU B 1 357 ? 8.781 -54.594 -30.281 1 69.62 357 LEU B C 1
ATOM 7028 O O . LEU B 1 357 ? 8.352 -55.406 -31.094 1 69.62 357 LEU B O 1
ATOM 7032 N N . LYS B 1 358 ? 9.922 -54.094 -30.406 1 69.06 358 LYS B N 1
ATOM 7033 C CA . LYS B 1 358 ? 10.828 -54.469 -31.484 1 69.06 358 LYS B CA 1
ATOM 7034 C C . LYS B 1 358 ? 11.211 -55.938 -31.375 1 69.06 358 LYS B C 1
ATOM 7036 O O . LYS B 1 358 ? 11.273 -56.656 -32.375 1 69.06 358 LYS B O 1
ATOM 7041 N N . ARG B 1 359 ? 11.227 -56.5 -30.234 1 68.19 359 ARG B N 1
ATOM 7042 C CA . ARG B 1 359 ? 11.539 -57.906 -29.984 1 68.19 359 ARG B CA 1
ATOM 7043 C C . ARG B 1 359 ? 10.359 -58.812 -30.344 1 68.19 359 ARG B C 1
ATOM 7045 O O . ARG B 1 359 ? 10.547 -59.906 -30.875 1 68.19 359 ARG B O 1
ATOM 7052 N N . LEU B 1 360 ? 9.195 -58.312 -30.188 1 67.25 360 LEU B N 1
ATOM 7053 C CA . LEU B 1 360 ? 7.973 -59.062 -30.469 1 67.25 360 LEU B CA 1
ATOM 7054 C C . LEU B 1 360 ? 7.816 -59.281 -31.969 1 67.25 360 LEU B C 1
ATOM 7056 O O . LEU B 1 360 ? 7.406 -60.375 -32.406 1 67.25 360 LEU B O 1
ATOM 7060 N N . ARG B 1 361 ? 8.125 -58.312 -32.688 1 66.5 361 ARG B N 1
ATOM 7061 C CA . ARG B 1 361 ? 8.031 -58.438 -34.125 1 66.5 361 ARG B CA 1
ATOM 7062 C C . ARG B 1 361 ? 8.984 -59.5 -34.656 1 66.5 361 ARG B C 1
ATOM 7064 O O . ARG B 1 361 ? 8.625 -60.281 -35.562 1 66.5 361 ARG B O 1
ATOM 7071 N N . ARG B 1 362 ? 10.07 -59.719 -34.094 1 69.5 362 ARG B N 1
ATOM 7072 C CA . ARG B 1 362 ? 11.055 -60.719 -34.5 1 69.5 362 ARG B CA 1
ATOM 7073 C C . ARG B 1 362 ? 10.57 -62.125 -34.156 1 69.5 362 ARG B C 1
ATOM 7075 O O . ARG B 1 362 ? 10.75 -63.062 -34.938 1 69.5 362 ARG B O 1
ATOM 7082 N N . MET B 1 363 ? 9.797 -62.188 -33.125 1 68 363 MET B N 1
ATOM 7083 C CA . MET B 1 363 ? 9.297 -63.5 -32.688 1 68 363 MET B CA 1
ATOM 7084 C C . MET B 1 363 ? 8.164 -63.969 -33.594 1 68 363 MET B C 1
ATOM 7086 O O . MET B 1 363 ? 8.055 -65.188 -33.875 1 68 363 MET B O 1
ATOM 7090 N N . LYS B 1 364 ? 7.383 -63.188 -34.094 1 68.12 364 LYS B N 1
ATOM 7091 C CA . LYS B 1 364 ? 6.293 -63.531 -35 1 68.12 364 LYS B CA 1
ATOM 7092 C C . LYS B 1 364 ? 6.828 -64.062 -36.344 1 68.12 364 LYS B C 1
ATOM 7094 O O . LYS B 1 364 ? 6.297 -65.062 -36.875 1 68.12 364 LYS B O 1
ATOM 7099 N N . ASP B 1 365 ? 7.828 -63.375 -36.719 1 68.25 365 ASP B N 1
ATOM 7100 C CA . ASP B 1 365 ? 8.469 -63.812 -37.969 1 68.25 365 ASP B CA 1
ATOM 7101 C C . ASP B 1 365 ? 9.039 -65.25 -37.812 1 68.25 365 ASP B C 1
ATOM 7103 O O . ASP B 1 365 ? 8.914 -66.062 -38.719 1 68.25 365 ASP B O 1
ATOM 7107 N N . ASN B 1 366 ? 9.508 -65.5 -36.625 1 66.31 366 ASN B N 1
ATOM 7108 C CA . ASN B 1 366 ? 10.078 -66.812 -36.344 1 66.31 366 ASN B CA 1
ATOM 7109 C C . ASN B 1 366 ? 9 -67.875 -36.281 1 66.31 366 ASN B C 1
ATOM 7111 O O . ASN B 1 366 ? 9.203 -69 -36.719 1 66.31 366 ASN B O 1
ATOM 7115 N N . LEU B 1 367 ? 7.871 -67.562 -35.844 1 66.94 367 LEU B N 1
ATOM 7116 C CA . LEU B 1 367 ? 6.762 -68.5 -35.719 1 66.94 367 LEU B CA 1
ATOM 7117 C C . LEU B 1 367 ? 6.207 -68.875 -37.094 1 66.94 367 LEU B C 1
ATOM 7119 O O . LEU B 1 367 ? 5.867 -70.062 -37.344 1 66.94 367 LEU B O 1
ATOM 7123 N N . GLU B 1 368 ? 6.113 -67.938 -37.938 1 67.44 368 GLU B N 1
ATOM 7124 C CA . GLU B 1 368 ? 5.633 -68.188 -39.281 1 67.44 368 GLU B CA 1
ATOM 7125 C C . GLU B 1 368 ? 6.574 -69.125 -40.062 1 67.44 368 GLU B C 1
ATOM 7127 O O . GLU B 1 368 ? 6.125 -70 -40.781 1 67.44 368 GLU B O 1
ATOM 7132 N N . GLN B 1 369 ? 7.801 -69 -39.844 1 63.12 369 GLN B N 1
ATOM 7133 C CA . GLN B 1 369 ? 8.781 -69.875 -40.5 1 63.12 369 GLN B CA 1
ATOM 7134 C C . GLN B 1 369 ? 8.711 -71.25 -39.969 1 63.12 369 GLN B C 1
ATOM 7136 O O . GLN B 1 369 ? 8.789 -72.25 -40.719 1 63.12 369 GLN B O 1
ATOM 7141 N N . ALA B 1 370 ? 8.43 -71.312 -38.719 1 62.28 370 ALA B N 1
ATOM 7142 C CA . ALA B 1 370 ? 8.32 -72.625 -38.094 1 62.28 370 ALA B CA 1
ATOM 7143 C C . ALA B 1 370 ? 7.109 -73.375 -38.625 1 62.28 370 ALA B C 1
ATOM 7145 O O . ALA B 1 370 ? 7.176 -74.625 -38.844 1 62.28 370 ALA B O 1
ATOM 7146 N N . ASN B 1 371 ? 6.059 -72.688 -38.969 1 61.66 371 ASN B N 1
ATOM 7147 C CA . ASN B 1 371 ? 4.852 -73.312 -39.5 1 61.66 371 ASN B CA 1
ATOM 7148 C C . ASN B 1 371 ? 5.055 -73.75 -40.938 1 61.66 371 ASN B C 1
ATOM 7150 O O . ASN B 1 371 ? 4.527 -74.812 -41.344 1 61.66 371 ASN B O 1
ATOM 7154 N N . GLN B 1 372 ? 5.762 -73.062 -41.656 1 61.62 372 GLN B N 1
ATOM 7155 C CA . GLN B 1 372 ? 6.07 -73.5 -43.031 1 61.62 372 GLN B CA 1
ATOM 7156 C C . GLN B 1 372 ? 6.918 -74.75 -43.062 1 61.62 372 GLN B C 1
ATOM 7158 O O . GLN B 1 372 ? 6.691 -75.625 -43.875 1 61.62 372 GLN B O 1
ATOM 7163 N N . ILE B 1 373 ? 7.789 -74.812 -42.125 1 58.97 373 ILE B N 1
ATOM 7164 C CA . ILE B 1 373 ? 8.656 -76 -42 1 58.97 373 ILE B CA 1
ATOM 7165 C C . ILE B 1 373 ? 7.828 -77.188 -41.656 1 58.97 373 ILE B C 1
ATOM 7167 O O . ILE B 1 373 ? 8.039 -78.25 -42.219 1 58.97 373 ILE B O 1
ATOM 7171 N N . LYS B 1 374 ? 6.84 -77 -40.906 1 60.12 374 LYS B N 1
ATOM 7172 C CA . LYS B 1 374 ? 5.926 -78.062 -40.531 1 60.12 374 LYS B CA 1
ATOM 7173 C C . LYS B 1 374 ? 5.211 -78.625 -41.75 1 60.12 374 LYS B C 1
ATOM 7175 O O . LYS B 1 374 ? 5.125 -79.812 -41.906 1 60.12 374 LYS B O 1
ATOM 7180 N N . GLU B 1 375 ? 4.75 -77.812 -42.594 1 60.5 375 GLU B N 1
ATOM 7181 C CA . GLU B 1 375 ? 3.992 -78.25 -43.75 1 60.5 375 GLU B CA 1
ATOM 7182 C C . GLU B 1 375 ? 4.875 -79 -44.75 1 60.5 375 GLU B C 1
ATOM 7184 O O . GLU B 1 375 ? 4.445 -80 -45.312 1 60.5 375 GLU B O 1
ATOM 7189 N N . VAL B 1 376 ? 6.02 -78.562 -44.812 1 59.59 376 VAL B N 1
ATOM 7190 C CA . VAL B 1 376 ? 6.945 -79.25 -45.75 1 59.59 376 VAL B CA 1
ATOM 7191 C C . VAL B 1 376 ? 7.305 -80.625 -45.219 1 59.59 376 VAL B C 1
ATOM 7193 O O . VAL B 1 376 ? 7.359 -81.562 -46 1 59.59 376 VAL B O 1
ATOM 7196 N N . TYR B 1 377 ? 7.387 -80.688 -43.938 1 56.69 377 TYR B N 1
ATOM 7197 C CA . TYR B 1 377 ? 7.734 -82 -43.344 1 56.69 377 TYR B CA 1
ATOM 7198 C C . TYR B 1 377 ? 6.602 -83 -43.5 1 56.69 377 TYR B C 1
ATOM 7200 O O . TYR B 1 377 ? 6.844 -84.188 -43.812 1 56.69 377 TYR B O 1
ATOM 7208 N N . ILE B 1 378 ? 5.418 -82.5 -43.375 1 58.84 378 ILE B N 1
ATOM 7209 C CA . ILE B 1 378 ? 4.25 -83.375 -43.531 1 58.84 378 ILE B CA 1
ATOM 7210 C C . ILE B 1 378 ? 4.172 -83.875 -44.969 1 58.84 378 ILE B C 1
ATOM 7212 O O . ILE B 1 378 ? 3.906 -85.062 -45.219 1 58.84 378 ILE B O 1
ATOM 7216 N N . GLY B 1 379 ? 4.406 -83.062 -45.875 1 60.16 379 GLY B N 1
ATOM 7217 C CA . GLY B 1 379 ? 4.379 -83.438 -47.281 1 60.16 379 GLY B CA 1
ATOM 7218 C C . GLY B 1 379 ? 5.398 -84.5 -47.625 1 60.16 379 GLY B C 1
ATOM 7219 O O . GLY B 1 379 ? 5.086 -85.438 -48.312 1 60.16 379 GLY B O 1
ATOM 7220 N N . ARG B 1 380 ? 6.477 -84.5 -47.125 1 56.41 380 ARG B N 1
ATOM 7221 C CA . ARG B 1 380 ? 7.555 -85.375 -47.469 1 56.41 380 ARG B CA 1
ATOM 7222 C C . ARG B 1 380 ? 7.355 -86.75 -46.781 1 56.41 380 ARG B C 1
ATOM 7224 O O . ARG B 1 380 ? 7.672 -87.812 -47.344 1 56.41 380 ARG B O 1
ATOM 7231 N N . PHE B 1 381 ? 6.863 -86.625 -45.594 1 60.34 381 PHE B N 1
ATOM 7232 C CA . PHE B 1 381 ? 6.441 -87.875 -44.938 1 60.34 381 PHE B CA 1
ATOM 7233 C C . PHE B 1 381 ? 5.477 -88.625 -45.812 1 60.34 381 PHE B C 1
ATOM 7235 O O . PHE B 1 381 ? 5.621 -89.875 -45.938 1 60.34 381 PHE B O 1
ATOM 7242 N N . LEU B 1 382 ? 4.652 -88 -46.406 1 59.88 382 LEU B N 1
ATOM 7243 C CA . LEU B 1 382 ? 3.646 -88.625 -47.25 1 59.88 382 LEU B CA 1
ATOM 7244 C C . LEU B 1 382 ? 4.293 -89.25 -48.469 1 59.88 382 LEU B C 1
ATOM 7246 O O . LEU B 1 382 ? 3.889 -90.312 -48.906 1 59.88 382 LEU B O 1
ATOM 7250 N N . SER B 1 383 ? 5.273 -88.562 -48.875 1 61.78 383 SER B N 1
ATOM 7251 C CA . SER B 1 383 ? 5.969 -89.062 -50.062 1 61.78 383 SER B CA 1
ATOM 7252 C C . SER B 1 383 ? 6.738 -90.312 -49.75 1 61.78 383 SER B C 1
ATOM 7254 O O . SER B 1 383 ? 6.746 -91.312 -50.531 1 61.78 383 SER B O 1
ATOM 7256 N N . LEU B 1 384 ? 7.238 -90.375 -48.594 1 61.56 384 LEU B N 1
ATOM 7257 C CA . LEU B 1 384 ? 7.977 -91.562 -48.156 1 61.56 384 LEU B CA 1
ATOM 7258 C C . LEU B 1 384 ? 7.035 -92.75 -47.938 1 61.56 384 LEU B C 1
ATOM 7260 O O . LEU B 1 384 ? 7.363 -93.875 -48.281 1 61.56 384 LEU B O 1
ATOM 7264 N N . CYS B 1 385 ? 5.969 -92.438 -47.344 1 61 385 CYS B N 1
ATOM 7265 C CA . CYS B 1 385 ? 4.961 -93.438 -47.156 1 61 385 CYS B CA 1
ATOM 7266 C C . CYS B 1 385 ? 4.535 -94.062 -48.469 1 61 385 CYS B C 1
ATOM 7268 O O . CYS B 1 385 ? 4.375 -95.25 -48.594 1 61 385 CYS B O 1
ATOM 7270 N N . SER B 1 386 ? 4.488 -93.25 -49.406 1 63.09 386 SER B N 1
ATOM 7271 C CA . SER B 1 386 ? 4.078 -93.688 -50.75 1 63.09 386 SER B CA 1
ATOM 7272 C C . SER B 1 386 ? 5.109 -94.625 -51.344 1 63.09 386 SER B C 1
ATOM 7274 O O . SER B 1 386 ? 4.754 -95.625 -51.938 1 63.09 386 SER B O 1
ATOM 7276 N N . ILE B 1 387 ? 6.285 -94.375 -51.125 1 62 387 ILE B N 1
ATOM 7277 C CA . ILE B 1 387 ? 7.363 -95.188 -51.688 1 62 387 ILE B CA 1
ATOM 7278 C C . ILE B 1 387 ? 7.41 -96.562 -51 1 62 387 ILE B C 1
ATOM 7280 O O . ILE B 1 387 ? 7.586 -97.625 -51.625 1 62 387 ILE B O 1
ATOM 7284 N N . CYS B 1 388 ? 7.324 -96.438 -49.719 1 61.5 388 CYS B N 1
ATOM 7285 C CA . CYS B 1 388 ? 7.301 -97.688 -48.969 1 61.5 388 CYS B CA 1
ATOM 7286 C C . CYS B 1 388 ? 6.164 -98.625 -49.406 1 61.5 388 CYS B C 1
ATOM 7288 O O . CYS B 1 388 ? 6.344 -99.812 -49.562 1 61.5 388 CYS B O 1
ATOM 7290 N N . MET B 1 389 ? 5.121 -98 -49.781 1 62.66 389 MET B N 1
ATOM 7291 C CA . MET B 1 389 ? 3.951 -98.75 -50.25 1 62.66 389 MET B CA 1
ATOM 7292 C C . MET B 1 389 ? 4.227 -99.375 -51.625 1 62.66 389 MET B C 1
ATOM 7294 O O . MET B 1 389 ? 3.824 -100.5 -51.875 1 62.66 389 MET B O 1
ATOM 7298 N N . ASP B 1 390 ? 4.871 -98.625 -52.312 1 66.56 390 ASP B N 1
ATOM 7299 C CA . ASP B 1 390 ? 5.227 -99.125 -53.625 1 66.56 390 ASP B CA 1
ATOM 7300 C C . ASP B 1 390 ? 6.152 -100.312 -53.531 1 66.56 390 ASP B C 1
ATOM 7302 O O . ASP B 1 390 ? 6.016 -101.312 -54.312 1 66.56 390 ASP B O 1
ATOM 7306 N N . CYS B 1 391 ? 6.973 -100.312 -52.625 1 63.81 391 CYS B N 1
ATOM 7307 C CA . CYS B 1 391 ? 7.895 -101.438 -52.406 1 63.81 391 CYS B CA 1
ATOM 7308 C C . CYS B 1 391 ? 7.145 -102.688 -51.938 1 63.81 391 CYS B C 1
ATOM 7310 O O . CYS B 1 391 ? 7.426 -103.75 -52.406 1 63.81 391 CYS B O 1
ATOM 7312 N N . MET B 1 392 ? 6.195 -102.562 -51.156 1 65.56 392 MET B N 1
ATOM 7313 C CA . MET B 1 392 ? 5.402 -103.625 -50.656 1 65.56 392 MET B CA 1
ATOM 7314 C C . MET B 1 392 ? 4.574 -104.312 -51.75 1 65.56 392 MET B C 1
ATOM 7316 O O . MET B 1 392 ? 4.465 -105.5 -51.844 1 65.56 392 MET B O 1
ATOM 7320 N N . ASP B 1 393 ? 4.062 -103.438 -52.531 1 69.56 393 ASP B N 1
ATOM 7321 C CA . ASP B 1 393 ? 3.264 -103.875 -53.656 1 69.56 393 ASP B CA 1
ATOM 7322 C C . ASP B 1 393 ? 4.105 -104.75 -54.625 1 69.56 393 ASP B C 1
ATOM 7324 O O . ASP B 1 393 ? 3.652 -105.75 -55.125 1 69.56 393 ASP B O 1
ATOM 7328 N N . LYS B 1 394 ? 5.137 -104.375 -54.75 1 70.38 394 LYS B N 1
ATOM 7329 C CA . LYS B 1 394 ? 6.004 -105.062 -55.688 1 70.38 394 LYS B CA 1
ATOM 7330 C C . LYS B 1 394 ? 6.492 -106.375 -55.094 1 70.38 394 LYS B C 1
ATOM 7332 O O . LYS B 1 394 ? 6.676 -107.375 -55.844 1 70.38 394 LYS B O 1
ATOM 7337 N N . LEU B 1 395 ? 6.664 -106.375 -53.844 1 69.12 395 LEU B N 1
ATOM 7338 C CA . LEU B 1 395 ? 6.969 -107.625 -53.188 1 69.12 395 LEU B CA 1
ATOM 7339 C C . LEU B 1 395 ? 5.836 -108.625 -53.375 1 69.12 395 LEU B C 1
ATOM 7341 O O . LEU B 1 395 ? 6.082 -109.812 -53.625 1 69.12 395 LEU B O 1
ATOM 7345 N N . ASP B 1 396 ? 4.707 -108.062 -53.25 1 70.88 396 ASP B N 1
ATOM 7346 C CA . ASP B 1 396 ? 3.537 -108.938 -53.438 1 70.88 396 ASP B CA 1
ATOM 7347 C C . ASP B 1 396 ? 3.441 -109.438 -54.906 1 70.88 396 ASP B C 1
ATOM 7349 O O . ASP B 1 396 ? 3.123 -110.562 -55.156 1 70.88 396 ASP B O 1
ATOM 7353 N N . ASP B 1 397 ? 3.818 -108.5 -55.688 1 74.19 397 ASP B N 1
ATOM 7354 C CA . ASP B 1 397 ? 3.824 -108.875 -57.125 1 74.19 397 ASP B CA 1
ATOM 7355 C C . ASP B 1 397 ? 4.883 -109.938 -57.406 1 74.19 397 ASP B C 1
ATOM 7357 O O . ASP B 1 397 ? 4.641 -110.875 -58.188 1 74.19 397 ASP B O 1
ATOM 7361 N N . PHE B 1 398 ? 5.938 -109.688 -56.812 1 74.31 398 PHE B N 1
ATOM 7362 C CA . PHE B 1 398 ? 7.016 -110.688 -56.969 1 74.31 398 PHE B CA 1
ATOM 7363 C C . PHE B 1 398 ? 6.605 -112.062 -56.438 1 74.31 398 PHE B C 1
ATOM 7365 O O . PHE B 1 398 ? 6.871 -113.062 -57.062 1 74.31 398 PHE B O 1
ATOM 7372 N N . ASN B 1 399 ? 6.004 -112 -55.375 1 73.69 399 ASN B N 1
ATOM 7373 C CA . ASN B 1 399 ? 5.477 -113.25 -54.812 1 73.69 399 ASN B CA 1
ATOM 7374 C C . ASN B 1 399 ? 4.5 -113.938 -55.75 1 73.69 399 ASN B C 1
ATOM 7376 O O . ASN B 1 399 ? 4.555 -115.188 -55.938 1 73.69 399 ASN B O 1
ATOM 7380 N N . ARG B 1 400 ? 3.828 -113.25 -56.438 1 79.31 400 ARG B N 1
ATOM 7381 C CA . ARG B 1 400 ? 2.846 -113.75 -57.375 1 79.31 400 ARG B CA 1
ATOM 7382 C C . ARG B 1 400 ? 3.525 -114.312 -58.625 1 79.31 400 ARG B C 1
ATOM 7384 O O . ARG B 1 400 ? 3.16 -115.375 -59.125 1 79.31 400 ARG B O 1
ATOM 7391 N N . ILE B 1 401 ? 4.441 -113.625 -58.938 1 79.06 401 ILE B N 1
ATOM 7392 C CA . ILE B 1 401 ? 5.164 -114 -60.156 1 79.06 401 ILE B CA 1
ATOM 7393 C C . ILE B 1 401 ? 5.938 -115.312 -59.875 1 79.06 401 ILE B C 1
ATOM 7395 O O . ILE B 1 401 ? 5.938 -116.188 -60.688 1 79.06 401 ILE B O 1
ATOM 7399 N N . VAL B 1 402 ? 6.508 -115.375 -58.75 1 80.5 402 VAL B N 1
ATOM 7400 C CA . VAL B 1 402 ? 7.258 -116.562 -58.344 1 80.5 402 VAL B CA 1
ATOM 7401 C C . VAL B 1 402 ? 6.32 -117.75 -58.281 1 80.5 402 VAL B C 1
ATOM 7403 O O . VAL B 1 402 ? 6.633 -118.812 -58.844 1 80.5 402 VAL B O 1
ATOM 7406 N N . GLY B 1 403 ? 5.207 -117.5 -57.719 1 79.62 403 GLY B N 1
ATOM 7407 C CA . GLY B 1 403 ? 4.227 -118.562 -57.625 1 79.62 403 GLY B CA 1
ATOM 7408 C C . GLY B 1 403 ? 3.715 -119.062 -59 1 79.62 403 GLY B C 1
ATOM 7409 O O . GLY B 1 403 ? 3.639 -120.25 -59.25 1 79.62 403 GLY B O 1
ATOM 7410 N N . ARG B 1 404 ? 3.486 -118.125 -59.812 1 81.88 404 ARG B N 1
ATOM 7411 C CA . ARG B 1 404 ? 2.951 -118.375 -61.125 1 81.88 404 ARG B CA 1
ATOM 7412 C C . ARG B 1 404 ? 3.979 -119.125 -62 1 81.88 404 ARG B C 1
ATOM 7414 O O . ARG B 1 404 ? 3.641 -120.062 -62.688 1 81.88 404 ARG B O 1
ATOM 7421 N N . LYS B 1 405 ? 5.133 -118.75 -61.875 1 83.25 405 LYS B N 1
ATOM 7422 C CA . LYS B 1 405 ? 6.18 -119.312 -62.719 1 83.25 405 LYS B CA 1
ATOM 7423 C C . LYS B 1 405 ? 6.547 -120.75 -62.25 1 83.25 405 LYS B C 1
ATOM 7425 O O . LYS B 1 405 ? 6.84 -121.625 -63.094 1 83.25 405 LYS B O 1
ATOM 7430 N N . ILE B 1 406 ? 6.441 -121 -61.094 1 82.88 406 ILE B N 1
ATOM 7431 C CA . ILE B 1 406 ? 6.703 -122.312 -60.562 1 82.88 406 ILE B CA 1
ATOM 7432 C C . ILE B 1 406 ? 5.609 -123.312 -61.031 1 82.88 406 ILE B C 1
ATOM 7434 O O . ILE B 1 406 ? 5.902 -124.375 -61.469 1 82.88 406 ILE B O 1
ATOM 7438 N N . VAL B 1 407 ? 4.449 -122.812 -60.938 1 82.62 407 VAL B N 1
ATOM 7439 C CA . VAL B 1 407 ? 3.311 -123.625 -61.344 1 82.62 407 VAL B CA 1
ATOM 7440 C C . VAL B 1 407 ? 3.342 -123.875 -62.844 1 82.62 407 VAL B C 1
ATOM 7442 O O . VAL B 1 407 ? 3.004 -125 -63.281 1 82.62 407 VAL B O 1
ATOM 7445 N N . ALA B 1 408 ? 3.861 -122.938 -63.562 1 84.69 408 ALA B N 1
ATOM 7446 C CA . ALA B 1 408 ? 3.93 -123 -65 1 84.69 408 ALA B CA 1
ATOM 7447 C C . ALA B 1 408 ? 5.172 -123.812 -65.438 1 84.69 408 ALA B C 1
ATOM 7449 O O . ALA B 1 408 ? 5.355 -124.062 -66.625 1 84.69 408 ALA B O 1
ATOM 7450 N N . GLY B 1 409 ? 6.031 -124.188 -64.562 1 81.06 409 GLY B N 1
ATOM 7451 C CA . GLY B 1 409 ? 7.219 -124.938 -64.812 1 81.06 409 GLY B CA 1
ATOM 7452 C C . GLY B 1 409 ? 8.352 -124.125 -65.438 1 81.06 409 GLY B C 1
ATOM 7453 O O . GLY B 1 409 ? 9.258 -124.688 -66.062 1 81.06 409 GLY B O 1
ATOM 7454 N N . GLN B 1 410 ? 8.352 -122.938 -65.438 1 85.56 410 GLN B N 1
ATOM 7455 C CA . GLN B 1 410 ? 9.367 -122.062 -65.938 1 85.56 410 GLN B CA 1
ATOM 7456 C C . GLN B 1 410 ? 10.406 -121.688 -64.875 1 85.56 410 GLN B C 1
ATOM 7458 O O . GLN B 1 410 ? 10.625 -120.5 -64.625 1 85.56 410 GLN B O 1
ATOM 7463 N N . VAL B 1 411 ? 11.023 -122.5 -64.312 1 81.88 411 VAL B N 1
ATOM 7464 C CA . VAL B 1 411 ? 11.93 -122.312 -63.156 1 81.88 411 VAL B CA 1
ATOM 7465 C C . VAL B 1 411 ? 13.242 -121.688 -63.656 1 81.88 411 VAL B C 1
ATOM 7467 O O . VAL B 1 411 ? 13.867 -120.875 -62.938 1 81.88 411 VAL B O 1
ATOM 7470 N N . ASP B 1 412 ? 13.594 -122 -64.875 1 80.31 412 ASP B N 1
ATOM 7471 C CA . ASP B 1 412 ? 14.844 -121.438 -65.438 1 80.31 412 ASP B CA 1
ATOM 7472 C C . ASP B 1 412 ? 14.742 -119.938 -65.688 1 80.31 412 ASP B C 1
ATOM 7474 O O . ASP B 1 412 ? 15.695 -119.188 -65.438 1 80.31 412 ASP B O 1
ATOM 7478 N N . GLU B 1 413 ? 13.688 -119.5 -66.125 1 81.81 413 GLU B N 1
ATOM 7479 C CA . GLU B 1 413 ? 13.469 -118.062 -66.312 1 81.81 413 GLU B CA 1
ATOM 7480 C C . GLU B 1 413 ? 13.414 -117.312 -65 1 81.81 413 GLU B C 1
ATOM 7482 O O . GLU B 1 413 ? 13.906 -116.188 -64.875 1 81.81 413 GLU B O 1
ATOM 7487 N N . LEU B 1 414 ? 12.844 -117.938 -64.062 1 81.56 414 LEU B N 1
ATOM 7488 C CA . LEU B 1 414 ? 12.781 -117.375 -62.75 1 81.56 414 LEU B CA 1
ATOM 7489 C C . LEU B 1 414 ? 14.18 -117.25 -62.156 1 81.56 414 LEU B C 1
ATOM 7491 O O . LEU B 1 414 ? 14.492 -116.25 -61.531 1 81.56 414 LEU B O 1
ATOM 7495 N N . LEU B 1 415 ? 14.906 -118.188 -62.375 1 80.5 415 LEU B N 1
ATOM 7496 C CA . LEU B 1 415 ? 16.281 -118.188 -61.875 1 80.5 415 LEU B CA 1
ATOM 7497 C C . LEU B 1 415 ? 17.078 -117.062 -62.562 1 80.5 415 LEU B C 1
ATOM 7499 O O . LEU B 1 415 ? 17.859 -116.375 -61.906 1 80.5 415 LEU B O 1
ATOM 7503 N N . SER B 1 416 ? 16.891 -116.812 -63.781 1 81.44 416 SER B N 1
ATOM 7504 C CA . SER B 1 416 ? 17.562 -115.75 -64.5 1 81.44 416 SER B CA 1
ATOM 7505 C C . SER B 1 416 ? 17.109 -114.375 -64 1 81.44 416 SER B C 1
ATOM 7507 O O . SER B 1 416 ? 17.922 -113.5 -63.906 1 81.44 416 SER B O 1
ATOM 7509 N N . MET B 1 417 ? 15.922 -114.25 -63.625 1 77.19 417 MET B N 1
ATOM 7510 C CA . MET B 1 417 ? 15.352 -113 -63.125 1 77.19 417 MET B CA 1
ATOM 7511 C C . MET B 1 417 ? 15.898 -112.688 -61.719 1 77.19 417 MET B C 1
ATOM 7513 O O . MET B 1 417 ? 16.172 -111.562 -61.438 1 77.19 417 MET B O 1
ATOM 7517 N N . VAL B 1 418 ? 15.938 -113.688 -60.938 1 75.88 418 VAL B N 1
ATOM 7518 C CA . VAL B 1 418 ? 16.406 -113.5 -59.562 1 75.88 418 VAL B CA 1
ATOM 7519 C C . VAL B 1 418 ? 17.906 -113.188 -59.562 1 75.88 418 VAL B C 1
ATOM 7521 O O . VAL B 1 418 ? 18.391 -112.375 -58.781 1 75.88 418 VAL B O 1
ATOM 7524 N N . LYS B 1 419 ? 18.531 -113.938 -60.5 1 74.06 419 LYS B N 1
ATOM 7525 C CA . LYS B 1 419 ? 19.969 -113.75 -60.594 1 74.06 419 LYS B CA 1
ATOM 7526 C C . LYS B 1 419 ? 20.328 -112.375 -61.188 1 74.06 419 LYS B C 1
ATOM 7528 O O . LYS B 1 419 ? 21.391 -111.812 -60.875 1 74.06 419 LYS B O 1
ATOM 7533 N N . SER B 1 420 ? 19.5 -111.75 -62 1 72.12 420 SER B N 1
ATOM 7534 C CA . SER B 1 420 ? 19.797 -110.5 -62.594 1 72.12 420 SER B CA 1
ATOM 7535 C C . SER B 1 420 ? 19.703 -109.375 -61.594 1 72.12 420 SER B C 1
ATOM 7537 O O . SER B 1 420 ? 20.328 -108.312 -61.75 1 72.12 420 SER B O 1
ATOM 7539 N N . GLY B 1 421 ? 19.109 -109.562 -60.469 1 64.62 421 GLY B N 1
ATOM 7540 C CA . GLY B 1 421 ? 19.047 -108.562 -59.375 1 64.62 421 GLY B CA 1
ATOM 7541 C C . GLY B 1 421 ? 18.438 -107.25 -59.812 1 64.62 421 GLY B C 1
ATOM 7542 O O . GLY B 1 421 ? 18.5 -106.25 -59.062 1 64.62 421 GLY B O 1
ATOM 7543 N N . LYS B 1 422 ? 17.891 -107.125 -60.938 1 66.25 422 LYS B N 1
ATOM 7544 C CA . LYS B 1 422 ? 17.422 -105.875 -61.531 1 66.25 422 LYS B CA 1
ATOM 7545 C C . LYS B 1 422 ? 16.25 -105.312 -60.719 1 66.25 422 LYS B C 1
ATOM 7547 O O . LYS B 1 422 ? 16.141 -104.062 -60.562 1 66.25 422 LYS B O 1
ATOM 7552 N N . MET B 1 423 ? 15.523 -106.125 -60.219 1 62.94 423 MET B N 1
ATOM 7553 C CA . MET B 1 423 ? 14.344 -105.688 -59.5 1 62.94 423 MET B CA 1
ATOM 7554 C C . MET B 1 423 ? 14.734 -105 -58.188 1 62.94 423 MET B C 1
ATOM 7556 O O . MET B 1 423 ? 14.172 -104 -57.812 1 62.94 423 MET B O 1
ATOM 7560 N N . SER B 1 424 ? 15.719 -105.562 -57.562 1 67.25 424 SER B N 1
ATOM 7561 C CA . SER B 1 424 ? 16.188 -105 -56.312 1 67.25 424 SER B CA 1
ATOM 7562 C C . SER B 1 424 ? 16.938 -103.688 -56.531 1 67.25 424 SER B C 1
ATOM 7564 O O . SER B 1 424 ? 16.781 -102.75 -55.75 1 67.25 424 SER B O 1
ATOM 7566 N N . ASP B 1 425 ? 17.578 -103.625 -57.562 1 70.19 425 ASP B N 1
ATOM 7567 C CA . ASP B 1 425 ? 18.375 -102.438 -57.875 1 70.19 425 ASP B CA 1
ATOM 7568 C C . ASP B 1 425 ? 17.484 -101.25 -58.25 1 70.19 425 ASP B C 1
ATOM 7570 O O . ASP B 1 425 ? 17.766 -100.125 -57.844 1 70.19 425 ASP B O 1
ATOM 7574 N N . GLU B 1 426 ? 16.484 -101.5 -58.906 1 69.81 426 GLU B N 1
ATOM 7575 C CA . GLU B 1 426 ? 15.586 -100.438 -59.312 1 69.81 426 GLU B CA 1
ATOM 7576 C C . GLU B 1 426 ? 14.875 -99.812 -58.125 1 69.81 426 GLU B C 1
ATOM 7578 O O . GLU B 1 426 ? 14.719 -98.562 -58.031 1 69.81 426 GLU B O 1
ATOM 7583 N N . TYR B 1 427 ? 14.695 -100.5 -57.188 1 65.81 427 TYR B N 1
ATOM 7584 C CA . TYR B 1 427 ? 13.969 -100 -56.031 1 65.81 427 TYR B CA 1
ATOM 7585 C C . TYR B 1 427 ? 14.906 -99.312 -55.094 1 65.81 427 TYR B C 1
ATOM 7587 O O . TYR B 1 427 ? 14.531 -98.25 -54.5 1 65.81 427 TYR B O 1
ATOM 7595 N N . SER B 1 428 ? 15.977 -99.938 -55.062 1 71.62 428 SER B N 1
ATOM 7596 C CA . SER B 1 428 ? 16.953 -99.25 -54.25 1 71.62 428 SER B CA 1
ATOM 7597 C C . SER B 1 428 ? 17.25 -97.812 -54.781 1 71.62 428 SER B C 1
ATOM 7599 O O . SER B 1 428 ? 17.359 -96.875 -54 1 71.62 428 SER B O 1
ATOM 7601 N N . HIS B 1 429 ? 17.188 -97.812 -56.031 1 75.06 429 HIS B N 1
ATOM 7602 C CA . HIS B 1 429 ? 17.469 -96.5 -56.656 1 75.06 429 HIS B CA 1
ATOM 7603 C C . HIS B 1 429 ? 16.328 -95.562 -56.406 1 75.06 429 HIS B C 1
ATOM 7605 O O . HIS B 1 429 ? 16.562 -94.375 -56.125 1 75.06 429 HIS B O 1
ATOM 7611 N N . GLN B 1 430 ? 15.188 -96 -56.5 1 71 430 GLN B N 1
ATOM 7612 C CA . GLN B 1 430 ? 14.031 -95.125 -56.281 1 71 430 GLN B CA 1
ATOM 7613 C C . GLN B 1 430 ? 13.945 -94.688 -54.844 1 71 430 GLN B C 1
ATOM 7615 O O . GLN B 1 430 ? 13.602 -93.562 -54.562 1 71 430 GLN B O 1
ATOM 7620 N N . PHE B 1 431 ? 14.273 -95.562 -53.969 1 71.94 431 PHE B N 1
ATOM 7621 C CA . PHE B 1 431 ? 14.289 -95.25 -52.562 1 71.94 431 PHE B CA 1
ATOM 7622 C C . PHE B 1 431 ? 15.305 -94.125 -52.25 1 71.94 431 PHE B C 1
ATOM 7624 O O . PHE B 1 431 ? 15 -93.188 -51.531 1 71.94 431 PHE B O 1
ATOM 7631 N N . TYR B 1 432 ? 16.453 -94.312 -52.844 1 75.62 432 TYR B N 1
ATOM 7632 C CA . TYR B 1 432 ? 17.516 -93.375 -52.562 1 75.62 432 TYR B CA 1
ATOM 7633 C C . TYR B 1 432 ? 17.172 -92 -53.125 1 75.62 432 TYR B C 1
ATOM 7635 O O . TYR B 1 432 ? 17.484 -91 -52.5 1 75.62 432 TYR B O 1
ATOM 7643 N N . GLU B 1 433 ? 16.516 -92 -54.156 1 75 433 GLU B N 1
ATOM 7644 C CA . GLU B 1 433 ? 16.125 -90.75 -54.75 1 75 433 GLU B CA 1
ATOM 7645 C C . GLU B 1 433 ? 15.117 -90 -53.875 1 75 433 GLU B C 1
ATOM 7647 O O . GLU B 1 433 ? 15.242 -88.812 -53.656 1 75 433 GLU B O 1
ATOM 7652 N N . VAL B 1 434 ? 14.258 -90.688 -53.375 1 69.5 434 VAL B N 1
ATOM 7653 C CA . VAL B 1 434 ? 13.234 -90.062 -52.5 1 69.5 434 VAL B CA 1
ATOM 7654 C C . VAL B 1 434 ? 13.859 -89.688 -51.188 1 69.5 434 VAL B C 1
ATOM 7656 O O . VAL B 1 434 ? 13.539 -88.625 -50.656 1 69.5 434 VAL B O 1
ATOM 7659 N N . PHE B 1 435 ? 14.734 -90.5 -50.75 1 73.38 435 PHE B N 1
ATOM 7660 C CA . PHE B 1 435 ? 15.438 -90.188 -49.5 1 73.38 435 PHE B CA 1
ATOM 7661 C C . PHE B 1 435 ? 16.25 -88.875 -49.656 1 73.38 435 PHE B C 1
ATOM 7663 O O . PHE B 1 435 ? 16.172 -88 -48.812 1 73.38 435 PHE B O 1
ATOM 7670 N N . ASP B 1 436 ? 16.984 -88.875 -50.75 1 75.94 436 ASP B N 1
ATOM 7671 C CA . ASP B 1 436 ? 17.828 -87.75 -51 1 75.94 436 ASP B CA 1
ATOM 7672 C C . ASP B 1 436 ? 17 -86.438 -51.125 1 75.94 436 ASP B C 1
ATOM 7674 O O . ASP B 1 436 ? 17.328 -85.438 -50.531 1 75.94 436 ASP B O 1
ATOM 7678 N N . ASP B 1 437 ? 15.953 -86.562 -51.781 1 72.38 437 ASP B N 1
ATOM 7679 C CA . ASP B 1 437 ? 15.102 -85.375 -52 1 72.38 437 ASP B CA 1
ATOM 7680 C C . ASP B 1 437 ? 14.445 -84.938 -50.719 1 72.38 437 ASP B C 1
ATOM 7682 O O . ASP B 1 437 ? 14.383 -83.75 -50.406 1 72.38 437 ASP B O 1
ATOM 7686 N N . ALA B 1 438 ? 13.992 -85.812 -49.938 1 68.38 438 ALA B N 1
ATOM 7687 C CA . ALA B 1 438 ? 13.367 -85.5 -48.656 1 68.38 438 ALA B CA 1
ATOM 7688 C C . ALA B 1 438 ? 14.359 -84.875 -47.688 1 68.38 438 ALA B C 1
ATOM 7690 O O . ALA B 1 438 ? 14.039 -83.875 -47 1 68.38 438 ALA B O 1
ATOM 7691 N N . PHE B 1 439 ? 15.539 -85.438 -47.719 1 74 439 PHE B N 1
ATOM 7692 C CA . PHE B 1 439 ? 16.547 -84.938 -46.75 1 74 439 PHE B CA 1
ATOM 7693 C C . PHE B 1 439 ? 17.016 -83.562 -47.125 1 74 439 PHE B C 1
ATOM 7695 O O . PHE B 1 439 ? 17.125 -82.688 -46.25 1 74 439 PHE B O 1
ATOM 7702 N N . VAL B 1 440 ? 17.281 -83.375 -48.344 1 77.56 440 VAL B N 1
ATOM 7703 C CA . VAL B 1 440 ? 17.766 -82.062 -48.781 1 77.56 440 VAL B CA 1
ATOM 7704 C C . VAL B 1 440 ? 16.703 -81 -48.594 1 77.56 440 VAL B C 1
ATOM 7706 O O . VAL B 1 440 ? 17.016 -79.875 -48.281 1 77.56 440 VAL B O 1
ATOM 7709 N N . ASN B 1 441 ? 15.562 -81.375 -48.594 1 70.19 441 ASN B N 1
ATOM 7710 C CA . ASN B 1 441 ? 14.469 -80.438 -48.375 1 70.19 441 ASN B CA 1
ATOM 7711 C C . ASN B 1 441 ? 14.258 -80.125 -46.906 1 70.19 441 ASN B C 1
ATOM 7713 O O . ASN B 1 441 ? 13.906 -79 -46.531 1 70.19 441 ASN B O 1
ATOM 7717 N N . ILE B 1 442 ? 14.5 -81.125 -46.062 1 67.81 442 ILE B N 1
ATOM 7718 C CA . ILE B 1 442 ? 14.391 -80.938 -44.625 1 67.81 442 ILE B CA 1
ATOM 7719 C C . ILE B 1 442 ? 15.578 -80.125 -44.094 1 67.81 442 ILE B C 1
ATOM 7721 O O . ILE B 1 442 ? 15.414 -79.312 -43.219 1 67.81 442 ILE B O 1
ATOM 7725 N N . TYR B 1 443 ? 16.719 -80.438 -44.719 1 71.94 443 TYR B N 1
ATOM 7726 C CA . TYR B 1 443 ? 17.953 -79.75 -44.344 1 71.94 443 TYR B CA 1
ATOM 7727 C C . TYR B 1 443 ? 18.594 -79.062 -45.531 1 71.94 443 TYR B C 1
ATOM 7729 O O . TYR B 1 443 ? 19.547 -79.562 -46.125 1 71.94 443 TYR B O 1
ATOM 7737 N N . PRO B 1 444 ? 18.047 -77.875 -45.875 1 74.62 444 PRO B N 1
ATOM 7738 C CA . PRO B 1 444 ? 18.531 -77.25 -47.094 1 74.62 444 PRO B CA 1
ATOM 7739 C C . PRO B 1 444 ? 19.984 -76.812 -47 1 74.62 444 PRO B C 1
ATOM 7741 O O . PRO B 1 444 ? 20.688 -76.688 -48 1 74.62 444 PRO B O 1
ATOM 7744 N N . THR B 1 445 ? 20.453 -76.562 -45.844 1 79.06 445 THR B N 1
ATOM 7745 C CA . THR B 1 445 ? 21.844 -76.062 -45.719 1 79.06 445 THR B CA 1
ATOM 7746 C C . THR B 1 445 ? 22.734 -77.25 -45.281 1 79.06 445 THR B C 1
ATOM 7748 O O . THR B 1 445 ? 23.859 -77 -44.812 1 79.06 445 THR B O 1
ATOM 7751 N N . PHE B 1 446 ? 22.25 -78.375 -45.469 1 80.69 446 PHE B N 1
ATOM 7752 C CA . PHE B 1 446 ? 22.984 -79.562 -44.969 1 80.69 446 PHE B CA 1
ATOM 7753 C C . PHE B 1 446 ? 24.344 -79.688 -45.656 1 80.69 446 PHE B C 1
ATOM 7755 O O . PHE B 1 446 ? 25.359 -79.812 -45 1 80.69 446 PHE B O 1
ATOM 7762 N N . VAL B 1 447 ? 24.344 -79.625 -46.938 1 85.44 447 VAL B N 1
ATOM 7763 C CA . VAL B 1 447 ? 25.562 -79.812 -47.688 1 85.44 447 VAL B CA 1
ATOM 7764 C C . VAL B 1 447 ? 26.562 -78.688 -47.344 1 85.44 447 VAL B C 1
ATOM 7766 O O . VAL B 1 447 ? 27.75 -79 -47.156 1 85.44 447 VAL B O 1
ATOM 7769 N N . ASP B 1 448 ? 26.062 -77.562 -47.219 1 85.62 448 ASP B N 1
ATOM 7770 C CA . ASP B 1 448 ? 26.922 -76.438 -46.875 1 85.62 448 ASP B CA 1
ATOM 7771 C C . ASP B 1 448 ? 27.453 -76.562 -45.438 1 85.62 448 ASP B C 1
ATOM 7773 O O . ASP B 1 448 ? 28.625 -76.25 -45.188 1 85.62 448 ASP B O 1
ATOM 7777 N N . ASP B 1 449 ? 26.688 -77 -44.5 1 85.81 449 ASP B N 1
ATOM 7778 C CA . ASP B 1 449 ? 27.094 -77.188 -43.125 1 85.81 449 ASP B CA 1
ATOM 7779 C C . ASP B 1 449 ? 28.141 -78.312 -42.969 1 85.81 449 ASP B C 1
ATOM 7781 O O . ASP B 1 449 ? 29.062 -78.188 -42.188 1 85.81 449 ASP B O 1
ATOM 7785 N N . VAL B 1 450 ? 27.922 -79.25 -43.75 1 87.44 450 VAL B N 1
ATOM 7786 C CA . VAL B 1 450 ? 28.906 -80.375 -43.75 1 87.44 450 VAL B CA 1
ATOM 7787 C C . VAL B 1 450 ? 30.234 -79.875 -44.281 1 87.44 450 VAL B C 1
ATOM 7789 O O . VAL B 1 450 ? 31.297 -80.188 -43.719 1 87.44 450 VAL B O 1
ATOM 7792 N N . ASN B 1 451 ? 30.156 -79.125 -45.344 1 87.88 451 ASN B N 1
ATOM 7793 C CA . ASN B 1 451 ? 31.375 -78.625 -45.969 1 87.88 451 ASN B CA 1
ATOM 7794 C C . ASN B 1 451 ? 32.125 -77.688 -45.062 1 87.88 451 ASN B C 1
ATOM 7796 O O . ASN B 1 451 ? 33.344 -77.5 -45.156 1 87.88 451 ASN B O 1
ATOM 7800 N N . LYS B 1 452 ? 31.375 -77.062 -44.156 1 86.81 452 LYS B N 1
ATOM 7801 C CA . LYS B 1 452 ? 32.031 -76.188 -43.188 1 86.81 452 LYS B CA 1
ATOM 7802 C C . LYS B 1 452 ? 32.844 -77 -42.188 1 86.81 452 LYS B C 1
ATOM 7804 O O . LYS B 1 452 ? 33.781 -76.5 -41.594 1 86.81 452 LYS B O 1
ATOM 7809 N N . LEU B 1 453 ? 32.469 -78.188 -41.969 1 88.31 453 LEU B N 1
ATOM 7810 C CA . LEU B 1 453 ? 33.156 -79.062 -41.031 1 88.31 453 LEU B CA 1
ATOM 7811 C C . LEU B 1 453 ? 34.344 -79.75 -41.688 1 88.31 453 LEU B C 1
ATOM 7813 O O . LEU B 1 453 ? 35.188 -80.375 -41.031 1 88.31 453 LEU B O 1
ATOM 7817 N N . LEU B 1 454 ? 34.375 -79.688 -43 1 88.44 454 LEU B N 1
ATOM 7818 C CA . LEU B 1 454 ? 35.406 -80.312 -43.781 1 88.44 454 LEU B CA 1
ATOM 7819 C C . LEU B 1 454 ? 36.5 -79.312 -44.156 1 88.44 454 LEU B C 1
ATOM 7821 O O . LEU B 1 454 ? 36.312 -78.125 -44.094 1 88.44 454 LEU B O 1
ATOM 7825 N N . GLU B 1 455 ? 37.719 -79.938 -44.469 1 86.94 455 GLU B N 1
ATOM 7826 C CA . GLU B 1 455 ? 38.812 -79.062 -44.969 1 86.94 455 GLU B CA 1
ATOM 7827 C C . GLU B 1 455 ? 38.438 -78.375 -46.281 1 86.94 455 GLU B C 1
ATOM 7829 O O . GLU B 1 455 ? 37.75 -79 -47.125 1 86.94 455 GLU B O 1
ATOM 7834 N N . PRO B 1 456 ? 38.781 -77.125 -46.562 1 81.06 456 PRO B N 1
ATOM 7835 C CA . PRO B 1 456 ? 38.375 -76.312 -47.719 1 81.06 456 PRO B CA 1
ATOM 7836 C C . PRO B 1 456 ? 38.719 -77 -49.031 1 81.06 456 PRO B C 1
ATOM 7838 O O . PRO B 1 456 ? 38 -76.812 -50.031 1 81.06 456 PRO B O 1
ATOM 7841 N N . ASP B 1 457 ? 39.688 -77.75 -49.156 1 78 457 ASP B N 1
ATOM 7842 C CA . ASP B 1 457 ? 40.125 -78.375 -50.406 1 78 457 ASP B CA 1
ATOM 7843 C C . ASP B 1 457 ? 39.406 -79.688 -50.656 1 78 457 ASP B C 1
ATOM 7845 O O . ASP B 1 457 ? 39.5 -80.25 -51.75 1 78 457 ASP B O 1
ATOM 7849 N N . LYS B 1 458 ? 38.531 -80.125 -49.781 1 80.12 458 LYS B N 1
ATOM 7850 C CA . LYS B 1 458 ? 37.906 -81.438 -49.938 1 80.12 458 LYS B CA 1
ATOM 7851 C C . LYS B 1 458 ? 36.375 -81.375 -49.75 1 80.12 458 LYS B C 1
ATOM 7853 O O . LYS B 1 458 ? 35.781 -82.25 -49.156 1 80.12 458 LYS B O 1
ATOM 7858 N N . ALA B 1 459 ? 35.844 -80.375 -50.25 1 82.75 459 ALA B N 1
ATOM 7859 C CA . ALA B 1 459 ? 34.375 -80.188 -50.156 1 82.75 459 ALA B CA 1
ATOM 7860 C C . ALA B 1 459 ? 33.625 -81.25 -51 1 82.75 459 ALA B C 1
ATOM 7862 O O . ALA B 1 459 ? 34.125 -81.688 -52.031 1 82.75 459 ALA B O 1
ATOM 7863 N N . ILE B 1 460 ? 32.531 -81.75 -50.469 1 81.62 460 ILE B N 1
ATOM 7864 C CA . ILE B 1 460 ? 31.688 -82.688 -51.188 1 81.62 460 ILE B CA 1
ATOM 7865 C C . ILE B 1 460 ? 30.547 -81.938 -51.875 1 81.62 460 ILE B C 1
ATOM 7867 O O . ILE B 1 460 ? 29.906 -81.062 -51.25 1 81.62 460 ILE B O 1
ATOM 7871 N N . SER B 1 461 ? 30.469 -82 -53.156 1 78.69 461 SER B N 1
ATOM 7872 C CA . SER B 1 461 ? 29.406 -81.312 -53.875 1 78.69 461 SER B CA 1
ATOM 7873 C C . SER B 1 461 ? 28.266 -82.312 -54.219 1 78.69 461 SER B C 1
ATOM 7875 O O . SER B 1 461 ? 28.469 -83.5 -54.25 1 78.69 461 SER B O 1
ATOM 7877 N N . LEU B 1 462 ? 26.984 -81.875 -54.281 1 74.06 462 LEU B N 1
ATOM 7878 C CA . LEU B 1 462 ? 25.844 -82.625 -54.719 1 74.06 462 LEU B CA 1
ATOM 7879 C C . LEU B 1 462 ? 26.031 -83.125 -56.156 1 74.06 462 LEU B C 1
ATOM 7881 O O . LEU B 1 462 ? 26.734 -82.5 -56.938 1 74.06 462 LEU B O 1
ATOM 7885 N N . SER B 1 463 ? 25.609 -84.312 -56.406 1 72.38 463 SER B N 1
ATOM 7886 C CA . SER B 1 463 ? 25.656 -84.812 -57.75 1 72.38 463 SER B CA 1
ATOM 7887 C C . SER B 1 463 ? 24.859 -83.938 -58.688 1 72.38 463 SER B C 1
ATOM 7889 O O . SER B 1 463 ? 24.031 -83.125 -58.25 1 72.38 463 SER B O 1
ATOM 7891 N N . GLU B 1 464 ? 25.172 -83.875 -59.969 1 66.44 464 GLU B N 1
ATOM 7892 C CA . GLU B 1 464 ? 24.547 -83 -60.969 1 66.44 464 GLU B CA 1
ATOM 7893 C C . GLU B 1 464 ? 23.031 -83.125 -60.938 1 66.44 464 GLU B C 1
ATOM 7895 O O . GLU B 1 464 ? 22.328 -82.188 -61.25 1 66.44 464 GLU B O 1
ATOM 7900 N N . ASP B 1 465 ? 22.438 -84.188 -60.406 1 67.06 465 ASP B N 1
ATOM 7901 C CA . ASP B 1 465 ? 21 -84.438 -60.438 1 67.06 465 ASP B CA 1
ATOM 7902 C C . ASP B 1 465 ? 20.359 -84.125 -59.062 1 67.06 465 ASP B C 1
ATOM 7904 O O . ASP B 1 465 ? 19.188 -84.375 -58.844 1 67.06 465 ASP B O 1
ATOM 7908 N N . GLY B 1 466 ? 21.141 -83.5 -58.25 1 70.44 466 GLY B N 1
ATOM 7909 C CA . GLY B 1 466 ? 20.641 -83 -56.969 1 70.44 466 GLY B CA 1
ATOM 7910 C C . GLY B 1 466 ? 20.609 -84.125 -55.906 1 70.44 466 GLY B C 1
ATOM 7911 O O . GLY B 1 466 ? 20.125 -83.875 -54.812 1 70.44 466 GLY B O 1
ATOM 7912 N N . HIS B 1 467 ? 21.234 -85.25 -56.219 1 79.81 467 HIS B N 1
ATOM 7913 C CA . HIS B 1 467 ? 21.188 -86.375 -55.312 1 79.81 467 HIS B CA 1
ATOM 7914 C C . HIS B 1 467 ? 22.438 -86.438 -54.469 1 79.81 467 HIS B C 1
ATOM 7916 O O . HIS B 1 467 ? 23.5 -85.938 -54.844 1 79.81 467 HIS B O 1
ATOM 7922 N N . LEU B 1 468 ? 22.297 -87.062 -53.219 1 85.88 468 LEU B N 1
ATOM 7923 C CA . LEU B 1 468 ? 23.406 -87.188 -52.281 1 85.88 468 LEU B CA 1
ATOM 7924 C C . LEU B 1 468 ? 24.328 -88.375 -52.688 1 85.88 468 LEU B C 1
ATOM 7926 O O . LEU B 1 468 ? 23.844 -89.438 -52.969 1 85.88 468 LEU B O 1
ATOM 7930 N N . PRO B 1 469 ? 25.578 -88 -52.938 1 84.94 469 PRO B N 1
ATOM 7931 C CA . PRO B 1 469 ? 26.531 -89.125 -53.125 1 84.94 469 PRO B CA 1
ATOM 7932 C C . PRO B 1 469 ? 26.547 -90.062 -51.906 1 84.94 469 PRO B C 1
ATOM 7934 O O . PRO B 1 469 ? 26.109 -89.688 -50.812 1 84.94 469 PRO B O 1
ATOM 7937 N N . PRO B 1 470 ? 26.984 -91.25 -52.031 1 81.81 470 PRO B N 1
ATOM 7938 C CA . PRO B 1 470 ? 26.938 -92.188 -50.938 1 81.81 470 PRO B CA 1
ATOM 7939 C C . PRO B 1 470 ? 27.609 -91.688 -49.688 1 81.81 470 PRO B C 1
ATOM 7941 O O . PRO B 1 470 ? 27.125 -91.938 -48.562 1 81.81 470 PRO B O 1
ATOM 7944 N N . GLU B 1 471 ? 28.594 -90.875 -49.75 1 86.62 471 GLU B N 1
ATOM 7945 C CA . GLU B 1 471 ? 29.281 -90.312 -48.594 1 86.62 471 GLU B CA 1
ATOM 7946 C C . GLU B 1 471 ? 28.375 -89.312 -47.812 1 86.62 471 GLU B C 1
ATOM 7948 O O . GLU B 1 471 ? 28.328 -89.375 -46.594 1 86.62 471 GLU B O 1
ATOM 7953 N N . LEU B 1 472 ? 27.734 -88.562 -48.562 1 87.88 472 LEU B N 1
ATOM 7954 C CA . LEU B 1 472 ? 26.828 -87.625 -47.938 1 87.88 472 LEU B CA 1
ATOM 7955 C C . LEU B 1 472 ? 25.609 -88.312 -47.375 1 87.88 472 LEU B C 1
ATOM 7957 O O . LEU B 1 472 ? 25.047 -87.875 -46.344 1 87.88 472 LEU B O 1
ATOM 7961 N N . ARG B 1 473 ? 25.266 -89.438 -48 1 83 473 ARG B N 1
ATOM 7962 C CA . ARG B 1 473 ? 24.156 -90.188 -47.5 1 83 473 ARG B CA 1
ATOM 7963 C C . ARG B 1 473 ? 24.484 -90.812 -46.156 1 83 473 ARG B C 1
ATOM 7965 O O . ARG B 1 473 ? 23.641 -90.875 -45.25 1 83 473 ARG B O 1
ATOM 7972 N N . ILE B 1 474 ? 25.625 -91.25 -46.031 1 84.44 474 ILE B N 1
ATOM 7973 C CA . ILE B 1 474 ? 26.078 -91.812 -44.781 1 84.44 474 ILE B CA 1
ATOM 7974 C C . ILE B 1 474 ? 26.031 -90.75 -43.688 1 84.44 474 ILE B C 1
ATOM 7976 O O . ILE B 1 474 ? 25.531 -91 -42.562 1 84.44 474 ILE B O 1
ATOM 7980 N N . ILE B 1 475 ? 26.438 -89.562 -44 1 85.88 475 ILE B N 1
ATOM 7981 C CA . ILE B 1 475 ? 26.422 -88.438 -43.062 1 85.88 475 ILE B CA 1
ATOM 7982 C C . ILE B 1 475 ? 24.984 -88.062 -42.719 1 85.88 475 ILE B C 1
ATOM 7984 O O . ILE B 1 475 ? 24.672 -87.812 -41.562 1 85.88 475 ILE B O 1
ATOM 7988 N N . ALA B 1 476 ? 24.203 -88.125 -43.719 1 82.31 476 ALA B N 1
ATOM 7989 C CA . ALA B 1 476 ? 22.781 -87.812 -43.5 1 82.31 476 ALA B CA 1
ATOM 7990 C C . ALA B 1 476 ? 22.141 -88.75 -42.531 1 82.31 476 ALA B C 1
ATOM 7992 O O . ALA B 1 476 ? 21.359 -88.375 -41.688 1 82.31 476 ALA B O 1
ATOM 7993 N N . LEU B 1 477 ? 22.578 -90 -42.656 1 77.38 477 LEU B N 1
ATOM 7994 C CA . LEU B 1 477 ? 22.047 -91.062 -41.781 1 77.38 477 LEU B CA 1
ATOM 7995 C C . LEU B 1 477 ? 22.578 -90.875 -40.375 1 77.38 477 LEU B C 1
ATOM 7997 O O . LEU B 1 477 ? 21.844 -91.062 -39.406 1 77.38 477 LEU B O 1
ATOM 8001 N N . MET B 1 478 ? 23.734 -90.438 -40.25 1 79.06 478 MET B N 1
ATOM 8002 C CA . MET B 1 478 ? 24.312 -90.188 -38.938 1 79.06 478 MET B CA 1
ATOM 8003 C C . MET B 1 478 ? 23.594 -89 -38.281 1 79.06 478 MET B C 1
ATOM 8005 O O . MET B 1 478 ? 23.344 -89 -37.062 1 79.06 478 MET B O 1
ATOM 8009 N N . ARG B 1 479 ? 23.328 -88 -39.062 1 77.81 479 ARG B N 1
ATOM 8010 C CA . ARG B 1 479 ? 22.609 -86.812 -38.562 1 77.81 479 ARG B CA 1
ATOM 8011 C C . ARG B 1 479 ? 21.234 -87.188 -38.031 1 77.81 479 ARG B C 1
ATOM 8013 O O . ARG B 1 479 ? 20.75 -86.625 -37.094 1 77.81 479 ARG B O 1
ATOM 8020 N N . LEU B 1 480 ? 20.766 -88.188 -38.625 1 70.25 480 LEU B N 1
ATOM 8021 C CA . LEU B 1 480 ? 19.422 -88.625 -38.25 1 70.25 480 LEU B CA 1
ATOM 8022 C C . LEU B 1 480 ? 19.469 -89.5 -37.031 1 70.25 480 LEU B C 1
ATOM 8024 O O . LEU B 1 480 ? 18.422 -89.938 -36.531 1 70.25 480 LEU B O 1
ATOM 8028 N N . GLY B 1 481 ? 20.609 -89.812 -36.531 1 68.69 481 GLY B N 1
ATOM 8029 C CA . GLY B 1 481 ? 20.75 -90.562 -35.281 1 68.69 481 GLY B CA 1
ATOM 8030 C C . GLY B 1 481 ? 21.141 -92 -35.5 1 68.69 481 GLY B C 1
ATOM 8031 O O . GLY B 1 481 ? 21.156 -92.75 -34.562 1 68.69 481 GLY B O 1
ATOM 8032 N N . LEU B 1 482 ? 21.375 -92.312 -36.75 1 69.44 482 LEU B N 1
ATOM 8033 C CA . LEU B 1 482 ? 21.781 -93.688 -37 1 69.44 482 LEU B CA 1
ATOM 8034 C C . LEU B 1 482 ? 23.297 -93.812 -36.875 1 69.44 482 LEU B C 1
ATOM 8036 O O . LEU B 1 482 ? 24.047 -93.375 -37.75 1 69.44 482 LEU B O 1
ATOM 8040 N N . ASP B 1 483 ? 23.719 -94.312 -35.781 1 68.38 483 ASP B N 1
ATOM 8041 C CA . ASP B 1 483 ? 25.141 -94.375 -35.531 1 68.38 483 ASP B CA 1
ATOM 8042 C C . ASP B 1 483 ? 25.656 -95.812 -35.812 1 68.38 483 ASP B C 1
ATOM 8044 O O . ASP B 1 483 ? 26.859 -96.062 -35.875 1 68.38 483 ASP B O 1
ATOM 8048 N N . ASP B 1 484 ? 24.812 -96.688 -36.031 1 73.31 484 ASP B N 1
ATOM 8049 C CA . ASP B 1 484 ? 25.25 -98.062 -36.25 1 73.31 484 ASP B CA 1
ATOM 8050 C C . ASP B 1 484 ? 25.641 -98.312 -37.688 1 73.31 484 ASP B C 1
ATOM 8052 O O . ASP B 1 484 ? 24.797 -98.188 -38.594 1 73.31 484 ASP B O 1
ATOM 8056 N N . SER B 1 485 ? 26.906 -98.625 -37.969 1 77.5 485 SER B N 1
ATOM 8057 C CA . SER B 1 485 ? 27.453 -98.812 -39.312 1 77.5 485 SER B CA 1
ATOM 8058 C C . SER B 1 485 ? 26.812 -100.062 -40 1 77.5 485 SER B C 1
ATOM 8060 O O . SER B 1 485 ? 26.625 -100.062 -41.219 1 77.5 485 SER B O 1
ATOM 8062 N N . ALA B 1 486 ? 26.484 -101 -39.25 1 74.75 486 ALA B N 1
ATOM 8063 C CA . ALA B 1 486 ? 25.828 -102.125 -39.812 1 74.75 486 ALA B CA 1
ATOM 8064 C C . ALA B 1 486 ? 24.453 -101.75 -40.375 1 74.75 486 ALA B C 1
ATOM 8066 O O . ALA B 1 486 ? 24.078 -102.25 -41.469 1 74.75 486 ALA B O 1
ATOM 8067 N N . GLN B 1 487 ? 23.875 -100.875 -39.719 1 72.62 487 GLN B N 1
ATOM 8068 C CA . GLN B 1 487 ? 22.562 -100.438 -40.156 1 72.62 487 GLN B CA 1
ATOM 8069 C C . GLN B 1 487 ? 22.688 -99.562 -41.406 1 72.62 487 GLN B C 1
ATOM 8071 O O . GLN B 1 487 ? 21.875 -99.688 -42.312 1 72.62 487 GLN B O 1
ATOM 8076 N N . MET B 1 488 ? 23.641 -98.812 -41.375 1 78.19 488 MET B N 1
ATOM 8077 C CA . MET B 1 488 ? 23.891 -97.938 -42.531 1 78.19 488 MET B CA 1
ATOM 8078 C C . MET B 1 488 ? 24.203 -98.75 -43.781 1 78.19 488 MET B C 1
ATOM 8080 O O . MET B 1 488 ? 23.719 -98.438 -44.875 1 78.19 488 MET B O 1
ATOM 8084 N N . ALA B 1 489 ? 24.938 -99.75 -43.5 1 79.56 489 ALA B N 1
ATOM 8085 C CA . ALA B 1 489 ? 25.312 -100.625 -44.594 1 79.56 489 ALA B CA 1
ATOM 8086 C C . ALA B 1 489 ? 24.094 -101.25 -45.219 1 79.56 489 ALA B C 1
ATOM 8088 O O . ALA B 1 489 ? 23.969 -101.312 -46.438 1 79.56 489 ALA B O 1
ATOM 8089 N N . ARG B 1 490 ? 23.359 -101.625 -44.438 1 69.62 490 ARG B N 1
ATOM 8090 C CA . ARG B 1 490 ? 22.125 -102.25 -44.875 1 69.62 490 ARG B CA 1
ATOM 8091 C C . ARG B 1 490 ? 21.234 -101.25 -45.625 1 69.62 490 ARG B C 1
ATOM 8093 O O . ARG B 1 490 ? 20.656 -101.562 -46.656 1 69.62 490 ARG B O 1
ATOM 8100 N N . PHE B 1 491 ? 21.344 -100 -45.031 1 70.44 491 PHE B N 1
ATOM 8101 C CA . PHE B 1 491 ? 20.531 -98.938 -45.594 1 70.44 491 PHE B CA 1
ATOM 8102 C C . PHE B 1 491 ? 21 -98.562 -47 1 70.44 491 PHE B C 1
ATOM 8104 O O . PHE B 1 491 ? 20.172 -98.312 -47.875 1 70.44 491 PHE B O 1
ATOM 8111 N N . LEU B 1 492 ? 22.156 -98.562 -47.188 1 75.5 492 LEU B N 1
ATOM 8112 C CA . LEU B 1 492 ? 22.719 -98.062 -48.438 1 75.5 492 LEU B CA 1
ATOM 8113 C C . LEU B 1 492 ? 23.031 -99.188 -49.406 1 75.5 492 LEU B C 1
ATOM 8115 O O . LEU B 1 492 ? 23.469 -99 -50.531 1 75.5 492 LEU B O 1
ATOM 8119 N N . GLY B 1 493 ? 22.766 -100.375 -48.906 1 72.12 493 GLY B N 1
ATOM 8120 C CA . GLY B 1 493 ? 23.078 -101.562 -49.781 1 72.12 493 GLY B CA 1
ATOM 8121 C C . GLY B 1 493 ? 24.562 -101.688 -50.031 1 72.12 493 GLY B C 1
ATOM 8122 O O . GLY B 1 493 ? 24.969 -102.062 -51.125 1 72.12 493 GLY B O 1
ATOM 8123 N N . LEU B 1 494 ? 25.234 -101.25 -49.094 1 75.88 494 LEU B N 1
ATOM 8124 C CA . LEU B 1 494 ? 26.688 -101.375 -49.188 1 75.88 494 LEU B CA 1
ATOM 8125 C C . LEU B 1 494 ? 27.234 -102.375 -48.188 1 75.88 494 LEU B C 1
ATOM 8127 O O . LEU B 1 494 ? 26.531 -102.812 -47.281 1 75.88 494 LEU B O 1
ATOM 8131 N N . SER B 1 495 ? 28.391 -102.875 -48.5 1 78.75 495 SER B N 1
ATOM 8132 C CA . SER B 1 495 ? 29.062 -103.75 -47.531 1 78.75 495 SER B CA 1
ATOM 8133 C C . SER B 1 495 ? 29.531 -102.938 -46.312 1 78.75 495 SER B C 1
ATOM 8135 O O . SER B 1 495 ? 29.734 -101.75 -46.406 1 78.75 495 SER B O 1
ATOM 8137 N N . LEU B 1 496 ? 29.578 -103.625 -45.188 1 82.62 496 LEU B N 1
ATOM 8138 C CA . LEU B 1 496 ? 30.031 -103 -43.938 1 82.62 496 LEU B CA 1
ATOM 8139 C C . LEU B 1 496 ? 31.406 -102.375 -44.125 1 82.62 496 LEU B C 1
ATOM 8141 O O . LEU B 1 496 ? 31.656 -101.25 -43.625 1 82.62 496 LEU B O 1
ATOM 8145 N N . ASN B 1 497 ? 32.188 -103 -44.875 1 82.38 497 ASN B N 1
ATOM 8146 C CA . ASN B 1 497 ? 33.562 -102.5 -45.125 1 82.38 497 ASN B CA 1
ATOM 8147 C C . ASN B 1 497 ? 33.531 -101.25 -45.938 1 82.38 497 ASN B C 1
ATOM 8149 O O . ASN B 1 497 ? 34.312 -100.312 -45.688 1 82.38 497 ASN B O 1
ATOM 8153 N N . THR B 1 498 ? 32.594 -101.125 -46.844 1 84.5 498 THR B N 1
ATOM 8154 C CA . THR B 1 498 ? 32.5 -99.938 -47.688 1 84.5 498 THR B CA 1
ATOM 8155 C C . THR B 1 498 ? 32.031 -98.75 -46.875 1 84.5 498 THR B C 1
ATOM 8157 O O . THR B 1 498 ? 32.5 -97.625 -47.062 1 84.5 498 THR B O 1
ATOM 8160 N N . VAL B 1 499 ? 31.141 -99 -46 1 86.25 499 VAL B N 1
ATOM 8161 C CA . VAL B 1 499 ? 30.641 -97.938 -45.125 1 86.25 499 VAL B CA 1
ATOM 8162 C C . VAL B 1 499 ? 31.75 -97.438 -44.219 1 86.25 499 VAL B C 1
ATOM 8164 O O . VAL B 1 499 ? 31.906 -96.188 -44.062 1 86.25 499 VAL B O 1
ATOM 8167 N N . TYR B 1 500 ? 32.562 -98.375 -43.719 1 85.56 500 TYR B N 1
ATOM 8168 C CA . TYR B 1 500 ? 33.656 -98 -42.875 1 85.56 500 TYR B CA 1
ATOM 8169 C C . TYR B 1 500 ? 34.688 -97.188 -43.656 1 85.56 500 TYR B C 1
ATOM 8171 O O . TYR B 1 500 ? 35.25 -96.25 -43.156 1 85.56 500 TYR B O 1
ATOM 8179 N N . THR B 1 501 ? 34.875 -97.625 -44.812 1 85.88 501 THR B N 1
ATOM 8180 C CA . THR B 1 501 ? 35.844 -96.938 -45.656 1 85.88 501 THR B CA 1
ATOM 8181 C C . THR B 1 501 ? 35.375 -95.5 -45.938 1 85.88 501 THR B C 1
ATOM 8183 O O . THR B 1 501 ? 36.188 -94.562 -45.875 1 85.88 501 THR B O 1
ATOM 8186 N N . TYR B 1 502 ? 34.094 -95.438 -46.25 1 86.56 502 TYR B N 1
ATOM 8187 C CA . TYR B 1 502 ? 33.562 -94.125 -46.562 1 86.56 502 TYR B CA 1
ATOM 8188 C C . TYR B 1 502 ? 33.562 -93.188 -45.344 1 86.56 502 TYR B C 1
ATOM 8190 O O . TYR B 1 502 ? 33.906 -92.062 -45.406 1 86.56 502 TYR B O 1
ATOM 8198 N N . ARG B 1 503 ? 33.188 -93.75 -44.188 1 86.38 503 ARG B N 1
ATOM 8199 C CA . ARG B 1 503 ? 33.188 -93 -42.938 1 86.38 503 ARG B CA 1
ATOM 8200 C C . ARG B 1 503 ? 34.594 -92.5 -42.594 1 86.38 503 ARG B C 1
ATOM 8202 O O . ARG B 1 503 ? 34.75 -91.375 -42.188 1 86.38 503 ARG B O 1
ATOM 8209 N N . ASN B 1 504 ? 35.5 -93.438 -42.812 1 85 504 ASN B N 1
ATOM 8210 C CA . ASN B 1 504 ? 36.906 -93.062 -42.5 1 85 504 ASN B CA 1
ATOM 8211 C C . ASN B 1 504 ? 37.406 -92.062 -43.5 1 85 504 ASN B C 1
ATOM 8213 O O . ASN B 1 504 ? 38.156 -91.125 -43.125 1 85 504 ASN B O 1
ATOM 8217 N N . ARG B 1 505 ? 36.969 -92.188 -44.625 1 86.31 505 ARG B N 1
ATOM 8218 C CA . ARG B 1 505 ? 37.406 -91.25 -45.656 1 86.31 505 ARG B CA 1
ATOM 8219 C C . ARG B 1 505 ? 36.906 -89.812 -45.375 1 86.31 505 ARG B C 1
ATOM 8221 O O . ARG B 1 505 ? 37.625 -88.812 -45.531 1 86.31 505 ARG B O 1
ATOM 8228 N N . ILE B 1 506 ? 35.719 -89.75 -44.906 1 86.81 506 ILE B N 1
ATOM 8229 C CA . ILE B 1 506 ? 35.125 -88.438 -44.625 1 86.81 506 ILE B CA 1
ATOM 8230 C C . ILE B 1 506 ? 35.75 -87.875 -43.375 1 86.81 506 ILE B C 1
ATOM 8232 O O . ILE B 1 506 ? 36.031 -86.688 -43.312 1 86.81 506 ILE B O 1
ATOM 8236 N N . LYS B 1 507 ? 35.906 -88.688 -42.438 1 86.69 507 LYS B N 1
ATOM 8237 C CA . LYS B 1 507 ? 36.531 -88.25 -41.188 1 86.69 507 LYS B CA 1
ATOM 8238 C C . LYS B 1 507 ? 37.938 -87.75 -41.438 1 86.69 507 LYS B C 1
ATOM 8240 O O . LYS B 1 507 ? 38.406 -86.812 -40.781 1 86.69 507 LYS B O 1
ATOM 8245 N N . SER B 1 508 ? 38.562 -88.375 -42.375 1 86.62 508 SER B N 1
ATOM 8246 C CA . SER B 1 508 ? 39.906 -88 -42.688 1 86.62 508 SER B CA 1
ATOM 8247 C C . SER B 1 508 ? 39.906 -86.625 -43.375 1 86.62 508 SER B C 1
ATOM 8249 O O . SER B 1 508 ? 40.906 -85.875 -43.344 1 86.62 508 SER B O 1
ATOM 8251 N N . ARG B 1 509 ? 38.812 -86.25 -43.875 1 87.25 509 ARG B N 1
ATOM 8252 C CA . ARG B 1 509 ? 38.688 -84.938 -44.562 1 87.25 509 ARG B CA 1
ATOM 8253 C C . ARG B 1 509 ? 38.188 -83.875 -43.594 1 87.25 509 ARG B C 1
ATOM 8255 O O . ARG B 1 509 ? 38.125 -82.688 -43.938 1 87.25 509 ARG B O 1
ATOM 8262 N N . ALA B 1 510 ? 37.875 -84.188 -42.469 1 88.94 510 ALA B N 1
ATOM 8263 C CA . ALA B 1 510 ? 37.25 -83.312 -41.5 1 88.94 510 ALA B CA 1
ATOM 8264 C C . ALA B 1 510 ? 38.281 -82.375 -40.875 1 88.94 510 ALA B C 1
ATOM 8266 O O . ALA B 1 510 ? 39.469 -82.75 -40.75 1 88.94 510 ALA B O 1
ATOM 8267 N N . ARG B 1 511 ? 37.875 -81.188 -40.562 1 88.19 511 ARG B N 1
ATOM 8268 C CA . ARG B 1 511 ? 38.75 -80.25 -39.875 1 88.19 511 ARG B CA 1
ATOM 8269 C C . ARG B 1 511 ? 39.125 -80.75 -38.469 1 88.19 511 ARG B C 1
ATOM 8271 O O . ARG B 1 511 ? 40.281 -80.688 -38.062 1 88.19 511 ARG B O 1
ATOM 8278 N N . ASN B 1 512 ? 38.188 -81.188 -37.719 1 87.38 512 ASN B N 1
ATOM 8279 C CA . ASN B 1 512 ? 38.406 -81.812 -36.406 1 87.38 512 ASN B CA 1
ATOM 8280 C C . ASN B 1 512 ? 37.906 -83.25 -36.375 1 87.38 512 ASN B C 1
ATOM 8282 O O . ASN B 1 512 ? 36.719 -83.5 -36.281 1 87.38 512 ASN B O 1
ATOM 8286 N N . ARG B 1 513 ? 38.781 -84.188 -36.344 1 84.25 513 ARG B N 1
ATOM 8287 C CA . ARG B 1 513 ? 38.469 -85.562 -36.469 1 84.25 513 ARG B CA 1
ATOM 8288 C C . ARG B 1 513 ? 37.844 -86.125 -35.219 1 84.25 513 ARG B C 1
ATOM 8290 O O . ARG B 1 513 ? 36.969 -87 -35.25 1 84.25 513 ARG B O 1
ATOM 8297 N N . ASP B 1 514 ? 38.125 -85.625 -34.062 1 81.19 514 ASP B N 1
ATOM 8298 C CA . ASP B 1 514 ? 37.688 -86.188 -32.781 1 81.19 514 ASP B CA 1
ATOM 8299 C C . ASP B 1 514 ? 36.25 -85.812 -32.469 1 81.19 514 ASP B C 1
ATOM 8301 O O . ASP B 1 514 ? 35.469 -86.625 -31.922 1 81.19 514 ASP B O 1
ATOM 8305 N N . THR B 1 515 ? 35.906 -84.625 -32.938 1 82.62 515 THR B N 1
ATOM 8306 C CA . THR B 1 515 ? 34.531 -84.188 -32.625 1 82.62 515 THR B CA 1
ATOM 8307 C C . THR B 1 515 ? 33.625 -84.25 -33.844 1 82.62 515 THR B C 1
ATOM 8309 O O . THR B 1 515 ? 32.5 -83.812 -33.812 1 82.62 515 THR B O 1
ATOM 8312 N N . PHE B 1 516 ? 34.062 -84.938 -34.781 1 86.56 516 PHE B N 1
ATOM 8313 C CA . PHE B 1 516 ? 33.344 -84.875 -36.062 1 86.56 516 PHE B CA 1
ATOM 8314 C C . PHE B 1 516 ? 31.969 -85.562 -35.938 1 86.56 516 PHE B C 1
ATOM 8316 O O . PHE B 1 516 ? 30.969 -85 -36.406 1 86.56 516 PHE B O 1
ATOM 8323 N N . ASP B 1 517 ? 31.891 -86.625 -35.312 1 79.75 517 ASP B N 1
ATOM 8324 C CA . ASP B 1 517 ? 30.641 -87.375 -35.156 1 79.75 517 ASP B CA 1
ATOM 8325 C C . ASP B 1 517 ? 29.625 -86.562 -34.344 1 79.75 517 ASP B C 1
ATOM 8327 O O . ASP B 1 517 ? 28.438 -86.5 -34.688 1 79.75 517 ASP B O 1
ATOM 8331 N N . SER B 1 518 ? 30.109 -85.938 -33.375 1 79.56 518 SER B N 1
ATOM 8332 C CA . SER B 1 518 ? 29.234 -85.125 -32.562 1 79.56 518 SER B CA 1
ATOM 8333 C C . SER B 1 518 ? 28.828 -83.875 -33.281 1 79.56 518 SER B C 1
ATOM 8335 O O . SER B 1 518 ? 27.688 -83.375 -33.156 1 79.56 518 SER B O 1
ATOM 8337 N N . ASP B 1 519 ? 29.75 -83.312 -34.062 1 82.56 519 ASP B N 1
ATOM 8338 C CA . ASP B 1 519 ? 29.469 -82.125 -34.812 1 82.56 519 ASP B CA 1
ATOM 8339 C C . ASP B 1 519 ? 28.406 -82.312 -35.875 1 82.56 519 ASP B C 1
ATOM 8341 O O . ASP B 1 519 ? 27.578 -81.438 -36.125 1 82.56 519 ASP B O 1
ATOM 8345 N N . ILE B 1 520 ? 28.375 -83.5 -36.406 1 79.75 520 ILE B N 1
ATOM 8346 C CA . ILE B 1 520 ? 27.406 -83.875 -37.438 1 79.75 520 ILE B CA 1
ATOM 8347 C C . ILE B 1 520 ? 26 -83.875 -36.844 1 79.75 520 ILE B C 1
ATOM 8349 O O . ILE B 1 520 ? 25.047 -83.438 -37.469 1 79.75 520 ILE B O 1
ATOM 8353 N N . MET B 1 521 ? 25.922 -84.375 -35.688 1 71.81 521 MET B N 1
ATOM 8354 C CA . MET B 1 521 ? 24.641 -84.5 -35 1 71.81 521 MET B CA 1
ATOM 8355 C C . MET B 1 521 ? 24.062 -83.125 -34.688 1 71.81 521 MET B C 1
ATOM 8357 O O . MET B 1 521 ? 22.844 -83 -34.562 1 71.81 521 MET B O 1
ATOM 8361 N N . ASN B 1 522 ? 24.953 -82.25 -34.656 1 70.31 522 ASN B N 1
ATOM 8362 C CA . ASN B 1 522 ? 24.516 -80.875 -34.281 1 70.31 522 ASN B CA 1
ATOM 8363 C C . ASN B 1 522 ? 24.219 -80 -35.531 1 70.31 522 ASN B C 1
ATOM 8365 O O . ASN B 1 522 ? 23.891 -78.875 -35.406 1 70.31 522 ASN B O 1
ATOM 8369 N N . ILE B 1 523 ? 24.297 -80.688 -36.719 1 67.5 523 ILE B N 1
ATOM 8370 C CA . ILE B 1 523 ? 24 -79.938 -37.938 1 67.5 523 ILE B CA 1
ATOM 8371 C C . ILE B 1 523 ? 22.5 -79.625 -38 1 67.5 523 ILE B C 1
ATOM 8373 O O . ILE B 1 523 ? 21.688 -80.5 -37.75 1 67.5 523 ILE B O 1
ATOM 8377 N N . GLY B 1 524 ? 22.047 -78.438 -38.344 1 58 524 GLY B N 1
ATOM 8378 C CA . GLY B 1 524 ? 20.672 -78.062 -38.531 1 58 524 GLY B CA 1
ATOM 8379 C C . GLY B 1 524 ? 19.984 -77.688 -37.219 1 58 524 GLY B C 1
ATOM 8380 O O . GLY B 1 524 ? 18.859 -77.188 -37.219 1 58 524 GLY B O 1
ATOM 8381 N N . ILE B 1 525 ? 20.344 -78.25 -36.031 1 48.53 525 ILE B N 1
ATOM 8382 C CA . ILE B 1 525 ? 19.719 -77.812 -34.781 1 48.53 525 ILE B CA 1
ATOM 8383 C C . ILE B 1 525 ? 19.875 -76.312 -34.594 1 48.53 525 ILE B C 1
ATOM 8385 O O . ILE B 1 525 ? 18.953 -75.625 -34.156 1 48.53 525 ILE B O 1
ATOM 8389 N N . LEU B 1 526 ? 21.109 -75.75 -34.594 1 40.28 526 LEU B N 1
ATOM 8390 C CA . LEU B 1 526 ? 21.422 -74.375 -34.25 1 40.28 526 LEU B CA 1
ATOM 8391 C C . LEU B 1 526 ? 21.062 -73.438 -35.406 1 40.28 526 LEU B C 1
ATOM 8393 O O . LEU B 1 526 ? 21.078 -72.188 -35.25 1 40.28 526 LEU B O 1
ATOM 8397 N N . SER B 1 527 ? 20.922 -73.875 -36.625 1 35.97 527 SER B N 1
ATOM 8398 C CA . SER B 1 527 ? 20.844 -72.75 -37.469 1 35.97 527 SER B CA 1
ATOM 8399 C C . SER B 1 527 ? 19.484 -72.062 -37.344 1 35.97 527 SER B C 1
ATOM 8401 O O . SER B 1 527 ? 18.453 -72.688 -37.156 1 35.97 527 SER B O 1
#

Secondary structure (DSSP, 8-state):
---------------------PPPSSHHHHHHHHHHHGGGHHHHHHHHHHHHHHHHHHHHHTTSTTTS-HHHHHHHHHHHHTT-HHHHHHHHHHHHHHHHHHT-HHHHHHHHHHHHHHGGGGT--HHHHHHHHHS-GGGS-HHHHHHHHHHHHHHHHHHHHHTTTSTTHHHHHHHHHHHHHHHHHHS-TTSTTHHHHHHHHHHHTT-HHHHHHHHHHHHTT--TTSTTHHHHHHHHHHHHHHTT-HHHHHHHHHHHHHHHHHTT----HHHHHHHHHHHHTT-HHHHHHHHHHHHHHHHHHT-THHHHHHTTTHHHHHHHHHHHHHHHHHHHHHHHHHHHHHHHHHHHHHHHHHHHHHHHHHHHHHHHHHHHHHHHHHHHHHHHHHHHHHHHHHHHHHHHHHHHHHHHT-HHHHHHHHHH-HHHHHHHHHHHHHHHHHHHHH-TTHHHHHHHHB-GGGPPPPPTTSPPPHHHHHHHHHHTT---HHHHHHHHT--HHHHHHHHHHHHHHBS-SSSHHHHHHTTTT--/---------------------PPPSSHHHHHHHHHHHGGGHHHHHHHHHHHHHHHHHHHHHTTSTTTS-HHHHHHHHHHHHTT-HHHHHHHHHHHHHHHHHHT-HHHHHHHHHHHHHHGGGGT--HHHHHHHHHS-GGGS-HHHHHHHHHHHHHHHHHHHHHTTTSTTHHHHHHHHHHHHHHHHHHS-TTSTTHHHHHHHHHHHTT-HHHHHHHHHHHHTT--TTSTTHHHHHHHHHHHHHHTT-HHHHHHHHHHHHHHHHHTT----HHHHHHHHHHHHTT-HHHHHHHHHHHHHHHHHHT-THHHHHHTTTHHHHHHHHHHHHHHHHHHHHHHHHHHHHHHHHHHHHHHHHHHHHHHHHHHHHHHHHHHHHHHHHHHHHHHHHHHHHHHHHHHHHHHHHHHHHHHTT-HHHHHHHHHH-HHHHHHHHHHHHHHHHHHHHH-TTHHHHHHHHB-GGGPPPPPTTSPPPHHHHHHHHHHTT---HHHHHHHHT--HHHHHHHHHHHHHHBS-SSSHHHHHHTTTT--

Organism: NCBI:txid2530390

pLDDT: mean 83.93, std 15.01, range [28.06, 97.88]

InterPro domains:
  IPR045957 SusR, C-terminal domain [PF19904] (367-523)
  IPR060534 SusR, N-terminal domain [PF28559] (46-307)

Sequence (1054 aa):
MNRIVVSLLLPLVFCAVCRADDLPATLDDAIKRLDKALPLRYEKVARRFARIDSMRDVVESVGGVKNADLSFVENIGVEYSSLNIDSALSVFDSGYKAALERGDSVAAVRFRLRMARIYPLKSIVKETINIYESIDALELDSAERRLYYDSGRFSYVLMASMYSSTEFAGEYFERACLFNDSLMTLIGENDSIYKLYLGTDYLNKKQYSLSIAALNDLLETLEMDNIVFPETALLLSANYAERGRTEQALYYTALVALSDIECGYLSSEALRRLGTGLYSRGDNKHAHRYLLASQENIAKTGAVMRSGLVAKSLPMIVGTHRDEERRFTRMLIIIIVCLVLILSLIFVIMYNHYRSLKRLRRMKDNLEQANQIKEVYIGRFLSLCSICMDCMDKLDDFNRIVGRKIVAGQVDELLSMVKSGKMSDEYSHQFYEVFDDAFVNIYPTFVDDVNKLLEPDKAISLSEDGHLPPELRIIALMRLGLDDSAQMARFLGLSLNTVYTYRNRIKSRARNRDTFDSDIMNIGILSMNRIVVSLLLPLVFCAVCRADDLPATLDDAIKRLDKALPLRYEKVARRFARIDSMRDVVESVGGVKNADLSFVENIGVEYSSLNIDSALSVFDSGYKAALERGDSVAAVRFRLRMARIYPLKSIVKETINIYESIDALELDSAERRLYYDSGRFSYVLMASMYSSTEFAGEYFERACLFNDSLMTLIGENDSIYKLYLGTDYLNKKQYSLSIAALNDLLETLEMDNIVFPETALLLSANYAERGRTEQALYYTALVALSDIECGYLSSEALRRLGTGLYSRGDNKHAHRYLLASQENIAKTGAVMRSGLVAKSLPMIVGTHRDEERRFTRMLIIIIVCLVLILSLIFVIMYNHYRSLKRLRRMKDNLEQANQIKEVYIGRFLSLCSICMDCMDKLDDFNRIVGRKIVAGQVDELLSMVKSGKMSDEYSHQFYEVFDDAFVNIYPTFVDDVNKLLEPDKAISLSEDGHLPPELRIIALMRLGLDDSAQMARFLGLSLNTVYTYRNRIKSRARNRDTFDSDIMNIGILS

Foldseek 3Di:
DPPPPPPPPPPPPPPPPVPPFDQDDFLVRLLVVLVVLLVCLVVLLVVLVVVLVVLQVVQVVQPHLLRDDLVSLLVSLVSLLLFAPVVSLVSLVSSLVSCVVVVNVLSNLLSLLSNLLRCCLLPNDPSSVVSLVVDDLVPHDLVSSLSSLVSQLNNLQSVLLLCVVDPCSVVSNVSSLVSLVVNLVSDDPVDLCNLLSVLVNCVVVVVLVSSLVSLVVSLVVDTLLDPCNLSSLQSNLVSCVVVVNLRSSLSSLSSSSVSCSNNSGLALVSLQVNLVSVVVVVNLVSSLVSNVSSVVSCVRHVSVSVVSNCVVPNCVSVVVVVVVVVVVVVVVVVVVVVVVVVVVVVVVVVVVVVVVVVVVVVVVVVVVVVVVLVVLLVVLVVVLVVLVVVVVVVVVVLVVVVVVCVVVVNVVVVVVVVVVCVVVVVSLVVNQVSVQVSLCSNAVCLLVLLQVQFDVVDRDDADPVSGDDLLSVLLSCLLVPDPDLVVSCVSNVHDSVVSVVSVVVSLVRGPDNVCSSVSSNCRPVPD/DPPPPPPPPPPPPPPVPPPDFDADDFLVRLLVLLVVLLVCLVVLLVVLVVVLVVLQVVQVVQPHLLRDDLVSLLVSLVSLLQFAPVVSLVSLVSSLVSCVVVVNVLSNLLSLLSNLLRCCLLPNDPSSVVSLVVDDLVPHDLVSSLSSLVSLLNNLQSVLLLCVVDPCSVVSNVSSLVSLVVNLVSDDPVDLCNLLSVLVNCVVVVVLVSSLVSLVVSLVVDTLLDPCNLSSLQSNLVSCVVVVNLRSSLSSLSSSSVSCSNNSGLALVSLQVNLVSVVVVVNLVSSLVSNVSSVVSCVRHVSVSVVSNCVVPNCVSVVVVVVVVVVVVVVVVVVVVVVVVVVVVVVVVVVVVVVVVVVVVVVVVVVVVVVVLVVLLVVLVVVLVVLVVVVVVVVVVVVVVVVVCVVVVNVVVVVVVVVVCVVVVVSLVVNQVSVQVSLCVNAVCLLVLLQVQFDVVDRDDADPVSGDDLLVVLLSCLLVVPPDLVVSCVSNVHDSVVSVVSVVVSLVGGPDNVCSSVSSNCRPVPD

Solvent-accessible surface area (backbone atoms only — not comparable to full-atom values): 54503 Å² total; per-residue (Å²): 131,88,77,76,75,75,75,77,77,69,78,75,74,73,68,70,69,68,77,75,84,70,74,64,88,44,48,69,51,34,49,54,53,38,64,64,45,58,80,48,29,62,60,38,32,49,52,50,51,51,52,49,49,54,54,50,49,57,31,51,72,58,68,24,70,76,60,32,59,61,71,57,49,50,50,53,19,56,58,25,55,47,47,24,42,65,62,13,48,51,42,29,51,51,47,25,53,34,20,58,75,69,67,36,63,69,57,26,51,50,28,50,44,56,43,35,36,51,31,35,38,53,61,37,52,51,67,30,53,50,53,60,70,71,49,64,62,85,79,44,53,72,70,56,33,48,48,49,25,52,29,45,20,53,23,25,42,48,47,15,59,62,26,59,90,47,90,58,17,61,60,34,36,50,51,16,48,52,24,41,52,56,38,51,74,73,44,56,85,82,40,68,68,40,29,53,49,49,18,51,50,26,47,75,70,68,35,44,70,61,12,46,51,35,32,49,59,41,50,75,75,46,50,64,77,37,86,61,34,42,61,44,30,43,50,46,15,52,44,30,43,75,69,66,38,55,65,60,14,46,32,28,24,41,49,27,38,44,29,30,35,74,64,26,38,42,69,29,62,36,30,37,53,39,11,55,53,32,39,75,72,66,40,47,67,60,14,40,52,30,34,49,52,16,37,42,23,26,34,65,19,50,36,26,42,58,33,29,73,41,28,63,52,48,42,57,44,51,47,52,46,50,51,53,51,49,51,52,50,51,49,50,50,49,50,41,54,52,47,51,50,52,45,52,52,51,49,54,52,48,54,54,48,54,60,51,52,61,53,43,58,56,50,52,56,51,33,55,51,45,53,54,52,46,54,53,51,54,53,42,48,51,51,50,54,49,50,42,46,52,53,51,50,48,50,52,47,47,40,46,49,52,44,50,31,55,75,71,65,42,53,68,61,50,45,52,52,47,69,62,43,55,70,61,51,53,46,52,49,54,50,49,52,52,49,30,52,45,46,44,65,75,38,73,58,45,61,62,54,50,36,67,47,26,34,85,91,61,59,73,73,68,42,98,85,67,37,59,45,72,63,54,44,53,51,53,40,36,44,71,66,50,77,53,58,65,56,49,8,62,65,68,71,41,52,56,67,53,46,50,48,44,53,48,52,51,42,71,39,30,66,51,60,89,52,39,72,63,51,46,52,50,58,74,72,79,108,130,86,76,78,76,76,76,76,76,68,79,75,74,72,68,71,68,70,76,75,83,70,72,62,89,43,49,69,48,35,50,55,50,38,65,65,44,58,79,48,29,63,60,38,33,48,52,50,50,52,51,48,49,53,54,50,49,56,29,51,72,58,67,24,69,75,60,32,60,63,70,57,47,50,50,53,20,56,61,26,54,47,47,24,41,66,62,13,47,51,41,28,50,52,47,24,53,36,20,57,75,69,65,37,63,68,56,26,52,51,28,50,45,56,42,33,37,51,30,33,39,52,60,37,54,52,68,31,52,50,53,60,71,71,50,64,61,85,78,43,53,72,71,56,32,49,50,50,25,52,30,45,20,51,24,24,42,49,48,14,57,64,25,59,89,47,89,58,17,61,61,34,37,50,52,15,48,52,24,42,53,56,38,52,73,72,44,53,84,82,41,68,67,39,29,52,50,49,18,51,52,26,46,73,71,66,35,43,70,62,12,44,52,35,32,49,60,41,51,74,75,48,50,65,78,38,86,61,35,42,60,46,29,44,51,45,15,52,45,28,43,75,68,67,38,54,65,59,14,45,32,28,24,42,49,26,37,44,28,30,35,74,62,26,37,43,70,29,63,37,30,38,53,42,12,56,52,31,40,77,71,66,39,45,66,60,13,39,54,29,35,48,50,15,37,42,24,28,34,63,20,51,35,28,41,58,34,30,72,41,29,62,51,48,40,57,44,51,47,54,47,50,50,52,50,50,51,50,50,52,50,51,50,50,50,41,54,50,50,51,49,52,44,52,52,52,48,55,54,49,54,54,48,54,60,51,53,61,52,43,57,56,50,53,57,52,36,55,51,46,52,52,52,46,54,54,51,54,54,42,47,51,52,50,53,51,50,43,45,52,53,53,51,46,50,53,48,46,41,48,50,52,43,52,32,54,76,70,65,42,53,68,61,50,44,52,54,47,69,61,43,54,69,61,50,54,45,50,50,53,49,49,51,52,47,32,51,44,46,44,67,75,38,71,57,44,61,61,53,52,35,67,48,26,35,86,91,61,59,74,73,68,41,97,85,68,37,61,47,72,63,54,44,53,50,50,40,37,44,71,66,49,76,53,56,65,56,47,10,62,64,68,72,43,52,56,66,53,46,50,50,44,52,49,51,50,44,68,41,31,66,50,61,88,52,40,72,61,51,44,51,50,58,75,71,77,109

Nearest PDB structures (foldseek):
  7ai4-assembly1_A  TM=4.078E-01  e=1.895E-03  Homo sapiens
  5o09-assembly1_1C  TM=4.768E-01  e=1.271E-02  Prosthecobacter vanneervenii
  7ai4-assembly2_B  TM=3.858E-01  e=6.192E-03  Homo sapiens
  8gl8-assembly1_I  TM=2.033E-01  e=4.153E-02  Flavobacterium johnsoniae
  7t7t-assembly1_A  TM=4.825E-01  e=8.124E-04  Citrus unshiu

Radius of gyration: 59.84 Å; Cα contacts (8 Å, |Δi|>4): 1187; chains: 2; bounding box: 92×171×107 Å